Protein AF-0000000075277039 (afdb_homodimer)

Sequence (940 aa):
VPAEEEKPSFWNKQAAAAIEAAFKMQPRISQAKNLILFLGDGFGIPTITATRILKGQEQGKLGPETPLALDAFPYVALSKTYNVDRQVPDSAGTATAYLCGVKGNYQTVGLSAAARFSQCNTTAGNEVISVLERARKAGKAVGIVTTTRVQHASPSGTYAHVVNRNWYADASMPTEAELQGCKDIAWQLVHNVDINVILGGGRKYMTPVGTPDPEYPTYTTENGIRKDRKNLINLWLEARPGARYVWNRTEMLAAAADPSVNYLMGLFEPADMKYNLLRNTTTDPSLTEMTEAAITILSKNPNGFYLFVEDKIDHGHHDGAAHKALTEAVEFDQAIERAGVLTDEAQTLTVVTADHSHVFSFGGYTLRGSSIFGLAPSKAADGKTYTSILYGNGPGYPATSRPNVDNHTAEQYDYLQQAAVPLPSETHGGEDVAILAKGPMAHLFHGVQEQTYVAHAMAYAACLEPYTACVPAEEEKPSFWNKQAAAAIEAAFKMQPRISQAKNLILFLGDGFGIPTITATRILKGQEQGKLGPETPLALDAFPYVALSKTYNVDRQVPDSAGTATAYLCGVKGNYQTVGLSAAARFSQCNTTAGNEVISVLERARKAGKAVGIVTTTRVQHASPSGTYAHVVNRNWYADASMPTEAELQGCKDIAWQLVHNVDINVILGGGRKYMTPVGTPDPEYPTYTTENGIRKDRKNLINLWLEARPGARYVWNRTEMLAAAADPSVNYLMGLFEPADMKYNLLRNTTTDPSLTEMTEAAITILSKNPNGFYLFVEDKIDHGHHDGAAHKALTEAVEFDQAIERAGVLTDEAQTLTVVTADHSHVFSFGGYTLRGSSIFGLAPSKAADGKTYTSILYGNGPGYPATSRPNVDNHTAEQYDYLQQAAVPLPSETHGGEDVAILAKGPMAHLFHGVQEQTYVAHAMAYAACLEPYTAC

Secondary structure (DSSP, 8-state):
--GGGGSHHHHHHHHHHHHHHHHH-----S--SEEEEEEETT--HHHHHHHHHHHHHHTTS-STTPPPGGGG-SEEEEEE---SSBSS--HHHHHHHHHHSS---TT-BSB-TTS-TT-GGGTTT-B---HHHHHHHTT-EEEEEEEEETTSHHHHTTT--BS-TT--SGGGS-HHHHHTT---HHHHHHHTS--SEEEEE-GGGTSBTTPPPSS-TT-GGGS--BSS---HHHHHHHTSTTEEEESSHHHHHHHHH-TT--EEEEE-SSSSPPPTTTS-TTTSPPHHHHHHHHHHHHTT-TT-EEEEEEE-HHHHHHTT-HHHHHHHHHHHHHHHHHHHHHS-TTTEEEEEE-S-EESEEEBS-PBTTS-TTSB-SS--TTS---BSEEESSBTT--SSS-----HHHHTSTT----BSSB-SS--EE-S-EEEEEESTTGGG--SEEETTHHHHHHHHHTT-TT-TT-/--GGGGSHHHHHHHHHHHHHHHHH-----S--SEEEEEEETT--HHHHHHHHHHHHHHTTS-STTPPPGGGG-SEEEEEE---SSBSS--HHHHHHHHHHSS---TT-BSB-TTS-TT-GGGTTT-B---HHHHHHHTT-EEEEEEEEETTSHHHHTTT--BS-TT--SGGGS-HHHHHTT---HHHHHHHTS--SEEEEE-GGGTSBTTPPPSS-TT-GGGS--BTT---HHHHHHHTSTTEEEE-SHHHHHHHHH-TT--EEEEE-SSSSPPPTTTS-TTTSPPHHHHHHHHHHHHTT-TT-EEEEEEE-HHHHHHTT-HHHHHHHHHHHHHHHHHHHHHS-TTTEEEEEE-S-EESEEEBS-PBTTS-TTSB-SS--TTS---BSEEEEEETT--SSS-----HHHHTSTT----EEEE-SS--EE-S-EEEEEESTTGGG--SEEETTHHHHHHHHHTT-TT-TT-

Radius of gyration: 28.3 Å; Cα contacts (8 Å, |Δi|>4): 2636; chains: 2; bounding box: 63×88×65 Å

Nearest PDB structures (foldseek):
  4kjg-assembly1_B  TM=9.979E-01  e=1.763E-85  Rattus norvegicus
  3mk0-assembly1_A  TM=9.973E-01  e=9.769E-85  Homo sapiens
  4kjd-assembly1_B  TM=9.925E-01  e=1.837E-68  Rattus norvegicus
  1shq-assembly1_A  TM=9.600E-01  e=4.066E-57  Pandalus borealis
  1k7h-assembly1_B  TM=9.462E-01  e=8.701E-57  Pandalus borealis

Structure (mmCIF, N/CA/C/O backbone):
data_AF-0000000075277039-model_v1
#
loop_
_entity.id
_entity.type
_entity.pdbx_description
1 polymer 'Alkaline phosphatase'
#
loop_
_atom_site.group_PDB
_atom_site.id
_atom_site.type_symbol
_atom_site.label_atom_id
_atom_site.label_alt_id
_atom_site.label_comp_id
_atom_site.label_asym_id
_atom_site.label_entity_id
_atom_site.label_seq_id
_atom_site.pdbx_PDB_ins_code
_atom_site.Cartn_x
_atom_site.Cartn_y
_atom_site.Cartn_z
_atom_site.occupancy
_atom_site.B_iso_or_equiv
_atom_site.auth_seq_id
_atom_site.auth_comp_id
_atom_site.auth_asym_id
_atom_site.auth_atom_id
_atom_site.pdbx_PDB_model_num
ATOM 1 N N . VAL A 1 1 ? 12.32 -18.594 15.859 1 87.5 1 VAL A N 1
ATOM 2 C CA . VAL A 1 1 ? 10.906 -18.875 15.648 1 87.5 1 VAL A CA 1
ATOM 3 C C . VAL A 1 1 ? 10.25 -19.266 16.969 1 87.5 1 VAL A C 1
ATOM 5 O O . VAL A 1 1 ? 10.688 -20.203 17.625 1 87.5 1 VAL A O 1
ATOM 8 N N . PRO A 1 2 ? 9.219 -18.438 17.312 1 92.31 2 PRO A N 1
ATOM 9 C CA . PRO A 1 2 ? 8.492 -18.844 18.516 1 92.31 2 PRO A CA 1
ATOM 10 C C . PRO A 1 2 ? 7.895 -20.25 18.406 1 92.31 2 PRO A C 1
ATOM 12 O O . PRO A 1 2 ? 7.32 -20.594 17.359 1 92.31 2 PRO A O 1
ATOM 15 N N . ALA A 1 3 ? 7.93 -21.031 19.469 1 95.94 3 ALA A N 1
ATOM 16 C CA . ALA A 1 3 ? 7.543 -22.438 19.453 1 95.94 3 ALA A CA 1
ATOM 17 C C . ALA A 1 3 ? 6.074 -22.609 19.062 1 95.94 3 ALA A C 1
ATOM 19 O O . ALA A 1 3 ? 5.719 -23.547 18.344 1 95.94 3 ALA A O 1
ATOM 20 N N . GLU A 1 4 ? 5.242 -21.734 19.516 1 97.25 4 GLU A N 1
ATOM 21 C CA . GLU A 1 4 ? 3.812 -21.828 19.234 1 97.25 4 GLU A CA 1
ATOM 22 C C . GLU A 1 4 ? 3.527 -21.641 17.75 1 97.25 4 GLU A C 1
ATOM 24 O O . GLU A 1 4 ? 2.568 -22.203 17.219 1 97.25 4 GLU A O 1
ATOM 29 N N . GLU A 1 5 ? 4.367 -20.906 17.109 1 97.62 5 GLU A N 1
ATOM 30 C CA . GLU A 1 5 ? 4.141 -20.578 15.703 1 97.62 5 GLU A CA 1
ATOM 31 C C . GLU A 1 5 ? 4.609 -21.719 14.789 1 97.62 5 GLU A C 1
ATOM 33 O O . GLU A 1 5 ? 4.332 -21.703 13.586 1 97.62 5 GLU A O 1
ATOM 38 N N . GLU A 1 6 ? 5.297 -22.688 15.344 1 97.81 6 GLU A N 1
ATOM 39 C CA . GLU A 1 6 ? 5.66 -23.875 14.578 1 97.81 6 GLU A CA 1
ATOM 40 C C . GLU A 1 6 ? 4.457 -24.797 14.375 1 97.81 6 GLU A C 1
ATOM 42 O O . GLU A 1 6 ? 4.465 -25.656 13.492 1 97.81 6 GLU A O 1
ATOM 47 N N . LYS A 1 7 ? 3.467 -24.656 15.219 1 97.88 7 LYS A N 1
ATOM 48 C CA . LYS A 1 7 ? 2.277 -25.5 15.188 1 97.88 7 LYS A CA 1
ATOM 49 C C . LYS A 1 7 ? 1.202 -24.906 14.281 1 97.88 7 LYS A C 1
ATOM 51 O O . LYS A 1 7 ? 0.759 -23.781 14.5 1 97.88 7 LYS A O 1
ATOM 56 N N . PRO A 1 8 ? 0.725 -25.672 13.312 1 98.5 8 PRO A N 1
ATOM 57 C CA . PRO A 1 8 ? -0.354 -25.172 12.453 1 98.5 8 PRO A CA 1
ATOM 58 C C . PRO A 1 8 ? -1.57 -24.703 13.242 1 98.5 8 PRO A C 1
ATOM 60 O O . PRO A 1 8 ? -2.246 -23.75 12.836 1 98.5 8 PRO A O 1
ATOM 63 N N . SER A 1 9 ? -1.839 -25.312 14.406 1 98.38 9 SER A N 1
ATOM 64 C CA . SER A 1 9 ? -3.018 -24.984 15.203 1 98.38 9 SER A CA 1
ATOM 65 C C . SER A 1 9 ? -3 -23.531 15.664 1 98.38 9 SER A C 1
ATOM 67 O O . SER A 1 9 ? -4.055 -22.922 15.836 1 98.38 9 SER A O 1
ATOM 69 N N . PHE A 1 10 ? -1.851 -22.984 15.906 1 98.38 10 PHE A N 1
ATOM 70 C CA . PHE A 1 10 ? -1.722 -21.594 16.297 1 98.38 10 PHE A CA 1
ATOM 71 C C . PHE A 1 10 ? -2.34 -20.672 15.242 1 98.38 10 PHE A C 1
ATOM 73 O O . PHE A 1 10 ? -3.164 -19.812 15.57 1 98.38 10 PHE A O 1
ATOM 80 N N . TRP A 1 11 ? -1.967 -20.844 14.031 1 98.38 11 TRP A N 1
ATOM 81 C CA . TRP A 1 11 ? -2.441 -20.031 12.922 1 98.38 11 TRP A CA 1
ATOM 82 C C . TRP A 1 11 ? -3.91 -20.328 12.625 1 98.38 11 TRP A C 1
ATOM 84 O O . TRP A 1 11 ? -4.68 -19.406 12.32 1 98.38 11 TRP A O 1
ATOM 94 N N . ASN A 1 12 ? -4.301 -21.594 12.68 1 98.5 12 ASN A N 1
ATOM 95 C CA . ASN A 1 12 ? -5.688 -21.969 12.438 1 98.5 12 ASN A CA 1
ATOM 96 C C . ASN A 1 12 ? -6.629 -21.297 13.438 1 98.5 12 ASN A C 1
ATOM 98 O O . ASN A 1 12 ? -7.695 -20.812 13.062 1 98.5 12 ASN A O 1
ATOM 102 N N . LYS A 1 13 ? -6.234 -21.328 14.695 1 98.31 13 LYS A N 1
ATOM 103 C CA . LYS A 1 13 ? -7.051 -20.719 15.742 1 98.31 13 LYS A CA 1
ATOM 104 C C . LYS A 1 13 ? -7.16 -19.203 15.531 1 98.31 13 LYS A C 1
ATOM 106 O O . LYS A 1 13 ? -8.234 -18.625 15.727 1 98.31 13 LYS A O 1
ATOM 111 N N . GLN A 1 14 ? -6.062 -18.641 15.195 1 97.81 14 GLN A N 1
ATOM 112 C CA . GLN A 1 14 ? -6.035 -17.203 14.953 1 97.81 14 GLN A CA 1
ATOM 113 C C . GLN A 1 14 ? -6.961 -16.828 13.805 1 97.81 14 GLN A C 1
ATOM 115 O O . GLN A 1 14 ? -7.715 -15.852 13.906 1 97.81 14 GLN A O 1
ATOM 120 N N . ALA A 1 15 ? -6.902 -17.562 12.719 1 98 15 ALA A N 1
ATOM 121 C CA . ALA A 1 15 ? -7.734 -17.281 11.547 1 98 15 ALA A CA 1
ATOM 122 C C . ALA A 1 15 ? -9.211 -17.531 11.852 1 98 15 ALA A C 1
ATOM 124 O O . ALA A 1 15 ? -10.078 -16.781 11.406 1 98 15 ALA A O 1
ATOM 125 N N . ALA A 1 16 ? -9.492 -18.594 12.586 1 97.38 16 ALA A N 1
ATOM 126 C CA . ALA A 1 16 ? -10.867 -18.891 12.953 1 97.38 16 ALA A CA 1
ATOM 127 C C . ALA A 1 16 ? -11.477 -17.781 13.797 1 97.38 16 ALA A C 1
ATOM 129 O O . ALA A 1 16 ? -12.633 -17.406 13.602 1 97.38 16 ALA A O 1
ATOM 130 N N . ALA A 1 17 ? -10.688 -17.297 14.703 1 97.75 17 ALA A N 1
ATOM 131 C CA . ALA A 1 17 ? -11.148 -16.203 15.547 1 97.75 17 ALA A CA 1
ATOM 132 C C . ALA A 1 17 ? -11.43 -14.953 14.711 1 97.75 17 ALA A C 1
ATOM 134 O O . ALA A 1 17 ? -12.398 -14.227 14.969 1 97.75 17 ALA A O 1
ATOM 135 N N . ALA A 1 18 ? -10.578 -14.672 13.773 1 97.25 18 ALA A N 1
ATOM 136 C CA . ALA A 1 18 ? -10.75 -13.516 12.898 1 97.25 18 ALA A CA 1
ATOM 137 C C . ALA A 1 18 ? -12.016 -13.648 12.055 1 97.25 18 ALA A C 1
ATOM 139 O O . ALA A 1 18 ? -12.727 -12.664 11.828 1 97.25 18 ALA A O 1
ATOM 140 N N . ILE A 1 19 ? -12.297 -14.836 11.57 1 97.12 19 ILE A N 1
ATOM 141 C CA . ILE A 1 19 ? -13.5 -15.086 10.773 1 97.12 19 ILE A CA 1
ATOM 142 C C . ILE A 1 19 ? -14.742 -14.883 11.633 1 97.12 19 ILE A C 1
ATOM 144 O O . ILE A 1 19 ? -15.719 -14.273 11.195 1 97.12 19 ILE A O 1
ATOM 148 N N . GLU A 1 20 ? -14.688 -15.414 12.844 1 95.5 20 GLU A N 1
ATOM 149 C CA . GLU A 1 20 ? -15.812 -15.242 13.766 1 95.5 20 GLU A CA 1
ATOM 150 C C . GLU A 1 20 ? -16.078 -13.773 14.047 1 95.5 20 GLU A C 1
ATOM 152 O O . GLU A 1 20 ? -17.234 -13.336 14.102 1 95.5 20 GLU A O 1
ATOM 157 N N . ALA A 1 21 ? -15.023 -13.086 14.219 1 95.12 21 ALA A N 1
ATOM 158 C CA . ALA A 1 21 ? -15.156 -11.648 14.461 1 95.12 21 ALA A CA 1
ATOM 159 C C . ALA A 1 21 ? -15.766 -10.945 13.25 1 95.12 21 ALA A C 1
ATOM 161 O O . ALA A 1 21 ? -16.594 -10.047 13.398 1 95.12 21 ALA A O 1
ATOM 162 N N . ALA A 1 22 ? -15.32 -11.336 12.094 1 94 22 ALA A N 1
ATOM 163 C CA . ALA A 1 22 ? -15.82 -10.742 10.852 1 94 22 ALA A CA 1
ATOM 164 C C . ALA A 1 22 ? -17.312 -11.008 10.672 1 94 22 ALA A C 1
ATOM 166 O O . ALA A 1 22 ? -18.047 -10.133 10.219 1 94 22 ALA A O 1
ATOM 167 N N . PHE A 1 23 ? -17.734 -12.148 11.047 1 88.5 23 PHE A N 1
ATOM 168 C CA . PHE A 1 23 ? -19.125 -12.547 10.914 1 88.5 23 PHE A CA 1
ATOM 169 C C . PHE A 1 23 ? -20.031 -11.734 11.844 1 88.5 23 PHE A C 1
ATOM 171 O O . PHE A 1 23 ? -21.188 -11.461 11.516 1 88.5 23 PHE A O 1
ATOM 178 N N . LYS A 1 24 ? -19.469 -11.305 12.883 1 90 24 LYS A N 1
ATOM 179 C CA . LYS A 1 24 ? -20.25 -10.602 13.898 1 90 24 LYS A CA 1
ATOM 180 C C . LYS A 1 24 ? -20.266 -9.102 13.648 1 90 24 LYS A C 1
ATOM 182 O O . LYS A 1 24 ? -21.031 -8.367 14.273 1 90 24 LYS A O 1
ATOM 187 N N . MET A 1 25 ? -19.469 -8.727 12.75 1 91.12 25 MET A N 1
ATOM 188 C CA . MET A 1 25 ? -19.359 -7.297 12.492 1 91.12 25 MET A CA 1
ATOM 189 C C . MET A 1 25 ? -20.641 -6.746 11.891 1 91.12 25 MET A C 1
ATOM 191 O O . MET A 1 25 ? -21.188 -7.316 10.938 1 91.12 25 MET A O 1
ATOM 195 N N . GLN A 1 26 ? -21.172 -5.668 12.516 1 91.69 26 GLN A N 1
ATOM 196 C CA . GLN A 1 26 ? -22.344 -4.961 12.016 1 91.69 26 GLN A CA 1
ATOM 197 C C . GLN A 1 26 ? -22.047 -3.484 11.789 1 91.69 26 GLN A C 1
ATOM 199 O O . GLN A 1 26 ? -21.422 -2.834 12.641 1 91.69 26 GLN A O 1
ATOM 204 N N . PRO A 1 27 ? -22.453 -3.037 10.617 1 93.56 27 PRO A N 1
ATOM 205 C CA . PRO A 1 27 ? -22.281 -1.597 10.414 1 93.56 27 PRO A CA 1
ATOM 206 C C . PRO A 1 27 ? -23.062 -0.76 11.414 1 93.56 27 PRO A C 1
ATOM 208 O O . PRO A 1 27 ? -24.188 -1.126 11.789 1 93.56 27 PRO A O 1
ATOM 211 N N . ARG A 1 28 ? -22.5 0.33 11.875 1 95 28 ARG A N 1
ATOM 212 C CA . ARG A 1 28 ? -23.203 1.301 12.703 1 95 28 ARG A CA 1
ATOM 213 C C . ARG A 1 28 ? -23.875 2.367 11.836 1 95 28 ARG A C 1
ATOM 215 O O . ARG A 1 28 ? -23.219 3.312 11.391 1 95 28 ARG A O 1
ATOM 222 N N . ILE A 1 29 ? -25.219 2.166 11.766 1 95 29 ILE A N 1
ATOM 223 C CA . ILE A 1 29 ? -25.969 3.1 10.93 1 95 29 ILE A CA 1
ATOM 224 C C . ILE A 1 29 ? -26.594 4.188 11.805 1 95 29 ILE A C 1
ATOM 226 O O . ILE A 1 29 ? -27.734 4.066 12.219 1 95 29 ILE A O 1
ATOM 230 N N . SER A 1 30 ? -25.875 5.152 12.102 1 96.62 30 SER A N 1
ATOM 231 C CA . SER A 1 30 ? -26.297 6.309 12.883 1 96.62 30 SER A CA 1
ATOM 232 C C . SER A 1 30 ? -25.469 7.543 12.539 1 96.62 30 SER A C 1
ATOM 234 O O . SER A 1 30 ? -24.391 7.43 11.945 1 96.62 30 SER A O 1
ATOM 236 N N . GLN A 1 31 ? -26.031 8.688 12.836 1 97.5 31 GLN A N 1
ATOM 237 C CA . GLN A 1 31 ? -25.328 9.945 12.602 1 97.5 31 GLN A CA 1
ATOM 238 C C . GLN A 1 31 ? -24.109 10.078 13.523 1 97.5 31 GLN A C 1
ATOM 240 O O . GLN A 1 31 ? -24.203 9.812 14.719 1 97.5 31 GLN A O 1
ATOM 245 N N . ALA A 1 32 ? -23 10.438 12.977 1 98.62 32 ALA A N 1
ATOM 246 C CA . ALA A 1 32 ? -21.812 10.703 13.789 1 98.62 32 ALA A CA 1
ATOM 247 C C . ALA A 1 32 ? -21.922 12.047 14.5 1 98.62 32 ALA A C 1
ATOM 249 O O . ALA A 1 32 ? -22.031 13.094 13.852 1 98.62 32 ALA A O 1
ATOM 250 N N . LYS A 1 33 ? -21.844 11.992 15.781 1 98.69 33 LYS A N 1
ATOM 251 C CA . LYS A 1 33 ? -21.812 13.227 16.562 1 98.69 33 LYS A CA 1
ATOM 252 C C . LYS A 1 33 ? -20.469 13.922 16.422 1 98.69 33 LYS A C 1
ATOM 254 O O . LYS A 1 33 ? -20.406 15.148 16.281 1 98.69 33 LYS A O 1
ATOM 259 N N . ASN A 1 34 ? -19.422 13.133 16.5 1 98.88 34 ASN A N 1
ATOM 260 C CA . ASN A 1 34 ? -18.047 13.609 16.391 1 98.88 34 ASN A CA 1
ATOM 261 C C . ASN A 1 34 ? -17.344 13.031 15.172 1 98.88 34 ASN A C 1
ATOM 263 O O . ASN A 1 34 ? -17.609 11.891 14.781 1 98.88 34 ASN A O 1
ATOM 267 N N . LEU A 1 35 ? -16.516 13.82 14.586 1 98.94 35 LEU A N 1
ATOM 268 C CA . LEU A 1 35 ? -15.641 13.398 13.492 1 98.94 35 LEU A CA 1
ATOM 269 C C . LEU A 1 35 ? -14.172 13.648 13.836 1 98.94 35 LEU A C 1
ATOM 271 O O . LEU A 1 35 ? -13.812 14.75 14.266 1 98.94 35 LEU A O 1
ATOM 275 N N . ILE A 1 36 ? -13.344 12.633 13.688 1 99 36 ILE A N 1
ATOM 276 C CA . ILE A 1 36 ? -11.898 12.812 13.797 1 99 36 ILE A CA 1
ATOM 277 C C . ILE A 1 36 ? -11.211 12.281 12.547 1 99 36 ILE A C 1
ATOM 279 O O . ILE A 1 36 ? -11.422 11.133 12.156 1 99 36 ILE A O 1
ATOM 283 N N . LEU A 1 37 ? -10.453 13.078 11.883 1 98.94 37 LEU A N 1
ATOM 284 C CA . LEU A 1 37 ? -9.594 12.664 10.773 1 98.94 37 LEU A CA 1
ATOM 285 C C . LEU A 1 37 ? -8.125 12.711 11.18 1 98.94 37 LEU A C 1
ATOM 287 O O . LEU A 1 37 ? -7.578 13.789 11.43 1 98.94 37 LEU A O 1
ATOM 291 N N . PHE A 1 38 ? -7.527 11.539 11.297 1 98.94 38 PHE A N 1
ATOM 292 C CA . PHE A 1 38 ? -6.09 11.422 11.492 1 98.94 38 PHE A CA 1
ATOM 293 C C . PHE A 1 38 ? -5.363 11.336 10.148 1 98.94 38 PHE A C 1
ATOM 295 O O . PHE A 1 38 ? -5.605 10.422 9.367 1 98.94 38 PHE A O 1
ATOM 302 N N . LEU A 1 39 ? -4.48 12.242 9.914 1 98.88 39 LEU A N 1
ATOM 303 C CA . LEU A 1 39 ? -3.689 12.297 8.688 1 98.88 39 LEU A CA 1
ATOM 304 C C . LEU A 1 39 ? -2.213 12.055 8.984 1 98.88 39 LEU A C 1
ATOM 306 O O . LEU A 1 39 ? -1.512 12.953 9.453 1 98.88 39 LEU A O 1
ATOM 310 N N . GLY A 1 40 ? -1.766 10.773 8.711 1 98.81 40 GLY A N 1
ATOM 311 C CA . GLY A 1 40 ? -0.324 10.586 8.664 1 98.81 40 GLY A CA 1
ATOM 312 C C . GLY A 1 40 ? 0.297 11.094 7.375 1 98.81 40 GLY A C 1
ATOM 313 O O . GLY A 1 40 ? 0.289 10.398 6.355 1 98.81 40 GLY A O 1
ATOM 314 N N . ASP A 1 41 ? 0.812 12.305 7.418 1 98.62 41 ASP A N 1
ATOM 315 C CA . ASP A 1 41 ? 1.394 12.875 6.203 1 98.62 41 ASP A CA 1
ATOM 316 C C . ASP A 1 41 ? 2.547 12.016 5.695 1 98.62 41 ASP A C 1
ATOM 318 O O . ASP A 1 41 ? 3.541 11.82 6.398 1 98.62 41 ASP A O 1
ATOM 322 N N . GLY A 1 42 ? 2.412 11.5 4.457 1 98.56 42 GLY A N 1
ATOM 323 C CA . GLY A 1 42 ? 3.43 10.633 3.883 1 98.56 42 GLY A CA 1
ATOM 324 C C . GLY A 1 42 ? 3.396 9.219 4.441 1 98.56 42 GLY A C 1
ATOM 325 O O . GLY A 1 42 ? 4.398 8.5 4.391 1 98.56 42 GLY A O 1
ATOM 326 N N . PHE A 1 43 ? 2.307 8.781 4.992 1 98.75 43 PHE A N 1
ATOM 327 C CA . PHE A 1 43 ? 2.164 7.527 5.727 1 98.75 43 PHE A CA 1
ATOM 328 C C . PHE A 1 43 ? 1.693 6.41 4.805 1 98.75 43 PHE A C 1
ATOM 330 O O . PHE A 1 43 ? 0.693 5.746 5.086 1 98.75 43 PHE A O 1
ATOM 337 N N . GLY A 1 44 ? 2.467 6.156 3.686 1 98.5 44 GLY A N 1
ATOM 338 C CA . GLY A 1 44 ? 2.156 5.074 2.762 1 98.5 44 GLY A CA 1
ATOM 339 C C . GLY A 1 44 ? 2.252 3.701 3.398 1 98.5 44 GLY A C 1
ATOM 340 O O . GLY A 1 44 ? 2.768 3.561 4.508 1 98.5 44 GLY A O 1
ATOM 341 N N . ILE A 1 45 ? 1.871 2.662 2.744 1 98.75 45 ILE A N 1
ATOM 342 C CA . ILE A 1 45 ? 1.733 1.312 3.279 1 98.75 45 ILE A CA 1
ATOM 343 C C . ILE A 1 45 ? 3.105 0.772 3.678 1 98.75 45 ILE A C 1
ATOM 345 O O . ILE A 1 45 ? 3.25 0.139 4.727 1 98.75 45 ILE A O 1
ATOM 349 N N . PRO A 1 46 ? 4.215 1.013 2.879 1 98.69 46 PRO A N 1
ATOM 350 C CA . PRO A 1 46 ? 5.523 0.583 3.379 1 98.69 46 PRO A CA 1
ATOM 351 C C . PRO A 1 46 ? 5.879 1.223 4.719 1 98.69 46 PRO A C 1
ATOM 353 O O . PRO A 1 46 ? 6.438 0.557 5.598 1 98.69 46 PRO A O 1
ATOM 356 N N . THR A 1 47 ? 5.527 2.473 4.879 1 98.81 47 THR A N 1
ATOM 357 C CA . THR A 1 47 ? 5.809 3.168 6.129 1 98.81 47 THR A CA 1
ATOM 358 C C . THR A 1 47 ? 4.961 2.6 7.266 1 98.81 47 THR A C 1
ATOM 360 O O . THR A 1 47 ? 5.445 2.445 8.391 1 98.81 47 THR A O 1
ATOM 363 N N . ILE A 1 48 ? 3.689 2.295 6.98 1 98.88 48 ILE A N 1
ATOM 364 C CA . ILE A 1 48 ? 2.811 1.701 7.98 1 98.88 48 ILE A CA 1
ATOM 365 C C . ILE A 1 48 ? 3.426 0.405 8.508 1 98.88 48 ILE A C 1
ATOM 367 O O . ILE A 1 48 ? 3.539 0.21 9.719 1 98.88 48 ILE A O 1
ATOM 371 N N . THR A 1 49 ? 3.871 -0.433 7.625 1 98.75 49 THR A N 1
ATOM 372 C CA . THR A 1 49 ? 4.391 -1.738 8.016 1 98.75 49 THR A CA 1
ATOM 373 C C . THR A 1 49 ? 5.719 -1.593 8.75 1 98.75 49 THR A C 1
ATOM 375 O O . THR A 1 49 ? 5.957 -2.277 9.75 1 98.75 49 THR A O 1
ATOM 378 N N . ALA A 1 50 ? 6.582 -0.723 8.25 1 98.81 50 ALA A N 1
ATOM 379 C CA . ALA A 1 50 ? 7.848 -0.486 8.938 1 98.81 50 ALA A CA 1
ATOM 380 C C . ALA A 1 50 ? 7.617 0.059 10.344 1 98.81 50 ALA A C 1
ATOM 382 O O . ALA A 1 50 ? 8.359 -0.268 11.281 1 98.81 50 ALA A O 1
ATOM 383 N N . THR A 1 51 ? 6.609 0.906 10.492 1 98.81 51 THR A N 1
ATOM 384 C CA . THR A 1 51 ? 6.254 1.458 11.797 1 98.81 51 THR A CA 1
ATOM 385 C C . THR A 1 51 ? 5.781 0.355 12.742 1 98.81 51 THR A C 1
ATOM 387 O O . THR A 1 51 ? 6.141 0.347 13.922 1 98.81 51 THR A O 1
ATOM 390 N N . ARG A 1 52 ? 4.961 -0.56 12.242 1 98.62 52 ARG A N 1
ATOM 391 C CA . ARG A 1 52 ? 4.52 -1.719 13.008 1 98.62 52 ARG A CA 1
ATOM 392 C C . ARG A 1 52 ? 5.711 -2.494 13.562 1 98.62 52 ARG A C 1
ATOM 394 O O . ARG A 1 52 ? 5.727 -2.857 14.742 1 98.62 52 ARG A O 1
ATOM 401 N N . ILE A 1 53 ? 6.652 -2.748 12.695 1 98.69 53 ILE A N 1
ATOM 402 C CA . ILE A 1 53 ? 7.84 -3.508 13.07 1 98.69 53 ILE A CA 1
ATOM 403 C C . ILE A 1 53 ? 8.609 -2.758 14.156 1 98.69 53 ILE A C 1
ATOM 405 O O . ILE A 1 53 ? 8.984 -3.34 15.18 1 98.69 53 ILE A O 1
ATOM 409 N N . LEU A 1 54 ? 8.82 -1.456 13.938 1 98.69 54 LEU A N 1
ATOM 410 C CA . LEU A 1 54 ? 9.547 -0.659 14.922 1 98.69 54 LEU A CA 1
ATOM 411 C C . LEU A 1 54 ? 8.836 -0.679 16.266 1 98.69 54 LEU A C 1
ATOM 413 O O . LEU A 1 54 ? 9.469 -0.879 17.312 1 98.69 54 LEU A O 1
ATOM 417 N N . LYS A 1 55 ? 7.543 -0.415 16.281 1 98.62 55 LYS A N 1
ATOM 418 C CA . LYS A 1 55 ? 6.773 -0.397 17.516 1 98.62 55 LYS A CA 1
ATOM 419 C C . LYS A 1 55 ? 6.914 -1.715 18.281 1 98.62 55 LYS A C 1
ATOM 421 O O . LYS A 1 55 ? 7.098 -1.72 19.5 1 98.62 55 LYS A O 1
ATOM 426 N N . GLY A 1 56 ? 6.785 -2.85 17.531 1 98.31 56 GLY A N 1
ATOM 427 C CA . GLY A 1 56 ? 6.996 -4.152 18.141 1 98.31 56 GLY A CA 1
ATOM 428 C C . GLY A 1 56 ? 8.383 -4.309 18.75 1 98.31 56 GLY A C 1
ATOM 429 O O . GLY A 1 56 ? 8.516 -4.77 19.891 1 98.31 56 GLY A O 1
ATOM 430 N N . GLN A 1 57 ? 9.359 -3.896 18.031 1 97.81 57 GLN A N 1
ATOM 431 C CA . GLN A 1 57 ? 10.742 -4.023 18.469 1 97.81 57 GLN A CA 1
ATOM 432 C C . GLN A 1 57 ? 11 -3.162 19.703 1 97.81 57 GLN A C 1
ATOM 434 O O . GLN A 1 57 ? 11.727 -3.572 20.625 1 97.81 57 GLN A O 1
ATOM 439 N N . GLU A 1 58 ? 10.438 -1.962 19.719 1 97.56 58 GLU A N 1
ATOM 440 C CA . GLU A 1 58 ? 10.562 -1.081 20.875 1 97.56 58 GLU A CA 1
ATOM 441 C C . GLU A 1 58 ? 9.938 -1.712 22.125 1 97.56 58 GLU A C 1
ATOM 443 O O . GLU A 1 58 ? 10.281 -1.351 23.25 1 97.56 58 GLU A O 1
ATOM 448 N N . GLN A 1 59 ? 9.078 -2.633 21.969 1 97.31 59 GLN A N 1
ATOM 449 C CA . GLN A 1 59 ? 8.406 -3.305 23.078 1 97.31 59 GLN A CA 1
ATOM 450 C C . GLN A 1 59 ? 9.055 -4.656 23.375 1 97.31 59 GLN A C 1
ATOM 452 O O . GLN A 1 59 ? 8.516 -5.453 24.156 1 97.31 59 GLN A O 1
ATOM 457 N N . GLY A 1 60 ? 10.117 -4.973 22.719 1 96.81 60 GLY A N 1
ATOM 458 C CA . GLY A 1 60 ? 10.836 -6.215 22.953 1 96.81 60 GLY A CA 1
ATOM 459 C C . GLY A 1 60 ? 10.25 -7.395 22.188 1 96.81 60 GLY A C 1
ATOM 460 O O . GLY A 1 60 ? 10.578 -8.547 22.484 1 96.81 60 GLY A O 1
ATOM 461 N N . LYS A 1 61 ? 9.359 -7.082 21.25 1 96.88 61 LYS A N 1
ATOM 462 C CA . LYS A 1 61 ? 8.766 -8.125 20.422 1 96.88 61 LYS A CA 1
ATOM 463 C C . LYS A 1 61 ? 9.523 -8.297 19.109 1 96.88 61 LYS A C 1
ATOM 465 O O . LYS A 1 61 ? 10.5 -7.586 18.859 1 96.88 61 LYS A O 1
ATOM 470 N N . LEU A 1 62 ? 9.125 -9.25 18.219 1 97 62 LEU A N 1
ATOM 471 C CA . LEU A 1 62 ? 9.852 -9.594 17 1 97 62 LEU A CA 1
ATOM 472 C C . LEU A 1 62 ? 9.586 -8.57 15.906 1 97 62 LEU A C 1
ATOM 474 O O . LEU A 1 62 ? 10.414 -8.398 15 1 97 62 LEU A O 1
ATOM 478 N N . GLY A 1 63 ? 8.359 -7.977 15.898 1 96.69 63 GLY A N 1
ATOM 479 C CA . GLY A 1 63 ? 8.18 -6.867 14.977 1 96.69 63 GLY A CA 1
ATOM 480 C C . GLY A 1 63 ? 6.855 -6.914 14.242 1 96.69 63 GLY A C 1
ATOM 481 O O . GLY A 1 63 ? 5.855 -6.371 14.711 1 96.69 63 GLY A O 1
ATOM 482 N N . PRO A 1 64 ? 6.789 -7.668 13.117 1 96.25 64 PRO A N 1
ATOM 483 C CA . PRO A 1 64 ? 5.688 -7.531 12.164 1 96.25 64 PRO A CA 1
ATOM 484 C C . PRO A 1 64 ? 4.355 -8.023 12.727 1 96.25 64 PRO A C 1
ATOM 486 O O . PRO A 1 64 ? 3.293 -7.68 12.203 1 96.25 64 PRO A O 1
ATOM 489 N N . GLU A 1 65 ? 4.32 -8.805 13.805 1 95.31 65 GLU A N 1
ATOM 490 C CA . GLU A 1 65 ? 3.094 -9.352 14.383 1 95.31 65 GLU A CA 1
ATOM 491 C C . GLU A 1 65 ? 2.381 -8.305 15.234 1 95.31 65 GLU A C 1
ATOM 493 O O . GLU A 1 65 ? 1.208 -8.469 15.578 1 95.31 65 GLU A O 1
ATOM 498 N N . THR A 1 66 ? 3.08 -7.242 15.602 1 95.19 66 THR A N 1
ATOM 499 C CA . THR A 1 66 ? 2.553 -6.23 16.5 1 95.19 66 THR A CA 1
ATOM 500 C C . THR A 1 66 ? 1.532 -5.344 15.797 1 95.19 66 THR A C 1
ATOM 502 O O . THR A 1 66 ? 1.827 -4.762 14.75 1 95.19 66 THR A O 1
ATOM 505 N N . PRO A 1 67 ? 0.341 -5.207 16.328 1 96.94 67 PRO A N 1
ATOM 506 C CA . PRO A 1 67 ? -0.646 -4.332 15.695 1 96.94 67 PRO A CA 1
ATOM 507 C C . PRO A 1 67 ? -0.447 -2.859 16.047 1 96.94 67 PRO A C 1
ATOM 509 O O . PRO A 1 67 ? -0.091 -2.539 17.188 1 96.94 67 PRO A O 1
ATOM 512 N N . LEU A 1 68 ? -0.581 -2.014 15.141 1 98.62 68 LEU A N 1
ATOM 513 C CA . LEU A 1 68 ? -0.81 -0.598 15.406 1 98.62 68 LEU A CA 1
ATOM 514 C C . LEU A 1 68 ? -2.252 -0.352 15.844 1 98.62 68 LEU A C 1
ATOM 516 O O . LEU A 1 68 ? -3.117 -1.21 15.648 1 98.62 68 LEU A O 1
ATOM 520 N N . ALA A 1 69 ? -2.533 0.824 16.406 1 98.56 69 ALA A N 1
ATOM 521 C CA . ALA A 1 69 ? -3.9 1.201 16.75 1 98.56 69 ALA A CA 1
ATOM 522 C C . ALA A 1 69 ? -4.805 1.168 15.531 1 98.56 69 ALA A C 1
ATOM 524 O O . ALA A 1 69 ? -5.941 0.693 15.602 1 98.56 69 ALA A O 1
ATOM 525 N N . LEU A 1 70 ? -4.266 1.604 14.406 1 97.94 70 LEU A N 1
ATOM 526 C CA . LEU A 1 70 ? -5.078 1.686 13.195 1 97.94 70 LEU A CA 1
ATOM 527 C C . LEU A 1 70 ? -5.402 0.293 12.664 1 97.94 70 LEU A C 1
ATOM 529 O O . LEU A 1 70 ? -6.391 0.111 11.945 1 97.94 70 LEU A O 1
ATOM 533 N N . ASP A 1 71 ? -4.602 -0.711 13.039 1 97.75 71 ASP A N 1
ATOM 534 C CA . ASP A 1 71 ? -4.816 -2.072 12.555 1 97.75 71 ASP A CA 1
ATOM 535 C C . ASP A 1 71 ? -6.125 -2.646 13.102 1 97.75 71 ASP A C 1
ATOM 537 O O . ASP A 1 71 ? -6.656 -3.613 12.555 1 97.75 71 ASP A O 1
ATOM 541 N N . ALA A 1 72 ? -6.625 -2.062 14.148 1 97 72 ALA A N 1
ATOM 542 C CA . ALA A 1 72 ? -7.836 -2.568 14.789 1 97 72 ALA A CA 1
ATOM 543 C C . ALA A 1 72 ? -9.086 -2.029 14.102 1 97 72 ALA A C 1
ATOM 545 O O . ALA A 1 72 ? -10.203 -2.459 14.398 1 97 72 ALA A O 1
ATOM 546 N N . PHE A 1 73 ? -8.945 -1.081 13.211 1 98.31 73 PHE A N 1
ATOM 547 C CA . PHE A 1 73 ? -10.102 -0.509 12.523 1 98.31 73 PHE A CA 1
ATOM 548 C C . PHE A 1 73 ? -10.719 -1.521 11.57 1 98.31 73 PHE A C 1
ATOM 550 O O . PHE A 1 73 ? -10.016 -2.139 10.766 1 98.31 73 PHE A O 1
ATOM 557 N N . PRO A 1 74 ? -12.039 -1.669 11.57 1 97.75 74 PRO A N 1
ATOM 558 C CA . PRO A 1 74 ? -12.68 -2.773 10.852 1 97.75 74 PRO A CA 1
ATOM 559 C C . PRO A 1 74 ? -12.828 -2.494 9.359 1 97.75 74 PRO A C 1
ATOM 561 O O . PRO A 1 74 ? -12.93 -3.43 8.555 1 97.75 74 PRO A O 1
ATOM 564 N N . TYR A 1 75 ? -12.93 -1.243 8.961 1 98.19 75 TYR A N 1
ATOM 565 C CA . TYR A 1 75 ? -13.195 -0.924 7.562 1 98.19 75 TYR A CA 1
ATOM 566 C C . TYR A 1 75 ? -11.969 -0.308 6.902 1 98.19 75 TYR A C 1
ATOM 568 O O . TYR A 1 75 ? -11.312 0.556 7.484 1 98.19 75 TYR A O 1
ATOM 576 N N . VAL A 1 76 ? -11.68 -0.841 5.727 1 98.62 76 VAL A N 1
ATOM 577 C CA . VAL A 1 76 ? -10.492 -0.433 4.984 1 98.62 76 VAL A CA 1
ATOM 578 C C . VAL A 1 76 ? -10.875 -0.092 3.545 1 98.62 76 VAL A C 1
ATOM 580 O O . VAL A 1 76 ? -11.734 -0.746 2.953 1 98.62 76 VAL A O 1
ATOM 583 N N . ALA A 1 77 ? -10.289 0.938 2.975 1 98.75 77 ALA A N 1
ATOM 584 C CA . ALA A 1 77 ? -10.352 1.316 1.566 1 98.75 77 ALA A CA 1
ATOM 585 C C . ALA A 1 77 ? -8.992 1.791 1.062 1 98.75 77 ALA A C 1
ATOM 587 O O . ALA A 1 77 ? -8.039 1.903 1.839 1 98.75 77 ALA A O 1
ATOM 588 N N . LEU A 1 78 ? -8.844 1.902 -0.212 1 98.81 78 LEU A N 1
ATOM 589 C CA . LEU A 1 78 ? -7.68 2.51 -0.849 1 98.81 78 LEU A CA 1
ATOM 590 C C . LEU A 1 78 ? -8.055 3.822 -1.529 1 98.81 78 LEU A C 1
ATOM 592 O O . LEU A 1 78 ? -9.148 3.943 -2.096 1 98.81 78 LEU A O 1
ATOM 596 N N . SER A 1 79 ? -7.137 4.77 -1.427 1 98.69 79 SER A N 1
ATOM 597 C CA . SER A 1 79 ? -7.41 6.121 -1.905 1 98.69 79 SER A CA 1
ATOM 598 C C . SER A 1 79 ? -6.438 6.523 -3.01 1 98.69 79 SER A C 1
ATOM 600 O O . SER A 1 79 ? -5.219 6.445 -2.832 1 98.69 79 SER A O 1
ATOM 602 N N . LYS A 1 80 ? -7 6.984 -4.184 1 98.56 80 LYS A N 1
ATOM 603 C CA . LYS A 1 80 ? -6.188 7.527 -5.27 1 98.56 80 LYS A CA 1
ATOM 604 C C . LYS A 1 80 ? -5.766 8.961 -4.973 1 98.56 80 LYS A C 1
ATOM 606 O O . LYS A 1 80 ? -6.609 9.852 -4.852 1 98.56 80 LYS A O 1
ATOM 611 N N . THR A 1 81 ? -4.438 9.25 -5.027 1 98.56 81 THR A N 1
ATOM 612 C CA . THR A 1 81 ? -3.957 10.461 -4.383 1 98.56 81 THR A CA 1
ATOM 613 C C . THR A 1 81 ? -3.627 11.531 -5.422 1 98.56 81 THR A C 1
ATOM 615 O O . THR A 1 81 ? -3.352 12.68 -5.07 1 98.56 81 THR A O 1
ATOM 618 N N . TYR A 1 82 ? -3.648 11.305 -6.754 1 98.5 82 TYR A N 1
ATOM 619 C CA . TYR A 1 82 ? -3.146 12.203 -7.789 1 98.5 82 TYR A CA 1
ATOM 620 C C . TYR A 1 82 ? -3.891 13.531 -7.766 1 98.5 82 TYR A C 1
ATOM 622 O O . TYR A 1 82 ? -5.027 13.609 -7.289 1 98.5 82 TYR A O 1
ATOM 630 N N . ASN A 1 83 ? -3.215 14.633 -8.172 1 98.38 83 ASN A N 1
ATOM 631 C CA . ASN A 1 83 ? -3.834 15.93 -8.445 1 98.38 83 ASN A CA 1
ATOM 632 C C . ASN A 1 83 ? -4.395 15.992 -9.867 1 98.38 83 ASN A C 1
ATOM 634 O O . ASN A 1 83 ? -4.141 15.102 -10.68 1 98.38 83 ASN A O 1
ATOM 638 N N . VAL A 1 84 ? -5.137 17.062 -10.086 1 98.19 84 VAL A N 1
ATOM 639 C CA . VAL A 1 84 ? -5.6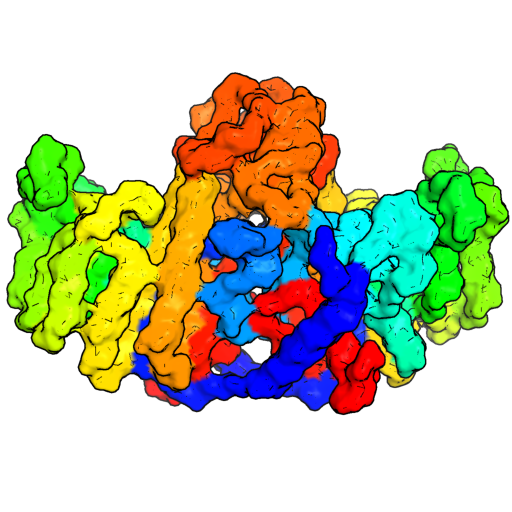91 17.203 -11.43 1 98.1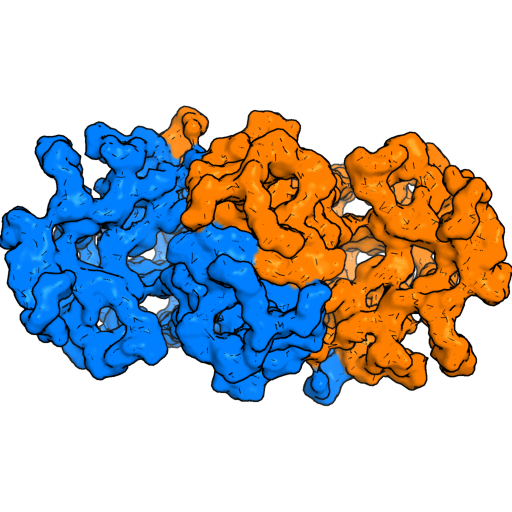9 84 VAL A CA 1
ATOM 640 C C . VAL A 1 84 ? -4.559 17.312 -12.453 1 98.19 84 VAL A C 1
ATOM 642 O O . VAL A 1 84 ? -4.68 16.828 -13.578 1 98.19 84 VAL A O 1
ATOM 645 N N . ASP A 1 85 ? -3.412 17.844 -12.039 1 98.12 85 ASP A N 1
ATOM 646 C CA . ASP A 1 85 ? -2.354 18.125 -13 1 98.12 85 ASP A CA 1
ATOM 647 C C . ASP A 1 85 ? -1.13 17.234 -12.742 1 98.12 85 ASP A C 1
ATOM 649 O O . ASP A 1 85 ? -0.127 17.344 -13.453 1 98.12 85 ASP A O 1
ATOM 653 N N . ARG A 1 86 ? -1.124 16.453 -11.703 1 98.06 86 ARG A N 1
ATOM 654 C CA . ARG A 1 86 ? 0.05 15.656 -11.375 1 98.06 86 ARG A CA 1
ATOM 655 C C . ARG A 1 86 ? -0.329 14.195 -11.156 1 98.06 86 ARG A C 1
ATOM 657 O O . ARG A 1 86 ? -1.359 13.906 -10.547 1 98.06 86 ARG A O 1
ATOM 664 N N . GLN A 1 87 ? 0.593 13.266 -11.594 1 96.75 87 GLN A N 1
ATOM 665 C CA . GLN A 1 87 ? 0.512 11.844 -11.273 1 96.75 87 GLN A CA 1
ATOM 666 C C . GLN A 1 87 ? 0.94 11.578 -9.836 1 96.75 87 GLN A C 1
ATOM 668 O O . GLN A 1 87 ? 0.391 10.695 -9.172 1 96.75 87 GLN A O 1
ATOM 673 N N . VAL A 1 88 ? 1.983 12.227 -9.508 1 98.25 88 VAL A N 1
ATOM 674 C CA . VAL A 1 88 ? 2.486 12.211 -8.133 1 98.25 88 VAL A CA 1
ATOM 675 C C . VAL A 1 88 ? 2.152 13.531 -7.445 1 98.25 88 VAL A C 1
ATOM 677 O O . VAL A 1 88 ? 2.699 14.578 -7.801 1 98.25 88 VAL A O 1
ATOM 680 N N . PRO A 1 89 ? 1.32 13.477 -6.453 1 98.38 89 PRO A N 1
ATOM 681 C CA . PRO A 1 89 ? 0.765 14.711 -5.887 1 98.38 89 PRO A CA 1
ATOM 682 C C . PRO A 1 89 ? 1.7 15.367 -4.879 1 98.38 89 PRO A C 1
ATOM 684 O O . PRO A 1 89 ? 2.693 14.766 -4.465 1 98.38 89 PRO A O 1
ATOM 687 N N . ASP A 1 90 ? 1.44 16.641 -4.566 1 98.06 90 ASP A N 1
ATOM 688 C CA . ASP A 1 90 ? 2.008 17.266 -3.379 1 98.06 90 ASP A CA 1
ATOM 689 C C . ASP A 1 90 ? 0.975 17.359 -2.258 1 98.06 90 ASP A C 1
ATOM 691 O O . ASP A 1 90 ? -0.178 16.969 -2.436 1 98.06 90 ASP A O 1
ATOM 695 N N . SER A 1 91 ? 1.337 17.828 -1.118 1 98.5 91 SER A N 1
ATOM 696 C CA . SER A 1 91 ? 0.47 17.844 0.055 1 98.5 91 SER A CA 1
ATOM 697 C C . SER A 1 91 ? -0.649 18.875 -0.106 1 98.5 91 SER A C 1
ATOM 699 O O . SER A 1 91 ? -1.751 18.672 0.413 1 98.5 91 SER A O 1
ATOM 701 N N . ALA A 1 92 ? -0.379 20 -0.817 1 98.69 92 ALA A N 1
ATOM 702 C CA . ALA A 1 92 ? -1.363 21.078 -0.938 1 98.69 92 ALA A CA 1
ATOM 703 C C . ALA A 1 92 ? -2.572 20.609 -1.75 1 98.69 92 ALA A C 1
ATOM 705 O O . ALA A 1 92 ? -3.713 20.734 -1.294 1 98.69 92 ALA A O 1
ATOM 706 N N . GLY A 1 93 ? -2.285 20.094 -2.936 1 98.56 93 GLY A N 1
ATOM 707 C CA . GLY A 1 93 ? -3.371 19.578 -3.756 1 98.56 93 GLY A CA 1
ATOM 708 C C . GLY A 1 93 ? -4.156 18.469 -3.084 1 98.56 93 GLY A C 1
ATOM 709 O O . GLY A 1 93 ? -5.383 18.438 -3.166 1 98.56 93 GLY A O 1
ATOM 710 N N . THR A 1 94 ? -3.49 17.547 -2.4 1 98.81 94 THR A N 1
ATOM 711 C CA . THR A 1 94 ? -4.176 16.453 -1.735 1 98.81 94 THR A CA 1
ATOM 712 C C . THR A 1 94 ? -5.02 16.953 -0.573 1 98.81 94 THR A C 1
ATOM 714 O O . THR A 1 94 ? -6.09 16.406 -0.287 1 98.81 94 THR A O 1
ATOM 717 N N . ALA A 1 95 ? -4.547 18 0.123 1 98.88 95 ALA A N 1
ATOM 718 C CA . ALA A 1 95 ? -5.32 18.578 1.224 1 98.88 95 ALA A CA 1
ATOM 719 C C . ALA A 1 95 ? -6.691 19.047 0.746 1 98.88 95 ALA A C 1
ATOM 721 O O . ALA A 1 95 ? -7.699 18.812 1.42 1 98.88 95 ALA A O 1
ATOM 722 N N . THR A 1 96 ? -6.703 19.672 -0.398 1 98.94 96 THR A N 1
ATOM 723 C CA . THR A 1 96 ? -7.969 20.109 -0.97 1 98.94 96 THR A CA 1
ATOM 724 C C . THR A 1 96 ? -8.883 18.922 -1.252 1 98.94 96 THR A C 1
ATOM 726 O O . THR A 1 96 ? -10.094 19 -1.028 1 98.94 96 THR A O 1
ATOM 729 N N . ALA A 1 97 ? -8.289 17.844 -1.689 1 98.88 97 ALA A N 1
ATOM 730 C CA . ALA A 1 97 ? -9.07 16.656 -2.072 1 98.88 97 ALA A CA 1
ATOM 731 C C . ALA A 1 97 ? -9.695 16 -0.85 1 98.88 97 ALA A C 1
ATOM 733 O O . ALA A 1 97 ? -10.914 15.836 -0.782 1 98.88 97 ALA A O 1
ATOM 734 N N . TYR A 1 98 ? -8.922 15.672 0.171 1 98.94 98 TYR A N 1
ATOM 735 C CA . TYR A 1 98 ? -9.453 14.852 1.254 1 98.94 98 TYR A CA 1
ATOM 736 C C . TYR A 1 98 ? -10.141 15.719 2.307 1 98.94 98 TYR A C 1
ATOM 738 O O . TYR A 1 98 ? -10.898 15.219 3.139 1 98.94 98 TYR A O 1
ATOM 746 N N . LEU A 1 99 ? -9.953 17.062 2.293 1 98.94 99 LEU A N 1
ATOM 747 C CA . LEU A 1 99 ? -10.57 17.922 3.305 1 98.94 99 LEU A CA 1
ATOM 748 C C . LEU A 1 99 ? -11.781 18.656 2.73 1 98.94 99 LEU A C 1
ATOM 750 O O . LEU A 1 99 ? -12.711 19 3.467 1 98.94 99 LEU A O 1
ATOM 754 N N . CYS A 1 100 ? -11.773 18.953 1.367 1 98.88 100 CYS A N 1
ATOM 755 C CA . CYS A 1 100 ? -12.82 19.781 0.777 1 98.88 100 CYS A CA 1
ATOM 756 C C . CYS A 1 100 ? -13.625 18.984 -0.245 1 98.88 100 CYS A C 1
ATOM 758 O O . CYS A 1 100 ? -14.68 19.438 -0.693 1 98.88 100 CYS A O 1
ATOM 760 N N . GLY A 1 101 ? -13.148 17.828 -0.698 1 98.81 101 GLY A N 1
ATOM 761 C CA . GLY A 1 101 ? -13.914 16.938 -1.556 1 98.81 101 GLY A CA 1
ATOM 762 C C . GLY A 1 101 ? -13.766 17.266 -3.031 1 98.81 101 GLY A C 1
ATOM 763 O O . GLY A 1 101 ? -14.555 16.797 -3.855 1 98.81 101 GLY A O 1
ATOM 764 N N . VAL A 1 102 ? -12.727 18.094 -3.303 1 98.56 102 VAL A N 1
ATOM 765 C CA . VAL A 1 102 ? -12.453 18.5 -4.676 1 98.56 102 VAL A CA 1
ATOM 766 C C . VAL A 1 102 ? -10.961 18.375 -4.969 1 98.56 102 VAL A C 1
ATOM 768 O O . VAL A 1 102 ? -10.125 18.734 -4.133 1 98.56 102 VAL A O 1
ATOM 771 N N . LYS A 1 103 ? -10.609 17.781 -6.184 1 98.5 103 LYS A N 1
ATOM 772 C CA . LYS A 1 103 ? -9.188 17.734 -6.52 1 98.5 103 LYS A CA 1
ATOM 773 C C . LYS A 1 103 ? -8.703 19.094 -7.027 1 98.5 103 LYS A C 1
ATOM 775 O O . LYS A 1 103 ? -9.383 19.75 -7.816 1 98.5 103 LYS A O 1
ATOM 780 N N . GLY A 1 104 ? -7.645 19.547 -6.551 1 98.19 104 GLY A N 1
ATOM 781 C CA . GLY A 1 104 ? -7.016 20.797 -6.965 1 98.19 104 GLY A CA 1
ATOM 782 C C . GLY A 1 104 ? -5.703 20.594 -7.699 1 98.19 104 GLY A C 1
ATOM 783 O O . GLY A 1 104 ? -5.398 19.469 -8.125 1 98.19 104 GLY A O 1
ATOM 784 N N . ASN A 1 105 ? -4.977 21.719 -7.898 1 98.5 105 ASN A N 1
ATOM 785 C CA . ASN A 1 105 ? -3.691 21.703 -8.586 1 98.5 105 ASN A CA 1
ATOM 786 C C . ASN A 1 105 ? -2.529 21.594 -7.609 1 98.5 105 ASN A C 1
ATOM 788 O O . ASN A 1 105 ? -2.658 21.969 -6.441 1 98.5 105 ASN A O 1
ATOM 792 N N . TYR A 1 106 ? -1.416 21.109 -8.188 1 98.06 106 TYR A N 1
ATOM 793 C CA . TYR A 1 106 ? -0.126 21.109 -7.504 1 98.06 106 TYR A CA 1
ATOM 794 C C . TYR A 1 106 ? 0.172 22.484 -6.898 1 98.06 106 TYR A C 1
ATOM 796 O O . TYR A 1 106 ? 0.091 23.5 -7.59 1 98.06 106 TYR A O 1
ATOM 804 N N . GLN A 1 107 ? 0.376 22.578 -5.52 1 98.62 107 GLN A N 1
ATOM 805 C CA . GLN A 1 107 ? 0.862 23.719 -4.758 1 98.62 107 GLN A CA 1
ATOM 806 C C . GLN A 1 107 ? -0.28 24.672 -4.398 1 98.62 107 GLN A C 1
ATOM 808 O O . GLN A 1 107 ? -0.06 25.703 -3.756 1 98.62 107 GLN A O 1
ATOM 813 N N . THR A 1 108 ? -1.544 24.391 -4.75 1 98.81 108 THR A N 1
ATOM 814 C CA . THR A 1 108 ? -2.686 25.219 -4.375 1 98.81 108 THR A CA 1
ATOM 815 C C . THR A 1 108 ? -3.475 24.562 -3.24 1 98.81 108 THR A C 1
ATOM 817 O O . THR A 1 108 ? -3.492 23.344 -3.111 1 98.81 108 THR A O 1
ATOM 820 N N . VAL A 1 109 ? -4.133 25.391 -2.379 1 98.81 109 VAL A N 1
ATOM 821 C CA . VAL A 1 109 ? -4.859 24.875 -1.225 1 98.81 109 VAL A CA 1
ATOM 822 C C . VAL A 1 109 ? -6.27 25.469 -1.2 1 98.81 109 VAL A C 1
ATOM 824 O O . VAL A 1 109 ? -6.441 26.688 -1.326 1 98.81 109 VAL A O 1
ATOM 827 N N . GLY A 1 110 ? -7.262 24.609 -1.025 1 98.81 110 GLY A N 1
ATOM 828 C CA . GLY A 1 110 ? -8.633 25.047 -0.83 1 98.81 110 GLY A CA 1
ATOM 829 C C . GLY A 1 110 ? -9.234 25.688 -2.07 1 98.81 110 GLY A C 1
ATOM 830 O O . GLY A 1 110 ? -10.102 26.547 -1.973 1 98.81 110 GLY A O 1
ATOM 831 N N . LEU A 1 111 ? -8.75 25.359 -3.188 1 98.88 111 LEU A N 1
ATOM 832 C CA . LEU A 1 111 ? -9.227 25.938 -4.445 1 98.88 111 LEU A CA 1
ATOM 833 C C . LEU A 1 111 ? -9.508 24.828 -5.465 1 98.88 111 LEU A C 1
ATOM 835 O O . LEU A 1 111 ? -8.836 23.797 -5.473 1 98.88 111 LEU A O 1
ATOM 839 N N . SER A 1 112 ? -10.508 25.094 -6.332 1 98.75 112 SER A N 1
ATOM 840 C CA . SER A 1 112 ? -10.742 24.203 -7.465 1 98.75 112 SER A CA 1
ATOM 841 C C . SER A 1 112 ? -9.586 24.25 -8.453 1 98.75 112 SER A C 1
ATOM 843 O O . SER A 1 112 ? -8.711 25.109 -8.352 1 98.75 112 SER A O 1
ATOM 845 N N . ALA A 1 113 ? -9.609 23.391 -9.406 1 98.44 113 ALA A N 1
ATOM 846 C CA . ALA A 1 113 ? -8.523 23.266 -10.375 1 98.44 113 ALA A CA 1
ATOM 847 C C . ALA A 1 113 ? -8.547 24.422 -11.367 1 98.44 113 ALA A C 1
ATOM 849 O O . ALA A 1 113 ? -7.609 24.594 -12.156 1 98.44 113 ALA A O 1
ATOM 850 N N . ALA A 1 114 ? -9.578 25.25 -11.328 1 98.5 114 ALA A N 1
ATOM 851 C CA . ALA A 1 114 ? -9.625 26.453 -12.172 1 98.5 114 ALA A CA 1
ATOM 852 C C . ALA A 1 114 ? -8.617 27.484 -11.703 1 98.5 114 ALA A C 1
ATOM 854 O O . ALA A 1 114 ? -8.203 28.359 -12.477 1 98.5 114 ALA A O 1
ATOM 855 N N . ALA A 1 115 ? -8.305 27.453 -10.383 1 98.31 115 ALA A N 1
ATOM 856 C CA . ALA A 1 115 ? -7.227 28.297 -9.883 1 98.31 115 ALA A CA 1
ATOM 857 C C . ALA A 1 115 ? -5.867 27.797 -10.375 1 98.31 115 ALA A C 1
ATOM 859 O O . ALA A 1 115 ? -5.691 26.609 -10.633 1 98.31 115 ALA A O 1
ATOM 860 N N . ARG A 1 116 ? -4.992 28.781 -10.539 1 96.56 116 ARG A N 1
ATOM 861 C CA . ARG A 1 116 ? -3.674 28.469 -11.07 1 96.56 116 ARG A CA 1
ATOM 862 C C . ARG A 1 116 ? -2.572 28.859 -10.102 1 96.56 116 ARG A C 1
ATOM 864 O O . ARG A 1 116 ? -2.641 29.922 -9.477 1 96.56 116 ARG A O 1
ATOM 871 N N . PHE A 1 117 ? -1.568 28.047 -10.07 1 97.69 117 PHE A N 1
ATOM 872 C CA . PHE A 1 117 ? -0.455 28.234 -9.141 1 97.69 117 PHE A CA 1
ATOM 873 C C . PHE A 1 117 ? 0.146 29.641 -9.297 1 97.69 117 PHE A C 1
ATOM 875 O O . PHE A 1 117 ? 0.511 30.047 -10.398 1 97.69 117 PHE A O 1
ATOM 882 N N . SER A 1 118 ? 0.189 30.359 -8.289 1 98.06 118 SER A N 1
ATOM 883 C CA . SER A 1 118 ? 0.867 31.641 -8.125 1 98.06 118 SER A CA 1
ATOM 884 C C . SER A 1 118 ? 0.201 32.719 -8.961 1 98.06 118 SER A C 1
ATOM 886 O O . SER A 1 118 ? 0.833 33.719 -9.297 1 98.06 118 SER A O 1
ATOM 888 N N . GLN A 1 119 ? -1.043 32.5 -9.367 1 98.06 119 GLN A N 1
ATOM 889 C CA . GLN A 1 119 ? -1.837 33.5 -10.047 1 98.06 119 GLN A CA 1
ATOM 890 C C . GLN A 1 119 ? -2.977 34 -9.164 1 98.06 119 GLN A C 1
ATOM 892 O O . GLN A 1 119 ? -4.113 33.531 -9.281 1 98.06 119 GLN A O 1
ATOM 897 N N . CYS A 1 120 ? -2.729 35.062 -8.461 1 98.06 120 CYS A N 1
ATOM 898 C CA . CYS A 1 120 ? -3.617 35.594 -7.43 1 98.06 120 CYS A CA 1
ATOM 899 C C . CYS A 1 120 ? -5.008 35.844 -7.992 1 98.06 120 CYS A C 1
ATOM 901 O O . CYS A 1 120 ? -6.012 35.594 -7.328 1 98.06 120 CYS A O 1
ATOM 903 N N . ASN A 1 121 ? -5.082 36.344 -9.195 1 97.12 121 ASN A N 1
ATOM 904 C CA . ASN A 1 121 ? -6.352 36.75 -9.781 1 97.12 121 ASN A CA 1
ATOM 905 C C . ASN A 1 121 ? -7.258 35.562 -10.062 1 97.12 121 ASN A C 1
ATOM 907 O O . ASN A 1 121 ? -8.43 35.75 -10.406 1 97.12 121 ASN A O 1
ATOM 911 N N . THR A 1 122 ? -6.77 34.344 -9.82 1 97.94 122 THR A N 1
ATOM 912 C CA . THR A 1 122 ? -7.578 33.156 -10.047 1 97.94 122 THR A CA 1
ATOM 913 C C . THR A 1 122 ? -8.078 32.562 -8.727 1 97.94 122 THR A C 1
ATOM 915 O O . THR A 1 122 ? -8.656 31.484 -8.695 1 97.94 122 THR A O 1
ATOM 918 N N . THR A 1 123 ? -7.875 33.219 -7.645 1 98.44 123 THR A N 1
ATOM 919 C CA . THR A 1 123 ? -8.312 32.75 -6.336 1 98.44 123 THR A CA 1
ATOM 920 C C . THR A 1 123 ? -9.812 32.969 -6.152 1 98.44 123 THR A C 1
ATOM 922 O O . THR A 1 123 ? -10.555 32.031 -5.859 1 98.44 123 THR A O 1
ATOM 925 N N . ALA A 1 124 ? -10.234 34.25 -6.348 1 97.25 124 ALA A N 1
ATOM 926 C CA . ALA A 1 124 ? -11.625 34.625 -6.102 1 97.25 124 ALA A CA 1
ATOM 927 C C . ALA A 1 124 ? -12.578 33.875 -7.023 1 97.25 124 ALA A C 1
ATOM 929 O O . ALA A 1 124 ? -12.359 33.812 -8.242 1 97.25 124 ALA A O 1
ATOM 930 N N . GLY A 1 125 ? -13.508 33.281 -6.449 1 97.62 125 GLY A N 1
ATOM 931 C CA . GLY A 1 125 ? -14.516 32.562 -7.215 1 97.62 125 GLY A CA 1
ATOM 932 C C . GLY A 1 125 ? -14.234 31.094 -7.324 1 97.62 125 GLY A C 1
ATOM 933 O O . GLY A 1 125 ? -15.102 30.312 -7.742 1 97.62 125 GLY A O 1
ATOM 934 N N . ASN A 1 126 ? -13.062 30.641 -6.895 1 98.69 126 ASN A N 1
ATOM 935 C CA . ASN A 1 126 ? -12.695 29.234 -7.031 1 98.69 126 ASN A CA 1
ATOM 936 C C . ASN A 1 126 ? -12.5 28.578 -5.668 1 98.69 126 ASN A C 1
ATOM 938 O O . ASN A 1 126 ? -11.938 27.484 -5.578 1 98.69 126 ASN A O 1
ATOM 942 N N . GLU A 1 127 ? -12.945 29.219 -4.645 1 98.75 127 GLU A N 1
ATOM 943 C CA . GLU A 1 127 ? -12.828 28.703 -3.287 1 98.75 127 GLU A CA 1
ATOM 944 C C . GLU A 1 127 ? -13.734 27.484 -3.086 1 98.75 127 GLU A C 1
ATOM 946 O O . GLU A 1 127 ? -14.859 27.453 -3.586 1 98.75 127 GLU A O 1
ATOM 951 N N . VAL A 1 128 ? -13.203 26.469 -2.434 1 98.75 128 VAL A N 1
ATOM 952 C CA . VAL A 1 128 ? -14 25.312 -2.059 1 98.75 128 VAL A CA 1
ATOM 953 C C . VAL A 1 128 ? -14.07 25.203 -0.537 1 98.75 128 VAL A C 1
ATOM 955 O O . VAL A 1 128 ? -13.211 25.734 0.168 1 98.75 128 VAL A O 1
ATOM 958 N N . ILE A 1 129 ? -15.086 24.562 0.009 1 98.38 129 ILE A N 1
ATOM 959 C CA . ILE A 1 129 ? -15.398 24.609 1.435 1 98.38 129 ILE A CA 1
ATOM 960 C C . ILE A 1 129 ? -14.969 23.297 2.098 1 98.38 129 ILE A C 1
ATOM 962 O O . ILE A 1 129 ? -15.289 22.219 1.609 1 98.38 129 ILE A O 1
ATOM 966 N N . SER A 1 130 ? -14.25 23.359 3.195 1 98.81 130 SER A N 1
ATOM 967 C CA . SER A 1 130 ? -13.773 22.172 3.908 1 98.81 130 SER A CA 1
ATOM 968 C C . SER A 1 130 ? -14.875 21.562 4.762 1 98.81 130 SER A C 1
ATOM 970 O O . SER A 1 130 ? -15.852 22.234 5.098 1 98.81 130 SER A O 1
ATOM 972 N N . VAL A 1 131 ? -14.695 20.297 5.094 1 98.88 131 VAL A N 1
ATOM 973 C CA . VAL A 1 131 ? -15.602 19.625 6.016 1 98.88 131 VAL A CA 1
ATOM 974 C C . VAL A 1 131 ? -15.555 20.312 7.383 1 98.88 131 VAL A C 1
ATOM 976 O O . VAL A 1 131 ? -16.578 20.391 8.078 1 98.88 131 VAL A O 1
ATOM 979 N N . LEU A 1 132 ? -14.375 20.812 7.77 1 98.94 132 LEU A N 1
ATOM 980 C CA . LEU A 1 132 ? -14.25 21.547 9.023 1 98.94 132 LEU A CA 1
ATOM 981 C C . LEU A 1 132 ? -15.164 22.766 9.039 1 98.94 132 LEU A C 1
ATOM 983 O O . LEU A 1 132 ? -15.898 22.984 10.008 1 98.94 132 LEU A O 1
ATOM 987 N N . GLU A 1 133 ? -15.164 23.516 7.969 1 98.81 133 GLU A N 1
ATOM 988 C CA . GLU A 1 133 ? -16.016 24.703 7.883 1 98.81 133 GLU A CA 1
ATOM 989 C C . GLU A 1 133 ? -17.5 24.312 7.883 1 98.81 133 GLU A C 1
ATOM 991 O O . GLU A 1 133 ? -18.312 24.969 8.516 1 98.81 133 GLU A O 1
ATOM 996 N N . ARG A 1 134 ? -17.844 23.266 7.191 1 98.75 134 ARG A N 1
ATOM 997 C CA . ARG A 1 134 ? -19.219 22.766 7.176 1 98.75 134 ARG A CA 1
ATOM 998 C C . ARG A 1 134 ? -19.656 22.328 8.57 1 98.75 134 ARG A C 1
ATOM 1000 O O . ARG A 1 134 ? -20.812 22.562 8.961 1 98.75 134 ARG A O 1
ATOM 1007 N N . ALA A 1 135 ? -18.766 21.672 9.273 1 98.88 135 ALA A N 1
ATOM 1008 C CA . ALA A 1 135 ? -19.062 21.266 10.641 1 98.88 135 ALA A CA 1
ATOM 1009 C C . ALA A 1 135 ? -19.297 22.469 11.547 1 98.88 135 ALA A C 1
ATOM 1011 O O . ALA A 1 135 ? -20.234 22.469 12.359 1 98.88 135 ALA A O 1
ATOM 1012 N N . ARG A 1 136 ? -18.484 23.469 11.367 1 98.75 136 ARG A N 1
ATOM 1013 C CA . ARG A 1 136 ? -18.641 24.688 12.164 1 98.75 136 ARG A CA 1
ATOM 1014 C C . ARG A 1 136 ? -19.984 25.344 11.883 1 98.75 136 ARG A C 1
ATOM 1016 O O . ARG A 1 136 ? -20.688 25.766 12.805 1 98.75 136 ARG A O 1
ATOM 1023 N N . LYS A 1 137 ? -20.359 25.406 10.672 1 98.25 137 LYS A N 1
ATOM 1024 C CA . LYS A 1 137 ? -21.641 25.984 10.258 1 98.25 137 LYS A CA 1
ATOM 1025 C C . LYS A 1 137 ? -22.812 25.203 10.836 1 98.25 137 LYS A C 1
ATOM 1027 O O . LYS A 1 137 ? -23.875 25.781 11.102 1 98.25 137 LYS A O 1
ATOM 1032 N N . ALA A 1 138 ? -22.547 23.953 11.078 1 98.12 138 ALA A N 1
ATOM 1033 C CA . ALA A 1 138 ? -23.594 23.078 11.609 1 98.12 138 ALA A CA 1
ATOM 1034 C C . ALA A 1 138 ? -23.625 23.141 13.133 1 98.12 138 ALA A C 1
ATOM 1036 O O . ALA A 1 138 ? -24.375 22.406 13.773 1 98.12 138 ALA A O 1
ATOM 1037 N N . GLY A 1 139 ? -22.781 23.953 13.734 1 98.31 139 GLY A N 1
ATOM 1038 C CA . GLY A 1 139 ? -22.844 24.172 15.172 1 98.31 139 GLY A CA 1
ATOM 1039 C C . GLY A 1 139 ? -21.875 23.312 15.961 1 98.31 139 GLY A C 1
ATOM 1040 O O . GLY A 1 139 ? -21.875 23.344 17.188 1 98.31 139 GLY A O 1
ATOM 1041 N N . LYS A 1 140 ? -21.047 22.609 15.281 1 98.75 140 LYS A N 1
ATOM 1042 C CA . LYS A 1 140 ? -20.062 21.781 15.961 1 98.75 140 LYS A CA 1
ATOM 1043 C C . LYS A 1 140 ? -18.828 22.609 16.344 1 98.75 140 LYS A C 1
ATOM 1045 O O . LYS A 1 140 ? -18.562 23.641 15.742 1 98.75 140 LYS A O 1
ATOM 1050 N N . ALA A 1 141 ? -18.156 22.156 17.391 1 98.81 141 ALA A N 1
ATOM 1051 C CA . ALA A 1 141 ? -16.812 22.688 17.625 1 98.81 141 ALA A CA 1
ATOM 1052 C C . ALA A 1 141 ? -15.812 22.094 16.641 1 98.81 141 ALA A C 1
ATOM 1054 O O . ALA A 1 141 ? -16 20.984 16.141 1 98.81 141 ALA A O 1
ATOM 1055 N N . VAL A 1 142 ? -14.812 22.828 16.312 1 98.94 142 VAL A N 1
ATOM 1056 C CA . VAL A 1 142 ? -13.867 22.328 15.32 1 98.94 142 VAL A CA 1
ATOM 1057 C C . VAL A 1 142 ? -12.438 22.609 15.781 1 98.94 142 VAL A C 1
ATOM 1059 O O . VAL A 1 142 ? -12.188 23.562 16.516 1 98.94 142 VAL A O 1
ATOM 1062 N N . GLY A 1 143 ? -11.492 21.719 15.391 1 98.94 143 GLY A N 1
ATOM 1063 C CA . GLY A 1 143 ? -10.109 21.875 15.836 1 98.94 143 GLY A CA 1
ATOM 1064 C C . GLY A 1 143 ? -9.102 21.359 14.82 1 98.94 143 GLY A C 1
ATOM 1065 O O . GLY A 1 143 ? -9.43 20.562 13.953 1 98.94 143 GLY A O 1
ATOM 1066 N N . ILE A 1 144 ? -7.898 21.891 14.922 1 98.94 144 ILE A N 1
ATOM 1067 C CA . ILE A 1 144 ? -6.723 21.516 14.141 1 98.94 144 ILE A CA 1
ATOM 1068 C C . ILE A 1 144 ? -5.559 21.203 15.078 1 98.94 144 ILE A C 1
ATOM 1070 O O . ILE A 1 144 ? -5.203 22.016 15.93 1 98.94 144 ILE A O 1
ATOM 1074 N N . VAL A 1 145 ? -5.016 20 14.914 1 98.94 145 VAL A N 1
ATOM 1075 C CA . VAL A 1 145 ? -3.801 19.594 15.625 1 98.94 145 VAL A CA 1
ATOM 1076 C C . VAL A 1 145 ? -2.75 19.125 14.617 1 98.94 145 VAL A C 1
ATOM 1078 O O . VAL A 1 145 ? -3.037 18.297 13.75 1 98.94 145 VAL A O 1
ATOM 1081 N N . THR A 1 146 ? -1.522 19.688 14.68 1 98.88 146 THR A N 1
ATOM 1082 C CA . THR A 1 146 ? -0.456 19.25 13.781 1 98.88 146 THR A CA 1
ATOM 1083 C C . THR A 1 146 ? 0.905 19.375 14.461 1 98.88 146 THR A C 1
ATOM 1085 O O . THR A 1 146 ? 1.07 20.156 15.398 1 98.88 146 THR A O 1
ATOM 1088 N N . THR A 1 147 ? 1.856 18.562 14.008 1 98.75 147 THR A N 1
ATOM 1089 C CA . THR A 1 147 ? 3.229 18.734 14.469 1 98.75 147 THR A CA 1
ATOM 1090 C C . THR A 1 147 ? 4.047 19.516 13.453 1 98.75 147 THR A C 1
ATOM 1092 O O . THR A 1 147 ? 5.277 19.562 13.539 1 98.75 147 THR A O 1
ATOM 1095 N N . THR A 1 148 ? 3.436 20.062 12.477 1 98.5 148 THR A N 1
ATOM 1096 C CA . THR A 1 148 ? 4.047 21.062 11.625 1 98.5 148 THR A CA 1
ATOM 1097 C C . THR A 1 148 ? 3.613 22.469 12.039 1 98.5 148 THR A C 1
ATOM 1099 O O . THR A 1 148 ? 3.193 22.688 13.18 1 98.5 148 THR A O 1
ATOM 1102 N N . ARG A 1 149 ? 3.848 23.5 11.258 1 98.75 149 ARG A N 1
ATOM 1103 C CA . ARG A 1 149 ? 3.219 24.797 11.43 1 98.75 149 ARG A CA 1
ATOM 1104 C C . ARG A 1 149 ? 1.763 24.766 10.984 1 98.75 149 ARG A C 1
ATOM 1106 O O . ARG A 1 149 ? 1.424 24.109 10 1 98.75 149 ARG A O 1
ATOM 1113 N N . VAL A 1 150 ? 0.878 25.453 11.672 1 98.88 150 VAL A N 1
ATOM 1114 C CA . VAL A 1 150 ? -0.556 25.406 11.406 1 98.88 150 VAL A CA 1
ATOM 1115 C C . VAL A 1 150 ? -0.852 26.047 10.055 1 98.88 150 VAL A C 1
ATOM 1117 O O . VAL A 1 150 ? -1.943 25.875 9.508 1 98.88 150 VAL A O 1
ATOM 1120 N N . GLN A 1 151 ? 0.169 26.719 9.422 1 98.81 151 GLN A N 1
ATOM 1121 C CA . GLN A 1 151 ? 0.019 27.375 8.125 1 98.81 151 GLN A CA 1
ATOM 1122 C C . GLN A 1 151 ? 0.457 26.453 6.992 1 98.81 151 GLN A C 1
ATOM 1124 O O . GLN A 1 151 ? 0.32 26.797 5.816 1 98.81 151 GLN A O 1
ATOM 1129 N N . HIS A 1 152 ? 0.941 25.219 7.312 1 98.69 152 HIS A N 1
ATOM 1130 C CA . HIS A 1 152 ? 1.452 24.281 6.305 1 98.69 152 HIS A CA 1
ATOM 1131 C C . HIS A 1 152 ? 0.329 23.766 5.418 1 98.69 152 HIS A C 1
ATOM 1133 O O . HIS A 1 152 ? -0.846 24.047 5.668 1 98.69 152 HIS A O 1
ATOM 1139 N N . ALA A 1 153 ? 0.686 23.016 4.426 1 98.19 153 ALA A N 1
ATOM 1140 C CA . ALA A 1 153 ? -0.215 22.609 3.35 1 98.19 153 ALA A CA 1
ATOM 1141 C C . ALA A 1 153 ? -1.412 21.828 3.898 1 98.19 153 ALA A C 1
ATOM 1143 O O . ALA A 1 153 ? -2.562 22.203 3.652 1 98.19 153 ALA A O 1
ATOM 1144 N N . SER A 1 154 ? -1.196 20.812 4.73 1 98.62 154 SER A N 1
ATOM 1145 C CA . SER A 1 154 ? -2.273 19.922 5.168 1 98.62 154 SER A CA 1
ATOM 1146 C C . SER A 1 154 ? -3.227 20.641 6.117 1 98.62 154 SER A C 1
ATOM 1148 O O . SER A 1 154 ? -4.434 20.703 5.867 1 98.62 154 SER A O 1
ATOM 1150 N N . PRO A 1 155 ? -2.734 21.281 7.184 1 98.75 155 PRO A N 1
ATOM 1151 C CA . PRO A 1 155 ? -3.699 21.938 8.07 1 98.75 155 PRO A CA 1
ATOM 1152 C C . PRO A 1 155 ? -4.387 23.141 7.414 1 98.75 155 PRO A C 1
ATOM 1154 O O . PRO A 1 155 ? -5.559 23.406 7.695 1 98.75 155 PRO A O 1
ATOM 1157 N N . SER A 1 156 ? -3.715 23.812 6.52 1 98.88 156 SER A N 1
ATOM 1158 C CA . SER A 1 156 ? -4.305 25 5.914 1 98.88 156 SER A CA 1
ATOM 1159 C C . SER A 1 156 ? -5.488 24.641 5.02 1 98.88 156 SER A C 1
ATOM 1161 O O . SER A 1 156 ? -6.379 25.453 4.793 1 98.88 156 SER A O 1
ATOM 1163 N N . GLY A 1 157 ? -5.52 23.375 4.543 1 98.81 157 GLY A N 1
ATOM 1164 C CA . GLY A 1 157 ? -6.629 22.922 3.711 1 98.81 157 GLY A CA 1
ATOM 1165 C C . GLY A 1 157 ? -7.965 22.969 4.426 1 98.81 157 GLY A C 1
ATOM 1166 O O . GLY A 1 157 ? -9.016 22.906 3.785 1 98.81 157 GLY A O 1
ATOM 1167 N N . THR A 1 158 ? -7.949 23.156 5.723 1 98.81 158 THR A N 1
ATOM 1168 C CA . THR A 1 158 ? -9.188 23.188 6.492 1 98.81 158 THR A CA 1
ATOM 1169 C C . THR A 1 158 ? -9.797 24.594 6.477 1 98.81 158 THR A C 1
ATOM 1171 O O . THR A 1 158 ? -10.984 24.75 6.766 1 98.81 158 THR A O 1
ATOM 1174 N N . TYR A 1 159 ? -8.992 25.672 6.117 1 98.81 159 TYR A N 1
ATOM 1175 C CA . TYR A 1 159 ? -9.555 27.016 6.316 1 98.81 159 TYR A CA 1
ATOM 1176 C C . TYR A 1 159 ? -9.094 27.969 5.219 1 98.81 159 TYR A C 1
ATOM 1178 O O . TYR A 1 159 ? -9.68 29.031 5.035 1 98.81 159 TYR A O 1
ATOM 1186 N N . ALA A 1 160 ? -8.055 27.609 4.477 1 98.88 160 ALA A N 1
ATOM 1187 C CA . ALA A 1 160 ? -7.406 28.609 3.631 1 98.88 160 ALA A CA 1
ATOM 1188 C C . ALA A 1 160 ? -7.738 28.391 2.16 1 98.88 160 ALA A C 1
ATOM 1190 O O . ALA A 1 160 ? -8.102 27.281 1.764 1 98.88 160 ALA A O 1
ATOM 1191 N N . HIS A 1 161 ? -7.688 29.406 1.379 1 98.88 161 HIS A N 1
ATOM 1192 C CA . HIS A 1 161 ? -7.801 29.453 -0.074 1 98.88 161 HIS A CA 1
ATOM 1193 C C . HIS A 1 161 ? -6.633 30.219 -0.693 1 98.88 161 HIS A C 1
ATOM 1195 O O . HIS A 1 161 ? -6.648 31.453 -0.745 1 98.88 161 HIS A O 1
ATOM 1201 N N . VAL A 1 162 ? -5.668 29.516 -1.167 1 98.81 162 VAL A N 1
ATOM 1202 C CA . VAL A 1 162 ? -4.461 30.188 -1.633 1 98.81 162 VAL A CA 1
ATOM 1203 C C . VAL A 1 162 ? -3.926 29.484 -2.877 1 98.81 162 VAL A C 1
ATOM 1205 O O . VAL A 1 162 ? -4.004 28.25 -2.986 1 98.81 162 VAL A O 1
ATOM 1208 N N . VAL A 1 163 ? -3.316 30.25 -3.828 1 98.75 163 VAL A N 1
ATOM 1209 C CA . VAL A 1 163 ? -2.789 29.719 -5.082 1 98.75 163 VAL A CA 1
ATOM 1210 C C . VAL A 1 163 ? -1.312 29.359 -4.914 1 98.75 163 VAL A C 1
ATOM 1212 O O . VAL A 1 163 ? -0.644 28.984 -5.879 1 98.75 163 VAL A O 1
ATOM 1215 N N . ASN A 1 164 ? -0.801 29.516 -3.709 1 98.81 164 ASN A N 1
ATOM 1216 C CA . ASN A 1 164 ? 0.576 29.156 -3.379 1 98.81 164 ASN A CA 1
ATOM 1217 C C . ASN A 1 164 ? 0.714 28.75 -1.916 1 98.81 164 ASN A C 1
ATOM 1219 O O . ASN A 1 164 ? 0.625 29.594 -1.021 1 98.81 164 ASN A O 1
ATOM 1223 N N . ARG A 1 165 ? 1.031 27.531 -1.696 1 98.62 165 ARG A N 1
ATOM 1224 C CA . ARG A 1 165 ? 1.038 26.938 -0.36 1 98.62 165 ARG A CA 1
ATOM 1225 C C . ARG A 1 165 ? 2.111 27.578 0.514 1 98.62 165 ARG A C 1
ATOM 1227 O O . ARG A 1 165 ? 2.104 27.422 1.736 1 98.62 165 ARG A O 1
ATOM 1234 N N . ASN A 1 166 ? 3.033 28.312 -0.05 1 98.56 166 ASN A N 1
ATOM 1235 C CA . ASN A 1 166 ? 4.148 28.875 0.708 1 98.56 166 ASN A CA 1
ATOM 1236 C C . ASN A 1 166 ? 3.842 30.281 1.203 1 98.56 166 ASN A C 1
ATOM 1238 O O . ASN A 1 166 ? 4.684 30.922 1.836 1 98.56 166 ASN A O 1
ATOM 1242 N N . TRP A 1 167 ? 2.648 30.75 0.896 1 98.81 167 TRP A N 1
ATOM 1243 C CA . TRP A 1 167 ? 2.268 32.094 1.348 1 98.81 167 TRP A CA 1
ATOM 1244 C C . TRP A 1 167 ? 1.801 32.062 2.799 1 98.81 167 TRP A C 1
ATOM 1246 O O . TRP A 1 167 ? 0.665 32.438 3.102 1 98.81 167 TRP A O 1
ATOM 1256 N N . TYR A 1 168 ? 2.711 31.812 3.748 1 98.75 168 TYR A N 1
ATOM 1257 C CA . TYR A 1 168 ? 2.428 31.609 5.164 1 98.75 168 TYR A CA 1
ATOM 1258 C C . TYR A 1 168 ? 2.031 32.938 5.832 1 98.75 168 TYR A C 1
ATOM 1260 O O . TYR A 1 168 ? 1.134 32.969 6.676 1 98.75 168 TYR A O 1
ATOM 1268 N N . ALA A 1 169 ? 2.721 33.969 5.484 1 98.56 169 ALA A N 1
ATOM 1269 C CA . ALA A 1 169 ? 2.506 35.344 5.969 1 98.56 169 ALA A CA 1
ATOM 1270 C C . ALA A 1 169 ? 2.584 36.344 4.824 1 98.56 169 ALA A C 1
ATOM 1272 O O . ALA A 1 169 ? 2.975 36 3.709 1 98.56 169 ALA A O 1
ATOM 1273 N N . ASP A 1 170 ? 2.195 37.594 5.117 1 98.19 170 ASP A N 1
ATOM 1274 C CA . ASP A 1 170 ? 2.305 38.625 4.082 1 98.19 170 ASP A CA 1
ATOM 1275 C C . ASP A 1 170 ? 3.744 38.75 3.592 1 98.19 170 ASP A C 1
ATOM 1277 O O . ASP A 1 170 ? 3.982 38.969 2.404 1 98.19 170 ASP A O 1
ATOM 1281 N N . ALA A 1 171 ? 4.688 38.5 4.504 1 97.69 171 ALA A N 1
ATOM 1282 C CA . ALA A 1 171 ? 6.109 38.594 4.172 1 97.69 171 ALA A CA 1
ATOM 1283 C C . ALA A 1 171 ? 6.496 37.5 3.172 1 97.69 171 ALA A C 1
ATOM 1285 O O . ALA A 1 171 ? 7.543 37.594 2.523 1 97.69 171 ALA A O 1
ATOM 1286 N N . SER A 1 172 ? 5.688 36.438 3.049 1 97.81 172 SER A N 1
ATOM 1287 C CA . SER A 1 172 ? 5.965 35.312 2.156 1 97.81 172 SER A CA 1
ATOM 1288 C C . SER A 1 172 ? 5.324 35.531 0.788 1 97.81 172 SER A C 1
ATOM 1290 O O . SER A 1 172 ? 5.469 34.688 -0.107 1 97.81 172 SER A O 1
ATOM 1292 N N . MET A 1 173 ? 4.625 36.594 0.589 1 98.25 173 MET A N 1
ATOM 1293 C CA . MET A 1 173 ? 3.863 36.812 -0.633 1 98.25 173 MET A CA 1
ATOM 1294 C C . MET A 1 173 ? 4.543 37.875 -1.504 1 98.25 173 MET A C 1
ATOM 1296 O O . MET A 1 173 ? 5.137 38.812 -0.988 1 98.25 173 MET A O 1
ATOM 1300 N N . PRO A 1 174 ? 4.414 37.719 -2.84 1 97.62 174 PRO A N 1
ATOM 1301 C CA . PRO A 1 174 ? 4.828 38.812 -3.689 1 97.62 174 PRO A CA 1
ATOM 1302 C C . PRO A 1 174 ? 3.936 40.062 -3.523 1 97.62 174 PRO A C 1
ATOM 1304 O O . PRO A 1 174 ? 2.725 39.906 -3.326 1 97.62 174 PRO A O 1
ATOM 1307 N N . THR A 1 175 ? 4.547 41.188 -3.672 1 96.5 175 THR A N 1
ATOM 1308 C CA . THR A 1 175 ? 3.836 42.438 -3.518 1 96.5 175 THR A CA 1
ATOM 1309 C C . THR A 1 175 ? 2.629 42.5 -4.449 1 96.5 175 THR A C 1
ATOM 1311 O O . THR A 1 175 ? 1.567 43 -4.07 1 96.5 175 THR A O 1
ATOM 1314 N N . GLU A 1 176 ? 2.799 42.031 -5.598 1 97.06 176 GLU A N 1
ATOM 1315 C CA . GLU A 1 176 ? 1.732 42.031 -6.594 1 97.06 176 GLU A CA 1
ATOM 1316 C C . GLU A 1 176 ? 0.508 41.281 -6.105 1 97.06 176 GLU A C 1
ATOM 1318 O O . GLU A 1 176 ? -0.628 41.688 -6.344 1 97.06 176 GLU A O 1
ATOM 1323 N N . ALA A 1 177 ? 0.675 40.094 -5.457 1 97.75 177 ALA A N 1
ATOM 1324 C CA . ALA A 1 177 ? -0.429 39.312 -4.941 1 97.75 177 ALA A CA 1
ATOM 1325 C C . ALA A 1 177 ? -1.177 40.031 -3.838 1 97.75 177 ALA A C 1
ATOM 1327 O O . ALA A 1 177 ? -2.406 39.969 -3.766 1 97.75 177 ALA A O 1
ATOM 1328 N N . GLU A 1 178 ? -0.45 40.75 -3.004 1 95.62 178 GLU A N 1
ATOM 1329 C CA . GLU A 1 178 ? -1.069 41.531 -1.954 1 95.62 178 GLU A CA 1
ATOM 1330 C C . GLU A 1 178 ? -1.945 42.656 -2.545 1 95.62 178 GLU A C 1
ATOM 1332 O O . GLU A 1 178 ? -3.064 42.875 -2.08 1 95.62 178 GLU A O 1
ATOM 1337 N N . LEU A 1 179 ? -1.366 43.281 -3.57 1 95.81 179 LEU A N 1
ATOM 1338 C CA . LEU A 1 179 ? -2.076 44.375 -4.211 1 95.81 179 LEU A CA 1
ATOM 1339 C C . LEU A 1 179 ? -3.334 43.875 -4.914 1 95.81 179 LEU A C 1
ATOM 1341 O O . LEU A 1 179 ? -4.328 44.594 -5.008 1 95.81 179 LEU A O 1
ATOM 1345 N N . GLN A 1 180 ? -3.291 42.625 -5.297 1 96.62 180 GLN A N 1
ATOM 1346 C CA . GLN A 1 180 ? -4.422 42.031 -6.004 1 96.62 180 GLN A CA 1
ATOM 1347 C C . GLN A 1 180 ? -5.48 41.531 -5.027 1 96.62 180 GLN A C 1
ATOM 1349 O O . GLN A 1 180 ? -6.562 41.094 -5.438 1 96.62 180 GLN A O 1
ATOM 1354 N N . GLY A 1 181 ? -5.18 41.594 -3.744 1 96.38 181 GLY A N 1
ATOM 1355 C CA . GLY A 1 181 ? -6.207 41.281 -2.756 1 96.38 181 GLY A CA 1
ATOM 1356 C C . GLY A 1 181 ? -6.086 39.906 -2.154 1 96.38 181 GLY A C 1
ATOM 1357 O O . GLY A 1 181 ? -6.875 39.531 -1.282 1 96.38 181 GLY A O 1
ATOM 1358 N N . CYS A 1 182 ? -5.113 39.125 -2.586 1 97.94 182 CYS A N 1
ATOM 1359 C CA . CYS A 1 182 ? -4.902 37.812 -1.986 1 97.94 182 CYS A CA 1
ATOM 1360 C C . CYS A 1 182 ? -4.414 37.938 -0.549 1 97.94 182 CYS A C 1
ATOM 1362 O O . CYS A 1 182 ? -3.719 38.906 -0.209 1 97.94 182 CYS A O 1
ATOM 1364 N N . LYS A 1 183 ? -4.805 37 0.264 1 98.31 183 LYS A N 1
ATOM 1365 C CA . LYS A 1 183 ? -4.43 37 1.676 1 98.31 183 LYS A CA 1
ATOM 1366 C C . LYS A 1 183 ? -3.535 35.812 2.01 1 98.31 183 LYS A C 1
ATOM 1368 O O . LYS A 1 183 ? -3.672 34.719 1.418 1 98.31 183 LYS A O 1
ATOM 1373 N N . ASP A 1 184 ? -2.605 36.031 2.912 1 98.62 184 ASP A N 1
ATOM 1374 C CA . ASP A 1 184 ? -1.731 34.969 3.363 1 98.62 184 ASP A CA 1
ATOM 1375 C C . ASP A 1 184 ? -2.488 33.969 4.25 1 98.62 184 ASP A C 1
ATOM 1377 O O . ASP A 1 184 ? -3.578 34.281 4.738 1 98.62 184 ASP A O 1
ATOM 1381 N N . ILE A 1 185 ? -1.877 32.812 4.484 1 98.94 185 ILE A N 1
ATOM 1382 C CA . ILE A 1 185 ? -2.508 31.703 5.168 1 98.94 185 ILE A CA 1
ATOM 1383 C C . ILE A 1 185 ? -2.727 32.062 6.641 1 98.94 185 ILE A C 1
ATOM 1385 O O . ILE A 1 185 ? -3.77 31.719 7.211 1 98.94 185 ILE A O 1
ATOM 1389 N N . ALA A 1 186 ? -1.771 32.719 7.309 1 98.94 186 ALA A N 1
ATOM 1390 C CA . ALA A 1 186 ? -1.911 33.062 8.719 1 98.94 186 ALA A CA 1
ATOM 1391 C C . ALA A 1 186 ? -3.09 34.031 8.93 1 98.94 186 ALA A C 1
ATOM 1393 O O . ALA A 1 186 ? -3.842 33.875 9.898 1 98.94 186 ALA A O 1
ATOM 1394 N N . TRP A 1 187 ? -3.207 35 8.055 1 98.75 187 TRP A N 1
ATOM 1395 C CA . TRP A 1 187 ? -4.344 35.906 8.125 1 98.75 187 TRP A CA 1
ATOM 1396 C C . TRP A 1 187 ? -5.66 35.125 8.016 1 98.75 187 TRP A C 1
ATOM 1398 O O . TRP A 1 187 ? -6.605 35.406 8.758 1 98.75 187 TRP A O 1
ATOM 1408 N N . GLN A 1 188 ? -5.703 34.219 7.121 1 98.75 188 GLN A N 1
ATOM 1409 C CA . GLN A 1 188 ? -6.926 33.469 6.887 1 98.75 188 GLN A CA 1
ATOM 1410 C C . GLN A 1 188 ? -7.25 32.562 8.07 1 98.75 188 GLN A C 1
ATOM 1412 O O . GLN A 1 188 ? -8.414 32.281 8.352 1 98.75 188 GLN A O 1
ATOM 1417 N N . LEU A 1 189 ? -6.227 32.062 8.789 1 98.81 189 LEU A N 1
ATOM 1418 C CA . LEU A 1 189 ? -6.391 31.234 9.977 1 98.81 189 LEU A CA 1
ATOM 1419 C C . LEU A 1 189 ? -7.285 31.906 11.008 1 98.81 189 LEU A C 1
ATOM 1421 O O . LEU A 1 189 ? -8.078 31.25 11.68 1 98.81 189 LEU A O 1
ATOM 1425 N N . VAL A 1 190 ? -7.207 33.219 11.109 1 97.94 190 VAL A N 1
ATOM 1426 C CA . VAL A 1 190 ? -7.895 33.938 12.188 1 97.94 190 VAL A CA 1
ATOM 1427 C C . VAL A 1 190 ? -9.164 34.594 11.648 1 97.94 190 VAL A C 1
ATOM 1429 O O . VAL A 1 190 ? -10.016 35.031 12.422 1 97.94 190 VAL A O 1
ATOM 1432 N N . HIS A 1 191 ? -9.398 34.531 10.297 1 97.81 191 HIS A N 1
ATOM 1433 C CA . HIS A 1 191 ? -10.5 35.312 9.766 1 97.81 191 HIS A CA 1
ATOM 1434 C C . HIS A 1 191 ? -11.523 34.438 9.062 1 97.81 191 HIS A C 1
ATOM 1436 O O . HIS A 1 191 ? -12.711 34.75 9.023 1 97.81 191 HIS A O 1
ATOM 1442 N N . ASN A 1 192 ? -11.062 33.312 8.484 1 98.31 192 ASN A N 1
ATOM 1443 C CA . ASN A 1 192 ? -11.93 32.594 7.547 1 98.31 192 ASN A CA 1
ATOM 1444 C C . ASN A 1 192 ? -12.953 31.734 8.281 1 98.31 192 ASN A C 1
ATOM 1446 O O . ASN A 1 192 ? -14.125 31.688 7.887 1 98.31 192 ASN A O 1
ATOM 1450 N N . VAL A 1 193 ? -12.477 30.953 9.234 1 98.06 193 VAL A N 1
ATOM 1451 C CA . VAL A 1 193 ? -13.328 30.016 9.969 1 98.06 193 VAL A CA 1
ATOM 1452 C C . VAL A 1 193 ? -13.133 30.203 11.469 1 98.06 193 VAL A C 1
ATOM 1454 O O . VAL A 1 193 ? -12.008 30.422 11.93 1 98.06 193 VAL A O 1
ATOM 1457 N N . ASP A 1 194 ? -14.227 30.219 12.234 1 97.94 194 ASP A N 1
ATOM 1458 C CA . ASP A 1 194 ? -14.164 30.297 13.688 1 97.94 194 ASP A CA 1
ATOM 1459 C C . ASP A 1 194 ? -13.734 28.969 14.297 1 97.94 194 ASP A C 1
ATOM 1461 O O . ASP A 1 194 ? -14.57 28.172 14.719 1 97.94 194 ASP A O 1
ATOM 1465 N N . ILE A 1 195 ? -12.438 28.766 14.422 1 98.62 195 ILE A N 1
ATOM 1466 C CA . ILE A 1 195 ? -11.875 27.5 14.883 1 98.62 195 ILE A CA 1
ATOM 1467 C C . ILE A 1 195 ? -11.68 27.531 16.391 1 98.62 195 ILE A C 1
ATOM 1469 O O . ILE A 1 195 ? -11.047 28.453 16.922 1 98.62 195 ILE A O 1
ATOM 1473 N N . ASN A 1 196 ? -12.148 26.516 17.094 1 98.62 196 ASN A N 1
ATOM 1474 C CA . ASN A 1 196 ? -12.117 26.484 18.547 1 98.62 196 ASN A CA 1
ATOM 1475 C C . ASN A 1 196 ? -10.719 26.141 19.078 1 98.62 196 ASN A C 1
ATOM 1477 O O . ASN A 1 196 ? -10.234 26.781 20.016 1 98.62 196 ASN A O 1
ATOM 1481 N N . VAL A 1 197 ? -10.125 25.125 18.469 1 98.88 197 VAL A N 1
ATOM 1482 C CA . VAL A 1 197 ? -8.82 24.688 18.953 1 98.88 197 VAL A CA 1
ATOM 1483 C C . VAL A 1 197 ? -7.816 24.688 17.797 1 98.88 197 VAL A C 1
ATOM 1485 O O . VAL A 1 197 ? -8.078 24.094 16.75 1 98.88 197 VAL A O 1
ATOM 1488 N N . ILE A 1 198 ? -6.691 25.375 17.922 1 98.94 198 ILE A N 1
ATOM 1489 C CA . ILE A 1 198 ? -5.586 25.422 16.969 1 98.94 198 ILE A CA 1
ATOM 1490 C C . ILE A 1 198 ? -4.277 25.094 17.688 1 98.94 198 ILE A C 1
ATOM 1492 O O . ILE A 1 198 ? -3.783 25.891 18.484 1 98.94 198 ILE A O 1
ATOM 1496 N N . LEU A 1 199 ? -3.73 23.922 17.438 1 98.94 199 LEU A N 1
ATOM 1497 C CA . LEU A 1 199 ? -2.502 23.516 18.109 1 98.94 199 LEU A CA 1
ATOM 1498 C C . LEU A 1 199 ? -1.44 23.109 17.094 1 98.94 199 LEU A C 1
ATOM 1500 O O . LEU A 1 199 ? -1.718 22.328 16.188 1 98.94 199 LEU A O 1
ATOM 1504 N N . GLY A 1 200 ? -0.223 23.578 17.141 1 98.81 200 GLY A N 1
ATOM 1505 C CA . GLY A 1 200 ? 0.9 23.25 16.266 1 98.81 200 GLY A CA 1
ATOM 1506 C C . GLY A 1 200 ? 2.041 24.25 16.375 1 98.81 200 GLY A C 1
ATOM 1507 O O . GLY A 1 200 ? 2.301 24.781 17.453 1 98.81 200 GLY A O 1
ATOM 1508 N N . GLY A 1 201 ? 2.857 24.359 15.359 1 98.75 201 GLY A N 1
ATOM 1509 C CA . GLY A 1 201 ? 3.871 25.391 15.258 1 98.75 201 GLY A CA 1
ATOM 1510 C C . GLY A 1 201 ? 3.41 26.594 14.453 1 98.75 201 GLY A C 1
ATOM 1511 O O . GLY A 1 201 ? 2.211 26.781 14.234 1 98.75 201 GLY A O 1
ATOM 1512 N N . GLY A 1 202 ? 4.398 27.516 14.148 1 98.69 202 GLY A N 1
ATOM 1513 C CA . GLY A 1 202 ? 4.137 28.578 13.18 1 98.69 202 GLY A CA 1
ATOM 1514 C C . GLY A 1 202 ? 3.979 29.938 13.82 1 98.69 202 GLY A C 1
ATOM 1515 O O . GLY A 1 202 ? 3.346 30.828 13.25 1 98.69 202 GLY A O 1
ATOM 1516 N N . ARG A 1 203 ? 4.609 30.219 14.992 1 97.81 203 ARG A N 1
ATOM 1517 C CA . ARG A 1 203 ? 4.473 31.484 15.719 1 97.81 203 ARG A CA 1
ATOM 1518 C C . ARG A 1 203 ? 5.004 32.656 14.891 1 97.81 203 ARG A C 1
ATOM 1520 O O . ARG A 1 203 ? 4.441 33.75 14.922 1 97.81 203 ARG A O 1
ATOM 1527 N N . LYS A 1 204 ? 6.035 32.375 14.156 1 98.25 204 LYS A N 1
ATOM 1528 C CA . LYS A 1 204 ? 6.746 33.469 13.523 1 98.25 204 LYS A CA 1
ATOM 1529 C C . LYS A 1 204 ? 5.902 34.125 12.422 1 98.25 204 LYS A C 1
ATOM 1531 O O . LYS A 1 204 ? 6.129 35.281 12.047 1 98.25 204 LYS A O 1
ATOM 1536 N N . TYR A 1 205 ? 4.887 33.375 11.914 1 98.81 205 TYR A N 1
ATOM 1537 C CA . TYR A 1 205 ? 4.047 33.875 10.836 1 98.81 205 TYR A CA 1
ATOM 1538 C C . TYR A 1 205 ? 2.887 34.719 11.391 1 98.81 205 TYR A C 1
ATOM 1540 O O . TYR A 1 205 ? 2.152 35.344 10.625 1 98.81 205 TYR A O 1
ATOM 1548 N N . MET A 1 206 ? 2.701 34.781 12.711 1 98.81 206 MET A N 1
ATOM 1549 C CA . MET A 1 206 ? 1.51 35.344 13.344 1 98.81 206 MET A CA 1
ATOM 1550 C C . MET A 1 206 ? 1.791 36.719 13.891 1 98.81 206 MET A C 1
ATOM 1552 O O . MET A 1 206 ? 0.863 37.469 14.219 1 98.81 206 MET A O 1
ATOM 1556 N N . THR A 1 207 ? 3.082 37.156 13.984 1 98.69 207 THR A N 1
ATOM 1557 C CA . THR A 1 207 ? 3.414 38.406 14.703 1 98.69 207 THR A CA 1
ATOM 1558 C C . THR A 1 207 ? 4.254 39.312 13.828 1 98.69 207 THR A C 1
ATOM 1560 O O . THR A 1 207 ? 4.867 38.875 12.852 1 98.69 207 THR A O 1
ATOM 1563 N N . PRO A 1 208 ? 4.344 40.594 14.227 1 98.44 208 PRO A N 1
ATOM 1564 C CA . PRO A 1 208 ? 5.059 41.594 13.43 1 98.44 208 PRO A CA 1
ATOM 1565 C C . PRO A 1 208 ? 6.559 41.312 13.336 1 98.44 208 PRO A C 1
ATOM 1567 O O . PRO A 1 208 ? 7.137 40.719 14.25 1 98.44 208 PRO A O 1
ATOM 1570 N N . VAL A 1 209 ? 7.113 41.781 12.227 1 97.88 209 VAL A N 1
ATOM 1571 C CA . VAL A 1 209 ? 8.555 41.688 12 1 97.88 209 VAL A CA 1
ATOM 1572 C C . VAL A 1 209 ? 9.312 42.188 13.219 1 97.88 209 VAL A C 1
ATOM 1574 O O . VAL A 1 209 ? 8.969 43.25 13.773 1 97.88 209 VAL A O 1
ATOM 1577 N N . GLY A 1 210 ? 10.195 41.375 13.711 1 96.81 210 GLY A N 1
ATOM 1578 C CA . GLY A 1 210 ? 11.062 41.812 14.805 1 96.81 210 GLY A CA 1
ATOM 1579 C C . GLY A 1 210 ? 10.547 41.375 16.172 1 96.81 210 GLY A C 1
ATOM 1580 O O . GLY A 1 210 ? 11.281 41.438 17.156 1 96.81 210 GLY A O 1
ATOM 1581 N N . THR A 1 211 ? 9.273 40.969 16.297 1 98.12 211 THR A N 1
ATOM 1582 C CA . THR A 1 211 ? 8.758 40.469 17.578 1 98.12 211 THR A CA 1
ATOM 1583 C C . THR A 1 211 ? 9.594 39.281 18.062 1 98.12 211 THR A C 1
ATOM 1585 O O . THR A 1 211 ? 9.664 38.25 17.406 1 98.12 211 THR A O 1
ATOM 1588 N N . PRO A 1 212 ? 10.258 39.375 19.203 1 98 212 PRO A N 1
ATOM 1589 C CA . PRO A 1 212 ? 11.062 38.25 19.703 1 98 212 PRO A CA 1
ATOM 1590 C C . PRO A 1 212 ? 10.227 37.031 20 1 98 212 PRO A C 1
ATOM 1592 O O . PRO A 1 212 ? 9.102 37.125 20.5 1 98 212 PRO A O 1
ATOM 1595 N N . ASP A 1 213 ? 10.812 35.906 19.656 1 98.12 213 ASP A N 1
ATOM 1596 C CA . ASP A 1 213 ? 10.164 34.656 20.016 1 98.12 213 ASP A CA 1
ATOM 1597 C C . ASP A 1 213 ? 10.219 34.406 21.516 1 98.12 213 ASP A C 1
ATOM 1599 O O . ASP A 1 213 ? 11.25 34.625 22.156 1 98.12 213 ASP A O 1
ATOM 1603 N N . PRO A 1 214 ? 9.172 34 22.094 1 97.12 214 PRO A N 1
ATOM 1604 C CA . PRO A 1 214 ? 9.172 33.812 23.547 1 97.12 214 PRO A CA 1
ATOM 1605 C C . PRO A 1 214 ? 10.094 32.688 24 1 97.12 214 PRO A C 1
ATOM 1607 O O . PRO A 1 214 ? 10.617 32.719 25.125 1 97.12 214 PRO A O 1
ATOM 1610 N N . GLU A 1 215 ? 10.266 31.625 23.203 1 96.88 215 GLU A N 1
ATOM 1611 C CA . GLU A 1 215 ? 11.117 30.5 23.547 1 96.88 215 GLU A CA 1
ATOM 1612 C C . GLU A 1 215 ? 12.578 30.781 23.188 1 96.88 215 GLU A C 1
ATOM 1614 O O . GLU A 1 215 ? 13.492 30.328 23.875 1 96.88 215 GLU A O 1
ATOM 1619 N N . TYR A 1 216 ? 12.734 31.5 22.078 1 97.19 216 TYR A N 1
ATOM 1620 C CA . TYR A 1 216 ? 14.062 31.812 21.562 1 97.19 216 TYR A CA 1
ATOM 1621 C C . TYR A 1 216 ? 14.234 33.312 21.406 1 97.19 216 TYR A C 1
ATOM 1623 O O . TYR A 1 216 ? 14.492 33.812 20.297 1 97.19 216 TYR A O 1
ATOM 1631 N N . PRO A 1 217 ? 14.281 34.094 22.453 1 96.5 217 PRO A N 1
ATOM 1632 C CA . PRO A 1 217 ? 14.242 35.531 22.344 1 96.5 217 PRO A CA 1
ATOM 1633 C C . PRO A 1 217 ? 15.531 36.125 21.766 1 96.5 217 PRO A C 1
ATOM 1635 O O . PRO A 1 217 ? 15.539 37.25 21.266 1 96.5 217 PRO A O 1
ATOM 1638 N N . THR A 1 218 ? 16.656 35.375 21.812 1 97.25 218 THR A N 1
ATOM 1639 C CA . THR A 1 218 ? 17.938 35.906 21.375 1 97.25 218 THR A CA 1
ATOM 1640 C C . THR A 1 218 ? 18.234 35.5 19.938 1 97.25 218 THR A C 1
ATOM 1642 O O . THR A 1 218 ? 19.234 35.938 19.359 1 97.25 218 THR A O 1
ATOM 1645 N N . TYR A 1 219 ? 17.391 34.688 19.328 1 97.31 219 TYR A N 1
ATOM 1646 C CA . TYR A 1 219 ? 17.594 34.25 17.938 1 97.31 219 TYR A CA 1
ATOM 1647 C C . TYR A 1 219 ? 16.734 35.062 16.984 1 97.31 219 TYR A C 1
ATOM 1649 O O . TYR A 1 219 ? 15.555 34.75 16.781 1 97.31 219 TYR A O 1
ATOM 1657 N N . THR A 1 220 ? 17.359 35.938 16.266 1 96.88 220 THR A N 1
ATOM 1658 C CA . THR A 1 220 ? 16.625 36.844 15.398 1 96.88 220 THR A CA 1
ATOM 1659 C C . THR A 1 220 ? 15.93 36.094 14.273 1 96.88 220 THR A C 1
ATOM 1661 O O . THR A 1 220 ? 14.906 36.562 13.758 1 96.88 220 THR A O 1
ATOM 1664 N N . THR A 1 221 ? 16.453 34.906 13.914 1 96.75 221 THR A N 1
ATOM 1665 C CA . THR A 1 221 ? 15.875 34.094 12.844 1 96.75 221 THR A CA 1
ATOM 1666 C C . THR A 1 221 ? 14.5 33.594 13.25 1 96.75 221 THR A C 1
ATOM 1668 O O . THR A 1 221 ? 13.727 33.156 12.398 1 96.75 221 THR A O 1
ATOM 1671 N N . GLU A 1 222 ? 14.188 33.625 14.531 1 97.88 222 GLU A N 1
ATOM 1672 C CA . GLU A 1 222 ? 12.93 33.062 15.031 1 97.88 222 GLU A CA 1
ATOM 1673 C C . GLU A 1 222 ? 11.906 34.156 15.297 1 97.88 222 GLU A C 1
ATOM 1675 O O . GLU A 1 222 ? 10.781 33.875 15.711 1 97.88 222 GLU A O 1
ATOM 1680 N N . ASN A 1 223 ? 12.234 35.406 15.016 1 98.19 223 ASN A N 1
ATOM 1681 C CA . ASN A 1 223 ? 11.344 36.531 15.234 1 98.19 223 ASN A CA 1
ATOM 1682 C C . ASN A 1 223 ? 10.125 36.469 14.32 1 98.19 223 ASN A C 1
ATOM 1684 O O . ASN A 1 223 ? 10.141 35.812 13.297 1 98.19 223 ASN A O 1
ATOM 1688 N N . GLY A 1 224 ? 9.07 37.25 14.773 1 98.38 224 GLY A N 1
ATOM 1689 C CA . GLY A 1 224 ? 7.945 37.438 13.875 1 98.38 224 GLY A CA 1
ATOM 1690 C C . GLY A 1 224 ? 8.352 38.031 12.539 1 98.38 224 GLY A C 1
ATOM 1691 O O . GLY A 1 224 ? 9.375 38.719 12.453 1 98.38 224 GLY A O 1
ATOM 1692 N N . ILE A 1 225 ? 7.465 37.812 11.5 1 98.44 225 ILE A N 1
ATOM 1693 C CA . ILE A 1 225 ? 7.945 38.188 10.18 1 98.44 225 ILE A CA 1
ATOM 1694 C C . ILE A 1 225 ? 6.879 39.031 9.477 1 98.44 225 ILE A C 1
ATOM 1696 O O . ILE A 1 225 ? 7.078 39.469 8.336 1 98.44 225 ILE A O 1
ATOM 1700 N N . ARG A 1 226 ? 5.762 39.25 10.086 1 98.5 226 ARG A N 1
ATOM 1701 C CA . ARG A 1 226 ? 4.691 39.938 9.398 1 98.5 226 ARG A CA 1
ATOM 1702 C C . ARG A 1 226 ? 5.078 41.406 9.125 1 98.5 226 ARG A C 1
ATOM 1704 O O . ARG A 1 226 ? 5.43 42.125 10.047 1 98.5 226 ARG A O 1
ATOM 1711 N N . LYS A 1 227 ? 4.859 41.844 7.91 1 97.88 227 LYS A N 1
ATOM 1712 C CA . LYS A 1 227 ? 5.223 43.188 7.492 1 97.88 227 LYS A CA 1
ATOM 1713 C C . LYS A 1 227 ? 4.082 44.188 7.75 1 97.88 227 LYS A C 1
ATOM 1715 O O . LYS A 1 227 ? 4.309 45.375 7.875 1 97.88 227 LYS A O 1
ATOM 1720 N N . ASP A 1 228 ? 2.863 43.719 7.836 1 97.06 228 ASP A N 1
ATOM 1721 C CA . ASP A 1 228 ? 1.711 44.594 8.008 1 97.06 228 ASP A CA 1
ATOM 1722 C C . ASP A 1 228 ? 1.565 45.031 9.469 1 97.06 228 ASP A C 1
ATOM 1724 O O . ASP A 1 228 ? 0.621 45.75 9.82 1 97.06 228 ASP A O 1
ATOM 1728 N N . ARG A 1 229 ? 2.363 44.531 10.406 1 96.44 229 ARG A N 1
ATOM 1729 C CA . ARG A 1 229 ? 2.52 44.906 11.812 1 96.44 229 ARG A CA 1
ATOM 1730 C C . ARG A 1 229 ? 1.309 44.469 12.625 1 96.44 229 ARG A C 1
ATOM 1732 O O . ARG A 1 229 ? 1.087 44.969 13.734 1 96.44 229 ARG A O 1
ATOM 1739 N N . LYS A 1 230 ? 0.536 43.562 12.062 1 97.44 230 LYS A N 1
ATOM 1740 C CA . LYS A 1 230 ? -0.589 43 12.812 1 97.44 230 LYS A CA 1
ATOM 1741 C C . LYS A 1 230 ? -0.157 41.812 13.656 1 97.44 230 LYS A C 1
ATOM 1743 O O . LYS A 1 230 ? 0.621 40.969 13.195 1 97.44 230 LYS A O 1
ATOM 1748 N N . ASN A 1 231 ? -0.57 41.844 14.867 1 98.56 231 ASN A N 1
ATOM 1749 C CA . ASN A 1 231 ? -0.458 40.656 15.719 1 98.56 231 ASN A CA 1
ATOM 1750 C C . ASN A 1 231 ? -1.715 39.812 15.648 1 98.56 231 ASN A C 1
ATOM 1752 O O . ASN A 1 231 ? -2.693 40.062 16.344 1 98.56 231 ASN A O 1
ATOM 1756 N N . LEU A 1 232 ? -1.644 38.719 14.859 1 98.81 232 LEU A N 1
ATOM 1757 C CA . LEU A 1 232 ? -2.816 37.906 14.562 1 98.81 232 LEU A CA 1
ATOM 1758 C C . LEU A 1 232 ? -3.254 37.125 15.797 1 98.81 232 LEU A C 1
ATOM 1760 O O . LEU A 1 232 ? -4.426 36.75 15.922 1 98.81 232 LEU A O 1
ATOM 1764 N N . ILE A 1 233 ? -2.342 36.812 16.734 1 98.62 233 ILE A N 1
ATOM 1765 C CA . ILE A 1 233 ? -2.693 36.156 18 1 98.62 233 ILE A CA 1
ATOM 1766 C C . ILE A 1 233 ? -3.613 37.062 18.812 1 98.62 233 ILE A C 1
ATOM 1768 O O . ILE A 1 233 ? -4.648 36.625 19.312 1 98.62 233 ILE A O 1
ATOM 1772 N N . ASN A 1 234 ? -3.221 38.312 18.906 1 98 234 ASN A N 1
ATOM 1773 C CA . ASN A 1 234 ? -4.043 39.281 19.641 1 98 234 ASN A CA 1
ATOM 1774 C C . ASN A 1 234 ? -5.41 39.469 18.984 1 98 234 ASN A C 1
ATOM 1776 O O . ASN A 1 234 ? -6.43 39.531 19.672 1 98 234 ASN A O 1
ATOM 1780 N N . LEU A 1 235 ? -5.398 39.562 17.672 1 97.94 235 LEU A N 1
ATOM 1781 C CA . LEU A 1 235 ? -6.66 39.688 16.953 1 97.94 235 LEU A CA 1
ATOM 1782 C C . LEU A 1 235 ? -7.574 38.5 17.219 1 97.94 235 LEU A C 1
ATOM 1784 O O . LEU A 1 235 ? -8.781 38.656 17.406 1 97.94 235 LEU A O 1
ATOM 1788 N N . TRP A 1 236 ? -7.012 37.312 17.203 1 98.19 236 TRP A N 1
ATOM 1789 C CA . TRP A 1 236 ? -7.766 36.094 17.469 1 98.19 236 TRP A CA 1
ATOM 1790 C C . TRP A 1 236 ? -8.328 36.094 18.875 1 98.19 236 TRP A C 1
ATOM 1792 O O . TRP A 1 236 ? -9.492 35.75 19.094 1 98.19 236 TRP A O 1
ATOM 1802 N N . LEU A 1 237 ? -7.543 36.531 19.875 1 97.75 237 LEU A N 1
ATOM 1803 C CA . LEU A 1 237 ? -7.945 36.562 21.281 1 97.75 237 LEU A CA 1
ATOM 1804 C C . LEU A 1 237 ? -9.07 37.562 21.484 1 97.75 237 LEU A C 1
ATOM 1806 O O . LEU A 1 237 ? -10.047 37.281 22.188 1 97.75 237 LEU A O 1
ATOM 1810 N N . GLU A 1 238 ? -8.992 38.688 20.891 1 96.56 238 GLU A N 1
ATOM 1811 C CA . GLU A 1 238 ? -9.945 39.781 21.078 1 96.56 238 GLU A CA 1
ATOM 1812 C C . GLU A 1 238 ? -11.312 39.406 20.484 1 96.56 238 GLU A C 1
ATOM 1814 O O . GLU A 1 238 ? -12.344 39.844 21.016 1 96.56 238 GLU A O 1
ATOM 1819 N N . ALA A 1 239 ? -11.242 38.625 19.547 1 95.88 239 ALA A N 1
ATOM 1820 C CA . ALA A 1 239 ? -12.461 38.281 18.828 1 95.88 239 ALA A CA 1
ATOM 1821 C C . ALA A 1 239 ? -13.211 37.156 19.5 1 95.88 239 ALA A C 1
ATOM 1823 O O . ALA A 1 239 ? -14.359 36.875 19.156 1 95.88 239 ALA A O 1
ATOM 1824 N N . ARG A 1 240 ? -12.68 36.531 20.578 1 94.62 240 ARG A N 1
ATOM 1825 C CA . ARG A 1 240 ? -13.234 35.281 21.109 1 94.62 240 ARG A CA 1
ATOM 1826 C C . ARG A 1 240 ? -13.211 35.281 22.625 1 94.62 240 ARG A C 1
ATOM 1828 O O . ARG A 1 240 ? -12.242 34.812 23.234 1 94.62 240 ARG A O 1
ATOM 1835 N N . PRO A 1 241 ? -14.383 35.656 23.203 1 87.31 241 PRO A N 1
ATOM 1836 C CA . PRO A 1 241 ? -14.438 35.562 24.656 1 87.31 241 PRO A CA 1
ATOM 1837 C C . PRO A 1 241 ? -14.125 34.188 25.188 1 87.31 241 PRO A C 1
ATOM 1839 O O . PRO A 1 241 ? -14.609 33.188 24.641 1 87.31 241 PRO A O 1
ATOM 1842 N N . GLY A 1 242 ? -13.305 34.062 26.156 1 87.81 242 GLY A N 1
ATOM 1843 C CA . GLY A 1 242 ? -12.945 32.781 26.734 1 87.81 242 GLY A CA 1
ATOM 1844 C C . GLY A 1 242 ? -11.773 32.094 26.047 1 87.81 242 GLY A C 1
ATOM 1845 O O . GLY A 1 242 ? -11.414 30.984 26.375 1 87.81 242 GLY A O 1
ATOM 1846 N N . ALA A 1 243 ? -11.195 32.844 25.125 1 97 243 ALA A N 1
ATOM 1847 C CA . ALA A 1 243 ? -10.062 32.312 24.375 1 97 243 ALA A CA 1
ATOM 1848 C C . ALA A 1 243 ? -8.773 32.406 25.172 1 97 243 ALA A C 1
ATOM 1850 O O . ALA A 1 243 ? -8.617 33.312 26 1 97 243 ALA A O 1
ATOM 1851 N N . ARG A 1 244 ? -7.891 31.438 25 1 98.38 244 ARG A N 1
ATOM 1852 C CA . ARG A 1 244 ? -6.566 31.406 25.609 1 98.38 244 ARG A CA 1
ATOM 1853 C C . ARG A 1 244 ? -5.488 31.141 24.562 1 98.38 244 ARG A C 1
ATOM 1855 O O . ARG A 1 244 ? -5.691 30.328 23.656 1 98.38 244 ARG A O 1
ATOM 1862 N N . TYR A 1 245 ? -4.441 31.859 24.688 1 98.62 245 TYR A N 1
ATOM 1863 C CA . TYR A 1 245 ? -3.254 31.562 23.891 1 98.62 245 TYR A CA 1
ATOM 1864 C C . TYR A 1 245 ? -2.143 31 24.766 1 98.62 245 TYR A C 1
ATOM 1866 O O . TYR A 1 245 ? -1.936 31.453 25.891 1 98.62 245 TYR A O 1
ATOM 1874 N N . VAL A 1 246 ? -1.489 29.969 24.312 1 98.69 246 VAL A N 1
ATOM 1875 C CA . VAL A 1 246 ? -0.365 29.375 25.016 1 98.69 246 VAL A CA 1
ATOM 1876 C C . VAL A 1 246 ? 0.783 29.109 24.047 1 98.69 246 VAL A C 1
ATOM 1878 O O . VAL A 1 246 ? 0.555 28.844 22.859 1 98.69 246 VAL A O 1
ATOM 1881 N N . TRP A 1 247 ? 2.07 29.109 24.547 1 98 247 TRP A N 1
ATOM 1882 C CA . TRP A 1 247 ? 3.191 28.828 23.656 1 98 247 TRP A CA 1
ATOM 1883 C C . TRP A 1 247 ? 4.016 27.656 24.172 1 98 247 TRP A C 1
ATOM 1885 O O . TRP A 1 247 ? 5.016 27.281 23.562 1 98 247 TRP A O 1
ATOM 1895 N N . ASN A 1 248 ? 3.592 27.016 25.312 1 98.31 248 ASN A N 1
ATOM 1896 C CA . ASN A 1 248 ? 4.332 25.859 25.844 1 98.31 248 ASN A CA 1
ATOM 1897 C C . ASN A 1 248 ? 3.395 24.812 26.406 1 98.31 248 ASN A C 1
ATOM 1899 O O . ASN A 1 248 ? 2.199 25.047 26.594 1 98.31 248 ASN A O 1
ATOM 1903 N N . ARG A 1 249 ? 4.031 23.672 26.703 1 98.38 249 ARG A N 1
ATOM 1904 C CA . ARG A 1 249 ? 3.309 22.469 27.109 1 98.38 249 ARG A CA 1
ATOM 1905 C C . ARG A 1 249 ? 2.562 22.703 28.422 1 98.38 249 ARG A C 1
ATOM 1907 O O . ARG A 1 249 ? 1.396 22.328 28.547 1 98.38 249 ARG A O 1
ATOM 1914 N N . THR A 1 250 ? 3.191 23.297 29.391 1 97.94 250 THR A N 1
ATOM 1915 C CA . THR A 1 250 ? 2.611 23.5 30.719 1 97.94 250 THR A CA 1
ATOM 1916 C C . THR A 1 250 ? 1.353 24.359 30.625 1 97.94 250 THR A C 1
ATOM 1918 O O . THR A 1 250 ? 0.324 24.016 31.219 1 97.94 250 THR A O 1
ATOM 1921 N N . GLU A 1 251 ? 1.454 25.406 29.922 1 98.12 251 GLU A N 1
ATOM 1922 C CA . GLU A 1 251 ? 0.31 26.297 29.766 1 98.12 251 GLU A CA 1
ATOM 1923 C C . GLU A 1 251 ? -0.821 25.609 29 1 98.12 251 GLU A C 1
ATOM 1925 O O . GLU A 1 251 ? -1.998 25.859 29.281 1 98.12 251 GLU A O 1
ATOM 1930 N N . MET A 1 252 ? -0.484 24.797 28.016 1 98.75 252 MET A N 1
ATOM 1931 C CA . MET A 1 252 ? -1.511 24.078 27.266 1 98.75 252 MET A CA 1
ATOM 1932 C C . MET A 1 252 ? -2.309 23.156 28.172 1 98.75 252 MET A C 1
ATOM 1934 O O . MET A 1 252 ? -3.539 23.125 28.109 1 98.75 252 MET A O 1
ATOM 1938 N N . LEU A 1 253 ? -1.557 22.406 28.984 1 98.38 253 LEU A N 1
ATOM 1939 C CA . LEU A 1 253 ? -2.209 21.469 29.891 1 98.38 253 LEU A CA 1
ATOM 1940 C C . LEU A 1 253 ? -3.107 22.188 30.891 1 98.38 253 LEU A C 1
ATOM 1942 O O . LEU A 1 253 ? -4.215 21.734 31.188 1 98.38 253 LEU A O 1
ATOM 1946 N N . ALA A 1 254 ? -2.668 23.359 31.359 1 98.12 254 ALA A N 1
ATOM 1947 C CA . ALA A 1 254 ? -3.467 24.156 32.281 1 98.12 254 ALA A CA 1
ATOM 1948 C C . ALA A 1 254 ? -4.73 24.688 31.609 1 98.12 254 ALA A C 1
ATOM 1950 O O . ALA A 1 254 ? -5.809 24.688 32.188 1 98.12 254 ALA A O 1
ATOM 1951 N N . ALA A 1 255 ? -4.555 25.156 30.406 1 98.38 255 ALA A N 1
ATOM 1952 C CA . ALA A 1 255 ? -5.695 25.672 29.656 1 98.38 255 ALA A CA 1
ATOM 1953 C C . ALA A 1 255 ? -6.719 24.578 29.391 1 98.38 255 ALA A C 1
ATOM 1955 O O . ALA A 1 255 ? -7.926 24.797 29.484 1 98.38 255 ALA A O 1
ATOM 1956 N N . ALA A 1 256 ? -6.258 23.391 29.016 1 97.69 256 ALA A N 1
ATOM 1957 C CA . ALA A 1 256 ? -7.137 22.266 28.703 1 97.69 256 ALA A CA 1
ATOM 1958 C C . ALA A 1 256 ? -7.93 21.844 29.938 1 97.69 256 ALA A C 1
ATOM 1960 O O . ALA A 1 256 ? -9.078 21.391 29.828 1 97.69 256 ALA A O 1
ATOM 1961 N N . ALA A 1 257 ? -7.355 22.031 31.094 1 97.06 257 ALA A N 1
ATOM 1962 C CA . ALA A 1 257 ? -7.984 21.609 32.344 1 97.06 257 ALA A CA 1
ATOM 1963 C C . ALA A 1 257 ? -8.984 22.656 32.844 1 97.06 257 ALA A C 1
ATOM 1965 O O . ALA A 1 257 ? -9.812 22.375 33.719 1 97.06 257 ALA A O 1
ATOM 1966 N N . ASP A 1 258 ? -8.961 23.844 32.312 1 97.44 258 ASP A N 1
ATOM 1967 C CA . ASP A 1 258 ? -9.836 24.938 32.719 1 97.44 258 ASP A CA 1
ATOM 1968 C C . ASP A 1 258 ? -11.188 24.844 32.031 1 97.44 258 ASP A C 1
ATOM 1970 O O . ASP A 1 258 ? -11.266 25.047 30.797 1 97.44 258 ASP A O 1
ATOM 1974 N N . PRO A 1 259 ? -12.234 24.609 32.719 1 95.62 259 PRO A N 1
ATOM 1975 C CA . PRO A 1 259 ? -13.547 24.438 32.094 1 95.62 259 PRO A CA 1
ATOM 1976 C C . PRO A 1 259 ? -14.055 25.719 31.422 1 95.62 259 PRO A C 1
ATOM 1978 O O . PRO A 1 259 ? -14.984 25.656 30.625 1 95.62 259 PRO A O 1
ATOM 1981 N N . SER A 1 260 ? -13.422 26.812 31.734 1 95.88 260 SER A N 1
ATOM 1982 C CA . SER A 1 260 ? -13.883 28.062 31.156 1 95.88 260 SER A CA 1
ATOM 1983 C C . SER A 1 260 ? -13.273 28.297 29.781 1 95.88 260 SER A C 1
ATOM 1985 O O . SER A 1 260 ? -13.727 29.172 29.047 1 95.88 260 SER A O 1
ATOM 1987 N N . VAL A 1 261 ? -12.328 27.5 29.406 1 97.25 261 VAL A N 1
ATOM 1988 C CA . VAL A 1 261 ? -11.664 27.672 28.125 1 97.25 261 VAL A CA 1
ATOM 1989 C C . VAL A 1 261 ? -12.414 26.891 27.047 1 97.25 261 VAL A C 1
ATOM 1991 O O . VAL A 1 261 ? -12.508 25.672 27.094 1 97.25 261 VAL A O 1
ATOM 1994 N N . ASN A 1 262 ? -12.961 27.625 26.109 1 95.62 262 ASN A N 1
ATOM 1995 C CA . ASN A 1 262 ? -13.656 26.984 25 1 95.62 262 ASN A CA 1
ATOM 1996 C C . ASN A 1 262 ? -12.945 27.25 23.672 1 95.62 262 ASN A C 1
ATOM 1998 O O . ASN A 1 262 ? -13.289 26.656 22.641 1 95.62 262 ASN A O 1
ATOM 2002 N N . TYR A 1 263 ? -12.023 28.219 23.656 1 98.19 263 TYR A N 1
ATOM 2003 C CA . TYR A 1 263 ? -11.125 28.5 22.547 1 98.19 263 TYR A CA 1
ATOM 2004 C C . TYR A 1 263 ? -9.664 28.406 22.984 1 98.19 263 TYR A C 1
ATOM 2006 O O . TYR A 1 263 ? -9.273 29.016 23.984 1 98.19 263 TYR A O 1
ATOM 2014 N N . LEU A 1 264 ? -8.859 27.625 22.234 1 98.88 264 LEU A N 1
ATOM 2015 C CA . LEU A 1 264 ? -7.445 27.484 22.578 1 98.88 264 LEU A CA 1
ATOM 2016 C C . LEU A 1 264 ? -6.578 27.562 21.328 1 98.88 264 LEU A C 1
ATOM 2018 O O . LEU A 1 264 ? -6.797 26.812 20.375 1 98.88 264 LEU A O 1
ATOM 2022 N N . MET A 1 265 ? -5.68 28.5 21.266 1 98.88 265 MET A N 1
ATOM 2023 C CA . MET A 1 265 ? -4.609 28.516 20.281 1 98.88 265 MET A CA 1
ATOM 2024 C C . MET A 1 265 ? -3.26 28.234 20.938 1 98.88 265 MET A C 1
ATOM 2026 O O . MET A 1 265 ? -2.842 28.969 21.828 1 98.88 265 MET A O 1
ATOM 2030 N N . GLY A 1 266 ? -2.691 27.141 20.625 1 98.88 266 GLY A N 1
ATOM 2031 C CA . GLY A 1 266 ? -1.354 26.797 21.078 1 98.88 266 GLY A CA 1
ATOM 2032 C C . GLY A 1 266 ? -0.344 26.719 19.938 1 98.88 266 GLY A C 1
ATOM 2033 O O . GLY A 1 266 ? -0.442 25.828 19.094 1 98.88 266 GLY A O 1
ATOM 2034 N N . LEU A 1 267 ? 0.689 27.594 19.875 1 98.88 267 LEU A N 1
ATOM 2035 C CA . LEU A 1 267 ? 1.78 27.578 18.906 1 98.88 267 LEU A CA 1
ATOM 2036 C C . LEU A 1 267 ? 3.123 27.391 19.594 1 98.88 267 LEU A C 1
ATOM 2038 O O . LEU A 1 267 ? 3.646 28.328 20.203 1 98.88 267 LEU A O 1
ATOM 2042 N N . PHE A 1 268 ? 3.785 26.266 19.375 1 98.81 268 PHE A N 1
ATOM 2043 C CA . PHE A 1 268 ? 4.793 25.797 20.312 1 98.81 268 PHE A CA 1
ATOM 2044 C C . PHE A 1 268 ? 6.191 25.938 19.734 1 98.81 268 PHE A C 1
ATOM 2046 O O . PHE A 1 268 ? 7.188 25.766 20.438 1 98.81 268 PHE A O 1
ATOM 2053 N N . GLU A 1 269 ? 6.359 26.188 18.438 1 98.56 269 GLU A N 1
ATOM 2054 C CA . GLU A 1 269 ? 7.605 26.484 17.734 1 98.56 269 GLU A CA 1
ATOM 2055 C C . GLU A 1 269 ? 7.422 27.609 16.719 1 98.56 269 GLU A C 1
ATOM 2057 O O . GLU A 1 269 ? 6.316 27.828 16.219 1 98.56 269 GLU A O 1
ATOM 2062 N N . PRO A 1 270 ? 8.523 28.344 16.391 1 98.44 270 PRO A N 1
ATOM 2063 C CA . PRO A 1 270 ? 8.398 29.453 15.43 1 98.44 270 PRO A CA 1
ATOM 2064 C C . PRO A 1 270 ? 7.961 28.969 14.047 1 98.44 270 PRO A C 1
ATOM 2066 O O . PRO A 1 270 ? 7.238 29.672 13.344 1 98.44 270 PRO A O 1
ATOM 2069 N N . ALA A 1 271 ? 8.438 27.766 13.68 1 98.19 271 ALA A N 1
ATOM 2070 C CA . ALA A 1 271 ? 8.023 27.109 12.445 1 98.19 271 ALA A CA 1
ATOM 2071 C C . ALA A 1 271 ? 7.391 25.75 12.734 1 98.19 271 ALA A C 1
ATOM 2073 O O . ALA A 1 271 ? 6.445 25.656 13.516 1 98.19 271 ALA A O 1
ATOM 2074 N N . ASP A 1 272 ? 7.969 24.75 12.188 1 98.44 272 ASP A N 1
ATOM 2075 C CA . ASP A 1 272 ? 7.477 23.406 12.477 1 98.44 272 ASP A CA 1
ATOM 2076 C C . ASP A 1 272 ? 7.891 22.953 13.875 1 98.44 272 ASP A C 1
ATOM 2078 O O . ASP A 1 272 ? 8.938 23.375 14.383 1 98.44 272 ASP A O 1
ATOM 2082 N N . MET A 1 273 ? 7.062 22.125 14.492 1 98.56 273 MET A N 1
ATOM 2083 C CA . MET A 1 273 ? 7.48 21.5 15.75 1 98.56 273 MET A CA 1
ATOM 2084 C C . MET A 1 273 ? 8.711 20.625 15.539 1 98.56 273 MET A C 1
ATOM 2086 O O . MET A 1 273 ? 8.977 20.188 14.414 1 98.56 273 MET A O 1
ATOM 2090 N N . LYS A 1 274 ? 9.469 20.422 16.656 1 98.12 274 LYS A N 1
ATOM 2091 C CA . LYS A 1 274 ? 10.602 19.5 16.594 1 98.12 274 LYS A CA 1
ATOM 2092 C C . LYS A 1 274 ? 10.133 18.062 16.469 1 98.12 274 LYS A C 1
ATOM 2094 O O . LYS A 1 274 ? 8.992 17.734 16.812 1 98.12 274 LYS A O 1
ATOM 2099 N N . TYR A 1 275 ? 11 17.219 15.875 1 98.31 275 TYR A N 1
ATOM 2100 C CA . TYR A 1 275 ? 10.711 15.781 15.914 1 98.31 275 TYR A CA 1
ATOM 2101 C C . TYR A 1 275 ? 10.492 15.312 17.344 1 98.31 275 TYR A C 1
ATOM 2103 O O . TYR A 1 275 ? 11.125 15.812 18.281 1 98.31 275 TYR A O 1
ATOM 2111 N N . ASN A 1 276 ? 9.672 14.344 17.469 1 97.75 276 ASN A N 1
ATOM 2112 C CA . ASN A 1 276 ? 9.234 13.891 18.797 1 97.75 276 ASN A CA 1
ATOM 2113 C C . ASN A 1 276 ? 10.422 13.539 19.688 1 97.75 276 ASN A C 1
ATOM 2115 O O . ASN A 1 276 ? 10.438 13.898 20.859 1 97.75 276 ASN A O 1
ATOM 2119 N N . LEU A 1 277 ? 11.422 12.891 19.141 1 96.88 277 LEU A N 1
ATOM 2120 C CA . LEU A 1 277 ? 12.539 12.43 19.969 1 96.88 277 LEU A CA 1
ATOM 2121 C C . LEU A 1 277 ? 13.531 13.562 20.203 1 96.88 277 LEU A C 1
ATOM 2123 O O . LEU A 1 277 ? 14.406 13.453 21.062 1 96.88 277 LEU A O 1
ATOM 2127 N N . LEU A 1 278 ? 13.359 14.664 19.531 1 97.31 278 LEU A N 1
ATOM 2128 C CA . LEU A 1 278 ? 14.281 15.789 19.672 1 97.31 278 LEU A CA 1
ATOM 2129 C C . LEU A 1 278 ? 13.617 16.953 20.391 1 97.31 278 LEU A C 1
ATOM 2131 O O . LEU A 1 278 ? 14.266 17.953 20.688 1 97.31 278 LEU A O 1
ATOM 2135 N N . ARG A 1 279 ? 12.344 16.828 20.641 1 96.88 279 ARG A N 1
ATOM 2136 C CA . ARG A 1 279 ? 11.617 17.969 21.203 1 96.88 279 ARG A CA 1
ATOM 2137 C C . ARG A 1 279 ? 11.977 18.172 22.672 1 96.88 279 ARG A C 1
ATOM 2139 O O . ARG A 1 279 ? 12.32 17.203 23.375 1 96.88 279 ARG A O 1
ATOM 2146 N N . ASN A 1 280 ? 11.977 19.391 23.156 1 97 280 ASN A N 1
ATOM 2147 C CA . ASN A 1 280 ? 12.016 19.688 24.578 1 97 280 ASN A CA 1
ATOM 2148 C C . ASN A 1 280 ? 10.695 19.328 25.266 1 97 280 ASN A C 1
ATOM 2150 O O . ASN A 1 280 ? 9.727 20.078 25.172 1 97 280 ASN A O 1
ATOM 2154 N N . THR A 1 281 ? 10.711 18.281 26.016 1 94.88 281 THR A N 1
ATOM 2155 C CA . THR A 1 281 ? 9.469 17.719 26.531 1 94.88 281 THR A CA 1
ATOM 2156 C C . THR A 1 281 ? 8.891 18.609 27.625 1 94.88 281 THR A C 1
ATOM 2158 O O . THR A 1 281 ? 7.754 18.422 28.062 1 94.88 281 THR A O 1
ATOM 2161 N N . THR A 1 282 ? 9.609 19.594 28.031 1 94.56 282 THR A N 1
ATOM 2162 C CA . THR A 1 282 ? 9.109 20.547 29.016 1 94.56 282 THR A CA 1
ATOM 2163 C C . THR A 1 282 ? 8.297 21.656 28.344 1 94.56 282 THR A C 1
ATOM 2165 O O . THR A 1 282 ? 7.262 22.078 28.859 1 94.56 282 THR A O 1
ATOM 2168 N N . THR A 1 283 ? 8.688 22 27.172 1 96.94 283 THR A N 1
ATOM 2169 C CA . THR A 1 283 ? 8.047 23.141 26.531 1 96.94 283 THR A CA 1
ATOM 2170 C C . THR A 1 283 ? 7.148 22.688 25.391 1 96.94 283 THR A C 1
ATOM 2172 O O . THR A 1 283 ? 6.152 23.344 25.062 1 96.94 283 THR A O 1
ATOM 2175 N N . ASP A 1 284 ? 7.555 21.609 24.719 1 98.25 284 ASP A N 1
ATOM 2176 C CA . ASP A 1 284 ? 6.824 21.172 23.547 1 98.25 284 ASP A CA 1
ATOM 2177 C C . ASP A 1 284 ? 5.953 19.953 23.844 1 98.25 284 ASP A C 1
ATOM 2179 O O . ASP A 1 284 ? 6.457 18.922 24.266 1 98.25 284 ASP A O 1
ATOM 2183 N N . PRO A 1 285 ? 4.664 20.062 23.672 1 98.81 285 PRO A N 1
ATOM 2184 C CA . PRO A 1 285 ? 3.805 18.875 23.828 1 98.81 285 PRO A CA 1
ATOM 2185 C C . PRO A 1 285 ? 3.977 17.875 22.688 1 98.81 285 PRO A C 1
ATOM 2187 O O . PRO A 1 285 ? 4.43 18.234 21.594 1 98.81 285 PRO A O 1
ATOM 2190 N N . SER A 1 286 ? 3.709 16.594 22.953 1 98.69 286 SER A N 1
ATOM 2191 C CA . SER A 1 286 ? 3.654 15.555 21.922 1 98.69 286 SER A CA 1
ATOM 2192 C C . SER A 1 286 ? 2.354 15.633 21.125 1 98.69 286 SER A C 1
ATOM 2194 O O . SER A 1 286 ? 1.413 16.328 21.531 1 98.69 286 SER A O 1
ATOM 2196 N N . LEU A 1 287 ? 2.33 15.016 20.016 1 98.94 287 LEU A N 1
ATOM 2197 C CA . LEU A 1 287 ? 1.089 14.922 19.25 1 98.94 287 LEU A CA 1
ATOM 2198 C C . LEU A 1 287 ? -0.034 14.352 20.109 1 98.94 287 LEU A C 1
ATOM 2200 O O . LEU A 1 287 ? -1.172 14.82 20.047 1 98.94 287 LEU A O 1
ATOM 2204 N N . THR A 1 288 ? 0.274 13.305 20.891 1 98.88 288 THR A N 1
ATOM 2205 C CA . THR A 1 288 ? -0.702 12.641 21.75 1 98.88 288 THR A CA 1
ATOM 2206 C C . THR A 1 288 ? -1.285 13.617 22.766 1 98.88 288 THR A C 1
ATOM 2208 O O . THR A 1 288 ? -2.502 13.672 22.953 1 98.88 288 THR A O 1
ATOM 2211 N N . GLU A 1 289 ? -0.449 14.406 23.375 1 98.88 289 GLU A N 1
ATOM 2212 C CA . GLU A 1 289 ? -0.897 15.383 24.359 1 98.88 289 GLU A CA 1
ATOM 2213 C C . GLU A 1 289 ? -1.756 16.469 23.719 1 98.88 289 GLU A C 1
ATOM 2215 O O . GLU A 1 289 ? -2.764 16.891 24.281 1 98.88 289 GLU A O 1
ATOM 2220 N N . MET A 1 290 ? -1.343 16.938 22.562 1 98.94 290 MET A N 1
ATOM 2221 C CA . MET A 1 290 ? -2.133 17.938 21.859 1 98.94 290 MET A CA 1
ATOM 2222 C C . MET A 1 290 ? -3.5 17.391 21.469 1 98.94 290 MET A C 1
ATOM 2224 O O . MET A 1 290 ? -4.508 18.094 21.578 1 98.94 290 MET A O 1
ATOM 2228 N N . THR A 1 291 ? -3.51 16.141 21 1 98.94 291 THR A N 1
ATOM 2229 C CA . THR A 1 291 ? -4.762 15.492 20.625 1 98.94 291 THR A CA 1
ATOM 2230 C C . THR A 1 291 ? -5.695 15.391 21.828 1 98.94 291 THR A C 1
ATOM 2232 O O . THR A 1 291 ? -6.887 15.695 21.734 1 98.94 291 THR A O 1
ATOM 2235 N N . GLU A 1 292 ? -5.148 15.023 22.938 1 98.88 292 GLU A N 1
ATOM 2236 C CA . GLU A 1 292 ? -5.938 14.906 24.172 1 98.88 292 GLU A CA 1
ATOM 2237 C C . GLU A 1 292 ? -6.496 16.266 24.594 1 98.88 292 GLU A C 1
ATOM 2239 O O . GLU A 1 292 ? -7.668 16.375 24.953 1 98.88 292 GLU A O 1
ATOM 2244 N N . ALA A 1 293 ? -5.656 17.297 24.578 1 98.88 293 ALA A N 1
ATOM 2245 C CA . ALA A 1 293 ? -6.098 18.641 24.938 1 98.88 293 ALA A CA 1
ATOM 2246 C C . ALA A 1 293 ? -7.23 19.109 24.016 1 98.88 293 ALA A C 1
ATOM 2248 O O . ALA A 1 293 ? -8.219 19.688 24.484 1 98.88 293 ALA A O 1
ATOM 2249 N N . ALA A 1 294 ? -7.062 18.859 22.719 1 98.94 294 ALA A N 1
ATOM 2250 C CA . ALA A 1 294 ? -8.07 19.266 21.734 1 98.94 294 ALA A CA 1
ATOM 2251 C C . ALA A 1 294 ? -9.406 18.578 22 1 98.94 294 ALA A C 1
ATOM 2253 O O . ALA A 1 294 ? -10.453 19.219 22.047 1 98.94 294 ALA A O 1
ATOM 2254 N N . ILE A 1 295 ? -9.352 17.25 22.172 1 98.94 295 ILE A N 1
ATOM 2255 C CA . ILE A 1 295 ? -10.578 16.484 22.391 1 98.94 295 ILE A CA 1
ATOM 2256 C C . ILE A 1 295 ? -11.258 16.938 23.672 1 98.94 295 ILE A C 1
ATOM 2258 O O . ILE A 1 295 ? -12.477 17.062 23.719 1 98.94 295 ILE A O 1
ATOM 2262 N N . THR A 1 296 ? -10.484 17.25 24.734 1 98.69 296 THR A N 1
ATOM 2263 C CA . THR A 1 296 ? -11.016 17.688 26.016 1 98.69 296 THR A CA 1
ATOM 2264 C C . THR A 1 296 ? -11.812 18.984 25.859 1 98.69 296 THR A C 1
ATOM 2266 O O . THR A 1 296 ? -12.914 19.109 26.406 1 98.69 296 THR A O 1
ATOM 2269 N N . ILE A 1 297 ? -11.328 19.875 25.141 1 98.56 297 ILE A N 1
ATOM 2270 C CA . ILE A 1 297 ? -11.984 21.172 24.969 1 98.56 297 ILE A CA 1
ATOM 2271 C C . ILE A 1 297 ? -13.172 21.031 24.016 1 98.56 297 ILE A C 1
ATOM 2273 O O . ILE A 1 297 ? -14.266 21.516 24.297 1 98.56 297 ILE A O 1
ATOM 2277 N N . LEU A 1 298 ? -13.008 20.328 22.891 1 98.75 298 LEU A N 1
ATOM 2278 C CA . LEU A 1 298 ? -14.023 20.219 21.859 1 98.75 298 LEU A CA 1
ATOM 2279 C C . LEU A 1 298 ? -15.227 19.422 22.344 1 98.75 298 LEU A C 1
ATOM 2281 O O . LEU A 1 298 ? -16.359 19.688 21.922 1 98.75 298 LEU A O 1
ATOM 2285 N N . SER A 1 299 ? -14.992 18.516 23.219 1 98.31 299 SER A N 1
ATOM 2286 C CA . SER A 1 299 ? -16.047 17.625 23.703 1 98.31 299 SER A CA 1
ATOM 2287 C C . SER A 1 299 ? -17.062 18.391 24.547 1 98.31 299 SER A C 1
ATOM 2289 O O . SER A 1 299 ? -18.141 17.875 24.844 1 98.31 299 SER A O 1
ATOM 2291 N N . LYS A 1 300 ? -16.797 19.641 24.922 1 97.12 300 LYS A N 1
ATOM 2292 C CA . LYS A 1 300 ? -17.719 20.453 25.719 1 97.12 300 LYS A CA 1
ATOM 2293 C C . LYS A 1 300 ? -18.922 20.906 24.875 1 97.12 300 LYS A C 1
ATOM 2295 O O . LYS A 1 300 ? -19.953 21.297 25.422 1 97.12 300 LYS A O 1
ATOM 2300 N N . ASN A 1 301 ? -18.781 20.891 23.578 1 97.94 301 ASN A N 1
ATOM 2301 C CA . ASN A 1 301 ? -19.875 21.297 22.703 1 97.94 301 ASN A CA 1
ATOM 2302 C C . ASN A 1 301 ? -20.938 20.203 22.578 1 97.94 301 ASN A C 1
ATOM 2304 O O . ASN A 1 301 ? -20.641 19.094 22.125 1 97.94 301 ASN A O 1
ATOM 2308 N N . PRO A 1 302 ? -22.125 20.5 22.953 1 97.88 302 PRO A N 1
ATOM 2309 C CA . PRO A 1 302 ? -23.156 19.469 22.953 1 97.88 302 PRO A CA 1
ATOM 2310 C C . PRO A 1 302 ? -23.5 18.984 21.547 1 97.88 302 PRO A C 1
ATOM 2312 O O . PRO A 1 302 ? -24.031 17.875 21.375 1 97.88 302 PRO A O 1
ATOM 2315 N N . ASN A 1 303 ? -23.172 19.719 20.516 1 98.25 303 ASN A N 1
ATOM 2316 C CA . ASN A 1 303 ? -23.453 19.344 19.141 1 98.25 303 ASN A CA 1
ATOM 2317 C C . ASN A 1 303 ? -22.359 18.453 18.562 1 98.25 303 ASN A C 1
ATOM 2319 O O . ASN A 1 303 ? -22.438 18 17.422 1 98.25 303 ASN A O 1
ATOM 2323 N N . GLY A 1 304 ? -21.281 18.234 19.328 1 98.69 304 GLY A N 1
ATOM 2324 C CA . GLY A 1 304 ? -20.156 17.438 18.875 1 98.69 304 GLY A CA 1
ATOM 2325 C C . GLY A 1 304 ? -19.031 18.266 18.25 1 98.69 304 GLY A C 1
ATOM 2326 O O . GLY A 1 304 ? -18.969 19.469 18.453 1 98.69 304 GLY A O 1
ATOM 2327 N N . PHE A 1 305 ? -18.109 17.516 17.562 1 98.94 305 PHE A N 1
ATOM 2328 C CA . PHE A 1 305 ? -16.969 18.266 17.047 1 98.94 305 PHE A CA 1
ATOM 2329 C C . PHE A 1 305 ? -16.391 17.594 15.805 1 98.94 305 PHE A C 1
ATOM 2331 O O . PHE A 1 305 ? -16.75 16.453 15.492 1 98.94 305 PHE A O 1
ATOM 2338 N N . TYR A 1 306 ? -15.68 18.328 15.047 1 98.94 306 TYR A N 1
ATOM 2339 C CA . TYR A 1 306 ? -14.773 17.875 13.992 1 98.94 306 TYR A CA 1
ATOM 2340 C C . TYR A 1 306 ? -13.328 18.203 14.344 1 98.94 306 TYR A C 1
ATOM 2342 O O . TYR A 1 306 ? -13 19.359 14.641 1 98.94 306 TYR A O 1
ATOM 2350 N N . LEU A 1 307 ? -12.453 17.188 14.328 1 99 307 LEU A N 1
ATOM 2351 C CA . LEU A 1 307 ? -11.047 17.375 14.68 1 99 307 LEU A CA 1
ATOM 2352 C C . LEU A 1 307 ? -10.133 16.812 13.594 1 99 307 LEU A C 1
ATOM 2354 O O . LEU A 1 307 ? -10.25 15.633 13.227 1 99 307 LEU A O 1
ATOM 2358 N N . PHE A 1 308 ? -9.289 17.672 13.008 1 98.94 308 PHE A N 1
ATOM 2359 C CA . PHE A 1 308 ? -8.219 17.266 12.109 1 98.94 308 PHE A CA 1
ATOM 2360 C C . PHE A 1 308 ? -6.902 17.125 12.867 1 98.94 308 PHE A C 1
ATOM 2362 O O . PHE A 1 308 ? -6.445 18.062 13.523 1 98.94 308 PHE A O 1
ATOM 2369 N N . VAL A 1 309 ? -6.246 15.93 12.836 1 99 309 VAL A N 1
ATOM 2370 C CA . VAL A 1 309 ? -4.98 15.664 13.516 1 99 309 VAL A CA 1
ATOM 2371 C C . VAL A 1 309 ? -3.938 15.195 12.508 1 99 309 VAL A C 1
ATOM 2373 O O . VAL A 1 309 ? -4.141 14.195 11.812 1 99 309 VAL A O 1
ATOM 2376 N N . GLU A 1 310 ? -2.781 15.938 12.461 1 98.81 310 GLU A N 1
ATOM 2377 C CA . GLU A 1 310 ? -1.73 15.594 11.508 1 98.81 310 GLU A CA 1
ATOM 2378 C C . GLU A 1 310 ? -0.398 15.359 12.211 1 98.81 310 GLU A C 1
ATOM 2380 O O . GLU A 1 310 ? -0.033 16.109 13.125 1 98.81 310 GLU A O 1
ATOM 2385 N N . ASP A 1 311 ? 0.275 14.352 11.789 1 98 311 ASP A N 1
ATOM 2386 C CA . ASP A 1 311 ? 1.685 14.156 12.109 1 98 311 ASP A CA 1
ATOM 2387 C C . ASP A 1 311 ? 2.568 14.375 10.883 1 98 311 ASP A C 1
ATOM 2389 O O . ASP A 1 311 ? 2.123 14.188 9.75 1 98 311 ASP A O 1
ATOM 2393 N N . LYS A 1 312 ? 3.902 14.688 11.078 1 96.38 312 LYS A N 1
ATOM 2394 C CA . LYS A 1 312 ? 4.781 15.047 9.969 1 96.38 312 LYS A CA 1
ATOM 2395 C C . LYS A 1 312 ? 5.773 13.922 9.68 1 96.38 312 LYS A C 1
ATOM 2397 O O . LYS A 1 312 ? 6.98 14.164 9.594 1 96.38 312 LYS A O 1
ATOM 2402 N N . ILE A 1 313 ? 5.301 12.711 9.531 1 98.75 313 ILE A N 1
ATOM 2403 C CA . ILE A 1 313 ? 6.098 11.586 9.055 1 98.75 313 ILE A CA 1
ATOM 2404 C C . ILE A 1 313 ? 6.82 11.977 7.766 1 98.75 313 ILE A C 1
ATOM 2406 O O . ILE A 1 313 ? 7.98 11.602 7.562 1 98.75 313 ILE A O 1
ATOM 2410 N N . ASP A 1 314 ? 6.176 12.727 7 1 98.19 314 ASP A N 1
ATOM 2411 C CA . ASP A 1 314 ? 6.613 13.156 5.676 1 98.19 314 ASP A CA 1
ATOM 2412 C C . ASP A 1 314 ? 7.945 13.898 5.754 1 98.19 314 ASP A C 1
ATOM 2414 O O . ASP A 1 314 ? 8.797 13.75 4.871 1 98.19 314 ASP A O 1
ATOM 2418 N N . HIS A 1 315 ? 8.164 14.742 6.812 1 98.5 315 HIS A N 1
ATOM 2419 C CA . HIS A 1 315 ? 9.406 15.492 6.941 1 98.5 315 HIS A CA 1
ATOM 2420 C C . HIS A 1 315 ? 10.602 14.562 7.133 1 98.5 315 HIS A C 1
ATOM 2422 O O . HIS A 1 315 ? 11.68 14.812 6.586 1 98.5 315 HIS A O 1
ATOM 2428 N N . GLY A 1 316 ? 10.406 13.531 7.953 1 98.69 316 GLY A N 1
ATOM 2429 C CA . GLY A 1 316 ? 11.469 12.539 8.094 1 98.69 316 GLY A CA 1
ATOM 2430 C C . GLY A 1 316 ? 11.836 11.875 6.781 1 98.69 316 GLY A C 1
ATOM 2431 O O . GLY A 1 316 ? 13.016 11.664 6.5 1 98.69 316 GLY A O 1
ATOM 2432 N N . HIS A 1 317 ? 10.828 11.539 5.965 1 98.88 317 HIS A N 1
ATOM 2433 C CA . HIS A 1 317 ? 11.086 10.922 4.672 1 98.88 317 HIS A CA 1
ATOM 2434 C C . HIS A 1 317 ? 11.766 11.891 3.719 1 98.88 317 HIS A C 1
ATOM 2436 O O . HIS A 1 317 ? 12.711 11.516 3.014 1 98.88 317 HIS A O 1
ATOM 2442 N N . HIS A 1 318 ? 11.328 13.133 3.645 1 98.69 318 HIS A N 1
ATOM 2443 C CA . HIS A 1 318 ? 11.992 14.141 2.82 1 98.69 318 HIS A CA 1
ATOM 2444 C C . HIS A 1 318 ? 13.469 14.258 3.18 1 98.69 318 HIS A C 1
ATOM 2446 O O . HIS A 1 318 ? 14.312 14.453 2.303 1 98.69 318 HIS A O 1
ATOM 2452 N N . ASP A 1 319 ? 13.797 14.117 4.426 1 98.44 319 ASP A N 1
ATOM 2453 C CA . ASP A 1 319 ? 15.164 14.227 4.922 1 98.44 319 ASP A CA 1
ATOM 2454 C C . ASP A 1 319 ? 15.969 12.969 4.59 1 98.44 319 ASP A C 1
ATOM 2456 O O . ASP A 1 319 ? 17.188 12.93 4.801 1 98.44 319 ASP A O 1
ATOM 2460 N N . GLY A 1 320 ? 15.328 11.945 4.086 1 98.25 320 GLY A N 1
ATOM 2461 C CA . GLY A 1 320 ? 16.016 10.68 3.873 1 98.25 320 GLY A CA 1
ATOM 2462 C C . GLY A 1 320 ? 16.406 9.984 5.164 1 98.25 320 GLY A C 1
ATOM 2463 O O . GLY A 1 320 ? 17.312 9.156 5.18 1 98.25 320 GLY A O 1
ATOM 2464 N N . ALA A 1 321 ? 15.75 10.406 6.262 1 98.44 321 ALA A N 1
ATOM 2465 C CA . ALA A 1 321 ? 16.062 9.867 7.586 1 98.44 321 ALA A CA 1
ATOM 2466 C C . ALA A 1 321 ? 14.922 8.984 8.094 1 98.44 321 ALA A C 1
ATOM 2468 O O . ALA A 1 321 ? 14.008 9.461 8.766 1 98.44 321 ALA A O 1
ATOM 2469 N N . ALA A 1 322 ? 15.109 7.727 7.887 1 98.56 322 ALA A N 1
ATOM 2470 C CA . ALA A 1 322 ? 14.047 6.773 8.188 1 98.56 322 ALA A CA 1
ATOM 2471 C C . ALA A 1 322 ? 13.75 6.727 9.68 1 98.56 322 ALA A C 1
ATOM 2473 O O . ALA A 1 322 ? 12.602 6.543 10.086 1 98.56 322 ALA A O 1
ATOM 2474 N N . HIS A 1 323 ? 14.789 6.844 10.523 1 98.5 323 HIS A N 1
ATOM 2475 C CA . HIS A 1 323 ? 14.586 6.809 11.969 1 98.5 323 HIS A CA 1
ATOM 2476 C C . HIS A 1 323 ? 13.656 7.93 12.422 1 98.5 323 HIS A C 1
ATOM 2478 O O . HIS A 1 323 ? 12.75 7.707 13.234 1 98.5 323 HIS A O 1
ATOM 2484 N N . LYS A 1 324 ? 13.844 9.109 11.898 1 98.62 324 LYS A N 1
ATOM 2485 C CA . LYS A 1 324 ? 12.977 10.242 12.219 1 98.62 324 LYS A CA 1
ATOM 2486 C C . LYS A 1 324 ? 11.539 9.984 11.758 1 98.62 324 LYS A C 1
ATOM 2488 O O . LYS A 1 324 ? 10.594 10.195 12.516 1 98.62 324 LYS A O 1
ATOM 2493 N N . ALA A 1 325 ? 11.398 9.508 10.547 1 98.81 325 ALA A N 1
ATOM 2494 C CA . ALA A 1 325 ? 10.07 9.266 9.992 1 98.81 325 ALA A CA 1
ATOM 2495 C C . ALA A 1 325 ? 9.312 8.219 10.805 1 98.81 325 ALA A C 1
ATOM 2497 O O . ALA A 1 325 ? 8.156 8.438 11.188 1 98.81 325 ALA A O 1
ATOM 2498 N N . LEU A 1 326 ? 9.969 7.105 11.125 1 98.88 326 LEU A N 1
ATOM 2499 C CA . LEU A 1 326 ? 9.258 5.984 11.734 1 98.88 326 LEU A CA 1
ATOM 2500 C C . LEU A 1 326 ? 8.977 6.254 13.211 1 98.88 326 LEU A C 1
ATOM 2502 O O . LEU A 1 326 ? 7.953 5.812 13.742 1 98.88 326 LEU A O 1
ATOM 2506 N N . THR A 1 327 ? 9.805 7.004 13.891 1 98.62 327 THR A N 1
ATOM 2507 C CA . THR A 1 327 ? 9.508 7.348 15.273 1 98.62 327 THR A CA 1
ATOM 2508 C C . THR A 1 327 ? 8.367 8.352 15.352 1 98.62 327 THR A C 1
ATOM 2510 O O . THR A 1 327 ? 7.57 8.32 16.297 1 98.62 327 THR A O 1
ATOM 2513 N N . GLU A 1 328 ? 8.281 9.305 14.398 1 98.81 328 GLU A N 1
ATOM 2514 C CA . GLU A 1 328 ? 7.098 10.141 14.297 1 98.81 328 GLU A CA 1
ATOM 2515 C C . GLU A 1 328 ? 5.84 9.297 14.109 1 98.81 328 GLU A C 1
ATOM 2517 O O . GLU A 1 3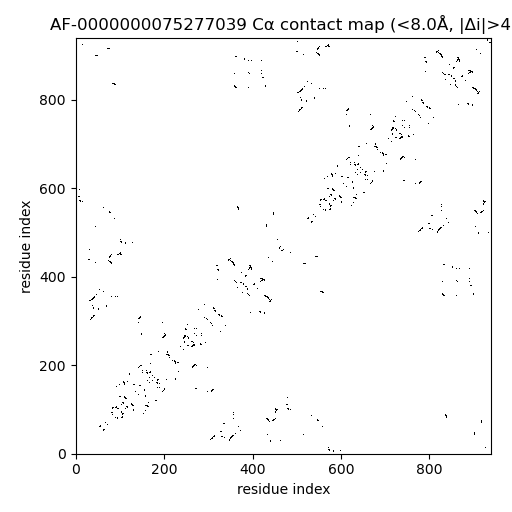28 ? 4.793 9.602 14.688 1 98.81 328 GLU A O 1
ATOM 2522 N N . ALA A 1 329 ? 5.965 8.258 13.312 1 98.88 329 ALA A N 1
ATOM 2523 C CA . ALA A 1 329 ? 4.824 7.395 13.016 1 98.88 329 ALA A CA 1
ATOM 2524 C C . ALA A 1 329 ? 4.375 6.625 14.25 1 98.88 329 ALA A C 1
ATOM 2526 O O . ALA A 1 329 ? 3.184 6.375 14.438 1 98.88 329 ALA A O 1
ATOM 2527 N N . VAL A 1 330 ? 5.297 6.18 15.062 1 98.81 330 VAL A N 1
ATOM 2528 C CA . VAL A 1 330 ? 4.941 5.516 16.312 1 98.81 330 VAL A CA 1
ATOM 2529 C C . VAL A 1 330 ? 4.152 6.477 17.203 1 98.81 330 VAL A C 1
ATOM 2531 O O . VAL A 1 330 ? 3.154 6.086 17.812 1 98.81 330 VAL A O 1
ATOM 2534 N N . GLU A 1 331 ? 4.57 7.727 17.297 1 98.81 331 GLU A N 1
ATOM 2535 C CA . GLU A 1 331 ? 3.828 8.734 18.047 1 98.81 331 GLU A CA 1
ATOM 2536 C C . GLU A 1 331 ? 2.439 8.953 17.453 1 98.81 331 GLU A C 1
ATOM 2538 O O . GLU A 1 331 ? 1.464 9.117 18.188 1 98.81 331 GLU A O 1
ATOM 2543 N N . PHE A 1 332 ? 2.389 9.016 16.141 1 98.88 332 PHE A N 1
ATOM 2544 C CA . PHE A 1 332 ? 1.115 9.133 15.445 1 98.88 332 PHE A CA 1
ATOM 2545 C C . PHE A 1 332 ? 0.162 8.023 15.867 1 98.88 332 PHE A C 1
ATOM 2547 O O . PHE A 1 332 ? -1.012 8.281 16.141 1 98.88 332 PHE A O 1
ATOM 2554 N N . ASP A 1 333 ? 0.663 6.812 15.891 1 98.81 333 ASP A N 1
ATOM 2555 C CA . ASP A 1 333 ? -0.117 5.652 16.328 1 98.81 333 ASP A CA 1
ATOM 2556 C C . ASP A 1 333 ? -0.583 5.812 17.766 1 98.81 333 ASP A C 1
ATOM 2558 O O . ASP A 1 333 ? -1.7 5.422 18.109 1 98.81 333 ASP A O 1
ATOM 2562 N N . GLN A 1 334 ? 0.208 6.316 18.625 1 98.69 334 GLN A N 1
ATOM 2563 C CA . GLN A 1 334 ? -0.148 6.555 20.016 1 98.69 334 GLN A CA 1
ATOM 2564 C C . GLN A 1 334 ? -1.288 7.562 20.125 1 98.69 334 GLN A C 1
ATOM 2566 O O . GLN A 1 334 ? -2.178 7.41 20.969 1 98.69 334 GLN A O 1
ATOM 2571 N N . ALA A 1 335 ? -1.239 8.586 19.312 1 98.94 335 ALA A N 1
ATOM 2572 C CA . ALA A 1 335 ? -2.299 9.586 19.328 1 98.94 335 ALA A CA 1
ATOM 2573 C C . ALA A 1 335 ? -3.635 8.977 18.906 1 98.94 335 ALA A C 1
ATOM 2575 O O . ALA A 1 335 ? -4.676 9.305 19.484 1 98.94 335 ALA A O 1
ATOM 2576 N N . ILE A 1 336 ? -3.615 8.117 17.906 1 98.94 336 ILE A N 1
ATOM 2577 C CA . ILE A 1 336 ? -4.82 7.43 17.453 1 98.94 336 ILE A CA 1
ATOM 2578 C C . ILE A 1 336 ? -5.398 6.59 18.594 1 98.94 336 ILE A C 1
ATOM 2580 O O . ILE A 1 336 ? -6.605 6.625 18.844 1 98.94 336 ILE A O 1
ATOM 2584 N N . GLU A 1 337 ? -4.512 5.883 19.25 1 98.75 337 GLU A N 1
ATOM 2585 C CA . GLU A 1 337 ? -4.941 5.051 20.375 1 98.75 337 GLU A CA 1
ATOM 2586 C C . GLU A 1 337 ? -5.562 5.902 21.469 1 98.75 337 GLU A C 1
ATOM 2588 O O . GLU A 1 337 ? -6.617 5.555 22.016 1 98.75 337 GLU A O 1
ATOM 2593 N N . ARG A 1 338 ? -4.926 6.988 21.812 1 98.81 338 ARG A N 1
ATOM 2594 C CA . ARG A 1 338 ? -5.391 7.863 22.891 1 98.81 338 ARG A CA 1
ATOM 2595 C C . ARG A 1 338 ? -6.754 8.453 22.562 1 98.81 338 ARG A C 1
ATOM 2597 O O . ARG A 1 338 ? -7.625 8.547 23.422 1 98.81 338 ARG A O 1
ATOM 2604 N N . ALA A 1 339 ? -6.949 8.852 21.344 1 98.88 339 ALA A N 1
ATOM 2605 C CA . ALA A 1 339 ? -8.242 9.391 20.922 1 98.88 339 ALA A CA 1
ATOM 2606 C C . ALA A 1 339 ? -9.344 8.344 21.078 1 98.88 339 ALA A C 1
ATOM 2608 O O . ALA A 1 339 ? -10.469 8.672 21.453 1 98.88 339 ALA A O 1
ATOM 2609 N N . GLY A 1 340 ? -9 7.094 20.75 1 98.62 340 GLY A N 1
ATOM 2610 C CA . GLY A 1 340 ? -9.953 6.012 20.922 1 98.62 340 GLY A CA 1
ATOM 2611 C C . GLY A 1 340 ? -10.414 5.84 22.359 1 98.62 340 GLY A C 1
ATOM 2612 O O . GLY A 1 340 ? -11.578 5.527 22.609 1 98.62 340 GLY A O 1
ATOM 2613 N N . VAL A 1 341 ? -9.523 6.082 23.281 1 98.38 341 VAL A N 1
ATOM 2614 C CA . VAL A 1 341 ? -9.82 5.941 24.703 1 98.38 341 VAL A CA 1
ATOM 2615 C C . VAL A 1 341 ? -10.68 7.117 25.172 1 98.38 341 VAL A C 1
ATOM 2617 O O . VAL A 1 341 ? -11.562 6.949 26.016 1 98.38 341 VAL A O 1
ATOM 2620 N N . LEU A 1 342 ? -10.5 8.281 24.594 1 98.69 342 LEU A N 1
ATOM 2621 C CA . LEU A 1 342 ? -11.094 9.523 25.078 1 98.69 342 LEU A CA 1
ATOM 2622 C C . LEU A 1 342 ? -12.492 9.711 24.5 1 98.69 342 LEU A C 1
ATOM 2624 O O . LEU A 1 342 ? -13.258 10.547 24.984 1 98.69 342 LEU A O 1
ATOM 2628 N N . THR A 1 343 ? -12.852 8.938 23.469 1 98.75 343 THR A N 1
ATOM 2629 C CA . THR A 1 343 ? -14.125 9.18 22.797 1 98.75 343 THR A CA 1
ATOM 2630 C C . THR A 1 343 ? -14.984 7.922 22.781 1 98.75 343 THR A C 1
ATOM 2632 O O . THR A 1 343 ? -14.469 6.809 22.906 1 98.75 343 THR A O 1
ATOM 2635 N N . ASP A 1 344 ? -16.281 8.117 22.625 1 98.44 344 ASP A N 1
ATOM 2636 C CA . ASP A 1 344 ? -17.25 7.027 22.453 1 98.44 344 ASP A CA 1
ATOM 2637 C C . ASP A 1 344 ? -17.328 6.594 20.984 1 98.44 344 ASP A C 1
ATOM 2639 O O . ASP A 1 344 ? -17.766 7.359 20.125 1 98.44 344 ASP A O 1
ATOM 2643 N N . GLU A 1 345 ? -16.953 5.379 20.719 1 97.69 345 GLU A N 1
ATOM 2644 C CA . GLU A 1 345 ? -16.922 4.875 19.344 1 97.69 345 GLU A CA 1
ATOM 2645 C C . GLU A 1 345 ? -18.312 4.863 18.719 1 97.69 345 GLU A C 1
ATOM 2647 O O . GLU A 1 345 ? -18.453 4.957 17.5 1 97.69 345 GLU A O 1
ATOM 2652 N N . ALA A 1 346 ? -19.328 4.762 19.5 1 98 346 ALA A N 1
ATOM 2653 C CA . ALA A 1 346 ? -20.703 4.723 19 1 98 346 ALA A CA 1
ATOM 2654 C C . ALA A 1 346 ? -21.125 6.086 18.469 1 98 346 ALA A C 1
ATOM 2656 O O . ALA A 1 346 ? -22.062 6.184 17.656 1 98 346 ALA A O 1
ATOM 2657 N N . GLN A 1 347 ? -20.375 7.133 18.875 1 98.44 347 GLN A N 1
ATOM 2658 C CA . GLN A 1 347 ? -20.781 8.484 18.5 1 98.44 347 GLN A CA 1
ATOM 2659 C C . GLN A 1 347 ? -19.719 9.164 17.656 1 98.44 347 GLN A C 1
ATOM 2661 O O . GLN A 1 347 ? -19.922 10.273 17.156 1 98.44 347 GLN A O 1
ATOM 2666 N N . THR A 1 348 ? -18.547 8.492 17.547 1 98.94 348 THR A N 1
ATOM 2667 C CA . THR A 1 348 ? -17.406 9.156 16.906 1 98.94 348 THR A CA 1
ATOM 2668 C C . THR A 1 348 ? -16.953 8.375 15.68 1 98.94 348 THR A C 1
ATOM 2670 O O . THR A 1 348 ? -16.547 7.215 15.797 1 98.94 348 THR A O 1
ATOM 2673 N N . LEU A 1 349 ? -17.047 8.969 14.5 1 98.94 349 LEU A N 1
ATOM 2674 C CA . LEU A 1 349 ? -16.359 8.422 13.336 1 98.94 349 LEU A CA 1
ATOM 2675 C C . LEU A 1 349 ? -14.898 8.828 13.32 1 98.94 349 LEU A C 1
ATOM 2677 O O . LEU A 1 349 ? -14.57 10.016 13.305 1 98.94 349 LEU A O 1
ATOM 2681 N N . THR A 1 350 ? -14.016 7.855 13.414 1 98.94 350 THR A N 1
ATOM 2682 C CA . THR A 1 350 ? -12.578 8.086 13.297 1 98.94 350 THR A CA 1
ATOM 2683 C C . THR A 1 350 ? -12.047 7.508 11.984 1 98.94 350 THR A C 1
ATOM 2685 O O . THR A 1 350 ? -12.242 6.328 11.695 1 98.94 350 THR A O 1
ATOM 2688 N N . VAL A 1 351 ? -11.461 8.359 11.188 1 98.94 351 VAL A N 1
ATOM 2689 C CA . VAL A 1 351 ? -10.844 7.98 9.922 1 98.94 351 VAL A CA 1
ATOM 2690 C C . VAL A 1 351 ? -9.336 8.242 9.977 1 98.94 351 VAL A C 1
ATOM 2692 O O . VAL A 1 351 ? -8.906 9.305 10.43 1 98.94 351 VAL A O 1
ATOM 2695 N N . VAL A 1 352 ? -8.531 7.238 9.656 1 98.94 352 VAL A N 1
ATOM 2696 C CA . VAL A 1 352 ? -7.086 7.352 9.539 1 98.94 352 VAL A CA 1
ATOM 2697 C C . VAL A 1 352 ? -6.672 7.191 8.078 1 98.94 352 VAL A C 1
ATOM 2699 O O . VAL A 1 352 ? -7.078 6.234 7.41 1 98.94 352 VAL A O 1
ATOM 2702 N N . THR A 1 353 ? -5.902 8.125 7.531 1 98.88 353 THR A N 1
ATOM 2703 C CA . THR A 1 353 ? -5.414 7.992 6.164 1 98.88 353 THR A CA 1
ATOM 2704 C C . THR A 1 353 ? -4.109 8.758 5.98 1 98.88 353 THR A C 1
ATOM 2706 O O . THR A 1 353 ? -3.533 9.258 6.949 1 98.88 353 THR A O 1
ATOM 2709 N N . ALA A 1 354 ? -3.512 8.664 4.82 1 98.88 354 ALA A N 1
ATOM 2710 C CA . ALA A 1 354 ? -2.387 9.477 4.363 1 98.88 354 ALA A CA 1
ATOM 2711 C C . ALA A 1 354 ? -2.785 10.344 3.174 1 98.88 354 ALA A C 1
ATOM 2713 O O . ALA A 1 354 ? -3.812 10.102 2.535 1 98.88 354 ALA A O 1
ATOM 2714 N N . ASP A 1 355 ? -2.037 11.336 2.938 1 98.69 355 ASP A N 1
ATOM 2715 C CA . ASP A 1 355 ? -2.316 12.188 1.787 1 98.69 355 ASP A CA 1
ATOM 2716 C C . ASP A 1 355 ? -1.601 11.68 0.539 1 98.69 355 ASP A C 1
ATOM 2718 O O . ASP A 1 355 ? -2.074 11.875 -0.581 1 98.69 355 ASP A O 1
ATOM 2722 N N . HIS A 1 356 ? -0.468 11.18 0.661 1 98.56 356 HIS A N 1
ATOM 2723 C CA . HIS A 1 356 ? 0.385 10.516 -0.322 1 98.56 356 HIS A CA 1
ATOM 2724 C C . HIS A 1 356 ? 1.375 9.57 0.353 1 98.56 356 HIS A C 1
ATOM 2726 O O . HIS A 1 356 ? 1.337 9.398 1.572 1 98.56 356 HIS A O 1
ATOM 2732 N N . SER A 1 357 ? 2.158 8.914 -0.521 1 98.31 357 SER A N 1
ATOM 2733 C CA . SER A 1 357 ? 3.252 8.078 -0.038 1 98.31 357 SER A CA 1
ATOM 2734 C C . SER A 1 357 ? 4.605 8.719 -0.316 1 98.31 357 SER A C 1
ATOM 2736 O O . SER A 1 357 ? 4.695 9.945 -0.471 1 98.31 357 SER A O 1
ATOM 2738 N N . HIS A 1 358 ? 5.711 7.953 -0.185 1 98.69 358 HIS A N 1
ATOM 2739 C CA . HIS A 1 358 ? 7.09 8.336 -0.473 1 98.69 358 HIS A CA 1
ATOM 2740 C C . HIS A 1 358 ? 7.816 7.242 -1.245 1 98.69 358 HIS A C 1
ATOM 2742 O O . HIS A 1 358 ? 7.352 6.102 -1.3 1 98.69 358 HIS A O 1
ATOM 2748 N N . VAL A 1 359 ? 8.945 7.621 -1.881 1 98.69 359 VAL A N 1
ATOM 2749 C CA . VAL A 1 359 ? 9.758 6.617 -2.559 1 98.69 359 VAL A CA 1
ATOM 2750 C C . VAL A 1 359 ? 10.617 5.875 -1.54 1 98.69 359 VAL A C 1
ATOM 2752 O O . VAL A 1 359 ? 11.836 5.762 -1.711 1 98.69 359 VAL A O 1
ATOM 2755 N N . PHE A 1 360 ? 9.961 5.465 -0.451 1 98.75 360 PHE A N 1
ATOM 2756 C CA . PHE A 1 360 ? 10.461 4.703 0.688 1 98.75 360 PHE A CA 1
ATOM 2757 C C . PHE A 1 360 ? 10.133 3.221 0.532 1 98.75 360 PHE A C 1
ATOM 2759 O O . PHE A 1 360 ? 8.992 2.861 0.232 1 98.75 360 PHE A O 1
ATOM 2766 N N . SER A 1 361 ? 11.117 2.355 0.727 1 98.44 361 SER A N 1
ATOM 2767 C CA . SER A 1 361 ? 10.891 0.914 0.703 1 98.44 361 SER A CA 1
ATOM 2768 C C . SER A 1 361 ? 11.805 0.192 1.685 1 98.44 361 SER A C 1
ATOM 2770 O O . SER A 1 361 ? 12.797 0.761 2.152 1 98.44 361 SER A O 1
ATOM 2772 N N . PHE A 1 362 ? 11.453 -0.984 2.15 1 98.25 362 PHE A N 1
ATOM 2773 C CA . PHE A 1 362 ? 12.352 -1.854 2.9 1 98.25 362 PHE A CA 1
ATOM 2774 C C . PHE A 1 362 ? 12.297 -3.279 2.367 1 98.25 362 PHE A C 1
ATOM 2776 O O . PHE A 1 362 ? 11.227 -3.762 1.983 1 98.25 362 PHE A O 1
ATOM 2783 N N . GLY A 1 363 ? 13.43 -3.844 2.16 1 97.81 363 GLY A N 1
ATOM 2784 C CA . GLY A 1 363 ? 13.609 -5.168 1.587 1 97.81 363 GLY A CA 1
ATOM 2785 C C . GLY A 1 363 ? 14.875 -5.852 2.066 1 97.81 363 GLY A C 1
ATOM 2786 O O . GLY A 1 363 ? 15.281 -5.684 3.217 1 97.81 363 GLY A O 1
ATOM 2787 N N . GLY A 1 364 ? 15.406 -6.789 1.288 1 96.69 364 GLY A N 1
ATOM 2788 C CA . GLY A 1 364 ? 16.656 -7.465 1.576 1 96.69 364 GLY A CA 1
ATOM 2789 C C . GLY A 1 364 ? 16.484 -8.742 2.377 1 96.69 364 GLY A C 1
ATOM 2790 O O . GLY A 1 364 ? 17.438 -9.258 2.957 1 96.69 364 GLY A O 1
ATOM 2791 N N . TYR A 1 365 ? 15.242 -9.242 2.582 1 98 365 TYR A N 1
ATOM 2792 C CA . TYR A 1 365 ? 14.922 -10.508 3.225 1 98 365 TYR A CA 1
ATOM 2793 C C . TYR A 1 365 ? 15.461 -10.555 4.648 1 98 365 TYR A C 1
ATOM 2795 O O . TYR A 1 365 ? 16.094 -11.531 5.055 1 98 365 TYR A O 1
ATOM 2803 N N . THR A 1 366 ? 15.258 -9.492 5.324 1 97.75 366 THR A N 1
ATOM 2804 C CA . THR A 1 366 ? 15.766 -9.367 6.688 1 97.75 366 THR A CA 1
ATOM 2805 C C . THR A 1 366 ? 15.109 -10.398 7.602 1 97.75 366 THR A C 1
ATOM 2807 O O . THR A 1 366 ? 13.953 -10.773 7.391 1 97.75 366 THR A O 1
ATOM 2810 N N . LEU A 1 367 ? 15.812 -10.844 8.641 1 97.81 367 LEU A N 1
ATOM 2811 C CA . LEU A 1 367 ? 15.328 -11.805 9.625 1 97.81 367 LEU A CA 1
ATOM 2812 C C . LEU A 1 367 ? 14.305 -11.156 10.547 1 97.81 367 LEU A C 1
ATOM 2814 O O . LEU A 1 367 ? 14.453 -10 10.945 1 97.81 367 LEU A O 1
ATOM 2818 N N . ARG A 1 368 ? 13.258 -11.945 10.844 1 97.75 368 ARG A N 1
ATOM 2819 C CA . ARG A 1 368 ? 12.305 -11.445 11.836 1 97.75 368 ARG A CA 1
ATOM 2820 C C . ARG A 1 368 ? 12.984 -11.234 13.188 1 97.75 368 ARG A C 1
ATOM 2822 O O . ARG A 1 368 ? 13.75 -12.086 13.641 1 97.75 368 ARG A O 1
ATOM 2829 N N . GLY A 1 369 ? 12.727 -10.086 13.766 1 97.12 369 GLY A N 1
ATOM 2830 C CA . GLY A 1 369 ? 13.367 -9.75 15.023 1 97.12 369 GLY A CA 1
ATOM 2831 C C . GLY A 1 369 ? 14.562 -8.828 14.859 1 97.12 369 GLY A C 1
ATOM 2832 O O . GLY A 1 369 ? 14.992 -8.188 15.82 1 97.12 369 GLY A O 1
ATOM 2833 N N . SER A 1 370 ? 15.188 -8.867 13.664 1 96.94 370 SER A N 1
ATOM 2834 C CA . SER A 1 370 ? 16.266 -7.918 13.43 1 96.94 370 SER A CA 1
ATOM 2835 C C . SER A 1 370 ? 15.742 -6.492 13.305 1 96.94 370 SER A C 1
ATOM 2837 O O . SER A 1 370 ? 14.578 -6.285 12.961 1 96.94 370 SER A O 1
ATOM 2839 N N . SER A 1 371 ? 16.625 -5.562 13.609 1 97.94 371 SER A N 1
ATOM 2840 C CA . SER A 1 371 ? 16.25 -4.156 13.602 1 97.94 371 SER A CA 1
ATOM 2841 C C . SER A 1 371 ? 15.727 -3.734 12.227 1 97.94 371 SER A C 1
ATOM 2843 O O . SER A 1 371 ? 16.344 -4.043 11.203 1 97.94 371 SER A O 1
ATOM 2845 N N . ILE A 1 372 ? 14.609 -2.996 12.219 1 98.44 372 ILE A N 1
ATOM 2846 C CA . ILE A 1 372 ? 14.055 -2.477 10.977 1 98.44 372 ILE A CA 1
ATOM 2847 C C . ILE A 1 372 ? 15.047 -1.519 10.32 1 98.44 372 ILE A C 1
ATOM 2849 O O . ILE A 1 372 ? 15.031 -1.335 9.102 1 98.44 372 ILE A O 1
ATOM 2853 N N . PHE A 1 373 ? 15.961 -0.919 11.125 1 98.25 373 PHE A N 1
ATOM 2854 C CA . PHE A 1 373 ? 16.953 0.015 10.625 1 98.25 373 PHE A CA 1
ATOM 2855 C C . PHE A 1 373 ? 18.25 -0.717 10.242 1 98.25 373 PHE A C 1
ATOM 2857 O O . PHE A 1 373 ? 19.188 -0.109 9.719 1 98.25 373 PHE A O 1
ATOM 2864 N N . GLY A 1 374 ? 18.297 -1.967 10.5 1 97.19 374 GLY A N 1
ATOM 2865 C CA . GLY A 1 374 ? 19.531 -2.723 10.422 1 97.19 374 GLY A CA 1
ATOM 2866 C C . GLY A 1 374 ? 19.906 -3.133 9.008 1 97.19 374 GLY A C 1
ATOM 2867 O O . GLY A 1 374 ? 19.406 -2.555 8.039 1 97.19 374 GLY A O 1
ATOM 2868 N N . LEU A 1 375 ? 20.828 -4.066 8.922 1 97.62 375 LEU A N 1
ATOM 2869 C CA . LEU A 1 375 ? 21.438 -4.48 7.656 1 97.62 375 LEU A CA 1
ATOM 2870 C C . LEU A 1 375 ? 20.719 -5.691 7.078 1 97.62 375 LEU A C 1
ATOM 2872 O O . LEU A 1 375 ? 20.172 -6.516 7.824 1 97.62 375 LEU A O 1
ATOM 2876 N N . ALA A 1 376 ? 20.641 -5.754 5.703 1 97.25 376 ALA A N 1
ATOM 2877 C CA . ALA A 1 376 ? 20.25 -7 5.039 1 97.25 376 ALA A CA 1
ATOM 2878 C C . ALA A 1 376 ? 21.234 -8.117 5.367 1 97.25 376 ALA A C 1
ATOM 2880 O O . ALA A 1 376 ? 22.422 -7.863 5.625 1 97.25 376 ALA A O 1
ATOM 2881 N N . PRO A 1 377 ? 20.75 -9.328 5.344 1 96.56 377 PRO A N 1
ATOM 2882 C CA . PRO A 1 377 ? 21.625 -10.438 5.715 1 96.56 377 PRO A CA 1
ATOM 2883 C C . PRO A 1 377 ? 22.734 -10.688 4.691 1 96.56 377 PRO A C 1
ATOM 2885 O O . PRO A 1 377 ? 23.812 -11.164 5.051 1 96.56 377 PRO A O 1
ATOM 2888 N N . SER A 1 378 ? 22.5 -10.43 3.424 1 96.19 378 SER A N 1
ATOM 2889 C CA . SER A 1 378 ? 23.5 -10.648 2.383 1 96.19 378 SER A CA 1
ATOM 2890 C C . SER A 1 378 ? 24.172 -9.344 1.961 1 96.19 378 SER A C 1
ATOM 2892 O O . SER A 1 378 ? 23.547 -8.281 2.027 1 96.19 378 SER A O 1
ATOM 2894 N N . LYS A 1 379 ? 25.469 -9.422 1.493 1 97.44 379 LYS A N 1
ATOM 2895 C CA . LYS A 1 379 ? 26.172 -8.266 0.949 1 97.44 379 LYS A CA 1
ATOM 2896 C C . LYS A 1 379 ? 25.688 -7.941 -0.462 1 97.44 379 LYS A C 1
ATOM 2898 O O . LYS A 1 379 ? 25.125 -8.805 -1.142 1 97.44 379 LYS A O 1
ATOM 2903 N N . ALA A 1 380 ? 25.859 -6.785 -0.869 1 97.69 380 ALA A N 1
ATOM 2904 C CA . ALA A 1 380 ? 25.562 -6.367 -2.234 1 97.69 380 ALA A CA 1
ATOM 2905 C C . ALA A 1 380 ? 26.609 -6.887 -3.213 1 97.69 380 ALA A C 1
ATOM 2907 O O . ALA A 1 380 ? 27.578 -7.52 -2.807 1 97.69 380 ALA A O 1
ATOM 2908 N N . ALA A 1 381 ? 26.375 -6.641 -4.504 1 96.88 381 ALA A N 1
ATOM 2909 C CA . ALA A 1 381 ? 27.234 -7.156 -5.559 1 96.88 381 ALA A CA 1
ATOM 2910 C C . ALA A 1 381 ? 28.625 -6.543 -5.473 1 96.88 381 ALA A C 1
ATOM 2912 O O . ALA A 1 381 ? 29.594 -7.117 -5.965 1 96.88 381 ALA A O 1
ATOM 2913 N N . ASP A 1 382 ? 28.828 -5.379 -4.867 1 95.25 382 ASP A N 1
ATOM 2914 C CA . ASP A 1 382 ? 30.109 -4.715 -4.719 1 95.25 382 ASP A CA 1
ATOM 2915 C C . ASP A 1 382 ? 30.812 -5.156 -3.436 1 95.25 382 ASP A C 1
ATOM 2917 O O . ASP A 1 382 ? 31.828 -4.578 -3.049 1 95.25 382 ASP A O 1
ATOM 2921 N N . GLY A 1 383 ? 30.203 -6.098 -2.674 1 96.88 383 GLY A N 1
ATOM 2922 C CA . GLY A 1 383 ? 30.812 -6.66 -1.475 1 96.88 383 GLY A CA 1
ATOM 2923 C C . GLY A 1 383 ? 30.516 -5.852 -0.225 1 96.88 383 GLY A C 1
ATOM 2924 O O . GLY A 1 383 ? 30.969 -6.207 0.868 1 96.88 383 GLY A O 1
ATOM 2925 N N . LYS A 1 384 ? 29.797 -4.797 -0.35 1 97 384 LYS A N 1
ATOM 2926 C CA . LYS A 1 384 ? 29.5 -3.916 0.777 1 97 384 LYS A CA 1
ATOM 2927 C C . LYS A 1 384 ? 28.125 -4.219 1.373 1 97 384 LYS A C 1
ATOM 2929 O O . LYS A 1 384 ? 27.25 -4.742 0.686 1 97 384 LYS A O 1
ATOM 2934 N N . THR A 1 385 ? 27.969 -3.908 2.648 1 97.88 385 THR A N 1
ATOM 2935 C CA . THR A 1 385 ? 26.688 -4.055 3.33 1 97.88 385 THR A CA 1
ATOM 2936 C C . THR A 1 385 ? 25.734 -2.938 2.926 1 97.88 385 THR A C 1
ATOM 2938 O O . THR A 1 385 ? 26.156 -1.917 2.377 1 97.88 385 THR A O 1
ATOM 2941 N N . TYR A 1 386 ? 24.5 -3.205 3.119 1 97.5 386 TYR A N 1
ATOM 2942 C CA . TYR A 1 386 ? 23.469 -2.195 2.924 1 97.5 386 TYR A CA 1
ATOM 2943 C C . TYR A 1 386 ? 22.312 -2.404 3.893 1 97.5 386 TYR A C 1
ATOM 2945 O O . TYR A 1 386 ? 22.141 -3.496 4.441 1 97.5 386 TYR A O 1
ATOM 2953 N N . THR A 1 387 ? 21.547 -1.386 4.125 1 98.12 387 THR A N 1
ATOM 2954 C CA . THR A 1 387 ? 20.438 -1.455 5.074 1 98.12 387 THR A CA 1
ATOM 2955 C C . THR A 1 387 ? 19.188 -2.023 4.414 1 98.12 387 THR A C 1
ATOM 2957 O O . THR A 1 387 ? 19.078 -2.033 3.186 1 98.12 387 THR A O 1
ATOM 2960 N N . SER A 1 388 ? 18.234 -2.484 5.262 1 97.25 388 SER A N 1
ATOM 2961 C CA . SER A 1 388 ? 16.906 -2.916 4.812 1 97.25 388 SER A CA 1
ATOM 2962 C C . SER A 1 388 ? 16.156 -1.776 4.137 1 97.25 388 SER A C 1
ATOM 2964 O O . SER A 1 388 ? 15.531 -1.972 3.096 1 97.25 388 SER A O 1
ATOM 2966 N N . ILE A 1 389 ? 16.234 -0.656 4.707 1 98.62 389 ILE A N 1
ATOM 2967 C CA . ILE A 1 389 ? 15.508 0.511 4.219 1 98.62 389 ILE A CA 1
ATOM 2968 C C . ILE A 1 389 ? 16.359 1.246 3.18 1 98.62 389 ILE A C 1
ATOM 2970 O O . ILE A 1 389 ? 17.547 1.499 3.398 1 98.62 389 ILE A O 1
ATOM 2974 N N . LEU A 1 390 ? 15.766 1.553 2.061 1 98.44 390 LEU A N 1
ATOM 2975 C CA . LEU A 1 390 ? 16.359 2.354 0.993 1 98.44 390 LEU A CA 1
ATOM 2976 C C . LEU A 1 390 ? 15.336 3.326 0.414 1 98.44 390 LEU A C 1
ATOM 2978 O O . LEU A 1 390 ? 14.125 3.143 0.588 1 98.44 390 LEU A O 1
ATOM 2982 N N . TYR A 1 391 ? 15.82 4.422 -0.216 1 98.75 391 TYR A N 1
ATOM 2983 C CA . TYR A 1 391 ? 14.953 5.406 -0.86 1 98.75 391 TYR A CA 1
ATOM 2984 C C . TYR A 1 391 ? 15.203 5.449 -2.363 1 98.75 391 TYR A C 1
ATOM 2986 O O . TYR A 1 391 ? 16.344 5.27 -2.816 1 98.75 391 TYR A O 1
ATOM 2994 N N . GLY A 1 392 ? 14.148 5.719 -3.135 1 98.5 392 GLY A N 1
ATOM 2995 C CA . GLY A 1 392 ? 14.297 5.91 -4.566 1 98.5 392 GLY A CA 1
ATOM 2996 C C . GLY A 1 392 ? 15.125 7.133 -4.926 1 98.5 392 GLY A C 1
ATOM 2997 O O . GLY A 1 392 ? 15.82 7.145 -5.938 1 98.5 392 GLY A O 1
ATOM 2998 N N . ASN A 1 393 ? 14.992 8.195 -4.199 1 98.56 393 ASN A N 1
ATOM 2999 C CA . ASN A 1 393 ? 15.781 9.422 -4.352 1 98.56 393 ASN A CA 1
ATOM 3000 C C . ASN A 1 393 ? 15.914 10.172 -3.029 1 98.56 393 ASN A C 1
ATOM 3002 O O . ASN A 1 393 ? 15.312 9.773 -2.025 1 98.56 393 ASN A O 1
ATOM 3006 N N . GLY A 1 394 ? 16.828 11.148 -2.984 1 98.38 394 GLY A N 1
ATOM 3007 C CA . GLY A 1 394 ? 16.906 11.938 -1.763 1 98.38 394 GLY A CA 1
ATOM 3008 C C . GLY A 1 394 ? 18.344 12.195 -1.314 1 98.38 394 GLY A C 1
ATOM 3009 O O . GLY A 1 394 ? 19.281 11.922 -2.055 1 98.38 394 GLY A O 1
ATOM 3010 N N . PRO A 1 395 ? 18.453 12.711 -0.11 1 98.06 395 PRO A N 1
ATOM 3011 C CA . PRO A 1 395 ? 19.75 13.195 0.39 1 98.06 395 PRO A CA 1
ATOM 3012 C C . PRO A 1 395 ? 20.703 12.062 0.733 1 98.06 395 PRO A C 1
ATOM 3014 O O . PRO A 1 395 ? 21.906 12.297 0.925 1 98.06 395 PRO A O 1
ATOM 3017 N N . GLY A 1 396 ? 20.219 10.836 0.798 1 97.44 396 GLY A N 1
ATOM 3018 C CA . GLY A 1 396 ? 21.062 9.727 1.214 1 97.44 396 GLY A CA 1
ATOM 3019 C C . GLY A 1 396 ? 21.922 9.18 0.093 1 97.44 396 GLY A C 1
ATOM 3020 O O . GLY A 1 396 ? 22.609 8.172 0.265 1 97.44 396 GLY A O 1
ATOM 3021 N N . TYR A 1 397 ? 21.906 9.82 -1.08 1 96.06 397 TYR A N 1
ATOM 3022 C CA . TYR A 1 397 ? 22.781 9.398 -2.178 1 96.06 397 TYR A CA 1
ATOM 3023 C C . TYR A 1 397 ? 24.25 9.562 -1.813 1 96.06 397 TYR A C 1
ATOM 3025 O O . TYR A 1 397 ? 24.656 10.641 -1.367 1 96.06 397 TYR A O 1
ATOM 3033 N N . PRO A 1 398 ? 24.953 8.477 -2.066 1 88.81 398 PRO A N 1
ATOM 3034 C CA . PRO A 1 398 ? 26.375 8.609 -1.724 1 88.81 398 PRO A CA 1
ATOM 3035 C C . PRO A 1 398 ? 27.125 9.562 -2.658 1 88.81 398 PRO A C 1
ATOM 3037 O O . PRO A 1 398 ? 26.922 9.508 -3.877 1 88.81 398 PRO A O 1
ATOM 3040 N N . ALA A 1 399 ? 27.969 10.414 -2.203 1 77 399 ALA A N 1
ATOM 3041 C CA . ALA A 1 399 ? 28.719 11.43 -2.951 1 77 399 ALA A CA 1
ATOM 3042 C C . ALA A 1 399 ? 29.781 10.789 -3.83 1 77 399 ALA A C 1
ATOM 3044 O O . ALA A 1 399 ? 29.938 11.156 -4.996 1 77 399 ALA A O 1
ATOM 3045 N N . THR A 1 400 ? 30.562 9.977 -3.33 1 79.5 400 THR A N 1
ATOM 3046 C CA . THR A 1 400 ? 31.672 9.391 -4.094 1 79.5 400 THR A CA 1
ATOM 3047 C C . THR A 1 400 ? 31.438 7.902 -4.328 1 79.5 400 THR A C 1
ATOM 3049 O O . THR A 1 400 ? 31.141 7.488 -5.453 1 79.5 400 THR A O 1
ATOM 3052 N N . SER A 1 401 ? 31.547 7.074 -3.236 1 84 401 SER A N 1
ATOM 3053 C CA . SER A 1 401 ? 31.312 5.633 -3.307 1 84 401 SER A CA 1
ATOM 3054 C C . SER A 1 401 ? 30.375 5.172 -2.205 1 84 401 SER A C 1
ATOM 3056 O O . SER A 1 401 ? 30.297 5.793 -1.143 1 84 401 SER A O 1
ATOM 3058 N N . ARG A 1 402 ? 29.656 4.145 -2.564 1 90.44 402 ARG A N 1
ATOM 3059 C CA . ARG A 1 402 ? 28.766 3.572 -1.558 1 90.44 402 ARG A CA 1
ATOM 3060 C C . ARG A 1 402 ? 29.547 3.143 -0.32 1 90.44 402 ARG A C 1
ATOM 3062 O O . ARG A 1 402 ? 30.578 2.475 -0.43 1 90.44 402 ARG A O 1
ATOM 3069 N N . PRO A 1 403 ? 29.094 3.514 0.798 1 91.75 403 PRO A N 1
ATOM 3070 C CA . PRO A 1 403 ? 29.797 3.098 2.018 1 91.75 403 PRO A CA 1
ATOM 3071 C C . PRO A 1 403 ? 29.5 1.649 2.4 1 91.75 403 PRO A C 1
ATOM 3073 O O . PRO A 1 403 ? 28.453 1.113 2.039 1 91.75 403 PRO A O 1
ATOM 3076 N N . ASN A 1 404 ? 30.469 0.982 3.094 1 95 404 ASN A N 1
ATOM 3077 C CA . ASN A 1 404 ? 30.234 -0.266 3.809 1 95 404 ASN A CA 1
ATOM 3078 C C . ASN A 1 404 ? 29.688 -0.01 5.211 1 95 404 ASN A C 1
ATOM 3080 O O . ASN A 1 404 ? 30.422 -0.064 6.191 1 95 404 ASN A O 1
ATOM 3084 N N . VAL A 1 405 ? 28.438 0.106 5.344 1 95.25 405 VAL A N 1
ATOM 3085 C CA . VAL A 1 405 ? 27.797 0.616 6.551 1 95.25 405 VAL A CA 1
ATOM 3086 C C . VAL A 1 405 ? 27.75 -0.477 7.617 1 95.25 405 VAL A C 1
ATOM 3088 O O . VAL A 1 405 ? 27.438 -1.63 7.32 1 95.25 405 VAL A O 1
ATOM 3091 N N . ASP A 1 406 ? 28.078 -0.184 8.859 1 95.88 406 ASP A N 1
ATOM 3092 C CA . ASP A 1 406 ? 27.938 -1.145 9.953 1 95.88 406 ASP A CA 1
ATOM 3093 C C . ASP A 1 406 ? 26.641 -0.903 10.727 1 95.88 406 ASP A C 1
ATOM 3095 O O . ASP A 1 406 ? 25.969 0.114 10.531 1 95.88 406 ASP A O 1
ATOM 3099 N N . ASN A 1 407 ? 26.328 -1.823 11.562 1 94.38 407 ASN A N 1
ATOM 3100 C CA . ASN A 1 407 ? 25.062 -1.796 12.289 1 94.38 407 ASN A CA 1
ATOM 3101 C C . ASN A 1 407 ? 24.953 -0.559 13.18 1 94.38 407 ASN A C 1
ATOM 3103 O O . ASN A 1 407 ? 23.875 0.013 13.32 1 94.38 407 ASN A O 1
ATOM 3107 N N . HIS A 1 408 ? 25.984 -0.238 13.844 1 96.19 408 HIS A N 1
ATOM 3108 C CA . HIS A 1 408 ? 25.969 0.916 14.734 1 96.19 408 HIS A CA 1
ATOM 3109 C C . HIS A 1 408 ? 25.625 2.193 13.977 1 96.19 408 HIS A C 1
ATOM 3111 O O . HIS A 1 408 ? 24.797 2.98 14.43 1 96.19 408 HIS A O 1
ATOM 3117 N N . THR A 1 409 ? 26.266 2.408 12.836 1 96.62 409 THR A N 1
ATOM 3118 C CA . THR A 1 409 ? 26 3.578 12 1 96.62 409 THR A CA 1
ATOM 3119 C C . THR A 1 409 ? 24.562 3.574 11.492 1 96.62 409 THR A C 1
ATOM 3121 O O . THR A 1 409 ? 23.875 4.594 11.555 1 96.62 409 THR A O 1
ATOM 3124 N N . ALA A 1 410 ? 24.141 2.457 11 1 96.81 410 ALA A N 1
ATOM 3125 C CA . ALA A 1 410 ? 22.797 2.316 10.414 1 96.81 410 ALA A CA 1
ATOM 3126 C C . ALA A 1 410 ? 21.719 2.641 11.438 1 96.81 410 ALA A C 1
ATOM 3128 O O . ALA A 1 410 ? 20.641 3.113 11.07 1 96.81 410 ALA A O 1
ATOM 3129 N N . GLU A 1 411 ? 22.016 2.484 12.68 1 96.5 411 GLU A N 1
ATOM 3130 C CA . GLU A 1 411 ? 21.016 2.621 13.734 1 96.5 411 GLU A CA 1
ATOM 3131 C C . GLU A 1 411 ? 20.953 4.055 14.25 1 96.5 411 GLU A C 1
ATOM 3133 O O . GLU A 1 411 ? 20.062 4.402 15.023 1 96.5 411 GLU A O 1
ATOM 3138 N N . GLN A 1 412 ? 21.828 4.859 13.836 1 96.88 412 GLN A N 1
ATOM 3139 C CA . GLN A 1 412 ? 21.859 6.238 14.328 1 96.88 412 GLN A CA 1
ATOM 3140 C C . GLN A 1 412 ? 20.609 7 13.891 1 96.88 412 GLN A C 1
ATOM 3142 O O . GLN A 1 412 ? 20.109 6.805 12.781 1 96.88 412 GLN A O 1
ATOM 3147 N N . TYR A 1 413 ? 20.188 7.887 14.742 1 97.12 413 TYR A N 1
ATOM 3148 C CA . TYR A 1 413 ? 18.969 8.656 14.539 1 97.12 413 TYR A CA 1
ATOM 3149 C C . TYR A 1 413 ? 19.094 9.547 13.305 1 97.12 413 TYR A C 1
ATOM 3151 O O . TYR A 1 413 ? 18.094 9.773 12.609 1 97.12 413 TYR A O 1
ATOM 3159 N N . ASP A 1 414 ? 20.328 9.992 12.969 1 96.19 414 ASP A N 1
ATOM 3160 C CA . ASP A 1 414 ? 20.531 10.945 11.883 1 96.19 414 ASP A CA 1
ATOM 3161 C C . ASP A 1 414 ? 21.047 10.242 10.625 1 96.19 414 ASP A C 1
ATOM 3163 O O . ASP A 1 414 ? 21.453 10.898 9.664 1 96.19 414 ASP A O 1
ATOM 3167 N N . TYR A 1 415 ? 21.094 8.914 10.68 1 97.44 415 TYR A N 1
ATOM 3168 C CA . TYR A 1 415 ? 21.562 8.188 9.508 1 97.44 415 TYR A CA 1
ATOM 3169 C C . TYR A 1 415 ? 20.656 8.445 8.305 1 97.44 415 TYR A C 1
ATOM 3171 O O . TYR A 1 415 ? 19.438 8.391 8.43 1 97.44 415 TYR A O 1
ATOM 3179 N N . LEU A 1 416 ? 21.266 8.797 7.188 1 97.81 416 LEU A N 1
ATOM 3180 C CA . LEU A 1 416 ? 20.531 8.953 5.938 1 97.81 416 LEU A CA 1
ATOM 3181 C C . LEU A 1 416 ? 20.609 7.68 5.098 1 97.81 416 LEU A C 1
ATOM 3183 O O . LEU A 1 416 ? 21.672 7.316 4.613 1 97.81 416 LEU A O 1
ATOM 3187 N N . GLN A 1 417 ? 19.531 7.008 4.926 1 98.12 417 GLN A N 1
ATOM 3188 C CA . GLN A 1 417 ? 19.5 5.789 4.125 1 98.12 417 GLN A CA 1
ATOM 3189 C C . GLN A 1 417 ? 19.891 6.066 2.678 1 98.12 417 GLN A C 1
ATOM 3191 O O . GLN A 1 417 ? 19.562 7.121 2.129 1 98.12 417 GLN A O 1
ATOM 3196 N N . GLN A 1 418 ? 20.516 5.086 2.078 1 97.44 418 GLN A N 1
ATOM 3197 C CA . GLN A 1 418 ? 21.016 5.258 0.718 1 97.44 418 GLN A CA 1
ATOM 3198 C C . GLN A 1 418 ? 19.875 5.441 -0.272 1 97.44 418 GLN A C 1
ATOM 3200 O O . GLN A 1 418 ? 18.797 4.844 -0.113 1 97.44 418 GLN A O 1
ATOM 3205 N N . ALA A 1 419 ? 20.141 6.316 -1.284 1 97.94 419 ALA A N 1
ATOM 3206 C CA . ALA A 1 419 ? 19.156 6.645 -2.312 1 97.94 419 ALA A CA 1
ATOM 3207 C C . ALA A 1 419 ? 19.719 6.414 -3.709 1 97.94 419 ALA A C 1
ATOM 3209 O O . ALA A 1 419 ? 20.938 6.461 -3.906 1 97.94 419 ALA A O 1
ATOM 3210 N N . ALA A 1 420 ? 18.828 6.184 -4.672 1 97.38 420 ALA A N 1
ATOM 3211 C CA . ALA A 1 420 ? 19.25 5.891 -6.039 1 97.38 420 ALA A CA 1
ATOM 3212 C C . ALA A 1 420 ? 19.641 7.164 -6.777 1 97.38 420 ALA A C 1
ATOM 3214 O O . ALA A 1 420 ? 20.516 7.145 -7.652 1 97.38 420 ALA A O 1
ATOM 3215 N N . VAL A 1 421 ? 18.984 8.273 -6.492 1 97.75 421 VAL A N 1
ATOM 3216 C CA . VAL A 1 421 ? 19.172 9.547 -7.184 1 97.75 421 VAL A CA 1
ATOM 3217 C C . VAL A 1 421 ? 19.375 10.664 -6.164 1 97.75 421 VAL A C 1
ATOM 3219 O O . VAL A 1 421 ? 18.641 10.766 -5.188 1 97.75 421 VAL A O 1
ATOM 3222 N N . PRO A 1 422 ? 20.422 11.523 -6.402 1 97.31 422 PRO A N 1
ATOM 3223 C CA . PRO A 1 422 ? 20.688 12.594 -5.441 1 97.31 422 PRO A CA 1
ATOM 3224 C C . PRO A 1 422 ? 19.703 13.742 -5.547 1 97.31 422 PRO A C 1
ATOM 3226 O O . PRO A 1 422 ? 19.609 14.383 -6.598 1 97.31 422 PRO A O 1
ATOM 3229 N N . LEU A 1 423 ? 18.969 13.992 -4.566 1 98.19 423 LEU A N 1
ATOM 3230 C CA . LEU A 1 423 ? 18.109 15.172 -4.398 1 98.19 423 LEU A CA 1
ATOM 3231 C C . LEU A 1 423 ? 18.312 15.789 -3.02 1 98.19 423 LEU A C 1
ATOM 3233 O O . LEU A 1 423 ? 18.578 15.086 -2.047 1 98.19 423 LEU A O 1
ATOM 3237 N N . PRO A 1 424 ? 18.203 17.109 -2.953 1 97.88 424 PRO A N 1
ATOM 3238 C CA . PRO A 1 424 ? 18.312 17.734 -1.628 1 97.88 424 PRO A CA 1
ATOM 3239 C C . PRO A 1 424 ? 17.156 17.344 -0.706 1 97.88 424 PRO A C 1
ATOM 3241 O O . PRO A 1 424 ? 17.297 17.391 0.519 1 97.88 424 PRO A O 1
ATOM 3244 N N . SER A 1 425 ? 16 16.969 -1.282 1 98.44 425 SER A N 1
ATOM 3245 C CA . SER A 1 425 ? 14.805 16.531 -0.591 1 98.44 425 SER A CA 1
ATOM 3246 C C . SER A 1 425 ? 14.148 15.352 -1.313 1 98.44 425 SER A C 1
ATOM 3248 O O . SER A 1 425 ? 13.875 15.43 -2.514 1 98.44 425 SER A O 1
ATOM 3250 N N . GLU A 1 426 ? 13.961 14.25 -0.584 1 98.5 426 GLU A N 1
ATOM 3251 C CA . GLU A 1 426 ? 13.281 13.094 -1.153 1 98.5 426 GLU A CA 1
ATOM 3252 C C . GLU A 1 426 ? 11.883 13.461 -1.636 1 98.5 426 GLU A C 1
ATOM 3254 O O . GLU A 1 426 ? 11.281 14.422 -1.147 1 98.5 426 GLU A O 1
ATOM 3259 N N . THR A 1 427 ? 11.289 12.727 -2.568 1 98.75 427 THR A N 1
ATOM 3260 C CA . THR A 1 427 ? 10.023 13.117 -3.184 1 98.75 427 THR A CA 1
ATOM 3261 C C . THR A 1 427 ? 8.891 12.219 -2.713 1 98.75 427 THR A C 1
ATOM 3263 O O . THR A 1 427 ? 9.133 11.117 -2.205 1 98.75 427 THR A O 1
ATOM 3266 N N . HIS A 1 428 ? 7.652 12.688 -2.953 1 98.75 428 HIS A N 1
ATOM 3267 C CA . HIS A 1 428 ? 6.453 11.906 -2.691 1 98.75 428 HIS A CA 1
ATOM 3268 C C . HIS A 1 428 ? 6.371 10.695 -3.617 1 98.75 428 HIS A C 1
ATOM 3270 O O . HIS A 1 428 ? 6.988 10.68 -4.684 1 98.75 428 HIS A O 1
ATOM 3276 N N . GLY A 1 429 ? 5.723 9.68 -3.117 1 98.44 429 GLY A N 1
ATOM 3277 C CA . GLY A 1 429 ? 5.238 8.602 -3.969 1 98.44 429 GLY A CA 1
ATOM 3278 C C . GLY A 1 429 ? 3.834 8.844 -4.488 1 98.44 429 GLY A C 1
ATOM 3279 O O . GLY A 1 429 ? 3.084 9.641 -3.924 1 98.44 429 GLY A O 1
ATOM 3280 N N . GLY A 1 430 ? 3.488 8.141 -5.574 1 97.94 430 GLY A N 1
ATOM 3281 C CA . GLY A 1 430 ? 2.219 8.414 -6.23 1 97.94 430 GLY A CA 1
ATOM 3282 C C . GLY A 1 430 ? 1.194 7.312 -6.023 1 97.94 430 GLY A C 1
ATOM 3283 O O . GLY A 1 430 ? 0.066 7.41 -6.512 1 97.94 430 GLY A O 1
ATOM 3284 N N . GLU A 1 431 ? 1.515 6.277 -5.25 1 98.5 431 GLU A N 1
ATOM 3285 C CA . GLU A 1 431 ? 0.638 5.117 -5.133 1 98.5 431 GLU A CA 1
ATOM 3286 C C . GLU A 1 431 ? -0.534 5.398 -4.195 1 98.5 431 GLU A C 1
ATOM 3288 O O . GLU A 1 431 ? -0.495 6.355 -3.418 1 98.5 431 GLU A O 1
ATOM 3293 N N . ASP A 1 432 ? -1.575 4.559 -4.312 1 98.75 432 ASP A N 1
ATOM 3294 C CA . ASP A 1 432 ? -2.723 4.625 -3.412 1 98.75 432 ASP A CA 1
ATOM 3295 C C . ASP A 1 432 ? -2.283 4.504 -1.954 1 98.75 432 ASP A C 1
ATOM 3297 O O . ASP A 1 432 ? -1.274 3.861 -1.655 1 98.75 432 ASP A O 1
ATOM 3301 N N . VAL A 1 433 ? -3.039 5.152 -1.102 1 98.88 433 VAL A N 1
ATOM 3302 C CA . VAL A 1 433 ? -2.816 5.035 0.336 1 98.88 433 VAL A CA 1
ATOM 3303 C C . VAL A 1 433 ? -4.043 4.418 1.001 1 98.88 433 VAL A C 1
ATOM 3305 O O . VAL A 1 433 ? -5.109 4.32 0.387 1 98.88 433 VAL A O 1
ATOM 3308 N N . ALA A 1 434 ? -3.891 3.982 2.223 1 98.88 434 ALA A N 1
ATOM 3309 C CA . ALA A 1 434 ? -4.973 3.309 2.934 1 98.88 434 ALA A CA 1
ATOM 3310 C C . ALA A 1 434 ? -5.898 4.32 3.607 1 98.88 434 ALA A C 1
ATOM 3312 O O . ALA A 1 434 ? -5.457 5.391 4.027 1 98.88 434 ALA A O 1
ATOM 3313 N N . ILE A 1 435 ? -7.176 4.027 3.65 1 98.94 435 ILE A N 1
ATOM 3314 C CA . ILE A 1 435 ? -8.156 4.637 4.543 1 98.94 435 ILE A CA 1
ATOM 3315 C C . ILE A 1 435 ? -8.664 3.596 5.535 1 98.94 435 ILE A C 1
ATOM 3317 O O . ILE A 1 435 ? -9.156 2.535 5.141 1 98.94 435 ILE A O 1
ATOM 3321 N N . LEU A 1 436 ? -8.516 3.855 6.793 1 98.88 436 LEU A N 1
ATOM 3322 C CA . LEU A 1 436 ? -9.078 3.006 7.836 1 98.88 436 LEU A CA 1
ATOM 3323 C C . LEU A 1 436 ? -10.117 3.766 8.656 1 98.88 436 LEU A C 1
ATOM 3325 O O . LEU A 1 436 ? -9.93 4.945 8.969 1 98.88 436 LEU A O 1
ATOM 3329 N N . ALA A 1 437 ? -11.195 3.088 8.953 1 98.88 437 ALA A N 1
ATOM 3330 C CA . ALA A 1 437 ? -12.281 3.812 9.617 1 98.88 437 ALA A CA 1
ATOM 3331 C C . ALA A 1 437 ? -12.977 2.93 10.648 1 98.88 437 ALA A C 1
ATOM 3333 O O . ALA A 1 437 ? -13.055 1.711 10.477 1 98.88 437 ALA A O 1
ATOM 3334 N N . LYS A 1 438 ? -13.453 3.529 11.711 1 98.62 438 LYS A N 1
ATOM 3335 C CA . LYS A 1 438 ? -14.32 2.912 12.711 1 98.62 438 LYS A CA 1
ATOM 3336 C C . LYS A 1 438 ? -15.359 3.904 13.227 1 98.62 438 LYS A C 1
ATOM 3338 O O . LYS A 1 438 ? -15.172 5.117 13.125 1 98.62 438 LYS A O 1
ATOM 3343 N N . GLY A 1 439 ? -16.469 3.408 13.773 1 98.62 439 GLY A N 1
ATOM 3344 C CA . GLY A 1 439 ? -17.531 4.254 14.289 1 98.62 439 GLY A CA 1
ATOM 3345 C C . GLY A 1 439 ? -18.719 4.355 13.359 1 98.62 439 GLY A C 1
ATOM 3346 O O . GLY A 1 439 ? -18.906 3.508 12.484 1 98.62 439 GLY A O 1
ATOM 3347 N N . PRO A 1 440 ? -19.594 5.348 13.578 1 98.38 440 PRO A N 1
ATOM 3348 C CA . PRO A 1 440 ? -20.797 5.5 12.758 1 98.38 440 PRO A CA 1
ATOM 3349 C C . PRO A 1 440 ? -20.484 5.688 11.273 1 98.38 440 PRO A C 1
ATOM 3351 O O . PRO A 1 440 ? -19.641 6.508 10.922 1 98.38 440 PRO A O 1
ATOM 3354 N N . MET A 1 441 ? -21.156 4.883 10.477 1 97.69 441 MET A N 1
ATOM 3355 C CA . MET A 1 441 ? -21.125 4.996 9.023 1 97.69 441 MET A CA 1
ATOM 3356 C C . MET A 1 441 ? -19.766 4.598 8.477 1 97.69 441 MET A C 1
ATOM 3358 O O . MET A 1 441 ? -19.484 4.809 7.293 1 97.69 441 MET A O 1
ATOM 3362 N N . ALA A 1 442 ? -18.922 4.02 9.32 1 98.38 442 ALA A N 1
ATOM 3363 C CA . ALA A 1 442 ? -17.578 3.668 8.898 1 98.38 442 ALA A CA 1
ATOM 3364 C C . ALA A 1 442 ? -17.594 2.664 7.746 1 98.38 442 ALA A C 1
ATOM 3366 O O . ALA A 1 442 ? -16.656 2.584 6.961 1 98.38 442 ALA A O 1
ATOM 3367 N N . HIS A 1 443 ? -18.703 1.92 7.551 1 97 443 HIS A N 1
ATOM 3368 C CA . HIS A 1 443 ? -18.828 0.907 6.508 1 97 443 HIS A CA 1
ATOM 3369 C C . HIS A 1 443 ? -18.859 1.541 5.121 1 97 443 HIS A C 1
ATOM 3371 O O . HIS A 1 443 ? -18.688 0.849 4.113 1 97 443 HIS A O 1
ATOM 3377 N N . LEU A 1 444 ? -19.047 2.869 5.051 1 97.62 444 LEU A N 1
ATOM 3378 C CA . LEU A 1 444 ? -19 3.559 3.768 1 97.62 444 LEU A CA 1
ATOM 3379 C C . LEU A 1 444 ? -17.594 3.506 3.17 1 97.62 444 LEU A C 1
ATOM 3381 O O . LEU A 1 444 ? -17.438 3.66 1.957 1 97.62 444 LEU A O 1
ATOM 3385 N N . PHE A 1 445 ? -16.594 3.354 4.035 1 98.44 445 PHE A N 1
ATOM 3386 C CA . PHE A 1 445 ? -15.219 3.297 3.564 1 98.44 445 PHE A CA 1
ATOM 3387 C C . PHE A 1 445 ? -14.859 1.885 3.123 1 98.44 445 PHE A C 1
ATOM 3389 O O . PHE A 1 445 ? -14.562 1.024 3.955 1 98.44 445 PHE A O 1
ATOM 3396 N N . HIS A 1 446 ? -14.82 1.647 1.846 1 97.75 446 HIS A N 1
ATOM 3397 C CA . HIS A 1 446 ? -14.523 0.367 1.214 1 97.75 446 HIS A CA 1
ATOM 3398 C C . HIS A 1 446 ? -14 0.561 -0.204 1 97.75 446 HIS A C 1
ATOM 3400 O O . HIS A 1 446 ? -14.039 1.673 -0.737 1 97.75 446 HIS A O 1
ATOM 3406 N N . GLY A 1 447 ? -13.445 -0.537 -0.774 1 98.06 447 GLY A N 1
ATOM 3407 C CA . GLY A 1 447 ? -13.031 -0.524 -2.168 1 98.06 447 GLY A CA 1
ATOM 3408 C C . GLY A 1 447 ? -11.938 0.49 -2.455 1 98.06 447 GLY A C 1
ATOM 3409 O O . GLY A 1 447 ? -11.164 0.847 -1.564 1 98.06 447 GLY A O 1
ATOM 3410 N N . VAL A 1 448 ? -11.789 0.805 -3.686 1 98.44 448 VAL A N 1
ATOM 3411 C CA . VAL A 1 448 ? -10.852 1.815 -4.172 1 98.44 448 VAL A CA 1
ATOM 3412 C C . VAL A 1 448 ? -11.609 3.104 -4.496 1 98.44 448 VAL A C 1
ATOM 3414 O O . VAL A 1 448 ? -12.555 3.092 -5.281 1 98.44 448 VAL A O 1
ATOM 3417 N N . GLN A 1 449 ? -11.172 4.227 -3.865 1 98.5 449 GLN A N 1
ATOM 3418 C CA . GLN A 1 449 ? -11.906 5.484 -3.965 1 98.5 449 GLN A CA 1
ATOM 3419 C C . GLN A 1 449 ? -10.992 6.613 -4.441 1 98.5 449 GLN A C 1
ATOM 3421 O O . GLN A 1 449 ? -9.773 6.559 -4.254 1 98.5 449 GLN A O 1
ATOM 3426 N N . GLU A 1 450 ? -11.648 7.598 -5.086 1 98.5 450 GLU A N 1
ATOM 3427 C CA . GLU A 1 450 ? -10.945 8.867 -5.246 1 98.5 450 GLU A CA 1
ATOM 3428 C C . GLU A 1 450 ? -10.703 9.531 -3.895 1 98.5 450 GLU A C 1
ATOM 3430 O O . GLU A 1 450 ? -11.508 9.391 -2.971 1 98.5 450 GLU A O 1
ATOM 3435 N N . GLN A 1 451 ? -9.641 10.242 -3.797 1 98.75 451 GLN A N 1
ATOM 3436 C CA . GLN A 1 451 ? -9.25 10.844 -2.525 1 98.75 451 GLN A CA 1
ATOM 3437 C C . GLN A 1 451 ? -10.32 11.805 -2.02 1 98.75 451 GLN A C 1
ATOM 3439 O O . GLN A 1 451 ? -10.484 11.984 -0.811 1 98.75 451 GLN A O 1
ATOM 3444 N N . THR A 1 452 ? -11.125 12.398 -2.963 1 98.88 452 THR A N 1
ATOM 3445 C CA . THR A 1 452 ? -12.195 13.328 -2.609 1 98.88 452 THR A CA 1
ATOM 3446 C C . THR A 1 452 ? -13.258 12.641 -1.759 1 98.88 452 THR A C 1
ATOM 3448 O O . THR A 1 452 ? -13.961 13.289 -0.986 1 98.88 452 THR A O 1
ATOM 3451 N N . TYR A 1 453 ? -13.312 11.367 -1.884 1 98.81 453 TYR A N 1
ATOM 3452 C CA . TYR A 1 453 ? -14.328 10.562 -1.216 1 98.81 453 TYR A CA 1
ATOM 3453 C C . TYR A 1 453 ? -14.234 10.711 0.298 1 98.81 453 TYR A C 1
ATOM 3455 O O . TYR A 1 453 ? -15.25 10.703 0.992 1 98.81 453 TYR A O 1
ATOM 3463 N N . VAL A 1 454 ? -13.062 10.914 0.853 1 98.94 454 VAL A N 1
ATOM 3464 C CA . VAL A 1 454 ? -12.844 11.016 2.293 1 98.94 454 VAL A CA 1
ATOM 3465 C C . VAL A 1 454 ? -13.695 12.148 2.865 1 98.94 454 VAL A C 1
ATOM 3467 O O . VAL A 1 454 ? -14.438 11.945 3.828 1 98.94 454 VAL A O 1
ATOM 3470 N N . ALA A 1 455 ? -13.617 13.289 2.209 1 98.94 455 ALA A N 1
ATOM 3471 C CA . ALA A 1 455 ? -14.367 14.453 2.662 1 98.94 455 ALA A CA 1
ATOM 3472 C C . ALA A 1 455 ? -15.867 14.203 2.594 1 98.94 455 ALA A C 1
ATOM 3474 O O . ALA A 1 455 ? -16.609 14.539 3.527 1 98.94 455 ALA A O 1
ATOM 3475 N N . HIS A 1 456 ? -16.328 13.617 1.529 1 98.81 456 HIS A N 1
ATOM 3476 C CA . HIS A 1 456 ? -17.75 13.43 1.286 1 98.81 456 HIS A CA 1
ATOM 3477 C C . HIS A 1 456 ? -18.328 12.398 2.242 1 98.81 456 HIS A C 1
ATOM 3479 O O . HIS A 1 456 ? -19.438 12.594 2.773 1 98.81 456 HIS A O 1
ATOM 3485 N N . ALA A 1 457 ? -17.641 11.312 2.426 1 98.62 457 ALA A N 1
ATOM 3486 C CA . ALA A 1 457 ? -18.125 10.273 3.328 1 98.62 457 ALA A CA 1
ATOM 3487 C C . ALA A 1 457 ? -18.203 10.789 4.762 1 98.62 457 ALA A C 1
ATOM 3489 O O . ALA A 1 457 ? -19.125 10.445 5.5 1 98.62 457 ALA A O 1
ATOM 3490 N N . MET A 1 458 ? -17.234 11.609 5.188 1 98.81 458 MET A N 1
ATOM 3491 C CA . MET A 1 458 ? -17.281 12.188 6.527 1 98.81 458 MET A CA 1
ATOM 3492 C C . MET A 1 458 ? -18.438 13.164 6.672 1 98.81 458 MET A C 1
ATOM 3494 O O . MET A 1 458 ? -19.141 13.148 7.68 1 98.81 458 MET A O 1
ATOM 3498 N N . ALA A 1 459 ? -18.594 14.008 5.645 1 98.75 459 ALA A N 1
ATOM 3499 C CA . ALA A 1 459 ? -19.734 14.922 5.676 1 98.75 459 ALA A CA 1
ATOM 3500 C C . ALA A 1 459 ? -21.047 14.164 5.742 1 98.75 459 ALA A C 1
ATOM 3502 O O . ALA A 1 459 ? -21.953 14.531 6.504 1 98.75 459 ALA A O 1
ATOM 3503 N N . TYR A 1 460 ? -21.172 13.125 4.965 1 98.19 460 TYR A N 1
ATOM 3504 C CA . TYR A 1 460 ? -22.375 12.305 4.941 1 98.19 460 TYR A CA 1
ATOM 3505 C C . TYR A 1 460 ? -22.641 11.688 6.309 1 98.19 460 TYR A C 1
ATOM 3507 O O . TYR A 1 460 ? -23.781 11.703 6.793 1 98.19 460 TYR A O 1
ATOM 3515 N N . ALA A 1 461 ? -21.625 11.211 6.93 1 98.19 461 ALA A N 1
ATOM 3516 C CA . ALA A 1 461 ? -21.734 10.5 8.203 1 98.19 461 ALA A CA 1
ATOM 3517 C C . ALA A 1 461 ? -22.281 11.422 9.297 1 98.19 461 ALA A C 1
ATOM 3519 O O . ALA A 1 461 ? -22.953 10.969 10.227 1 98.19 461 ALA A O 1
ATOM 3520 N N . ALA A 1 462 ? -22.078 12.727 9.211 1 98.38 462 ALA A N 1
ATOM 3521 C CA . ALA A 1 462 ? -22.453 13.672 10.258 1 98.38 462 ALA A CA 1
ATOM 3522 C C . ALA A 1 462 ? -23.609 14.555 9.805 1 98.38 462 ALA A C 1
ATOM 3524 O O . ALA A 1 462 ? -23.938 15.531 10.484 1 98.38 462 ALA A O 1
ATOM 3525 N N . CYS A 1 463 ? -24.188 14.289 8.609 1 97.62 463 CYS A N 1
ATOM 3526 C CA . CYS A 1 463 ? -25.312 15.047 8.062 1 97.62 463 CYS A CA 1
ATOM 3527 C C . CYS A 1 463 ? -24.938 16.5 7.859 1 97.62 463 CYS A C 1
ATOM 3529 O O . CYS A 1 463 ? -25.688 17.406 8.266 1 97.62 463 CYS A O 1
ATOM 3531 N N . LEU A 1 464 ? -23.766 16.656 7.348 1 98.44 464 LEU A N 1
ATOM 3532 C CA . LEU A 1 464 ? -23.297 17.984 7 1 98.44 464 LEU A CA 1
ATOM 3533 C C . LEU A 1 464 ? -23.594 18.297 5.539 1 98.44 464 LEU A C 1
ATOM 3535 O O . LEU A 1 464 ? -23.781 17.391 4.73 1 98.44 464 LEU A O 1
ATOM 3539 N N . GLU A 1 465 ? -23.594 19.562 5.223 1 96.5 465 GLU A N 1
ATOM 3540 C CA . GLU A 1 465 ? -23.75 19.938 3.82 1 96.5 465 GLU A CA 1
ATOM 3541 C C . GLU A 1 465 ? -22.688 19.266 2.947 1 96.5 465 GLU A C 1
ATOM 3543 O O . GLU A 1 465 ? -21.531 19.172 3.332 1 96.5 465 GLU A O 1
ATOM 3548 N N . PRO A 1 466 ? -23.094 18.734 1.748 1 95.75 466 PRO A N 1
ATOM 3549 C CA . PRO A 1 466 ? -24.406 18.828 1.112 1 95.75 466 PRO A CA 1
ATOM 3550 C C . PRO A 1 466 ? -25.328 17.672 1.465 1 95.75 466 PRO A C 1
ATOM 3552 O O . PRO A 1 466 ? -26.391 17.5 0.848 1 95.75 466 PRO A O 1
ATOM 3555 N N . TYR A 1 467 ? -24.938 16.938 2.48 1 96.25 467 TYR A N 1
ATOM 3556 C CA . TYR A 1 467 ? -25.688 15.742 2.828 1 96.25 467 TYR A CA 1
ATOM 3557 C C . TYR A 1 467 ? -26.547 15.977 4.074 1 96.25 467 TYR A C 1
ATOM 3559 O O . TYR A 1 467 ? -26.438 15.219 5.047 1 96.25 467 TYR A O 1
ATOM 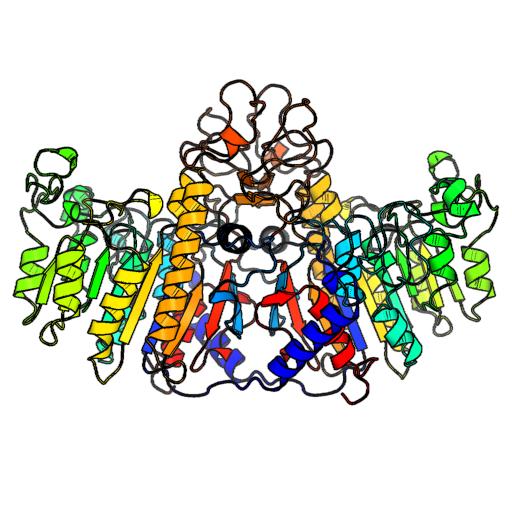3567 N N . THR A 1 468 ? -27.469 16.844 4.055 1 90.81 468 THR A N 1
ATOM 3568 C CA . THR A 1 468 ? -28.203 17.203 5.258 1 90.81 468 THR A CA 1
ATOM 3569 C C . THR A 1 468 ? -29.375 16.25 5.48 1 90.81 468 THR A C 1
ATOM 3571 O O . THR A 1 468 ? -29.922 16.172 6.582 1 90.81 468 THR A O 1
ATOM 3574 N N . ALA A 1 469 ? -29.891 15.453 4.488 1 77.81 469 ALA A N 1
ATOM 3575 C CA . ALA A 1 469 ? -30.922 14.438 4.625 1 77.81 469 ALA A CA 1
ATOM 3576 C C . ALA A 1 469 ? -30.328 13.094 5.023 1 77.81 469 ALA A C 1
ATOM 3578 O O . ALA A 1 469 ? -31.031 12.078 5.074 1 77.81 469 ALA A O 1
ATOM 3579 N N . CYS A 1 470 ? -29.25 13.078 5.633 1 75.56 470 CYS A N 1
ATOM 3580 C CA . CYS A 1 470 ? -28.469 11.875 5.891 1 75.56 470 CYS A CA 1
ATOM 3581 C C . CYS A 1 470 ? -29.344 10.75 6.418 1 75.56 470 CYS A C 1
ATOM 3583 O O . CYS A 1 470 ? -30.391 11.008 7.016 1 75.56 470 CYS A O 1
ATOM 3585 N N . VAL B 1 1 ? -5.23 19.922 -17.938 1 87.38 1 VAL B N 1
ATOM 3586 C CA . VAL B 1 1 ? -6.352 19.641 -17.047 1 87.38 1 VAL B CA 1
ATOM 3587 C C . VAL B 1 1 ? -7.652 19.609 -17.844 1 87.38 1 VAL B C 1
ATOM 3589 O O . VAL B 1 1 ? -7.996 20.562 -18.516 1 87.38 1 VAL B O 1
ATOM 3592 N N . PRO B 1 2 ? -8.305 18.406 -17.734 1 92.19 2 PRO B N 1
ATOM 3593 C CA . PRO B 1 2 ? -9.609 18.375 -18.406 1 92.19 2 PRO B CA 1
ATOM 3594 C C . PRO B 1 2 ? -10.578 19.422 -17.875 1 92.19 2 PRO B C 1
ATOM 3596 O O . PRO B 1 2 ? -10.672 19.625 -16.656 1 92.19 2 PRO B O 1
ATOM 3599 N N . ALA B 1 3 ? -11.414 20.016 -18.719 1 95.94 3 ALA B N 1
ATOM 3600 C CA . ALA B 1 3 ? -12.266 21.156 -18.375 1 95.94 3 ALA B CA 1
ATOM 3601 C C . ALA B 1 3 ? -13.297 20.766 -17.312 1 95.94 3 ALA B C 1
ATOM 3603 O O . ALA B 1 3 ? -13.609 21.547 -16.422 1 95.94 3 ALA B O 1
ATOM 3604 N N . GLU B 1 4 ? -13.805 19.609 -17.375 1 97.31 4 GLU B N 1
ATOM 3605 C CA . GLU B 1 4 ? -14.836 19.156 -16.438 1 97.31 4 GLU B CA 1
ATOM 3606 C C . GLU B 1 4 ? -14.273 19.031 -15.031 1 97.31 4 GLU B C 1
ATOM 3608 O O . GLU B 1 4 ? -14.992 19.219 -14.047 1 97.31 4 GLU B O 1
ATOM 3613 N N . GLU B 1 5 ? -13.008 18.766 -14.953 1 97.69 5 GLU B N 1
ATOM 3614 C CA . GLU B 1 5 ? -12.383 18.531 -13.656 1 97.69 5 GLU B CA 1
ATOM 3615 C C . GLU B 1 5 ? -12.023 19.844 -12.961 1 97.69 5 GLU B C 1
ATOM 3617 O O . GLU B 1 5 ? -11.664 19.844 -11.781 1 97.69 5 GLU B O 1
ATOM 3622 N N . GLU B 1 6 ? -12.125 20.938 -13.672 1 97.81 6 GLU B N 1
ATOM 3623 C CA . GLU B 1 6 ? -11.938 22.25 -13.055 1 97.81 6 GLU B CA 1
ATOM 3624 C C . GLU B 1 6 ? -13.148 22.641 -12.203 1 97.81 6 GLU B C 1
ATOM 3626 O O . GLU B 1 6 ? -13.047 23.516 -11.344 1 97.81 6 GLU B O 1
ATOM 3631 N N . LYS B 1 7 ? -14.281 22.047 -12.461 1 97.94 7 LYS B N 1
ATOM 3632 C CA . LYS B 1 7 ? -15.531 22.344 -11.766 1 97.94 7 LYS B CA 1
ATOM 3633 C C . LYS B 1 7 ? -15.703 21.469 -10.531 1 97.94 7 LYS B C 1
ATOM 3635 O O . LYS B 1 7 ? -15.719 20.25 -10.633 1 97.94 7 LYS B O 1
ATOM 3640 N N . PRO B 1 8 ? -15.906 22.078 -9.383 1 98.5 8 PRO B N 1
ATOM 3641 C CA . PRO B 1 8 ? -16.141 21.297 -8.172 1 98.5 8 PRO B CA 1
ATOM 3642 C C . PRO B 1 8 ? -17.297 20.297 -8.328 1 98.5 8 PRO B C 1
ATOM 3644 O O . PRO B 1 8 ? -17.266 19.219 -7.75 1 98.5 8 PRO B O 1
ATOM 3647 N N . SER B 1 9 ? -18.312 20.625 -9.141 1 98.38 9 SER B N 1
ATOM 3648 C CA . SER B 1 9 ? -19.5 19.781 -9.312 1 98.38 9 SER B CA 1
ATOM 3649 C C . SER B 1 9 ? -19.141 18.422 -9.875 1 98.38 9 SER B C 1
ATOM 3651 O O . SER B 1 9 ? -19.797 17.422 -9.578 1 98.38 9 SER B O 1
ATOM 3653 N N . PHE B 1 10 ? -18.141 18.344 -10.688 1 98.38 10 PHE B N 1
ATOM 3654 C CA . PHE B 1 10 ? -17.672 17.078 -11.242 1 98.38 10 PHE B CA 1
ATOM 3655 C C . PHE B 1 10 ? -17.297 16.109 -10.125 1 98.38 10 PHE B C 1
ATOM 3657 O O . PHE B 1 10 ? -17.766 14.969 -10.102 1 98.38 10 PHE B O 1
ATOM 3664 N N . TRP B 1 11 ? -16.484 16.531 -9.234 1 98.38 11 TRP B N 1
ATOM 3665 C CA . TRP B 1 11 ? -16 15.719 -8.125 1 98.38 11 TRP B CA 1
ATOM 3666 C C . TRP B 1 11 ? -17.125 15.438 -7.129 1 98.38 11 TRP B C 1
ATOM 3668 O O . TRP B 1 11 ? -17.219 14.328 -6.59 1 98.38 11 TRP B O 1
ATOM 3678 N N . ASN B 1 12 ? -17.953 16.438 -6.852 1 98.5 12 ASN B N 1
ATOM 3679 C CA . ASN B 1 12 ? -19.078 16.266 -5.941 1 98.5 12 ASN B CA 1
ATOM 3680 C C . ASN B 1 12 ? -20.031 15.18 -6.43 1 98.5 12 ASN B C 1
ATOM 3682 O O . ASN B 1 12 ? -20.484 14.352 -5.641 1 98.5 12 ASN B O 1
ATOM 3686 N N . LYS B 1 13 ? -20.328 15.227 -7.715 1 98.31 13 LYS B N 1
ATOM 3687 C CA . LYS B 1 13 ? -21.219 14.234 -8.297 1 98.31 13 LYS B CA 1
ATOM 3688 C C . LYS B 1 13 ? -20.625 12.836 -8.227 1 98.31 13 LYS B C 1
ATOM 3690 O O . LYS B 1 13 ? -21.328 11.859 -7.941 1 98.31 13 LYS B O 1
ATOM 3695 N N . GLN B 1 14 ? -19.375 12.789 -8.516 1 97.88 14 GLN B N 1
ATOM 3696 C CA . GLN B 1 14 ? -18.672 11.508 -8.469 1 97.88 14 GLN B CA 1
ATOM 3697 C C . GLN B 1 14 ? -18.703 10.914 -7.066 1 97.88 14 GLN B C 1
ATOM 3699 O O . GLN B 1 14 ? -18.953 9.727 -6.895 1 97.88 14 GLN B O 1
ATOM 3704 N N . ALA B 1 15 ? -18.406 11.719 -6.066 1 98.06 15 ALA B N 1
ATOM 3705 C CA . ALA B 1 15 ? -18.391 11.258 -4.68 1 98.06 15 ALA B CA 1
ATOM 3706 C C . ALA B 1 15 ? -19.781 10.883 -4.207 1 98.06 15 ALA B C 1
ATOM 3708 O O . ALA B 1 15 ? -19.969 9.898 -3.482 1 98.06 15 ALA B O 1
ATOM 3709 N N . ALA B 1 16 ? -20.781 11.664 -4.602 1 97.44 16 ALA B N 1
ATOM 3710 C CA . ALA B 1 16 ? -22.156 11.367 -4.23 1 97.44 16 ALA B CA 1
ATOM 3711 C C . ALA B 1 16 ? -22.609 10.016 -4.793 1 97.44 16 ALA B C 1
ATOM 3713 O O . ALA B 1 16 ? -23.266 9.242 -4.109 1 97.44 16 ALA B O 1
ATOM 3714 N N . ALA B 1 17 ? -22.234 9.797 -6.016 1 97.75 17 ALA B N 1
ATOM 3715 C CA . ALA B 1 17 ? -22.578 8.523 -6.645 1 97.75 17 ALA B CA 1
ATOM 3716 C C . ALA B 1 17 ? -21.891 7.359 -5.918 1 97.75 17 ALA B C 1
ATOM 3718 O O . ALA B 1 17 ? -22.5 6.289 -5.754 1 97.75 17 ALA B O 1
ATOM 3719 N N . ALA B 1 18 ? -20.672 7.535 -5.535 1 97.25 18 ALA B N 1
ATOM 3720 C CA . ALA B 1 18 ? -19.938 6.496 -4.816 1 97.25 18 ALA B CA 1
ATOM 3721 C C . ALA B 1 18 ? -20.578 6.207 -3.461 1 97.25 18 ALA B C 1
ATOM 3723 O O . ALA B 1 18 ? -20.641 5.055 -3.031 1 97.25 18 ALA B O 1
ATOM 3724 N N . ILE B 1 19 ? -21.016 7.242 -2.77 1 97.19 19 ILE B N 1
ATOM 3725 C CA . ILE B 1 19 ? -21.672 7.078 -1.477 1 97.19 19 ILE B CA 1
ATOM 3726 C C . ILE B 1 19 ? -22.984 6.316 -1.653 1 97.19 19 ILE B C 1
ATOM 3728 O O . ILE B 1 19 ? -23.297 5.422 -0.868 1 97.19 19 ILE B O 1
ATOM 3732 N N . GLU B 1 20 ? -23.734 6.695 -2.68 1 95.5 20 GLU B N 1
ATOM 3733 C CA . GLU B 1 20 ? -25 6.004 -2.961 1 95.5 20 GLU B CA 1
ATOM 3734 C C . GLU B 1 20 ? -24.766 4.52 -3.236 1 95.5 20 GLU B C 1
ATOM 3736 O O . GLU B 1 20 ? -25.516 3.67 -2.768 1 95.5 20 GLU B O 1
ATOM 3741 N N . ALA B 1 21 ? -23.75 4.289 -3.963 1 95.12 21 ALA B N 1
ATOM 3742 C CA . ALA B 1 21 ? -23.406 2.898 -4.258 1 95.12 21 ALA B CA 1
ATOM 3743 C C . ALA B 1 21 ? -23.016 2.146 -2.984 1 95.12 21 ALA B C 1
ATOM 3745 O O . ALA B 1 21 ? -23.391 0.985 -2.807 1 95.12 21 ALA B O 1
ATOM 3746 N N . ALA B 1 22 ? -22.266 2.795 -2.145 1 93.94 22 ALA B N 1
ATOM 3747 C CA . ALA B 1 22 ? -21.828 2.186 -0.892 1 93.94 22 ALA B CA 1
ATOM 3748 C C . ALA B 1 22 ? -23.016 1.866 0.011 1 93.94 22 ALA B C 1
ATOM 3750 O O . ALA B 1 22 ? -23.031 0.825 0.672 1 93.94 22 ALA B O 1
ATOM 3751 N N . PHE B 1 23 ? -23.984 2.715 0.004 1 88.5 23 PHE B N 1
ATOM 3752 C CA . PHE B 1 23 ? -25.172 2.553 0.836 1 88.5 23 PHE B CA 1
ATOM 3753 C C . PHE B 1 23 ? -25.984 1.357 0.376 1 88.5 23 PHE B C 1
ATOM 3755 O O . PHE B 1 23 ? -26.641 0.694 1.188 1 88.5 23 PHE B O 1
ATOM 3762 N N . LYS B 1 24 ? -25.891 1.068 -0.84 1 90 24 LYS B N 1
ATOM 3763 C CA . LYS B 1 24 ? -26.719 0.016 -1.422 1 90 24 LYS B CA 1
ATOM 3764 C C . LYS B 1 24 ? -26.016 -1.336 -1.361 1 90 24 LYS B C 1
ATOM 3766 O O . LYS B 1 24 ? -26.625 -2.375 -1.606 1 90 24 LYS B O 1
ATOM 3771 N N . MET B 1 25 ? -24.812 -1.274 -0.999 1 91.06 25 MET B N 1
ATOM 3772 C CA . MET B 1 25 ? -24.031 -2.514 -0.987 1 91.06 25 MET B CA 1
ATOM 3773 C C . MET B 1 25 ? -24.531 -3.459 0.1 1 91.06 25 MET B C 1
ATOM 3775 O O . MET B 1 25 ? -24.719 -3.047 1.246 1 91.06 25 MET B O 1
ATOM 3779 N N . GLN B 1 26 ? -24.828 -4.719 -0.311 1 91.69 26 GLN B N 1
ATOM 3780 C CA . GLN B 1 26 ? -25.234 -5.773 0.611 1 91.69 26 GLN B CA 1
ATOM 3781 C C . GLN B 1 26 ? -24.297 -6.98 0.507 1 91.69 26 GLN B C 1
ATOM 3783 O O . GLN B 1 26 ? -23.969 -7.422 -0.595 1 91.69 26 GLN B O 1
ATOM 3788 N N . PRO B 1 27 ? -23.875 -7.426 1.688 1 93.5 27 PRO B N 1
ATOM 3789 C CA . PRO B 1 27 ? -23.062 -8.656 1.629 1 93.5 27 PRO B CA 1
ATOM 3790 C C . PRO B 1 27 ? -23.844 -9.836 1.043 1 93.5 27 PRO B C 1
ATOM 3792 O O . PRO B 1 27 ? -25.047 -9.977 1.294 1 93.5 27 PRO B O 1
ATOM 3795 N N . ARG B 1 28 ? -23.188 -10.641 0.242 1 95 28 ARG B N 1
ATOM 3796 C CA . ARG B 1 28 ? -23.766 -11.898 -0.236 1 95 28 ARG B CA 1
ATOM 3797 C C . ARG B 1 28 ? -23.453 -13.039 0.722 1 95 28 ARG B C 1
ATOM 3799 O O . ARG B 1 28 ? -22.359 -13.609 0.685 1 95 28 ARG B O 1
ATOM 3806 N N . ILE B 1 29 ? -24.547 -13.383 1.462 1 94.94 29 ILE B N 1
ATOM 3807 C CA . ILE B 1 29 ? -24.359 -14.438 2.451 1 94.94 29 ILE B CA 1
ATOM 3808 C C . ILE B 1 29 ? -24.844 -15.766 1.876 1 94.94 29 ILE B C 1
ATOM 3810 O O . ILE B 1 29 ? -26 -16.156 2.078 1 94.94 29 ILE B O 1
ATOM 3814 N N . SER B 1 30 ? -24.062 -16.391 1.167 1 96.56 30 SER B N 1
ATOM 3815 C CA . SER B 1 30 ? -24.312 -17.703 0.569 1 96.56 30 SER B CA 1
ATOM 3816 C C . SER B 1 30 ? -23.016 -18.469 0.339 1 96.56 30 SER B C 1
ATOM 3818 O O . SER B 1 30 ? -21.922 -17.875 0.351 1 96.56 30 SER B O 1
ATOM 3820 N N . GLN B 1 31 ? -23.141 -19.766 0.234 1 97.44 31 GLN B N 1
ATOM 3821 C CA . GLN B 1 31 ? -21.984 -20.609 -0.029 1 97.44 31 GLN B CA 1
ATOM 3822 C C . GLN B 1 31 ? -21.406 -20.359 -1.424 1 97.44 31 GLN B C 1
ATOM 3824 O O . GLN B 1 31 ? -22.172 -20.281 -2.398 1 97.44 31 GLN B O 1
ATOM 3829 N N . ALA B 1 32 ? -20.141 -20.188 -1.528 1 98.62 32 ALA B N 1
ATOM 3830 C CA . ALA B 1 32 ? -19.484 -20.047 -2.828 1 98.62 32 ALA B CA 1
ATOM 3831 C C . ALA B 1 32 ? -19.375 -21.406 -3.535 1 98.62 32 ALA B C 1
ATOM 3833 O O . ALA B 1 32 ? -18.766 -22.328 -3.018 1 98.62 32 ALA B O 1
ATOM 3834 N N . LYS B 1 33 ? -19.969 -21.453 -4.688 1 98.69 33 LYS B N 1
ATOM 3835 C CA . LYS B 1 33 ? -19.828 -22.656 -5.508 1 98.69 33 LYS B CA 1
ATOM 3836 C C . LYS B 1 33 ? -18.422 -22.75 -6.113 1 98.69 33 LYS B C 1
ATOM 3838 O O . LYS B 1 33 ? -17.828 -23.828 -6.148 1 98.69 33 LYS B O 1
ATOM 3843 N N . ASN B 1 34 ? -17.953 -21.625 -6.605 1 98.88 34 ASN B N 1
ATOM 3844 C CA . ASN B 1 34 ? -16.641 -21.5 -7.223 1 98.88 34 ASN B CA 1
ATOM 3845 C C . ASN B 1 34 ? -15.734 -20.562 -6.43 1 98.88 34 ASN B C 1
ATOM 3847 O O . ASN B 1 34 ? -16.203 -19.594 -5.84 1 98.88 34 ASN B O 1
ATOM 3851 N N . LEU B 1 35 ? -14.484 -20.906 -6.402 1 98.94 35 LEU B N 1
ATOM 3852 C CA . LEU B 1 35 ? -13.438 -20.062 -5.828 1 98.94 35 LEU B CA 1
ATOM 3853 C C . LEU B 1 35 ? -12.359 -19.766 -6.855 1 98.94 35 LEU B C 1
ATOM 3855 O O . LEU B 1 35 ? -11.844 -20.672 -7.512 1 98.94 35 LEU B O 1
ATOM 3859 N N . ILE B 1 36 ? -12.039 -18.484 -7.02 1 99 36 ILE B N 1
ATOM 3860 C CA . ILE B 1 36 ? -10.891 -18.094 -7.832 1 99 36 ILE B CA 1
ATOM 3861 C C . ILE B 1 36 ? -9.961 -17.203 -7.016 1 99 36 ILE B C 1
ATOM 3863 O O . ILE B 1 36 ? -10.391 -16.203 -6.453 1 99 36 ILE B O 1
ATOM 3867 N N . LEU B 1 37 ? -8.734 -17.578 -6.883 1 98.94 37 LEU B N 1
ATOM 3868 C CA . LEU B 1 37 ? -7.695 -16.75 -6.289 1 98.94 37 LEU B CA 1
ATOM 3869 C C . LEU B 1 37 ? -6.719 -16.25 -7.355 1 98.94 37 LEU B C 1
ATOM 3871 O O . LEU B 1 37 ? -5.984 -17.047 -7.941 1 98.94 37 LEU B O 1
ATOM 3875 N N . PHE B 1 38 ? -6.766 -14.961 -7.621 1 98.94 38 PHE B N 1
ATOM 3876 C CA . PHE B 1 38 ? -5.777 -14.305 -8.469 1 98.94 38 PHE B CA 1
ATOM 3877 C C . PHE B 1 38 ? -4.602 -13.805 -7.641 1 98.94 38 PHE B C 1
ATOM 3879 O O . PHE B 1 38 ? -4.777 -12.977 -6.742 1 98.94 38 PHE B O 1
ATOM 3886 N N . LEU B 1 39 ? -3.434 -14.266 -7.961 1 98.94 39 LEU B N 1
ATOM 3887 C CA . LEU B 1 39 ? -2.207 -13.875 -7.277 1 98.94 39 LEU B CA 1
ATOM 3888 C C . LEU B 1 39 ? -1.282 -13.109 -8.219 1 98.94 39 LEU B C 1
ATOM 3890 O O . LEU B 1 39 ? -0.607 -13.703 -9.055 1 98.94 39 LEU B O 1
ATOM 3894 N N . GLY B 1 40 ? -1.308 -11.727 -8.07 1 98.81 40 GLY B N 1
ATOM 3895 C CA . GLY B 1 40 ? -0.223 -10.992 -8.695 1 98.81 40 GLY B CA 1
ATOM 3896 C C . GLY B 1 40 ? 1.081 -11.078 -7.93 1 98.81 40 GLY B C 1
ATOM 3897 O O . GLY B 1 40 ? 1.287 -10.336 -6.961 1 98.81 40 GLY B O 1
ATOM 3898 N N . ASP B 1 41 ? 1.941 -11.992 -8.344 1 98.62 41 ASP B N 1
ATOM 3899 C CA . ASP B 1 41 ? 3.199 -12.148 -7.617 1 98.62 41 ASP B CA 1
ATOM 3900 C C . ASP B 1 41 ? 4.012 -10.859 -7.633 1 98.62 41 ASP B C 1
ATOM 3902 O O . ASP B 1 41 ? 4.371 -10.359 -8.703 1 98.62 41 ASP B O 1
ATOM 3906 N N . GLY B 1 42 ? 4.293 -10.305 -6.434 1 98.56 42 GLY B N 1
ATOM 3907 C CA . GLY B 1 42 ? 5.027 -9.055 -6.324 1 98.56 42 GLY B CA 1
ATOM 3908 C C . GLY B 1 42 ? 4.18 -7.84 -6.648 1 98.56 42 GLY B C 1
ATOM 3909 O O . GLY B 1 42 ? 4.711 -6.785 -7.008 1 98.56 42 GLY B O 1
ATOM 3910 N N . PHE B 1 43 ? 2.889 -7.926 -6.559 1 98.75 43 PHE B N 1
ATOM 3911 C CA . PHE B 1 43 ? 1.936 -6.914 -7 1 98.75 43 PHE B CA 1
ATOM 3912 C C . PHE B 1 43 ? 1.568 -5.977 -5.852 1 98.75 43 PHE B C 1
ATOM 3914 O O . PHE B 1 43 ? 0.388 -5.793 -5.547 1 98.75 43 PHE B O 1
ATOM 3921 N N . GLY B 1 44 ? 2.611 -5.312 -5.223 1 98.5 44 GLY B N 1
ATOM 3922 C CA . GLY B 1 44 ? 2.385 -4.352 -4.156 1 98.5 44 GLY B CA 1
ATOM 3923 C C . GLY B 1 44 ? 1.615 -3.127 -4.609 1 98.5 44 GLY B C 1
ATOM 3924 O O . GLY B 1 44 ? 1.436 -2.91 -5.809 1 98.5 44 GLY B O 1
ATOM 3925 N N . ILE B 1 45 ? 1.213 -2.264 -3.744 1 98.75 45 ILE B N 1
ATOM 3926 C CA . ILE B 1 45 ? 0.316 -1.142 -4.004 1 98.75 45 ILE B CA 1
ATOM 3927 C C . ILE B 1 45 ? 0.989 -0.151 -4.949 1 98.75 45 ILE B C 1
ATOM 3929 O O . ILE B 1 45 ? 0.35 0.372 -5.867 1 98.75 45 ILE B O 1
ATOM 3933 N N . PRO B 1 46 ? 2.336 0.152 -4.812 1 98.69 46 PRO B N 1
ATOM 3934 C CA . PRO B 1 46 ? 2.953 1.006 -5.828 1 98.69 46 PRO B CA 1
ATOM 3935 C C . PRO B 1 46 ? 2.846 0.42 -7.234 1 98.69 46 PRO B C 1
ATOM 3937 O O . PRO B 1 46 ? 2.6 1.153 -8.195 1 98.69 46 PRO B O 1
ATOM 3940 N N . THR B 1 47 ? 2.986 -0.879 -7.34 1 98.81 47 THR B N 1
ATOM 3941 C CA . THR B 1 47 ? 2.879 -1.536 -8.641 1 98.81 47 THR B CA 1
ATOM 3942 C C . THR B 1 47 ? 1.447 -1.471 -9.156 1 98.81 47 THR B C 1
ATOM 3944 O O . THR B 1 47 ? 1.225 -1.259 -10.352 1 98.81 47 THR B O 1
ATOM 3947 N N . ILE B 1 48 ? 0.468 -1.657 -8.266 1 98.88 48 ILE B N 1
ATOM 3948 C CA . ILE B 1 48 ? -0.935 -1.565 -8.656 1 98.88 48 ILE B CA 1
ATOM 3949 C C . ILE B 1 48 ? -1.213 -0.196 -9.273 1 98.88 48 ILE B C 1
ATOM 3951 O O . ILE B 1 48 ? -1.78 -0.101 -10.359 1 98.88 48 ILE B O 1
ATOM 3955 N N . THR B 1 49 ? -0.775 0.842 -8.625 1 98.75 49 THR B N 1
ATOM 3956 C CA . THR B 1 49 ? -1.065 2.197 -9.078 1 98.75 49 THR B CA 1
ATOM 3957 C C . THR B 1 49 ? -0.321 2.506 -10.375 1 98.75 49 THR B C 1
ATOM 3959 O O . THR B 1 49 ? -0.878 3.121 -11.289 1 98.75 49 THR B O 1
ATOM 3962 N N . ALA B 1 50 ? 0.938 2.102 -10.445 1 98.81 50 ALA B N 1
ATOM 3963 C CA . ALA B 1 50 ? 1.695 2.309 -11.672 1 98.81 50 ALA B CA 1
ATOM 3964 C C . ALA B 1 50 ? 1.052 1.571 -12.844 1 98.81 50 ALA B C 1
ATOM 3966 O O . ALA B 1 50 ? 1.057 2.062 -13.977 1 98.81 50 ALA B O 1
ATOM 3967 N N . THR B 1 51 ? 0.528 0.385 -12.578 1 98.88 51 THR B N 1
ATOM 3968 C CA . THR B 1 51 ? -0.159 -0.397 -13.602 1 98.88 51 THR B CA 1
ATOM 3969 C C . THR B 1 51 ? -1.415 0.325 -14.078 1 98.88 51 THR B C 1
ATOM 3971 O O . THR B 1 51 ? -1.704 0.348 -15.281 1 98.88 51 THR B O 1
ATOM 3974 N N . ARG B 1 52 ? -2.174 0.89 -13.148 1 98.62 52 ARG B N 1
ATOM 3975 C CA . ARG B 1 52 ? -3.344 1.694 -13.484 1 98.62 52 ARG B CA 1
ATOM 3976 C C . ARG B 1 52 ? -2.982 2.812 -14.453 1 98.62 52 ARG B C 1
ATOM 3978 O O . ARG B 1 52 ? -3.678 3.027 -15.453 1 98.62 52 ARG B O 1
ATOM 3985 N N . ILE B 1 53 ? -1.935 3.506 -14.133 1 98.75 53 ILE B N 1
ATOM 3986 C CA . ILE B 1 53 ? -1.483 4.629 -14.945 1 98.75 53 ILE B CA 1
ATOM 3987 C C . ILE B 1 53 ? -1.103 4.133 -16.344 1 98.75 53 ILE B C 1
ATOM 3989 O O . ILE B 1 53 ? -1.529 4.703 -17.344 1 98.75 53 ILE B O 1
ATOM 3993 N N . LEU B 1 54 ? -0.323 3.051 -16.391 1 98.75 54 LEU B N 1
ATOM 3994 C CA . LEU B 1 54 ? 0.087 2.504 -17.672 1 98.75 54 LEU B CA 1
ATOM 3995 C C . LEU B 1 54 ? -1.127 2.096 -18.5 1 98.75 54 LEU B C 1
ATOM 3997 O O . LEU B 1 54 ? -1.208 2.416 -19.688 1 98.75 54 LEU B O 1
ATOM 4001 N N . LYS B 1 55 ? -2.031 1.341 -17.922 1 98.62 55 LYS B N 1
ATOM 4002 C CA . LYS B 1 55 ? -3.225 0.889 -18.625 1 98.62 55 LYS B CA 1
ATOM 4003 C C . LYS B 1 55 ? -3.992 2.068 -19.219 1 98.62 55 LYS B C 1
ATOM 4005 O O . LYS B 1 55 ? -4.438 2.014 -20.375 1 98.62 55 LYS B O 1
ATOM 4010 N N . GLY B 1 56 ? -4.184 3.135 -18.391 1 98.31 56 GLY B N 1
ATOM 4011 C CA . GLY B 1 56 ? -4.824 4.344 -18.891 1 98.31 56 GLY B CA 1
ATOM 4012 C C . GLY B 1 56 ? -4.09 4.965 -20.062 1 98.31 56 GLY B C 1
ATOM 4013 O O . GLY B 1 56 ? -4.707 5.316 -21.078 1 98.31 56 GLY B O 1
ATOM 4014 N N . GLN B 1 57 ? -2.816 5.047 -19.953 1 97.88 57 GLN B N 1
ATOM 4015 C CA . GLN B 1 57 ? -1.998 5.66 -20.984 1 97.88 57 GLN B CA 1
ATOM 4016 C C . GLN B 1 57 ? -2.045 4.844 -22.281 1 97.88 57 GLN B C 1
ATOM 4018 O O . GLN B 1 57 ? -2.078 5.406 -23.375 1 97.88 57 GLN B O 1
ATOM 4023 N N . GLU B 1 58 ? -2.021 3.527 -22.156 1 97.62 58 GLU B N 1
ATOM 4024 C CA . GLU B 1 58 ? -2.135 2.648 -23.312 1 97.62 58 GLU B CA 1
ATOM 4025 C C . GLU B 1 58 ? -3.469 2.846 -24.031 1 97.62 58 GLU B C 1
ATOM 4027 O O . GLU B 1 58 ? -3.596 2.529 -25.219 1 97.62 58 GLU B O 1
ATOM 4032 N N . GLN B 1 59 ? -4.434 3.361 -23.391 1 97.31 59 GLN B N 1
ATOM 4033 C CA . GLN B 1 59 ? -5.758 3.596 -23.969 1 97.31 59 GLN B CA 1
ATOM 4034 C C . GLN B 1 59 ? -5.926 5.055 -24.375 1 97.31 59 GLN B C 1
ATOM 4036 O O . GLN B 1 59 ? -7.031 5.488 -24.703 1 97.31 59 GLN B O 1
ATOM 4041 N N . GLY B 1 60 ? -4.898 5.836 -24.281 1 96.88 60 GLY B N 1
ATOM 4042 C CA . GLY B 1 60 ? -4.934 7.23 -24.688 1 96.88 60 GLY B CA 1
ATOM 4043 C C . GLY B 1 60 ? -5.496 8.148 -23.625 1 96.88 60 GLY B C 1
ATOM 4044 O O . GLY B 1 60 ? -5.824 9.305 -23.906 1 96.88 60 GLY B O 1
ATOM 4045 N N . LYS B 1 61 ? -5.621 7.621 -22.422 1 96.94 61 LYS B N 1
ATOM 4046 C CA . LYS B 1 61 ? -6.109 8.43 -21.297 1 96.94 61 LYS B CA 1
ATOM 4047 C C . LYS B 1 61 ? -4.949 9.023 -20.5 1 96.94 61 LYS B C 1
ATOM 4049 O O . LYS B 1 61 ? -3.783 8.789 -20.828 1 96.94 61 LYS B O 1
ATOM 4054 N N . LEU B 1 62 ? -5.211 9.836 -19.438 1 97.06 62 LEU B N 1
ATOM 4055 C CA . LEU B 1 62 ? -4.199 10.578 -18.688 1 97.06 62 LEU B CA 1
ATOM 4056 C C . LEU B 1 62 ? -3.469 9.656 -17.703 1 97.06 62 LEU B C 1
ATOM 4058 O O . LEU B 1 62 ? -2.324 9.922 -17.328 1 97.06 62 LEU B O 1
ATOM 4062 N N . GLY B 1 63 ? -4.195 8.633 -17.188 1 96.75 63 GLY B N 1
ATOM 4063 C CA . GLY B 1 63 ? -3.451 7.648 -16.406 1 96.75 63 GLY B CA 1
ATOM 4064 C C . GLY B 1 63 ? -4.148 7.242 -15.125 1 96.75 63 GLY B C 1
ATOM 4065 O O . GLY B 1 63 ? -4.941 6.297 -15.117 1 96.75 63 GLY B O 1
ATOM 4066 N N . PRO B 1 64 ? -3.955 8.023 -14.031 1 96.38 64 PRO B N 1
ATOM 4067 C CA . PRO B 1 64 ? -4.305 7.555 -12.688 1 96.38 64 PRO B CA 1
ATOM 4068 C C . PRO B 1 64 ? -5.812 7.422 -12.484 1 96.38 64 PRO B C 1
ATOM 4070 O O . PRO B 1 64 ? -6.258 6.742 -11.555 1 96.38 64 PRO B O 1
ATOM 4073 N N . GLU B 1 65 ? -6.668 8.016 -13.312 1 95.5 65 GLU B N 1
ATOM 4074 C CA . GLU B 1 65 ? -8.117 7.965 -13.172 1 95.5 65 GLU B CA 1
ATOM 4075 C C . GLU B 1 65 ? -8.672 6.641 -13.688 1 95.5 65 GLU B C 1
ATOM 4077 O O . GLU B 1 65 ? -9.82 6.293 -13.406 1 95.5 65 GLU B O 1
ATOM 4082 N N . THR B 1 66 ? -7.883 5.91 -14.445 1 95.31 66 THR B N 1
ATOM 4083 C CA . THR B 1 66 ? -8.328 4.684 -15.094 1 95.31 66 THR B CA 1
ATOM 4084 C C . THR B 1 66 ? -8.453 3.549 -14.086 1 95.31 66 THR B C 1
ATOM 4086 O O . THR B 1 66 ? -7.488 3.244 -13.367 1 95.31 66 THR B O 1
ATOM 4089 N N . PRO B 1 67 ? -9.594 2.896 -14 1 97 67 PRO B N 1
ATOM 4090 C CA . PRO B 1 67 ? -9.719 1.774 -13.07 1 97 67 PRO B CA 1
ATOM 4091 C C . PRO B 1 67 ? -9.148 0.473 -13.633 1 97 67 PRO B C 1
ATOM 4093 O O . PRO B 1 67 ? -9.289 0.202 -14.828 1 97 67 PRO B O 1
ATOM 4096 N N . LEU B 1 68 ? -8.484 -0.252 -12.867 1 98.62 68 LEU B N 1
ATOM 4097 C CA . LEU B 1 68 ? -8.234 -1.663 -13.141 1 98.62 68 LEU B CA 1
ATOM 4098 C C . LEU B 1 68 ? -9.477 -2.5 -12.844 1 98.62 68 LEU B C 1
ATOM 4100 O O . LEU B 1 68 ? -10.398 -2.035 -12.172 1 98.62 68 LEU B O 1
ATOM 4104 N N . ALA B 1 69 ? -9.508 -3.752 -13.344 1 98.56 69 ALA B N 1
ATOM 4105 C CA . ALA B 1 69 ? -10.594 -4.672 -13.023 1 98.56 69 ALA B CA 1
ATOM 4106 C C . ALA B 1 69 ? -10.727 -4.867 -11.516 1 98.56 69 ALA B C 1
ATOM 4108 O O . ALA B 1 69 ? -11.836 -4.887 -10.984 1 98.56 69 ALA B O 1
ATOM 4109 N N . LEU B 1 70 ? -9.602 -4.938 -10.844 1 97.94 70 LEU B N 1
ATOM 4110 C CA . LEU B 1 70 ? -9.625 -5.203 -9.406 1 97.94 70 LEU B CA 1
ATOM 4111 C C . LEU B 1 70 ? -10.164 -4.004 -8.641 1 97.94 70 LEU B C 1
ATOM 4113 O O . LEU B 1 70 ? -10.672 -4.152 -7.523 1 97.94 70 LEU B O 1
ATOM 4117 N N . ASP B 1 71 ? -10.109 -2.809 -9.242 1 97.75 71 ASP B N 1
ATOM 4118 C CA . ASP B 1 71 ? -10.586 -1.602 -8.57 1 97.75 71 ASP B CA 1
ATOM 4119 C C . ASP B 1 71 ? -12.094 -1.648 -8.359 1 97.75 71 ASP B C 1
ATOM 4121 O O . ASP B 1 71 ? -12.633 -0.917 -7.52 1 97.75 71 ASP B O 1
ATOM 4125 N N . ALA B 1 72 ? -12.766 -2.49 -9.102 1 97 72 ALA B N 1
ATOM 4126 C CA . ALA B 1 72 ? -14.227 -2.57 -9.023 1 97 72 ALA B CA 1
ATOM 4127 C C . ALA B 1 72 ? -14.664 -3.48 -7.879 1 97 72 ALA B C 1
ATOM 4129 O O . ALA B 1 72 ? -15.852 -3.553 -7.559 1 97 72 ALA B O 1
ATOM 4130 N N . PHE B 1 73 ? -13.75 -4.195 -7.27 1 98.25 73 PHE B N 1
ATOM 4131 C CA . PHE B 1 73 ? -14.102 -5.102 -6.184 1 98.25 73 PHE B CA 1
ATOM 4132 C C . PHE B 1 73 ? -14.531 -4.32 -4.945 1 98.25 73 PHE B C 1
ATOM 4134 O O . PHE B 1 73 ? -13.836 -3.396 -4.52 1 98.25 73 PHE B O 1
ATOM 4141 N N . PRO B 1 74 ? -15.625 -4.711 -4.297 1 97.69 74 PRO B N 1
ATOM 4142 C CA . PRO B 1 74 ? -16.219 -3.875 -3.248 1 97.69 74 PRO B CA 1
ATOM 4143 C C . PRO B 1 74 ? -15.516 -4.031 -1.902 1 97.69 74 PRO B C 1
ATOM 4145 O O . PRO B 1 74 ? -15.578 -3.135 -1.06 1 97.69 74 PRO B O 1
ATOM 4148 N N . TYR B 1 75 ? -14.914 -5.18 -1.638 1 98.19 75 TYR B N 1
ATOM 4149 C CA . TYR B 1 75 ? -14.328 -5.43 -0.325 1 98.19 75 TYR B CA 1
ATOM 4150 C C . TYR B 1 75 ? -12.805 -5.438 -0.401 1 98.19 75 TYR B C 1
ATOM 4152 O O . TYR B 1 75 ? -12.227 -6.035 -1.312 1 98.19 75 TYR B O 1
ATOM 4160 N N . VAL B 1 76 ? -12.227 -4.715 0.541 1 98.62 76 VAL B N 1
ATOM 4161 C CA . VAL B 1 76 ? -10.773 -4.539 0.573 1 98.62 76 VAL B CA 1
ATOM 4162 C C . VAL B 1 76 ? -10.25 -4.848 1.972 1 98.62 76 VAL B C 1
ATOM 4164 O O . VAL B 1 76 ? -10.898 -4.531 2.971 1 98.62 76 VAL B O 1
ATOM 4167 N N . ALA B 1 77 ? -9.109 -5.492 2.08 1 98.81 77 ALA B N 1
ATOM 4168 C CA . ALA B 1 77 ? -8.336 -5.715 3.299 1 98.81 77 ALA B CA 1
ATOM 4169 C C . ALA B 1 77 ? -6.844 -5.562 3.033 1 98.81 77 ALA B C 1
ATOM 4171 O O . ALA B 1 77 ? -6.426 -5.367 1.889 1 98.81 77 ALA B O 1
ATOM 4172 N N . LEU B 1 78 ? -6.074 -5.469 4.055 1 98.81 78 LEU B N 1
ATOM 4173 C CA . LEU B 1 78 ? -4.617 -5.5 3.986 1 98.81 78 LEU B CA 1
ATOM 4174 C C . LEU B 1 78 ? -4.07 -6.777 4.621 1 98.81 78 LEU B C 1
ATOM 4176 O O . LEU B 1 78 ? -4.605 -7.254 5.625 1 98.81 78 LEU B O 1
ATOM 4180 N N . SER B 1 79 ? -3.025 -7.285 3.994 1 98.69 79 SER B N 1
ATOM 4181 C CA . SER B 1 79 ? -2.477 -8.578 4.395 1 98.69 79 SER B CA 1
ATOM 4182 C C . SER B 1 79 ? -1.027 -8.445 4.855 1 98.69 79 SER B C 1
ATOM 4184 O O . SER B 1 79 ? -0.186 -7.914 4.125 1 98.69 79 SER B O 1
ATOM 4186 N N . LYS B 1 80 ? -0.726 -8.961 6.105 1 98.56 80 LYS B N 1
ATOM 4187 C CA . LYS B 1 80 ? 0.643 -9.023 6.609 1 98.56 80 LYS B CA 1
ATOM 4188 C C . LYS B 1 80 ? 1.403 -10.195 6.004 1 98.56 80 LYS B C 1
ATOM 4190 O O . LYS B 1 80 ? 1.041 -11.352 6.219 1 98.56 80 LYS B O 1
ATOM 4195 N N . THR B 1 81 ? 2.572 -9.93 5.367 1 98.56 81 THR B N 1
ATOM 4196 C CA . THR B 1 81 ? 3.121 -10.922 4.449 1 98.56 81 THR B CA 1
ATOM 4197 C C . THR B 1 81 ? 4.301 -11.656 5.086 1 98.56 81 THR B C 1
ATOM 4199 O O . THR B 1 81 ? 4.805 -12.633 4.527 1 98.56 81 THR B O 1
ATOM 4202 N N . TYR B 1 82 ? 4.84 -11.305 6.277 1 98.56 82 TYR B N 1
ATOM 4203 C CA . TYR B 1 82 ? 6.082 -11.812 6.844 1 98.56 82 TYR B CA 1
ATOM 4204 C C . TYR B 1 82 ? 6.012 -13.328 7.039 1 98.56 82 TYR B C 1
ATOM 4206 O O . TYR B 1 82 ? 4.922 -13.891 7.156 1 98.56 82 TYR B O 1
ATOM 4214 N N . ASN B 1 83 ? 7.18 -14.023 6.949 1 98.38 83 ASN B N 1
ATOM 4215 C CA . ASN B 1 83 ? 7.332 -15.414 7.348 1 98.38 83 ASN B CA 1
ATOM 4216 C C . ASN B 1 83 ? 7.594 -15.547 8.844 1 98.38 83 ASN B C 1
ATOM 4218 O O . ASN B 1 83 ? 7.828 -14.547 9.523 1 98.38 83 ASN B O 1
ATOM 4222 N N . VAL B 1 84 ? 7.531 -16.781 9.281 1 98.19 84 VAL B N 1
ATOM 4223 C CA . VAL B 1 84 ? 7.793 -16.984 10.703 1 98.19 84 VAL B CA 1
ATOM 4224 C C . VAL B 1 84 ? 9.211 -16.547 11.039 1 98.19 84 VAL B C 1
ATOM 4226 O O . VAL B 1 84 ? 9.469 -16.031 12.133 1 98.19 84 VAL B O 1
ATOM 4229 N N . ASP B 1 85 ? 10.125 -16.625 10.07 1 98.06 85 ASP B N 1
ATOM 4230 C CA . ASP B 1 85 ? 11.531 -16.359 10.375 1 98.06 85 ASP B CA 1
ATOM 4231 C C . ASP B 1 85 ? 12.016 -15.102 9.656 1 98.06 85 ASP B C 1
ATOM 4233 O O . ASP B 1 85 ? 13.18 -14.719 9.789 1 98.06 85 ASP B O 1
ATOM 4237 N N . ARG B 1 86 ? 11.227 -14.508 8.82 1 98.06 86 ARG B N 1
ATOM 4238 C CA . ARG B 1 86 ? 11.672 -13.352 8.047 1 98.06 86 ARG B CA 1
ATOM 4239 C C . ARG B 1 86 ? 10.695 -12.195 8.188 1 98.06 86 ARG B C 1
ATOM 4241 O O . ARG B 1 86 ? 9.477 -12.391 8.18 1 98.06 86 ARG B O 1
ATOM 4248 N N . GLN B 1 87 ? 11.266 -10.945 8.234 1 96.69 87 GLN B N 1
ATOM 4249 C CA . GLN B 1 87 ? 10.492 -9.703 8.156 1 96.69 87 GLN B CA 1
ATOM 4250 C C . GLN B 1 87 ? 10.039 -9.43 6.723 1 96.69 87 GLN B C 1
ATOM 4252 O O . GLN B 1 87 ? 8.953 -8.898 6.504 1 96.69 87 GLN B O 1
ATOM 4257 N N . VAL B 1 88 ? 10.938 -9.664 5.871 1 98.19 88 VAL B N 1
ATOM 4258 C CA . VAL B 1 88 ? 10.672 -9.594 4.438 1 98.19 88 VAL B CA 1
ATOM 4259 C C . VAL B 1 88 ? 10.602 -11.008 3.857 1 98.19 88 VAL B C 1
ATOM 4261 O O . VAL B 1 88 ? 11.617 -11.703 3.789 1 98.19 88 VAL B O 1
ATOM 4264 N N . PRO B 1 89 ? 9.445 -11.375 3.398 1 98.38 89 PRO B N 1
ATOM 4265 C CA . PRO B 1 89 ? 9.227 -12.781 3.041 1 98.38 89 PRO B CA 1
ATOM 4266 C C . PRO B 1 89 ? 9.734 -13.117 1.644 1 98.38 89 PRO B C 1
ATOM 4268 O O . PRO B 1 89 ? 10.078 -12.219 0.87 1 98.38 89 PRO B O 1
ATOM 4271 N N . ASP B 1 90 ? 9.883 -14.414 1.36 1 98.06 90 ASP B N 1
ATOM 4272 C CA . ASP B 1 90 ? 10.008 -14.891 -0.013 1 98.06 90 ASP B CA 1
ATOM 4273 C C . ASP B 1 90 ? 8.703 -15.508 -0.504 1 98.06 90 ASP B C 1
ATOM 4275 O O . ASP B 1 90 ? 7.727 -15.586 0.245 1 98.06 90 ASP B O 1
ATOM 4279 N N . SER B 1 91 ? 8.625 -15.906 -1.717 1 98.56 91 SER B N 1
ATOM 4280 C CA . SER B 1 91 ? 7.391 -16.391 -2.326 1 98.56 91 SER B CA 1
ATOM 4281 C C . SER B 1 91 ? 6.992 -17.75 -1.754 1 98.56 91 SER B C 1
ATOM 4283 O O . SER B 1 91 ? 5.805 -18.062 -1.656 1 98.56 91 SER B O 1
ATOM 4285 N N . ALA B 1 92 ? 7.996 -18.594 -1.389 1 98.69 92 ALA B N 1
ATOM 4286 C CA . ALA B 1 92 ? 7.707 -19.953 -0.922 1 98.69 92 ALA B CA 1
ATOM 4287 C C . ALA B 1 92 ? 6.965 -19.922 0.412 1 98.69 92 ALA B C 1
ATOM 4289 O O . ALA B 1 92 ? 5.895 -20.516 0.548 1 98.69 92 ALA B O 1
ATOM 4290 N N . GLY B 1 93 ? 7.543 -19.203 1.363 1 98.56 93 GLY B N 1
ATOM 4291 C CA . GLY B 1 93 ? 6.883 -19.078 2.652 1 98.56 93 GLY B CA 1
ATOM 4292 C C . GLY B 1 93 ? 5.508 -18.438 2.559 1 98.56 93 GLY B C 1
ATOM 4293 O O . GLY B 1 93 ? 4.57 -18.875 3.227 1 98.56 93 GLY B O 1
ATOM 4294 N N . THR B 1 94 ? 5.344 -17.422 1.74 1 98.81 94 THR B N 1
ATOM 4295 C CA . THR B 1 94 ? 4.055 -16.75 1.605 1 98.81 94 THR B CA 1
ATOM 4296 C C . THR B 1 94 ? 3.031 -17.672 0.944 1 98.81 94 THR B C 1
ATOM 4298 O O . THR B 1 94 ? 1.843 -17.625 1.265 1 98.81 94 THR B O 1
ATOM 4301 N N . ALA B 1 95 ? 3.48 -18.516 0.007 1 98.88 95 ALA B N 1
ATOM 4302 C CA . ALA B 1 95 ? 2.568 -19.453 -0.64 1 98.88 95 ALA B CA 1
ATOM 4303 C C . ALA B 1 95 ? 1.906 -20.359 0.387 1 98.88 95 ALA B C 1
ATOM 4305 O O . ALA B 1 95 ? 0.704 -20.625 0.309 1 98.88 95 ALA B O 1
ATOM 4306 N N . THR B 1 96 ? 2.693 -20.828 1.321 1 98.94 96 THR B N 1
ATOM 4307 C CA . THR B 1 96 ? 2.148 -21.656 2.383 1 98.94 96 THR B CA 1
ATOM 4308 C C . THR B 1 96 ? 1.101 -20.906 3.189 1 98.94 96 THR B C 1
ATOM 4310 O O . THR B 1 96 ? 0.073 -21.469 3.57 1 98.94 96 THR B O 1
ATOM 4313 N N . ALA B 1 97 ? 1.343 -19.641 3.4 1 98.88 97 ALA B N 1
ATOM 4314 C CA . ALA B 1 97 ? 0.455 -18.828 4.23 1 98.88 97 ALA B CA 1
ATOM 4315 C C . ALA B 1 97 ? -0.884 -18.594 3.535 1 98.88 97 ALA B C 1
ATOM 4317 O O . ALA B 1 97 ? -1.938 -18.922 4.078 1 98.88 97 ALA B O 1
ATOM 4318 N N . TYR B 1 98 ? -0.893 -18.094 2.311 1 98.94 98 TYR B N 1
ATOM 4319 C CA . TYR B 1 98 ? -2.152 -17.672 1.708 1 98.94 98 TYR B CA 1
ATOM 4320 C C . TYR B 1 98 ? -2.852 -18.844 1.025 1 98.94 98 TYR B C 1
ATOM 4322 O O . TYR B 1 98 ? -4.043 -18.766 0.716 1 98.94 98 TYR B O 1
ATOM 4330 N N . LEU B 1 99 ? -2.166 -20 0.813 1 98.94 99 LEU B N 1
ATOM 4331 C CA . LEU B 1 99 ? -2.803 -21.125 0.14 1 98.94 99 LEU B CA 1
ATOM 4332 C C . LEU B 1 99 ? -3.188 -22.203 1.14 1 98.94 99 LEU B C 1
ATOM 4334 O O . LEU B 1 99 ? -4.137 -22.953 0.911 1 98.94 99 LEU B O 1
ATOM 4338 N N . CYS B 1 100 ? -2.4 -22.344 2.285 1 98.88 100 CYS B N 1
ATOM 4339 C CA . CYS B 1 100 ? -2.613 -23.438 3.213 1 98.88 100 CYS B CA 1
ATOM 4340 C C . CYS B 1 100 ? -3.066 -22.938 4.574 1 98.88 100 CYS B C 1
ATOM 4342 O O . CYS B 1 100 ? -3.496 -23.719 5.426 1 98.88 100 CYS B O 1
ATOM 4344 N N . GLY B 1 101 ? -2.939 -21.641 4.855 1 98.81 101 GLY B N 1
ATOM 4345 C CA . GLY B 1 101 ? -3.484 -21.047 6.066 1 98.81 101 GLY B CA 1
ATOM 4346 C C . GLY B 1 101 ? -2.537 -21.109 7.246 1 98.81 101 GLY B C 1
ATOM 4347 O O . GLY B 1 101 ? -2.945 -20.906 8.391 1 98.81 101 GLY B O 1
ATOM 4348 N N . VAL B 1 102 ? -1.265 -21.438 6.906 1 98.56 102 VAL B N 1
ATOM 4349 C CA . VAL B 1 102 ? -0.233 -21.547 7.93 1 98.56 102 VAL B CA 1
ATOM 4350 C C . VAL B 1 102 ? 1.029 -20.828 7.48 1 98.56 102 VAL B C 1
ATOM 4352 O O . VAL B 1 102 ? 1.422 -20.906 6.312 1 98.56 102 VAL B O 1
ATOM 4355 N N . LYS B 1 103 ? 1.657 -20.016 8.43 1 98.5 103 LYS B N 1
ATOM 4356 C CA . LYS B 1 103 ? 2.914 -19.375 8.047 1 98.5 103 LYS B CA 1
ATOM 4357 C C . LYS B 1 103 ? 4.074 -20.375 8.117 1 98.5 103 LYS B C 1
ATOM 4359 O O . LYS B 1 103 ? 4.168 -21.156 9.062 1 98.5 103 LYS B O 1
ATOM 4364 N N . GLY B 1 104 ? 4.859 -20.422 7.152 1 98.19 104 GLY B N 1
ATOM 4365 C CA . GLY B 1 104 ? 6.039 -21.266 7.078 1 98.19 104 GLY B CA 1
ATOM 4366 C C . GLY B 1 104 ? 7.336 -20.469 7.109 1 98.19 104 GLY B C 1
ATOM 4367 O O . GLY B 1 104 ? 7.344 -19.297 7.457 1 98.19 104 GLY B O 1
ATOM 4368 N N . ASN B 1 105 ? 8.453 -21.219 6.816 1 98.5 105 ASN B N 1
ATOM 4369 C CA . ASN B 1 105 ? 9.781 -20.625 6.801 1 98.5 105 ASN B CA 1
ATOM 4370 C C . ASN B 1 105 ? 10.18 -20.172 5.395 1 98.5 105 ASN B C 1
ATOM 4372 O O . ASN B 1 105 ? 9.664 -20.688 4.402 1 98.5 105 ASN B O 1
ATOM 4376 N N . TYR B 1 106 ? 11.141 -19.234 5.418 1 98.06 106 TYR B N 1
ATOM 4377 C CA . TYR B 1 106 ? 11.82 -18.797 4.203 1 98.06 106 TYR B CA 1
ATOM 4378 C C . TYR B 1 106 ? 12.305 -20 3.391 1 98.06 106 TYR B C 1
ATOM 4380 O O . TYR B 1 106 ? 12.969 -20.891 3.922 1 98.06 106 TYR B O 1
ATOM 4388 N N . GLN B 1 107 ? 11.844 -20.156 2.082 1 98.62 107 GLN B N 1
ATOM 4389 C CA . GLN B 1 107 ? 12.312 -21.078 1.066 1 98.62 107 GLN B CA 1
ATOM 4390 C C . GLN B 1 107 ? 11.617 -22.438 1.195 1 98.62 107 GLN B C 1
ATOM 4392 O O . GLN B 1 107 ? 11.875 -23.359 0.417 1 98.62 107 GLN B O 1
ATOM 4397 N N . THR B 1 108 ? 10.68 -22.625 2.143 1 98.81 108 THR B N 1
ATOM 4398 C CA . THR B 1 108 ? 9.93 -23.875 2.273 1 98.81 108 THR B CA 1
ATOM 4399 C C . THR B 1 108 ? 8.516 -23.719 1.732 1 98.81 108 THR B C 1
ATOM 4401 O O . THR B 1 108 ? 7.957 -22.609 1.762 1 98.81 108 THR B O 1
ATOM 4404 N N . VAL B 1 109 ? 7.906 -24.812 1.215 1 98.81 109 VAL B N 1
ATOM 4405 C CA . VAL B 1 109 ? 6.578 -24.75 0.614 1 98.81 109 VAL B CA 1
ATOM 4406 C C . VAL B 1 109 ? 5.695 -25.844 1.206 1 98.81 109 VAL B C 1
ATOM 4408 O O . VAL B 1 109 ? 6.094 -27 1.272 1 98.81 109 VAL B O 1
ATOM 4411 N N . GLY B 1 110 ? 4.5 -25.453 1.62 1 98.88 110 GLY B N 1
ATOM 4412 C CA . GLY B 1 110 ? 3.508 -26.422 2.061 1 98.88 110 GLY B CA 1
ATOM 4413 C C . GLY B 1 110 ? 3.879 -27.109 3.365 1 98.88 110 GLY B C 1
ATOM 4414 O O . GLY B 1 110 ? 3.496 -28.25 3.602 1 98.88 110 GLY B O 1
ATOM 4415 N N . LEU B 1 111 ? 4.664 -26.516 4.129 1 98.88 111 LEU B N 1
ATOM 4416 C CA . LEU B 1 111 ? 5.121 -27.078 5.391 1 98.88 111 LEU B CA 1
ATOM 4417 C C . LEU B 1 111 ? 4.957 -26.078 6.535 1 98.88 111 LEU B C 1
ATOM 4419 O O . LEU B 1 111 ? 5.07 -24.875 6.328 1 98.88 111 LEU B O 1
ATOM 4423 N N . SER B 1 112 ? 4.684 -26.625 7.742 1 98.75 112 SER B N 1
ATOM 4424 C CA . SER B 1 112 ? 4.691 -25.781 8.938 1 98.75 112 SER B CA 1
ATOM 4425 C C . SER B 1 112 ? 6.094 -25.266 9.242 1 98.75 112 SER B C 1
ATOM 4427 O O . SER B 1 112 ? 7.07 -25.719 8.641 1 98.75 112 SER B O 1
ATOM 4429 N N . ALA B 1 113 ? 6.188 -24.391 10.172 1 98.44 113 ALA B N 1
ATOM 4430 C CA . ALA B 1 113 ? 7.457 -23.75 10.508 1 98.44 113 ALA B CA 1
ATOM 4431 C C . ALA B 1 113 ? 8.375 -24.703 11.266 1 98.44 113 ALA B C 1
ATOM 4433 O O . ALA B 1 113 ? 9.547 -24.406 11.484 1 98.44 113 ALA B O 1
ATOM 4434 N N . ALA B 1 114 ? 7.867 -25.875 11.633 1 98.5 114 ALA B N 1
ATOM 4435 C CA . ALA B 1 114 ? 8.703 -26.891 12.266 1 98.5 114 ALA B CA 1
ATOM 4436 C C . ALA B 1 114 ? 9.68 -27.5 11.258 1 98.5 114 ALA B C 1
ATOM 4438 O O . ALA B 1 114 ? 10.727 -28.031 11.648 1 98.5 114 ALA B O 1
ATOM 4439 N N . ALA B 1 115 ? 9.273 -27.484 9.969 1 98.31 115 ALA B N 1
ATOM 4440 C CA . ALA B 1 115 ? 10.219 -27.891 8.93 1 98.31 115 ALA B CA 1
ATOM 4441 C C . ALA B 1 115 ? 11.32 -26.844 8.758 1 98.31 115 ALA B C 1
ATOM 4443 O O . ALA B 1 115 ? 11.117 -25.656 9.023 1 98.31 115 ALA B O 1
ATOM 4444 N N . ARG B 1 116 ? 12.469 -27.375 8.375 1 96.56 116 ARG B N 1
ATOM 4445 C CA . ARG B 1 116 ? 13.633 -26.5 8.25 1 96.56 116 ARG B CA 1
ATOM 4446 C C . ARG B 1 116 ? 14.195 -26.547 6.828 1 96.56 116 ARG B C 1
ATOM 4448 O O . ARG B 1 116 ? 14.258 -27.609 6.211 1 96.56 116 ARG B O 1
ATOM 4455 N N . PHE B 1 117 ? 14.648 -25.422 6.418 1 97.69 117 PHE B N 1
ATOM 4456 C CA . PHE B 1 117 ? 15.156 -25.25 5.059 1 97.69 117 PHE B CA 1
ATOM 4457 C C . PHE B 1 117 ? 16.25 -26.281 4.758 1 97.69 117 PHE B C 1
ATOM 4459 O O . PHE B 1 117 ? 17.219 -26.375 5.5 1 97.69 117 PHE B O 1
ATOM 4466 N N . SER B 1 118 ? 16.078 -27.016 3.781 1 98.06 118 SER B N 1
ATOM 4467 C CA . SER B 1 118 ? 17.047 -27.938 3.178 1 98.06 118 SER B CA 1
ATOM 4468 C C . SER B 1 118 ? 17.344 -29.109 4.109 1 98.06 118 SER B C 1
ATOM 4470 O O . SER B 1 118 ? 18.406 -29.734 3.998 1 98.06 118 SER B O 1
ATOM 4472 N N . GLN B 1 119 ? 16.469 -29.328 5.086 1 98.06 119 GLN B N 1
ATOM 4473 C CA . GLN B 1 119 ? 16.578 -30.5 5.953 1 98.06 119 GLN B CA 1
ATOM 4474 C C . GLN B 1 119 ? 15.453 -31.5 5.676 1 98.06 119 GLN B C 1
ATOM 4476 O O . GLN B 1 119 ? 14.438 -31.5 6.371 1 98.06 119 GLN B O 1
ATOM 4481 N N . CYS B 1 120 ? 15.727 -32.438 4.84 1 98.12 120 CYS B N 1
ATOM 4482 C CA . CYS B 1 120 ? 14.742 -33.375 4.312 1 98.12 120 CYS B CA 1
ATOM 4483 C C . CYS B 1 120 ? 14.031 -34.094 5.441 1 98.12 120 CYS B C 1
ATOM 4485 O O . CYS B 1 120 ? 12.82 -34.312 5.375 1 98.12 120 CYS B O 1
ATOM 4487 N N . ASN B 1 121 ? 14.734 -34.438 6.469 1 97.12 121 ASN B N 1
ATOM 4488 C CA . ASN B 1 121 ? 14.188 -35.25 7.547 1 97.12 121 ASN B CA 1
ATOM 4489 C C . ASN B 1 121 ? 13.141 -34.5 8.352 1 97.12 121 ASN B C 1
ATOM 4491 O O . ASN B 1 121 ? 12.461 -35.094 9.203 1 97.12 121 ASN B O 1
ATOM 4495 N N . THR B 1 122 ? 12.922 -33.219 8.023 1 98 122 THR B N 1
ATOM 4496 C CA . THR B 1 122 ? 11.922 -32.406 8.734 1 98 122 THR B CA 1
ATOM 4497 C C . THR B 1 122 ? 10.672 -32.219 7.879 1 98 122 THR B C 1
ATOM 4499 O O . THR B 1 122 ? 9.781 -31.469 8.242 1 98 122 THR B O 1
ATOM 4502 N N . THR B 1 123 ? 10.57 -32.844 6.777 1 98.44 123 THR B N 1
ATOM 4503 C CA . THR B 1 123 ? 9.414 -32.719 5.895 1 98.44 123 THR B CA 1
ATOM 4504 C C . THR B 1 123 ? 8.234 -33.531 6.43 1 98.44 123 THR B C 1
ATOM 4506 O O . THR B 1 123 ? 7.148 -33 6.621 1 98.44 123 THR B O 1
ATOM 4509 N N . ALA B 1 124 ? 8.5 -34.844 6.668 1 97.19 124 ALA B N 1
ATOM 4510 C CA . ALA B 1 124 ? 7.445 -35.781 7.078 1 97.19 124 ALA B CA 1
ATOM 4511 C C . ALA B 1 124 ? 6.84 -35.344 8.414 1 97.19 124 ALA B C 1
ATOM 4513 O O . ALA B 1 124 ? 7.566 -35.094 9.375 1 97.19 124 ALA B O 1
ATOM 4514 N N . GLY B 1 125 ? 5.605 -35.25 8.422 1 97.69 125 GLY B N 1
ATOM 4515 C CA . GLY B 1 125 ? 4.898 -34.906 9.641 1 97.69 125 GLY B CA 1
ATOM 4516 C C . GLY B 1 125 ? 4.59 -33.438 9.758 1 97.69 125 GLY B C 1
ATOM 4517 O O . GLY B 1 125 ? 3.809 -33.031 10.617 1 97.69 125 GLY B O 1
ATOM 4518 N N . ASN B 1 126 ? 5.133 -32.625 8.875 1 98.69 126 ASN B N 1
ATOM 4519 C CA . ASN B 1 126 ? 4.938 -31.172 8.961 1 98.69 126 ASN B CA 1
ATOM 4520 C C . ASN B 1 126 ? 4.176 -30.641 7.754 1 98.69 126 ASN B C 1
ATOM 4522 O O . ASN B 1 126 ? 4.145 -29.422 7.52 1 98.69 126 ASN B O 1
ATOM 4526 N N . GLU B 1 127 ? 3.592 -31.531 7.004 1 98.75 127 GLU B N 1
ATOM 4527 C CA . GLU B 1 127 ? 2.824 -31.141 5.824 1 98.75 127 GLU B CA 1
ATOM 4528 C C . GLU B 1 127 ? 1.54 -30.422 6.211 1 98.75 127 GLU B C 1
ATOM 4530 O O . GLU B 1 127 ? 0.883 -30.781 7.188 1 98.75 127 GLU B O 1
ATOM 4535 N N . VAL B 1 128 ? 1.243 -29.359 5.496 1 98.75 128 VAL B N 1
ATOM 4536 C CA . VAL B 1 128 ? -0.019 -28.641 5.676 1 98.75 128 VAL B CA 1
ATOM 4537 C C . VAL B 1 128 ? -0.844 -28.719 4.395 1 98.75 128 VAL B C 1
ATOM 4539 O O . VAL B 1 128 ? -0.3 -28.953 3.312 1 98.75 128 VAL B O 1
ATOM 4542 N N . ILE B 1 129 ? -2.156 -28.609 4.477 1 98.44 129 ILE B N 1
ATOM 4543 C CA . ILE B 1 129 ? -3.064 -28.922 3.379 1 98.44 129 ILE B CA 1
ATOM 4544 C C . ILE B 1 129 ? -3.561 -27.625 2.734 1 98.44 129 ILE B C 1
ATOM 4546 O O . ILE B 1 129 ? -4.008 -26.719 3.428 1 98.44 129 ILE B O 1
ATOM 4550 N N . SER B 1 130 ? -3.496 -27.516 1.432 1 98.81 130 SER B N 1
ATOM 4551 C CA . SER B 1 130 ? -3.928 -26.328 0.706 1 98.81 130 SER B CA 1
ATOM 4552 C C . SER B 1 130 ? -5.445 -26.297 0.554 1 98.81 130 SER B C 1
ATOM 4554 O O . SER B 1 130 ? -6.109 -27.328 0.666 1 98.81 130 SER B O 1
ATOM 4556 N N . VAL B 1 131 ? -5.965 -25.109 0.314 1 98.88 131 VAL B N 1
ATOM 4557 C CA . VAL B 1 131 ? -7.383 -24.953 0.021 1 98.88 131 VAL B CA 1
ATOM 4558 C C . VAL B 1 131 ? -7.734 -25.703 -1.262 1 98.88 131 VAL B C 1
ATOM 4560 O O . VAL B 1 131 ? -8.828 -26.25 -1.387 1 98.88 131 VAL B O 1
ATOM 4563 N N . LEU B 1 132 ? -6.797 -25.719 -2.227 1 98.94 132 LEU B N 1
ATOM 4564 C CA . LEU B 1 132 ? -7.012 -26.484 -3.459 1 98.94 132 LEU B CA 1
ATOM 4565 C C . LEU B 1 132 ? -7.258 -27.953 -3.158 1 98.94 132 LEU B C 1
ATOM 4567 O O . LEU B 1 132 ? -8.211 -28.547 -3.676 1 98.94 132 LEU B O 1
ATOM 4571 N N . GLU B 1 133 ? -6.434 -28.531 -2.316 1 98.81 133 GLU B N 1
ATOM 4572 C CA . GLU B 1 133 ? -6.605 -29.938 -1.949 1 98.81 133 GLU B CA 1
ATOM 4573 C C . GLU B 1 133 ? -7.918 -30.156 -1.203 1 98.81 133 GLU B C 1
ATOM 4575 O O . GLU B 1 133 ? -8.602 -31.156 -1.428 1 98.81 133 GLU B O 1
ATOM 4580 N N . ARG B 1 134 ? -8.273 -29.266 -0.323 1 98.75 134 ARG B N 1
ATOM 4581 C CA . ARG B 1 134 ? -9.539 -29.344 0.404 1 98.75 134 ARG B CA 1
ATOM 4582 C C . ARG B 1 134 ? -10.727 -29.266 -0.549 1 98.75 134 ARG B C 1
ATOM 4584 O O . ARG B 1 134 ? -11.727 -29.969 -0.365 1 98.75 134 ARG B O 1
ATOM 4591 N N . ALA B 1 135 ? -10.617 -28.391 -1.523 1 98.88 135 ALA B N 1
ATOM 4592 C CA . ALA B 1 135 ? -11.672 -28.281 -2.525 1 98.88 135 ALA B CA 1
ATOM 4593 C C . ALA B 1 135 ? -11.82 -29.562 -3.324 1 98.88 135 ALA B C 1
ATOM 4595 O O . ALA B 1 135 ? -12.938 -30.016 -3.586 1 98.88 135 ALA B O 1
ATOM 4596 N N . ARG B 1 136 ? -10.695 -30.141 -3.678 1 98.75 136 ARG B N 1
ATOM 4597 C CA . ARG B 1 136 ? -10.734 -31.391 -4.418 1 98.75 136 ARG B CA 1
ATOM 4598 C C . ARG B 1 136 ? -11.391 -32.5 -3.596 1 98.75 136 ARG B C 1
ATOM 4600 O O . ARG B 1 136 ? -12.211 -33.25 -4.113 1 98.75 136 ARG B O 1
ATOM 4607 N N . LYS B 1 137 ? -11.078 -32.562 -2.367 1 98.25 137 LYS B N 1
ATOM 4608 C CA . LYS B 1 137 ? -11.656 -33.562 -1.463 1 98.25 137 LYS B CA 1
ATOM 4609 C C . LYS B 1 137 ? -13.164 -33.375 -1.322 1 98.25 137 LYS B C 1
ATOM 4611 O O . LYS B 1 137 ? -13.898 -34.344 -1.108 1 98.25 137 LYS B O 1
ATOM 4616 N N . ALA B 1 138 ? -13.555 -32.125 -1.517 1 98.06 138 ALA B N 1
ATOM 4617 C CA . ALA B 1 138 ? -14.969 -31.812 -1.387 1 98.06 138 ALA B CA 1
ATOM 4618 C C . ALA B 1 138 ? -15.711 -32.031 -2.703 1 98.06 138 ALA B C 1
ATOM 4620 O O . ALA B 1 138 ? -16.891 -31.734 -2.816 1 98.06 138 ALA B O 1
ATOM 4621 N N . GLY B 1 139 ? -15.023 -32.531 -3.717 1 98.31 139 GLY B N 1
ATOM 4622 C CA . GLY B 1 139 ? -15.68 -32.906 -4.961 1 98.31 139 GLY B CA 1
ATOM 4623 C C . GLY B 1 139 ? -15.625 -31.812 -6.02 1 98.31 139 GLY B C 1
ATOM 4624 O O . GLY B 1 139 ? -16.203 -31.969 -7.098 1 98.31 139 GLY B O 1
ATOM 4625 N N . LYS B 1 140 ? -14.93 -30.781 -5.754 1 98.75 140 LYS B N 1
ATOM 4626 C CA . LYS 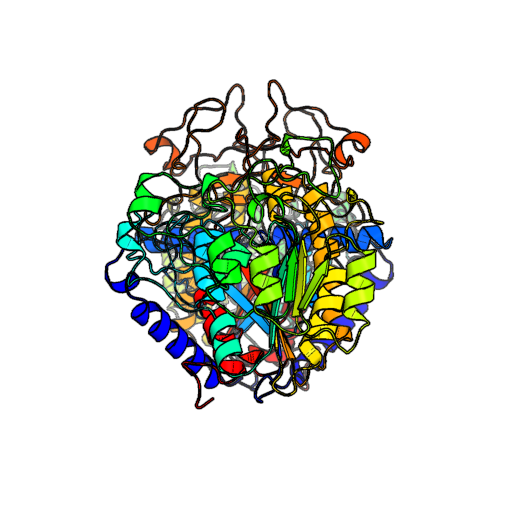B 1 140 ? -14.797 -29.703 -6.734 1 98.75 140 LYS B CA 1
ATOM 4627 C C . LYS B 1 140 ? -13.695 -30.016 -7.746 1 98.75 140 LYS B C 1
ATOM 4629 O O . LYS B 1 140 ? -12.789 -30.797 -7.457 1 98.75 140 LYS B O 1
ATOM 4634 N N . ALA B 1 141 ? -13.836 -29.453 -8.938 1 98.81 141 ALA B N 1
ATOM 4635 C CA . ALA B 1 141 ? -12.695 -29.422 -9.844 1 98.81 141 ALA B CA 1
ATOM 4636 C C . ALA B 1 141 ? -11.664 -28.391 -9.406 1 98.81 141 ALA B C 1
ATOM 4638 O O . ALA B 1 141 ? -12.008 -27.406 -8.758 1 98.81 141 ALA B O 1
ATOM 4639 N N . VAL B 1 142 ? -10.43 -28.656 -9.68 1 98.94 142 VAL B N 1
ATOM 4640 C CA . VAL B 1 142 ? -9.414 -27.719 -9.211 1 98.94 142 VAL B CA 1
ATOM 4641 C C . VAL B 1 142 ? -8.398 -27.453 -10.328 1 98.94 142 VAL B C 1
ATOM 4643 O O . VAL B 1 142 ? -8.188 -28.297 -11.188 1 98.94 142 VAL B O 1
ATOM 4646 N N . GLY B 1 143 ? -7.824 -26.234 -10.359 1 98.94 143 GLY B N 1
ATOM 4647 C CA . GLY B 1 143 ? -6.906 -25.875 -11.422 1 98.94 143 GLY B CA 1
ATOM 4648 C C . GLY B 1 143 ? -5.82 -24.906 -10.969 1 98.94 143 GLY B C 1
ATOM 4649 O O . GLY B 1 143 ? -5.984 -24.203 -9.969 1 98.94 143 GLY B O 1
ATOM 4650 N N . ILE B 1 144 ? -4.715 -24.938 -11.688 1 98.94 144 ILE B N 1
ATOM 4651 C CA . ILE B 1 144 ? -3.564 -24.047 -11.531 1 98.94 144 ILE B CA 1
ATOM 4652 C C . ILE B 1 144 ? -3.223 -23.406 -12.875 1 98.94 144 ILE B C 1
ATOM 4654 O O . ILE B 1 144 ? -3.029 -24.109 -13.875 1 98.94 144 ILE B O 1
ATOM 4658 N N . VAL B 1 145 ? -3.197 -22.078 -12.875 1 98.94 145 VAL B N 1
ATOM 4659 C CA . VAL B 1 145 ? -2.742 -21.312 -14.023 1 98.94 145 VAL B CA 1
ATOM 4660 C C . VAL B 1 145 ? -1.621 -20.359 -13.609 1 98.94 145 VAL B C 1
ATOM 4662 O O . VAL B 1 145 ? -1.756 -19.625 -12.625 1 98.94 145 VAL B O 1
ATOM 4665 N N . THR B 1 146 ? -0.463 -20.406 -14.297 1 98.88 146 THR B N 1
ATOM 4666 C CA . THR B 1 146 ? 0.635 -19.5 -13.984 1 98.88 146 THR B CA 1
ATOM 4667 C C . THR B 1 146 ? 1.424 -19.141 -15.242 1 98.88 146 THR B C 1
ATOM 4669 O O . THR B 1 146 ? 1.408 -19.891 -16.219 1 98.88 146 THR B O 1
ATOM 4672 N N . THR B 1 147 ? 2.062 -17.969 -15.234 1 98.75 147 THR B N 1
ATOM 4673 C CA . THR B 1 147 ? 2.988 -17.641 -16.312 1 98.75 147 THR B CA 1
ATOM 4674 C C . THR B 1 147 ? 4.426 -17.922 -15.898 1 98.75 147 THR B C 1
ATOM 4676 O O . THR B 1 147 ? 5.371 -17.5 -16.562 1 98.75 147 THR B O 1
ATOM 4679 N N . THR B 1 148 ? 4.629 -18.562 -14.812 1 98.5 148 THR B N 1
ATOM 4680 C CA . THR B 1 148 ? 5.914 -19.141 -14.453 1 98.5 148 THR B CA 1
ATOM 4681 C C . THR B 1 148 ? 5.93 -20.641 -14.758 1 98.5 148 THR B C 1
ATOM 4683 O O . THR B 1 148 ? 5.121 -21.125 -15.555 1 98.5 148 THR B O 1
ATOM 4686 N N . ARG B 1 149 ? 6.906 -21.391 -14.305 1 98.75 149 ARG B N 1
ATOM 4687 C CA . ARG B 1 149 ? 6.84 -22.844 -14.289 1 98.75 149 ARG B CA 1
ATOM 4688 C C . ARG B 1 149 ? 5.898 -23.344 -13.195 1 98.75 149 ARG B C 1
ATOM 4690 O O . ARG B 1 149 ? 5.84 -22.766 -12.109 1 98.75 149 ARG B O 1
ATOM 4697 N N . VAL B 1 150 ? 5.141 -24.391 -13.445 1 98.88 150 VAL B N 1
ATOM 4698 C CA . VAL B 1 150 ? 4.121 -24.891 -12.523 1 98.88 150 VAL B CA 1
ATOM 4699 C C . VAL B 1 150 ? 4.793 -25.453 -11.266 1 98.88 150 VAL B C 1
ATOM 4701 O O . VAL B 1 150 ? 4.133 -25.656 -10.25 1 98.88 150 VAL B O 1
ATOM 4704 N N . GLN B 1 151 ? 6.152 -25.594 -11.281 1 98.81 151 GLN B N 1
ATOM 4705 C CA . GLN B 1 151 ? 6.91 -26.109 -10.148 1 98.81 151 GLN B CA 1
ATOM 4706 C C . GLN B 1 151 ? 7.434 -24.969 -9.273 1 98.81 151 GLN B C 1
ATOM 4708 O O . GLN B 1 151 ? 8.031 -25.219 -8.219 1 98.81 151 GLN B O 1
ATOM 4713 N N . HIS B 1 152 ? 7.172 -23.688 -9.656 1 98.69 152 HIS B N 1
ATOM 4714 C CA . HIS B 1 152 ? 7.691 -22.531 -8.922 1 98.69 152 HIS B CA 1
ATOM 4715 C C . HIS B 1 152 ? 7.027 -22.406 -7.559 1 98.69 152 HIS B C 1
ATOM 4717 O O . HIS B 1 152 ? 6.102 -23.156 -7.238 1 98.69 152 HIS B O 1
ATOM 4723 N N . ALA B 1 153 ? 7.492 -21.469 -6.781 1 98.19 153 ALA B N 1
ATOM 4724 C CA . ALA B 1 153 ? 7.141 -21.328 -5.367 1 98.19 153 ALA B CA 1
ATOM 4725 C C . ALA B 1 153 ? 5.637 -21.156 -5.191 1 98.19 153 ALA B C 1
ATOM 4727 O O . ALA B 1 153 ? 4.996 -21.922 -4.469 1 98.19 153 ALA B O 1
ATOM 4728 N N . SER B 1 154 ? 5.004 -20.234 -5.914 1 98.62 154 SER B N 1
ATOM 4729 C CA . SER B 1 154 ? 3.604 -19.906 -5.684 1 98.62 154 SER B CA 1
ATOM 4730 C C . SER B 1 154 ? 2.682 -21.031 -6.133 1 98.62 154 SER B C 1
ATOM 4732 O O . SER B 1 154 ? 1.876 -21.531 -5.344 1 98.62 154 SER B O 1
ATOM 4734 N N . PRO B 1 155 ? 2.809 -21.531 -7.355 1 98.81 155 PRO B N 1
ATOM 4735 C CA . PRO B 1 155 ? 1.885 -22.594 -7.734 1 98.81 155 PRO B CA 1
ATOM 4736 C C . PRO B 1 155 ? 2.127 -23.891 -6.957 1 98.81 155 PRO B C 1
ATOM 4738 O O . PRO B 1 155 ? 1.182 -24.625 -6.668 1 98.81 155 PRO B O 1
ATOM 4741 N N . SER B 1 156 ? 3.352 -24.141 -6.574 1 98.88 156 SER B N 1
ATOM 4742 C CA . SER B 1 156 ? 3.646 -25.391 -5.887 1 98.88 156 SER B CA 1
ATOM 4743 C C . SER B 1 156 ? 3.006 -25.438 -4.504 1 98.88 156 SER B C 1
ATOM 4745 O O . SER B 1 156 ? 2.742 -26.516 -3.963 1 98.88 156 SER B O 1
ATOM 4747 N N . GLY B 1 157 ? 2.709 -24.234 -3.941 1 98.81 157 GLY B N 1
ATOM 4748 C CA . GLY B 1 157 ? 2.062 -24.172 -2.639 1 98.81 157 GLY B CA 1
ATOM 4749 C C . GLY B 1 157 ? 0.69 -24.828 -2.623 1 98.81 157 GLY B C 1
ATOM 4750 O O . GLY B 1 157 ? 0.146 -25.109 -1.554 1 98.81 157 GLY B O 1
ATOM 4751 N N . THR B 1 158 ? 0.158 -25.141 -3.779 1 98.81 158 THR B N 1
ATOM 4752 C CA . THR B 1 158 ? -1.171 -25.734 -3.861 1 98.81 158 THR B CA 1
ATOM 4753 C C . THR B 1 158 ? -1.093 -27.25 -3.703 1 98.81 158 THR B C 1
ATOM 4755 O O . THR B 1 158 ? -2.096 -27.891 -3.4 1 98.81 158 THR B O 1
ATOM 4758 N N . TYR B 1 159 ? 0.14 -27.891 -3.889 1 98.81 159 TYR B N 1
ATOM 4759 C CA . TYR B 1 159 ? 0.131 -29.344 -3.934 1 98.81 159 TYR B CA 1
ATOM 4760 C C . TYR B 1 159 ? 1.394 -29.922 -3.301 1 98.81 159 TYR B C 1
ATOM 4762 O O . TYR B 1 159 ? 1.447 -31.109 -2.973 1 98.81 159 TYR B O 1
ATOM 4770 N N . ALA B 1 160 ? 2.418 -29.109 -3.113 1 98.88 160 ALA B N 1
ATOM 4771 C CA . ALA B 1 160 ? 3.727 -29.672 -2.795 1 98.88 160 ALA B CA 1
ATOM 4772 C C . ALA B 1 160 ? 4.086 -29.438 -1.331 1 98.88 160 ALA B C 1
ATOM 4774 O O . ALA B 1 160 ? 3.555 -28.531 -0.695 1 98.88 160 ALA B O 1
ATOM 4775 N N . HIS B 1 161 ? 4.906 -30.281 -0.788 1 98.88 161 HIS B N 1
ATOM 4776 C CA . HIS B 1 161 ? 5.531 -30.203 0.527 1 98.88 161 HIS B CA 1
ATOM 4777 C C . HIS B 1 161 ? 7.043 -30.391 0.427 1 98.88 161 HIS B C 1
ATOM 4779 O O . HIS B 1 161 ? 7.539 -31.516 0.35 1 98.88 161 HIS B O 1
ATOM 4785 N N . VAL B 1 162 ? 7.742 -29.297 0.452 1 98.88 162 VAL B N 1
ATOM 4786 C CA . VAL B 1 162 ? 9.18 -29.391 0.213 1 98.88 162 VAL B CA 1
ATOM 4787 C C . VAL B 1 162 ? 9.922 -28.406 1.115 1 98.88 162 VAL B C 1
ATOM 4789 O O . VAL B 1 162 ? 9.422 -27.312 1.384 1 98.88 162 VAL B O 1
ATOM 4792 N N . VAL B 1 163 ? 11.156 -28.766 1.576 1 98.75 163 VAL B N 1
ATOM 4793 C CA . VAL B 1 163 ? 11.961 -27.938 2.471 1 98.75 163 VAL B CA 1
ATOM 4794 C C . VAL B 1 163 ? 12.906 -27.062 1.653 1 98.75 163 VAL B C 1
ATOM 4796 O O . VAL B 1 163 ? 13.75 -26.359 2.213 1 98.75 163 VAL B O 1
ATOM 4799 N N . ASN B 1 164 ? 12.789 -27.125 0.349 1 98.81 164 ASN B N 1
ATOM 4800 C CA . ASN B 1 164 ? 13.57 -26.297 -0.563 1 98.81 164 ASN B CA 1
ATOM 4801 C C . ASN B 1 164 ? 12.82 -26.016 -1.861 1 98.81 164 ASN B C 1
ATOM 4803 O O . ASN B 1 164 ? 12.656 -26.922 -2.689 1 98.81 164 ASN B O 1
ATOM 4807 N N . ARG B 1 165 ? 12.477 -24.812 -2.082 1 98.62 165 ARG B N 1
ATOM 4808 C CA . ARG B 1 165 ? 11.609 -24.406 -3.189 1 98.62 165 ARG B CA 1
ATOM 4809 C C . ARG B 1 165 ? 12.281 -24.672 -4.531 1 98.62 165 ARG B C 1
ATOM 4811 O O . ARG B 1 165 ? 11.625 -24.656 -5.574 1 98.62 165 ARG B O 1
ATOM 4818 N N . ASN B 1 166 ? 13.57 -24.906 -4.559 1 98.56 166 ASN B N 1
ATOM 4819 C CA . ASN B 1 166 ? 14.305 -25.062 -5.812 1 98.56 166 ASN B CA 1
ATOM 4820 C C . ASN B 1 166 ? 14.383 -26.531 -6.246 1 98.56 166 ASN B C 1
ATOM 4822 O O . ASN B 1 166 ? 14.992 -26.844 -7.27 1 98.56 166 ASN B O 1
ATOM 4826 N N . TRP B 1 167 ? 13.781 -27.391 -5.453 1 98.81 167 TRP B N 1
ATOM 4827 C CA . TRP B 1 167 ? 13.789 -28.797 -5.805 1 98.81 167 TRP B CA 1
ATOM 4828 C C . TRP B 1 167 ? 12.719 -29.109 -6.848 1 98.81 167 TRP B C 1
ATOM 4830 O O . TRP B 1 167 ? 11.828 -29.922 -6.609 1 98.81 167 TRP B O 1
ATOM 4840 N N . TYR B 1 168 ? 12.875 -28.625 -8.078 1 98.75 168 TYR B N 1
ATOM 4841 C CA . TYR B 1 168 ? 11.898 -28.703 -9.164 1 98.75 168 TYR B CA 1
ATOM 4842 C C . TYR B 1 168 ? 11.789 -30.141 -9.688 1 98.75 168 TYR B C 1
ATOM 4844 O O . TYR B 1 168 ? 10.688 -30.609 -9.992 1 98.75 168 TYR B O 1
ATOM 4852 N N . ALA B 1 169 ? 12.898 -30.781 -9.828 1 98.56 169 ALA B N 1
ATOM 4853 C CA . ALA B 1 169 ? 13.039 -32.156 -10.289 1 98.56 169 ALA B CA 1
ATOM 4854 C C . ALA B 1 169 ? 14.039 -32.938 -9.438 1 98.56 169 ALA B C 1
ATOM 4856 O O . ALA B 1 169 ? 14.742 -32.344 -8.609 1 98.56 169 ALA B O 1
ATOM 4857 N N . ASP B 1 170 ? 14.086 -34.25 -9.641 1 98.19 170 ASP B N 1
ATOM 4858 C CA . ASP B 1 170 ? 15.07 -35.031 -8.898 1 98.19 170 ASP B CA 1
ATOM 4859 C C . ASP B 1 170 ? 16.484 -34.531 -9.172 1 98.19 170 ASP B C 1
ATOM 4861 O O . ASP B 1 170 ? 17.344 -34.531 -8.273 1 98.19 170 ASP B O 1
ATOM 4865 N N . ALA B 1 171 ? 16.703 -34.031 -10.398 1 97.75 171 ALA B N 1
ATOM 4866 C CA . ALA B 1 171 ? 18 -33.5 -10.797 1 97.75 171 ALA B CA 1
ATOM 4867 C C . ALA B 1 171 ? 18.359 -32.25 -9.992 1 97.75 171 ALA B C 1
ATOM 4869 O O . ALA B 1 171 ? 19.531 -31.859 -9.938 1 97.75 171 ALA B O 1
ATOM 4870 N N . SER B 1 172 ? 17.359 -31.594 -9.383 1 97.81 172 SER B N 1
ATOM 4871 C CA . SER B 1 172 ? 17.562 -30.359 -8.617 1 97.81 172 SER B CA 1
ATOM 4872 C C . SER B 1 172 ? 17.797 -30.672 -7.141 1 97.81 172 SER B C 1
ATOM 4874 O O . SER B 1 172 ? 18.016 -29.75 -6.344 1 97.81 172 SER B O 1
ATOM 4876 N N . MET B 1 173 ? 17.75 -31.891 -6.738 1 98.25 173 MET B N 1
ATOM 4877 C CA . MET B 1 173 ? 17.844 -32.281 -5.332 1 98.25 173 MET B CA 1
ATOM 4878 C C . MET B 1 173 ? 19.203 -32.875 -5.012 1 98.25 173 MET B C 1
ATOM 4880 O O . MET B 1 173 ? 19.797 -33.562 -5.848 1 98.25 173 MET B O 1
ATOM 4884 N N . PRO B 1 174 ? 19.672 -32.625 -3.764 1 97.62 174 PRO B N 1
ATOM 4885 C CA . PRO B 1 174 ? 20.844 -33.406 -3.342 1 97.62 174 PRO B CA 1
ATOM 4886 C C . PRO B 1 174 ? 20.547 -34.875 -3.191 1 97.62 174 PRO B C 1
ATOM 4888 O O . PRO B 1 174 ? 19.453 -35.25 -2.768 1 97.62 174 PRO B O 1
ATOM 4891 N N . THR B 1 175 ? 21.531 -35.656 -3.479 1 96.5 175 THR B N 1
ATOM 4892 C CA . THR B 1 175 ? 21.391 -37.094 -3.408 1 96.5 175 THR B CA 1
ATOM 4893 C C . THR B 1 175 ? 20.922 -37.531 -2.023 1 96.5 175 THR B C 1
ATOM 4895 O O . THR B 1 175 ? 20.109 -38.438 -1.899 1 96.5 175 THR B O 1
ATOM 4898 N N . GLU B 1 176 ? 21.422 -36.906 -1.043 1 97.06 176 GLU B N 1
ATOM 4899 C CA . GLU B 1 176 ? 21.062 -37.25 0.333 1 97.06 176 GLU B CA 1
ATOM 4900 C C . GLU B 1 176 ? 19.562 -37.094 0.577 1 97.06 176 GLU B C 1
ATOM 4902 O O . GLU B 1 176 ? 18.953 -37.875 1.291 1 97.06 176 GLU B O 1
ATOM 4907 N N . ALA B 1 177 ? 18.938 -36.031 0.059 1 97.75 177 ALA B N 1
ATOM 4908 C CA . ALA B 1 177 ? 17.5 -35.781 0.221 1 97.75 177 ALA B CA 1
ATOM 4909 C C . ALA B 1 177 ? 16.688 -36.875 -0.463 1 97.75 177 ALA B C 1
ATOM 4911 O O . ALA B 1 177 ? 15.664 -37.312 0.068 1 97.75 177 ALA B O 1
ATOM 4912 N N . GLU B 1 178 ? 17.125 -37.312 -1.622 1 95.69 178 GLU B N 1
ATOM 4913 C CA . GLU B 1 178 ? 16.453 -38.375 -2.326 1 95.69 178 GLU B CA 1
ATOM 4914 C C . GLU B 1 178 ? 16.484 -39.688 -1.51 1 95.69 178 GLU B C 1
ATOM 4916 O O . GLU B 1 178 ? 15.469 -40.375 -1.404 1 95.69 178 GLU B O 1
ATOM 4921 N N . LEU B 1 179 ? 17.672 -39.906 -0.954 1 95.81 179 LEU B N 1
ATOM 4922 C CA . LEU B 1 179 ? 17.859 -41.125 -0.174 1 95.81 179 LEU B CA 1
ATOM 4923 C C . LEU B 1 179 ? 17.016 -41.094 1.095 1 95.81 179 LEU B C 1
ATOM 4925 O O . LEU B 1 179 ? 16.562 -42.156 1.574 1 95.81 179 LEU B O 1
ATOM 4929 N N . GLN B 1 180 ? 16.75 -39.906 1.556 1 96.69 180 GLN B N 1
ATOM 4930 C CA . GLN B 1 180 ? 15.969 -39.719 2.777 1 96.69 180 GLN B CA 1
ATOM 4931 C C . GLN B 1 180 ? 14.469 -39.781 2.488 1 96.69 180 GLN B C 1
ATOM 4933 O O . GLN B 1 180 ? 13.656 -39.781 3.412 1 96.69 180 GLN B O 1
ATOM 4938 N N . GLY B 1 181 ? 14.109 -39.844 1.223 1 96.44 181 GLY B N 1
ATOM 4939 C CA . GLY B 1 181 ? 12.719 -40.094 0.887 1 96.44 181 GLY B CA 1
ATOM 4940 C C . GLY B 1 181 ? 11.977 -38.844 0.451 1 96.44 181 GLY B C 1
ATOM 4941 O O . GLY B 1 181 ? 10.797 -38.906 0.108 1 96.44 181 GLY B O 1
ATOM 4942 N N . CYS B 1 182 ? 12.641 -37.688 0.438 1 97.94 182 CYS B N 1
ATOM 4943 C CA . CYS B 1 182 ? 12 -36.469 -0.048 1 97.94 182 CYS B CA 1
ATOM 4944 C C . CYS B 1 182 ? 11.75 -36.562 -1.55 1 97.94 182 CYS B C 1
ATOM 4946 O O . CYS B 1 182 ? 12.508 -37.188 -2.277 1 97.94 182 CYS B O 1
ATOM 4948 N N . LYS B 1 183 ? 10.688 -35.938 -1.988 1 98.31 183 LYS B N 1
ATOM 4949 C CA . LYS B 1 183 ? 10.305 -35.938 -3.396 1 98.31 183 LYS B CA 1
ATOM 4950 C C . LYS B 1 183 ? 10.375 -34.531 -3.994 1 98.31 183 LYS B C 1
ATOM 4952 O O . LYS B 1 183 ? 10.125 -33.562 -3.303 1 98.31 183 LYS B O 1
ATOM 4957 N N . ASP B 1 184 ? 10.758 -34.469 -5.238 1 98.62 184 ASP B N 1
ATOM 4958 C CA . ASP B 1 184 ? 10.805 -33.188 -5.941 1 98.62 184 ASP B CA 1
ATOM 4959 C C . ASP B 1 184 ? 9.398 -32.688 -6.246 1 98.62 184 ASP B C 1
ATOM 4961 O O . ASP B 1 184 ? 8.43 -33.438 -6.18 1 98.62 184 ASP B O 1
ATOM 4965 N N . ILE B 1 185 ? 9.32 -31.438 -6.629 1 98.94 185 ILE B N 1
ATOM 4966 C CA . ILE B 1 185 ? 8.055 -30.734 -6.809 1 98.94 185 ILE B CA 1
ATOM 4967 C C . ILE B 1 185 ? 7.316 -31.297 -8.023 1 98.94 185 ILE B C 1
ATOM 4969 O O . ILE B 1 185 ? 6.098 -31.469 -7.988 1 98.94 185 ILE B O 1
ATOM 4973 N N . ALA B 1 186 ? 8.016 -31.594 -9.133 1 98.94 186 ALA B N 1
ATOM 4974 C CA . ALA B 1 186 ? 7.371 -32.125 -10.336 1 98.94 186 ALA B CA 1
ATOM 4975 C C . ALA B 1 186 ? 6.719 -33.469 -10.055 1 98.94 186 ALA B C 1
ATOM 4977 O O . ALA B 1 186 ? 5.609 -33.75 -10.516 1 98.94 186 ALA B O 1
ATOM 4978 N N . TRP B 1 187 ? 7.426 -34.312 -9.328 1 98.75 187 TRP B N 1
ATOM 4979 C CA . TRP B 1 187 ? 6.855 -35.594 -8.945 1 98.75 187 TRP B CA 1
ATOM 4980 C C . TRP B 1 187 ? 5.578 -35.406 -8.133 1 98.75 187 TRP B C 1
ATOM 4982 O O . TRP B 1 187 ? 4.582 -36.094 -8.359 1 98.75 187 TRP B O 1
ATOM 4992 N N . GLN B 1 188 ? 5.609 -34.5 -7.242 1 98.75 188 GLN B N 1
ATOM 4993 C CA . GLN B 1 188 ? 4.461 -34.25 -6.371 1 98.75 188 GLN B CA 1
ATOM 4994 C C . GLN B 1 188 ? 3.285 -33.688 -7.156 1 98.75 188 GLN B C 1
ATOM 4996 O O . GLN B 1 188 ? 2.125 -33.906 -6.812 1 98.75 188 GLN B O 1
ATOM 5001 N N . LEU B 1 189 ? 3.557 -32.906 -8.219 1 98.81 189 LEU B N 1
ATOM 5002 C CA . LEU B 1 189 ? 2.531 -32.344 -9.086 1 98.81 189 LEU B CA 1
ATOM 5003 C C . LEU B 1 189 ? 1.61 -33.406 -9.633 1 98.81 189 LEU B C 1
ATOM 5005 O O . LEU B 1 189 ? 0.405 -33.219 -9.773 1 98.81 189 LEU B O 1
ATOM 5009 N N . VAL B 1 190 ? 2.131 -34.594 -9.891 1 97.94 190 VAL B N 1
ATOM 5010 C CA . VAL B 1 190 ? 1.363 -35.625 -10.57 1 97.94 190 VAL B CA 1
ATOM 5011 C C . VAL B 1 190 ? 0.877 -36.656 -9.562 1 97.94 190 VAL B C 1
ATOM 5013 O O . VAL B 1 190 ? 0.012 -37.5 -9.867 1 97.94 190 VAL B O 1
ATOM 5016 N N . HIS B 1 191 ? 1.312 -36.562 -8.273 1 97.75 191 HIS B N 1
ATOM 5017 C CA . HIS B 1 191 ? 1.008 -37.656 -7.359 1 97.75 191 HIS B CA 1
ATOM 5018 C C . HIS B 1 191 ? 0.193 -37.156 -6.164 1 97.75 191 HIS B C 1
ATOM 5020 O O . HIS B 1 191 ? -0.596 -37.938 -5.594 1 97.75 191 HIS B O 1
ATOM 5026 N N . ASN B 1 192 ? 0.386 -35.906 -5.762 1 98.31 192 ASN B N 1
ATOM 5027 C CA . ASN B 1 192 ? -0.122 -35.5 -4.457 1 98.31 192 ASN B CA 1
ATOM 5028 C C . ASN B 1 192 ? -1.614 -35.188 -4.508 1 98.31 192 ASN B C 1
ATOM 5030 O O . ASN B 1 192 ? -2.363 -35.562 -3.604 1 98.31 192 ASN B O 1
ATOM 5034 N N . VAL B 1 193 ? -2.018 -34.375 -5.488 1 98.06 193 VAL B N 1
ATOM 5035 C CA . VAL B 1 193 ? -3.402 -33.938 -5.621 1 98.06 193 VAL B CA 1
ATOM 5036 C C . VAL B 1 193 ? -3.893 -34.188 -7.043 1 98.06 193 VAL B C 1
ATOM 5038 O O . VAL B 1 193 ? -3.148 -34 -8.008 1 98.06 193 VAL B O 1
ATOM 5041 N N . ASP B 1 194 ? -5.105 -34.719 -7.184 1 97.94 194 ASP B N 1
ATOM 5042 C CA . ASP B 1 194 ? -5.719 -34.938 -8.492 1 97.94 194 ASP B CA 1
ATOM 5043 C C . ASP B 1 194 ? -6.199 -33.594 -9.086 1 97.94 194 ASP B C 1
ATOM 5045 O O . ASP B 1 194 ? -7.371 -33.25 -8.953 1 97.94 194 ASP B O 1
ATOM 5049 N N . ILE B 1 195 ? -5.324 -32.906 -9.797 1 98.62 195 ILE B N 1
ATOM 5050 C CA . ILE B 1 195 ? -5.605 -31.594 -10.336 1 98.62 195 ILE B CA 1
ATOM 5051 C C . ILE B 1 195 ? -6.156 -31.719 -11.75 1 98.62 195 ILE B C 1
ATOM 5053 O O . ILE B 1 195 ? -5.551 -32.375 -12.609 1 98.62 195 ILE B O 1
ATOM 5057 N N . ASN B 1 196 ? -7.27 -31.047 -12.031 1 98.62 196 ASN B N 1
ATOM 5058 C CA . ASN B 1 196 ? -7.957 -31.156 -13.312 1 98.62 196 ASN B CA 1
ATOM 5059 C C . ASN B 1 196 ? -7.242 -30.359 -14.398 1 98.62 196 ASN B C 1
ATOM 5061 O O . ASN B 1 196 ? -7.059 -30.844 -15.516 1 98.62 196 ASN B O 1
ATOM 5065 N N . VAL B 1 197 ? -6.891 -29.125 -14.055 1 98.94 197 VAL B N 1
ATOM 5066 C CA . VAL B 1 197 ? -6.27 -28.266 -15.055 1 98.94 197 VAL B CA 1
ATOM 5067 C C . VAL B 1 197 ? -4.934 -27.734 -14.523 1 98.94 197 VAL B C 1
ATOM 5069 O O . VAL B 1 197 ? -4.867 -27.188 -13.43 1 98.94 197 VAL B O 1
ATOM 5072 N N . ILE B 1 198 ? -3.832 -27.953 -15.234 1 98.94 198 ILE B N 1
ATOM 5073 C CA . ILE B 1 198 ? -2.486 -27.469 -14.945 1 98.94 198 ILE B CA 1
ATOM 5074 C C . ILE B 1 198 ? -1.933 -26.719 -16.156 1 98.94 198 ILE B C 1
ATOM 5076 O O . ILE B 1 198 ? -1.624 -27.328 -17.188 1 98.94 198 ILE B O 1
ATOM 5080 N N . LEU B 1 199 ? -1.842 -25.422 -16.094 1 98.94 199 LEU B N 1
ATOM 5081 C CA . LEU B 1 199 ? -1.358 -24.625 -17.219 1 98.94 199 LEU B CA 1
ATOM 5082 C C . LEU B 1 199 ? -0.202 -23.734 -16.797 1 98.94 199 LEU B C 1
ATOM 5084 O O . LEU B 1 199 ? -0.292 -23.031 -15.797 1 98.94 199 LEU B O 1
ATOM 5088 N N . GLY B 1 200 ? 0.924 -23.688 -17.484 1 98.81 200 GLY B N 1
ATOM 5089 C CA . GLY B 1 200 ? 2.094 -22.859 -17.234 1 98.81 200 GLY B CA 1
ATOM 5090 C C . GLY B 1 200 ? 3.326 -23.328 -17.984 1 98.81 200 GLY B C 1
ATOM 5091 O O . GLY B 1 200 ? 3.225 -23.828 -19.094 1 98.81 200 GLY B O 1
ATOM 5092 N N . GLY B 1 201 ? 4.492 -23 -17.484 1 98.75 201 GLY B N 1
ATOM 5093 C CA . GLY B 1 201 ? 5.746 -23.531 -18 1 98.75 201 GLY B CA 1
ATOM 5094 C C . GLY B 1 201 ? 6.246 -24.734 -17.203 1 98.75 201 GLY B C 1
ATOM 5095 O O . GLY B 1 201 ? 5.484 -25.344 -16.453 1 98.75 201 GLY B O 1
ATOM 5096 N N . GLY B 1 202 ? 7.527 -25.141 -17.516 1 98.69 202 GLY B N 1
ATOM 5097 C CA . GLY B 1 202 ? 8.203 -26.109 -16.656 1 98.69 202 GLY B CA 1
ATOM 5098 C C . GLY B 1 202 ? 8.312 -27.484 -17.281 1 98.69 202 GLY B C 1
ATOM 5099 O O . GLY B 1 202 ? 8.438 -28.484 -16.578 1 98.69 202 GLY B O 1
ATOM 5100 N N . ARG B 1 203 ? 8.367 -27.641 -18.625 1 97.88 203 ARG B N 1
ATOM 5101 C CA . ARG B 1 203 ? 8.422 -28.922 -19.328 1 97.88 203 ARG B CA 1
ATOM 5102 C C . ARG B 1 203 ? 9.688 -29.688 -18.969 1 97.88 203 ARG B C 1
ATOM 5104 O O . ARG B 1 203 ? 9.664 -30.906 -18.844 1 97.88 203 ARG B O 1
ATOM 5111 N N . LYS B 1 204 ? 10.727 -28.938 -18.797 1 98.25 204 LYS B N 1
ATOM 5112 C CA . LYS B 1 204 ? 12.031 -29.594 -18.703 1 98.25 204 LYS B CA 1
ATOM 5113 C C . LYS B 1 204 ? 12.141 -30.391 -17.406 1 98.25 204 LYS B C 1
ATOM 5115 O O . LYS B 1 204 ? 12.961 -31.312 -17.312 1 98.25 204 LYS B O 1
ATOM 5120 N N . TYR B 1 205 ? 11.297 -30.062 -16.406 1 98.81 205 TYR B N 1
ATOM 5121 C CA . TYR B 1 205 ? 11.352 -30.75 -15.117 1 98.81 205 TYR B CA 1
ATOM 5122 C C . TYR B 1 205 ? 10.5 -32 -15.125 1 98.81 205 TYR B C 1
ATOM 5124 O O . TYR B 1 205 ? 10.547 -32.812 -14.18 1 98.81 205 TYR B O 1
ATOM 5132 N N . MET B 1 206 ? 9.75 -32.281 -16.188 1 98.81 206 MET B N 1
ATOM 5133 C CA . MET B 1 206 ? 8.742 -33.344 -16.234 1 98.81 206 MET B CA 1
ATOM 5134 C C . MET B 1 206 ? 9.25 -34.562 -16.984 1 98.81 206 MET B C 1
ATOM 5136 O O . MET B 1 206 ? 8.656 -35.625 -16.906 1 98.81 206 MET B O 1
ATOM 5140 N N . THR B 1 207 ? 10.391 -34.438 -17.734 1 98.69 207 THR B N 1
ATOM 5141 C CA . THR B 1 207 ? 10.797 -35.5 -18.656 1 98.69 207 THR B CA 1
ATOM 5142 C C . THR B 1 207 ? 12.234 -35.938 -18.391 1 98.69 207 THR B C 1
ATOM 5144 O O . THR B 1 207 ? 13.008 -35.188 -17.797 1 98.69 207 THR B O 1
ATOM 5147 N N . PRO B 1 208 ? 12.609 -37.094 -18.922 1 98.44 208 PRO B N 1
ATOM 5148 C CA . PRO B 1 208 ? 13.945 -37.625 -18.672 1 98.44 208 PRO B CA 1
ATOM 5149 C C . PRO B 1 208 ? 15.047 -36.781 -19.281 1 98.44 208 PRO B C 1
ATOM 5151 O O . PRO B 1 208 ? 14.836 -36.094 -20.297 1 98.44 208 PRO B O 1
ATOM 5154 N N . VAL B 1 209 ? 16.203 -36.875 -18.641 1 97.88 209 VAL B N 1
ATOM 5155 C CA . VAL B 1 209 ? 17.406 -36.188 -19.109 1 97.88 209 VAL B CA 1
ATOM 5156 C C . VAL B 1 209 ? 17.609 -36.5 -20.594 1 97.88 209 VAL B C 1
ATOM 5158 O O . VAL B 1 209 ? 17.484 -37.625 -21.031 1 97.88 209 VAL B O 1
ATOM 5161 N N . GLY B 1 210 ? 17.75 -35.438 -21.359 1 96.81 210 GLY B N 1
ATOM 5162 C CA . GLY B 1 210 ? 18.078 -35.625 -22.766 1 96.81 210 GLY B CA 1
ATOM 5163 C C . GLY B 1 210 ? 16.859 -35.562 -23.672 1 96.81 210 GLY B C 1
ATOM 5164 O O . GLY B 1 210 ? 16.969 -35.438 -24.891 1 96.81 210 GLY B O 1
ATOM 5165 N N . THR B 1 211 ? 15.633 -35.719 -23.125 1 98.12 211 THR B N 1
ATOM 5166 C CA . THR B 1 211 ? 14.422 -35.594 -23.938 1 98.12 211 THR B CA 1
ATOM 5167 C C . THR B 1 211 ? 14.375 -34.25 -24.641 1 98.12 211 THR B C 1
ATOM 5169 O O . THR B 1 211 ? 14.336 -33.219 -23.984 1 98.12 211 THR B O 1
ATOM 5172 N N . PRO B 1 212 ? 14.375 -34.188 -25.969 1 98 212 PRO B N 1
ATOM 5173 C CA . PRO B 1 212 ? 14.32 -32.906 -26.672 1 98 212 PRO B CA 1
ATOM 5174 C C . PRO B 1 212 ? 13.031 -32.125 -26.391 1 98 212 PRO B C 1
ATOM 5176 O O . PRO B 1 212 ? 11.961 -32.719 -26.312 1 98 212 PRO B O 1
ATOM 5179 N N . ASP B 1 213 ? 13.234 -30.844 -26.25 1 98.12 213 ASP B N 1
ATOM 5180 C CA . ASP B 1 213 ? 12.062 -30 -26.109 1 98.12 213 ASP B CA 1
ATOM 5181 C C . ASP B 1 213 ? 11.289 -29.906 -27.422 1 98.12 213 ASP B C 1
ATOM 5183 O O . ASP B 1 213 ? 11.883 -29.766 -28.5 1 98.12 213 ASP B O 1
ATOM 5187 N N . PRO B 1 214 ? 10.023 -30 -27.391 1 97.06 214 PRO B N 1
ATOM 5188 C CA . PRO B 1 214 ? 9.258 -29.984 -28.641 1 97.06 214 PRO B CA 1
ATOM 5189 C C . PRO B 1 214 ? 9.32 -28.641 -29.359 1 97.06 214 PRO B C 1
ATOM 5191 O O . PRO B 1 214 ? 9.211 -28.578 -30.594 1 97.06 214 PRO B O 1
ATOM 5194 N N . GLU B 1 215 ? 9.406 -27.516 -28.641 1 96.81 215 GLU B N 1
ATOM 5195 C CA . GLU B 1 215 ? 9.469 -26.188 -29.219 1 96.81 215 GLU B CA 1
ATOM 5196 C C . GLU B 1 215 ? 10.891 -25.828 -29.625 1 96.81 215 GLU B C 1
ATOM 5198 O O . GLU B 1 215 ? 11.102 -25.125 -30.625 1 96.81 215 GLU B O 1
ATOM 5203 N N . TYR B 1 216 ? 11.828 -26.297 -28.812 1 97.19 216 TYR B N 1
ATOM 5204 C CA . TYR B 1 216 ? 13.242 -26.016 -29.047 1 97.19 216 TYR B CA 1
ATOM 5205 C C . TYR B 1 216 ? 14.047 -27.312 -29.141 1 97.19 216 TYR B C 1
ATOM 5207 O O . TYR B 1 216 ? 14.969 -27.531 -28.344 1 97.19 216 TYR B O 1
ATOM 5215 N N . PRO B 1 217 ? 13.891 -28.094 -30.156 1 96.5 217 PRO B N 1
ATOM 5216 C CA . PRO B 1 217 ? 14.484 -29.438 -30.203 1 96.5 217 PRO B CA 1
ATOM 5217 C C . PRO B 1 217 ? 16 -29.391 -30.375 1 96.5 217 PRO B C 1
ATOM 5219 O O . PRO B 1 217 ? 16.688 -30.375 -30.062 1 96.5 217 PRO B O 1
ATOM 5222 N N . THR B 1 218 ? 16.562 -28.281 -30.875 1 97.31 218 THR B N 1
ATOM 5223 C CA . THR B 1 218 ? 18 -28.219 -31.172 1 97.31 218 THR B CA 1
ATOM 5224 C C . THR B 1 218 ? 18.75 -27.578 -30 1 97.31 218 THR B C 1
ATOM 5226 O O . THR B 1 218 ? 19.984 -27.516 -30.016 1 97.31 218 THR B O 1
ATOM 5229 N N . TYR B 1 219 ? 18.078 -27.094 -28.984 1 97.25 219 TYR B N 1
ATOM 5230 C CA . TYR B 1 219 ? 18.719 -26.484 -27.844 1 97.25 219 TYR B CA 1
ATOM 5231 C C . TYR B 1 219 ? 18.828 -27.469 -26.672 1 97.25 219 TYR B C 1
ATOM 5233 O O . TYR B 1 219 ? 17.875 -27.625 -25.906 1 97.25 219 TYR B O 1
ATOM 5241 N N . THR B 1 220 ? 20 -27.922 -26.438 1 96.88 220 THR B N 1
ATOM 5242 C CA . THR B 1 220 ? 20.203 -28.953 -25.422 1 96.88 220 THR B CA 1
ATOM 5243 C C . THR B 1 220 ? 19.891 -28.422 -24.031 1 96.88 220 THR B C 1
ATOM 5245 O O . THR B 1 220 ? 19.516 -29.188 -23.141 1 96.88 220 THR B O 1
ATOM 5248 N N . THR B 1 221 ? 20.016 -27.109 -23.828 1 96.75 221 THR B N 1
ATOM 5249 C CA . THR B 1 221 ? 19.766 -26.484 -22.531 1 96.75 221 THR B CA 1
ATOM 5250 C C . THR B 1 221 ? 18.281 -26.594 -22.172 1 96.75 221 THR B C 1
ATOM 5252 O O . THR B 1 221 ? 17.906 -26.422 -21.016 1 96.75 221 THR B O 1
ATOM 5255 N N . GLU B 1 222 ? 17.438 -26.859 -23.141 1 97.94 222 GLU B N 1
ATOM 5256 C CA . GLU B 1 222 ? 15.984 -26.906 -22.922 1 97.94 222 GLU B CA 1
ATOM 5257 C C . GLU B 1 222 ? 15.492 -28.344 -22.781 1 97.94 222 GLU B C 1
ATOM 5259 O O . GLU B 1 222 ? 14.297 -28.578 -22.578 1 97.94 222 GLU B O 1
ATOM 5264 N N . ASN B 1 223 ? 16.375 -29.312 -22.828 1 98.19 223 ASN B N 1
ATOM 5265 C CA . ASN B 1 223 ? 16.016 -30.734 -22.719 1 98.19 223 ASN B CA 1
ATOM 5266 C C . ASN B 1 223 ? 15.469 -31.062 -21.344 1 98.19 223 ASN B C 1
ATOM 5268 O O . ASN B 1 223 ? 15.703 -30.328 -20.375 1 98.19 223 ASN B O 1
ATOM 5272 N N . GLY B 1 224 ? 14.719 -32.219 -21.297 1 98.38 224 GLY B N 1
ATOM 5273 C CA . GLY B 1 224 ? 14.359 -32.781 -20 1 98.38 224 GLY B CA 1
ATOM 5274 C C . GLY B 1 224 ? 15.555 -33 -19.109 1 98.38 224 GLY B C 1
ATOM 5275 O O . GLY B 1 224 ? 16.672 -33.219 -19.594 1 98.38 224 GLY B O 1
ATOM 5276 N N . ILE B 1 225 ? 15.25 -33.031 -17.75 1 98.44 225 ILE B N 1
ATOM 5277 C CA . ILE B 1 225 ? 16.422 -33.062 -16.875 1 98.44 225 ILE B CA 1
ATOM 5278 C C . ILE B 1 225 ? 16.25 -34.156 -15.828 1 98.44 225 ILE B C 1
ATOM 5280 O O . ILE B 1 225 ? 17.125 -34.375 -14.977 1 98.44 225 ILE B O 1
ATOM 5284 N N . ARG B 1 226 ? 15.164 -34.875 -15.852 1 98.5 226 ARG B N 1
ATOM 5285 C CA . ARG B 1 226 ? 14.93 -35.844 -14.805 1 98.5 226 ARG B CA 1
ATOM 5286 C C . ARG B 1 226 ? 15.938 -37 -14.906 1 98.5 226 ARG B C 1
ATOM 5288 O O . ARG B 1 226 ? 16.062 -37.625 -15.961 1 98.5 226 ARG B O 1
ATOM 5295 N N . LYS B 1 227 ? 16.516 -37.375 -13.789 1 97.88 227 LYS B N 1
ATOM 5296 C CA . LYS B 1 227 ? 17.547 -38.406 -13.75 1 97.88 227 LYS B CA 1
ATOM 5297 C C . LYS B 1 227 ? 16.906 -39.781 -13.523 1 97.88 227 LYS B C 1
ATOM 5299 O O . LYS B 1 227 ? 17.5 -40.812 -13.867 1 97.88 227 LYS B O 1
ATOM 5304 N N . ASP B 1 228 ? 15.75 -39.844 -12.961 1 97.06 228 ASP B N 1
ATOM 5305 C CA . ASP B 1 228 ? 15.109 -41.125 -12.656 1 97.06 228 ASP B CA 1
ATOM 5306 C C . ASP B 1 228 ? 14.461 -41.75 -13.906 1 97.06 228 ASP B C 1
ATOM 5308 O O . ASP B 1 228 ? 13.828 -42.781 -13.828 1 97.06 228 ASP B O 1
ATOM 5312 N N . ARG B 1 229 ? 14.438 -41.094 -15.055 1 96.38 229 ARG B N 1
ATOM 5313 C CA . ARG B 1 229 ? 14.023 -41.5 -16.391 1 96.38 229 ARG B CA 1
ATOM 5314 C C . ARG B 1 229 ? 12.516 -41.688 -16.484 1 96.38 229 ARG B C 1
ATOM 5316 O O . ARG B 1 229 ? 12.008 -42.344 -17.391 1 96.38 229 ARG B O 1
ATOM 5323 N N . LYS B 1 230 ? 11.82 -41.094 -15.508 1 97.44 230 LYS B N 1
ATOM 5324 C CA . LYS B 1 230 ? 10.359 -41.125 -15.562 1 97.44 230 LYS B CA 1
ATOM 5325 C C . LYS B 1 230 ? 9.828 -39.938 -16.391 1 97.44 230 LYS B C 1
ATOM 5327 O O . LYS B 1 230 ? 10.32 -38.812 -16.266 1 97.44 230 LYS B O 1
ATOM 5332 N N . ASN B 1 231 ? 8.93 -40.25 -17.25 1 98.56 231 ASN B N 1
ATOM 5333 C CA . ASN B 1 231 ? 8.148 -39.219 -17.922 1 98.56 231 ASN B CA 1
ATOM 5334 C C . ASN B 1 231 ? 6.852 -38.938 -17.172 1 98.56 231 ASN B C 1
ATOM 5336 O O . ASN B 1 231 ? 5.852 -39.625 -17.344 1 98.56 231 ASN B O 1
ATOM 5340 N N . LEU B 1 232 ? 6.867 -37.844 -16.406 1 98.81 232 LEU B N 1
ATOM 5341 C CA . LEU B 1 232 ? 5.766 -37.5 -15.508 1 98.81 232 LEU B CA 1
ATOM 5342 C C . LEU B 1 232 ? 4.523 -37.094 -16.281 1 98.81 232 LEU B C 1
ATOM 5344 O O . LEU B 1 232 ? 3.4 -37.25 -15.797 1 98.81 232 LEU B O 1
ATOM 5348 N N . ILE B 1 233 ? 4.676 -36.562 -17.516 1 98.69 233 ILE B N 1
ATOM 5349 C CA . ILE B 1 233 ? 3.539 -36.219 -18.375 1 98.69 233 ILE B CA 1
ATOM 5350 C C . ILE B 1 233 ? 2.779 -37.5 -18.75 1 98.69 233 ILE B C 1
ATOM 5352 O O . ILE B 1 233 ? 1.552 -37.562 -18.641 1 98.69 233 ILE B O 1
ATOM 5356 N N . ASN B 1 234 ? 3.541 -38.5 -19.141 1 98.06 234 ASN B N 1
ATOM 5357 C CA . ASN B 1 234 ? 2.924 -39.781 -19.484 1 98.06 234 ASN B CA 1
ATOM 5358 C C . ASN B 1 234 ? 2.232 -40.406 -18.281 1 98.06 234 ASN B C 1
ATOM 5360 O O . ASN B 1 234 ? 1.128 -40.938 -18.406 1 98.06 234 ASN B O 1
ATOM 5364 N N . LEU B 1 235 ? 2.898 -40.344 -17.156 1 97.94 235 LEU B N 1
ATOM 5365 C CA . LEU B 1 235 ? 2.305 -40.906 -15.945 1 97.94 235 LEU B CA 1
ATOM 5366 C C . LEU B 1 235 ? 0.992 -40.219 -15.617 1 97.94 235 LEU B C 1
ATOM 5368 O O . LEU B 1 235 ? 0.02 -40.875 -15.219 1 97.94 235 LEU B O 1
ATOM 5372 N N . TRP B 1 236 ? 0.98 -38.906 -15.734 1 98.19 236 TRP B N 1
ATOM 5373 C CA . TRP B 1 236 ? -0.216 -38.094 -15.469 1 98.19 236 TRP B CA 1
ATOM 5374 C C . TRP B 1 236 ? -1.338 -38.469 -16.438 1 98.19 236 TRP B C 1
ATOM 5376 O O . TRP B 1 236 ? -2.488 -38.656 -16.016 1 98.19 236 TRP B O 1
ATOM 5386 N N . LEU B 1 237 ? -1.031 -38.656 -17.734 1 97.75 237 LEU B N 1
ATOM 5387 C CA . LEU B 1 237 ? -2.004 -39 -18.766 1 97.75 237 LEU B CA 1
ATOM 5388 C C . LEU B 1 237 ? -2.59 -40.406 -18.516 1 97.75 237 LEU B C 1
ATOM 5390 O O . LEU B 1 237 ? -3.805 -40.594 -18.625 1 97.75 237 LEU B O 1
ATOM 5394 N N . GLU B 1 238 ? -1.812 -41.312 -18.156 1 96.62 238 GLU B N 1
ATOM 5395 C CA . GLU B 1 238 ? -2.221 -42.719 -17.969 1 96.62 238 GLU B CA 1
ATOM 5396 C C . GLU B 1 238 ? -3.15 -42.875 -16.766 1 96.62 238 GLU B C 1
ATOM 5398 O O . GLU B 1 238 ? -4.047 -43.719 -16.781 1 96.62 238 GLU B O 1
ATOM 5403 N N . ALA B 1 239 ? -2.963 -42 -15.891 1 95.94 239 ALA B N 1
ATOM 5404 C CA . ALA B 1 239 ? -3.709 -42.125 -14.641 1 95.94 239 ALA B CA 1
ATOM 5405 C C . ALA B 1 239 ? -5.07 -41.438 -14.75 1 95.94 239 ALA B C 1
ATOM 5407 O O . ALA B 1 239 ? -5.926 -41.594 -13.875 1 95.94 239 ALA B O 1
ATOM 5408 N N . ARG B 1 240 ? -5.422 -40.781 -15.875 1 94.69 240 ARG B N 1
ATOM 5409 C CA . ARG B 1 240 ? -6.594 -39.906 -15.93 1 94.69 240 ARG B CA 1
ATOM 5410 C C . ARG B 1 240 ? -7.312 -40.031 -17.266 1 94.69 240 ARG B C 1
ATOM 5412 O O . ARG B 1 240 ? -7.027 -39.312 -18.219 1 94.69 240 ARG B O 1
ATOM 5419 N N . PRO B 1 241 ? -8.352 -40.906 -17.25 1 87.38 241 PRO B N 1
ATOM 5420 C CA . PRO B 1 241 ? -9.133 -41 -18.484 1 87.38 241 PRO B CA 1
ATOM 5421 C C . PRO B 1 241 ? -9.688 -39.656 -18.953 1 87.38 241 PRO B C 1
ATOM 5423 O O . PRO B 1 241 ? -10.203 -38.875 -18.125 1 87.38 241 PRO B O 1
ATOM 5426 N N . GLY B 1 242 ? -9.562 -39.344 -20.172 1 88.06 242 GLY B N 1
ATOM 5427 C CA . GLY B 1 242 ? -10.062 -38.094 -20.719 1 88.06 242 GLY B CA 1
ATOM 5428 C C . GLY B 1 242 ? -9.07 -36.938 -20.594 1 88.06 242 GLY B C 1
ATOM 5429 O O . GLY B 1 242 ? -9.398 -35.781 -20.938 1 88.06 242 GLY B O 1
ATOM 5430 N N . ALA B 1 243 ? -7.875 -37.281 -20.156 1 97.06 243 ALA B N 1
ATOM 5431 C CA . ALA B 1 243 ? -6.832 -36.281 -19.984 1 97.06 243 ALA B CA 1
ATOM 5432 C C . ALA B 1 243 ? -6.176 -35.938 -21.312 1 97.06 243 ALA B C 1
ATOM 5434 O O . ALA B 1 243 ? -6.094 -36.781 -22.203 1 97.06 243 ALA B O 1
ATOM 5435 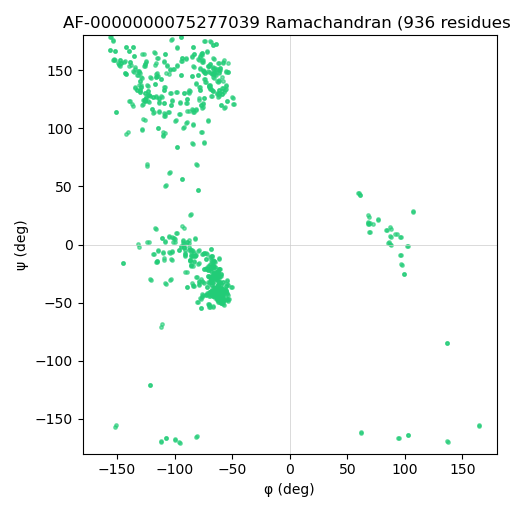N N . ARG B 1 244 ? -5.777 -34.688 -21.484 1 98.38 244 ARG B N 1
ATOM 5436 C CA . ARG B 1 244 ? -5.039 -34.219 -22.641 1 98.38 244 ARG B CA 1
ATOM 5437 C C . ARG B 1 244 ? -3.803 -33.406 -22.219 1 98.38 244 ARG B C 1
ATOM 5439 O O . ARG B 1 244 ? -3.846 -32.656 -21.25 1 98.38 244 ARG B O 1
ATOM 5446 N N . TYR B 1 245 ? -2.75 -33.688 -22.906 1 98.62 245 TYR B N 1
ATOM 5447 C CA . TYR B 1 245 ? -1.553 -32.875 -22.75 1 98.62 245 TYR B CA 1
ATOM 5448 C C . TYR B 1 245 ? -1.327 -32 -23.984 1 98.62 245 TYR B C 1
ATOM 5450 O O . TYR B 1 245 ? -1.526 -32.438 -25.109 1 98.62 245 TYR B O 1
ATOM 5458 N N . VAL B 1 246 ? -1.001 -30.766 -23.797 1 98.69 246 VAL B N 1
ATOM 5459 C CA . VAL B 1 246 ? -0.7 -29.844 -24.906 1 98.69 246 VAL B CA 1
ATOM 5460 C C . VAL B 1 246 ? 0.562 -29.047 -24.578 1 98.69 246 VAL B C 1
ATOM 5462 O O . VAL B 1 246 ? 0.853 -28.781 -23.406 1 98.69 246 VAL B O 1
ATOM 5465 N N . TRP B 1 247 ? 1.341 -28.609 -25.609 1 98 247 TRP B N 1
ATOM 5466 C CA . TRP B 1 247 ? 2.533 -27.812 -25.344 1 98 247 TRP B CA 1
ATOM 5467 C C . TRP B 1 247 ? 2.469 -26.469 -26.062 1 98 247 TRP B C 1
ATOM 5469 O O . TRP B 1 247 ? 3.396 -25.672 -25.969 1 98 247 TRP B O 1
ATOM 5479 N N . ASN B 1 248 ? 1.331 -26.172 -26.797 1 98.31 248 ASN B N 1
ATOM 5480 C CA . ASN B 1 248 ? 1.21 -24.891 -27.484 1 98.31 248 ASN B CA 1
ATOM 5481 C C . ASN B 1 248 ? -0.217 -24.344 -27.422 1 98.31 248 ASN B C 1
ATOM 5483 O O . ASN B 1 248 ? -1.14 -25.062 -27.047 1 98.31 248 ASN B O 1
ATOM 5487 N N . ARG B 1 249 ? -0.302 -23.094 -27.859 1 98.38 249 ARG B N 1
ATOM 5488 C CA . ARG B 1 249 ? -1.538 -22.328 -27.75 1 98.38 249 ARG B CA 1
ATOM 5489 C C . ARG B 1 249 ? -2.66 -22.969 -28.547 1 98.38 249 ARG B C 1
ATOM 5491 O O . ARG B 1 249 ? -3.785 -23.109 -28.062 1 98.38 249 ARG B O 1
ATOM 5498 N N . THR B 1 250 ? -2.398 -23.359 -29.766 1 97.94 250 THR B N 1
ATOM 5499 C CA . THR B 1 250 ? -3.41 -23.906 -30.656 1 97.94 250 THR B CA 1
ATOM 5500 C C . THR B 1 250 ? -4.016 -25.188 -30.062 1 97.94 250 THR B C 1
ATOM 5502 O O . THR B 1 250 ? -5.238 -25.344 -30.047 1 97.94 250 THR B O 1
ATOM 5505 N N . GLU B 1 251 ? -3.182 -26.031 -29.625 1 98.19 251 GLU B N 1
ATOM 5506 C CA . GLU B 1 251 ? -3.648 -27.281 -29.031 1 98.19 251 GLU B CA 1
ATOM 5507 C C . GLU B 1 251 ? -4.441 -27.016 -27.75 1 98.19 251 GLU B C 1
ATOM 5509 O O . GLU B 1 251 ? -5.402 -27.734 -27.453 1 98.19 251 GLU B O 1
ATOM 5514 N N . MET B 1 252 ? -4.027 -26.031 -26.953 1 98.75 252 MET B N 1
ATOM 5515 C CA . MET B 1 252 ? -4.754 -25.703 -25.734 1 98.75 252 MET B CA 1
ATOM 5516 C C . MET B 1 252 ? -6.18 -25.266 -26.047 1 98.75 252 MET B C 1
ATOM 5518 O O . MET B 1 252 ? -7.129 -25.734 -25.406 1 98.75 252 MET B O 1
ATOM 5522 N N . LEU B 1 253 ? -6.273 -24.375 -27.031 1 98.38 253 LEU B N 1
ATOM 5523 C CA . LEU B 1 253 ? -7.59 -23.859 -27.406 1 98.38 253 LEU B CA 1
ATOM 5524 C C . LEU B 1 253 ? -8.484 -24.984 -27.922 1 98.38 253 LEU B C 1
ATOM 5526 O O . LEU B 1 253 ? -9.672 -25.031 -27.594 1 98.38 253 LEU B O 1
ATOM 5530 N N . ALA B 1 254 ? -7.91 -25.922 -28.672 1 98.12 254 ALA B N 1
ATOM 5531 C CA . ALA B 1 254 ? -8.664 -27.062 -29.188 1 98.12 254 ALA B CA 1
ATOM 5532 C C . ALA B 1 254 ? -9.117 -27.969 -28.047 1 98.12 254 ALA B C 1
ATOM 5534 O O . ALA B 1 254 ? -10.25 -28.453 -28.047 1 98.12 254 ALA B O 1
ATOM 5535 N N . ALA B 1 255 ? -8.219 -28.219 -27.125 1 98.38 255 ALA B N 1
ATOM 5536 C CA . ALA B 1 255 ? -8.547 -29.062 -25.984 1 98.38 255 ALA B CA 1
ATOM 5537 C C . ALA B 1 255 ? -9.656 -28.422 -25.141 1 98.38 255 ALA B C 1
ATOM 5539 O O . ALA B 1 255 ? -10.562 -29.125 -24.672 1 98.38 255 ALA B O 1
ATOM 5540 N N . ALA B 1 256 ? -9.586 -27.125 -24.922 1 97.75 256 ALA B N 1
ATOM 5541 C CA . ALA B 1 256 ? -10.57 -26.422 -24.109 1 97.75 256 ALA B CA 1
ATOM 5542 C C . ALA B 1 256 ? -11.953 -26.469 -24.766 1 97.75 256 ALA B C 1
ATOM 5544 O O . ALA B 1 256 ? -12.969 -26.5 -24.062 1 97.75 256 ALA B O 1
ATOM 5545 N N . ALA B 1 257 ? -11.984 -26.531 -26.047 1 97.19 257 ALA B N 1
ATOM 5546 C CA . ALA B 1 257 ? -13.234 -26.531 -26.797 1 97.19 257 ALA B CA 1
ATOM 5547 C C . ALA B 1 257 ? -13.836 -27.938 -26.859 1 97.19 257 ALA B C 1
ATOM 5549 O O . ALA B 1 257 ? -15.016 -28.109 -27.188 1 97.19 257 ALA B O 1
ATOM 5550 N N . ASP B 1 258 ? -13.117 -28.953 -26.547 1 97.5 258 ASP B N 1
ATOM 5551 C CA . ASP B 1 258 ? -13.562 -30.344 -26.594 1 97.5 258 ASP B CA 1
ATOM 5552 C C . ASP B 1 258 ? -14.312 -30.719 -25.328 1 97.5 258 ASP B C 1
ATOM 5554 O O . ASP B 1 258 ? -13.719 -30.812 -24.25 1 97.5 258 ASP B O 1
ATOM 5558 N N . PRO B 1 259 ? -15.57 -31 -25.422 1 95.62 259 PRO B N 1
ATOM 5559 C CA . PRO B 1 259 ? -16.359 -31.297 -24.219 1 95.62 259 PRO B CA 1
ATOM 5560 C C . PRO B 1 259 ? -15.93 -32.594 -23.531 1 95.62 259 PRO B C 1
ATOM 5562 O O . PRO B 1 259 ? -16.297 -32.812 -22.375 1 95.62 259 PRO B O 1
ATOM 5565 N N . SER B 1 260 ? -15.148 -33.375 -24.203 1 95.88 260 SER B N 1
ATOM 5566 C CA . SER B 1 260 ? -14.734 -34.625 -23.625 1 95.88 260 SER B CA 1
ATOM 5567 C C . SER B 1 260 ? -13.508 -34.469 -22.734 1 95.88 260 SER B C 1
ATOM 5569 O O . SER B 1 260 ? -13.156 -35.344 -21.969 1 95.88 260 SER B O 1
ATOM 5571 N N . VAL B 1 261 ? -12.906 -33.312 -22.781 1 97.31 261 VAL B N 1
ATOM 5572 C CA . VAL B 1 261 ? -11.703 -33.062 -22 1 97.31 261 VAL B CA 1
ATOM 5573 C C . VAL B 1 261 ? -12.086 -32.562 -20.609 1 97.31 261 VAL B C 1
ATOM 5575 O O . VAL B 1 261 ? -12.664 -31.469 -20.5 1 97.31 261 VAL B O 1
ATOM 5578 N N . ASN B 1 262 ? -11.773 -33.344 -19.625 1 95.62 262 ASN B N 1
ATOM 5579 C CA . ASN B 1 262 ? -12.039 -32.906 -18.25 1 95.62 262 ASN B CA 1
ATOM 5580 C C . ASN B 1 262 ? -10.75 -32.719 -17.469 1 95.62 262 ASN B C 1
ATOM 5582 O O . ASN B 1 262 ? -10.766 -32.219 -16.344 1 95.62 262 ASN B O 1
ATOM 5586 N N . TYR B 1 263 ? -9.641 -33.25 -17.984 1 98.19 263 TYR B N 1
ATOM 5587 C CA . TYR B 1 263 ? -8.297 -33.031 -17.484 1 98.19 263 TYR B CA 1
ATOM 5588 C C . TYR B 1 263 ? -7.395 -32.438 -18.547 1 98.19 263 TYR B C 1
ATOM 5590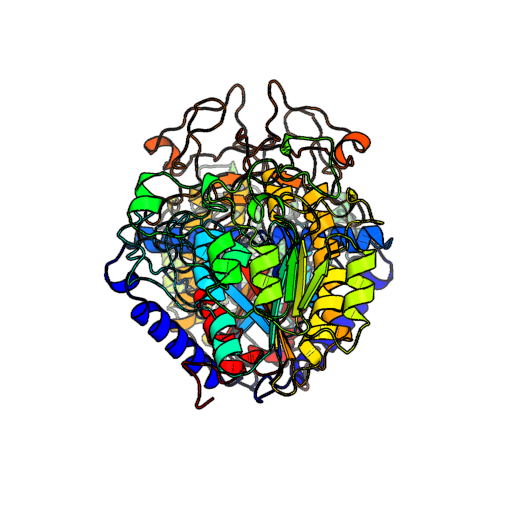 O O . TYR B 1 263 ? -7.332 -32.938 -19.672 1 98.19 263 TYR B O 1
ATOM 5598 N N . LEU B 1 264 ? -6.711 -31.312 -18.219 1 98.88 264 LEU B N 1
ATOM 5599 C CA . LEU B 1 264 ? -5.82 -30.656 -19.172 1 98.88 264 LEU B CA 1
ATOM 5600 C C . LEU B 1 264 ? -4.512 -30.25 -18.5 1 98.88 264 LEU B C 1
ATOM 5602 O O . LEU B 1 264 ? -4.52 -29.547 -17.484 1 98.88 264 LEU B O 1
ATOM 5606 N N . MET B 1 265 ? -3.406 -30.766 -18.969 1 98.88 265 MET B N 1
ATOM 5607 C CA . MET B 1 265 ? -2.086 -30.25 -18.625 1 98.88 265 MET B CA 1
ATOM 5608 C C . MET B 1 265 ? -1.448 -29.531 -19.812 1 98.88 265 MET B C 1
ATOM 5610 O O . MET B 1 265 ? -1.269 -30.125 -20.875 1 98.88 265 MET B O 1
ATOM 5614 N N . GLY B 1 266 ? -1.289 -28.281 -19.703 1 98.88 266 GLY B N 1
ATOM 5615 C CA . GLY B 1 266 ? -0.59 -27.484 -20.703 1 98.88 266 GLY B CA 1
ATOM 5616 C C . GLY B 1 266 ? 0.708 -26.891 -20.203 1 98.88 266 GLY B C 1
ATOM 5617 O O . GLY B 1 266 ? 0.696 -26.031 -19.312 1 98.88 266 GLY B O 1
ATOM 5618 N N . LEU B 1 267 ? 1.899 -27.281 -20.719 1 98.88 267 LEU B N 1
ATOM 5619 C CA . LEU B 1 267 ? 3.215 -26.734 -20.391 1 98.88 267 LEU B CA 1
ATOM 5620 C C . LEU B 1 267 ? 3.861 -26.109 -21.625 1 98.88 267 LEU B C 1
ATOM 5622 O O . LEU B 1 267 ? 4.336 -26.828 -22.516 1 98.88 267 LEU B O 1
ATOM 5626 N N . PHE B 1 268 ? 4.055 -24.781 -21.641 1 98.81 268 PHE B N 1
ATOM 5627 C CA . PHE B 1 268 ? 4.207 -24.062 -22.891 1 98.81 268 PHE B CA 1
ATOM 5628 C C . PHE B 1 268 ? 5.645 -23.578 -23.062 1 98.81 268 PHE B C 1
ATOM 5630 O O . PHE B 1 268 ? 6.02 -23.094 -24.141 1 98.81 268 PHE B O 1
ATOM 5637 N N . GLU B 1 269 ? 6.492 -23.625 -22.031 1 98.56 269 GLU B N 1
ATOM 5638 C CA . GLU B 1 269 ? 7.922 -23.328 -22.047 1 98.56 269 GLU B CA 1
ATOM 5639 C C . GLU B 1 269 ? 8.703 -24.312 -21.188 1 98.56 269 GLU B C 1
ATOM 5641 O O . GLU B 1 269 ? 8.164 -24.891 -20.25 1 98.56 269 GLU B O 1
ATOM 5646 N N . PRO B 1 270 ? 10.023 -24.531 -21.531 1 98.44 270 PRO B N 1
ATOM 5647 C CA . PRO B 1 270 ? 10.812 -25.484 -20.734 1 98.44 270 PRO B CA 1
ATOM 5648 C C . PRO B 1 270 ? 10.945 -25.062 -19.281 1 98.44 270 PRO B C 1
ATOM 5650 O O . PRO B 1 270 ? 10.992 -25.922 -18.391 1 98.44 270 PRO B O 1
ATOM 5653 N N . ALA B 1 271 ? 11.016 -23.734 -19.062 1 98.19 271 ALA B N 1
ATOM 5654 C CA . ALA B 1 271 ? 11.031 -23.172 -17.719 1 98.19 271 ALA B CA 1
ATOM 5655 C C . ALA B 1 271 ? 9.859 -22.203 -17.516 1 98.19 271 ALA B C 1
ATOM 5657 O O . ALA B 1 271 ? 8.703 -22.578 -17.75 1 98.19 271 ALA B O 1
ATOM 5658 N N . ASP B 1 272 ? 10.18 -21.016 -17.203 1 98.44 272 ASP B N 1
ATOM 5659 C CA . ASP B 1 272 ? 9.125 -20.016 -17.078 1 98.44 272 ASP B CA 1
ATOM 5660 C C . ASP B 1 272 ? 8.602 -19.578 -18.453 1 98.44 272 ASP B C 1
ATOM 5662 O O . ASP B 1 272 ? 9.352 -19.609 -19.438 1 98.44 272 ASP B O 1
ATOM 5666 N N . MET B 1 273 ? 7.328 -19.219 -18.516 1 98.56 273 MET B N 1
ATOM 5667 C CA . MET B 1 273 ? 6.812 -18.625 -19.75 1 98.56 273 MET B CA 1
ATOM 5668 C C . MET B 1 273 ? 7.527 -17.312 -20.047 1 98.56 273 MET B C 1
ATOM 5670 O O . MET B 1 273 ? 8.102 -16.688 -19.156 1 98.56 273 MET B O 1
ATOM 5674 N N . LYS B 1 274 ? 7.508 -16.953 -21.359 1 98.12 274 LYS B N 1
ATOM 5675 C CA . LYS B 1 274 ? 8.062 -15.656 -21.75 1 98.12 274 LYS B CA 1
ATOM 5676 C C . LYS B 1 274 ? 7.18 -14.508 -21.266 1 98.12 274 LYS B C 1
ATOM 5678 O O . LYS B 1 274 ? 5.996 -14.703 -21 1 98.12 274 LYS B O 1
ATOM 5683 N N . TYR B 1 275 ? 7.812 -13.344 -21.078 1 98.38 275 TYR B N 1
ATOM 5684 C CA . TYR B 1 275 ? 7 -12.156 -20.828 1 98.38 275 TYR B CA 1
ATOM 5685 C C . TYR B 1 275 ? 5.953 -11.969 -21.922 1 98.38 275 TYR B C 1
ATOM 5687 O O . TYR B 1 275 ? 6.207 -12.273 -23.078 1 98.38 275 TYR B O 1
ATOM 5695 N N . ASN B 1 276 ? 4.867 -11.43 -21.531 1 97.88 276 ASN B N 1
ATOM 5696 C CA . ASN B 1 276 ? 3.717 -11.32 -22.422 1 97.88 276 ASN B CA 1
ATOM 5697 C C . ASN B 1 276 ? 4.078 -10.625 -23.734 1 97.88 276 ASN B C 1
ATOM 5699 O O . ASN B 1 276 ? 3.68 -11.078 -24.812 1 97.88 276 ASN B O 1
ATOM 5703 N N . LEU B 1 277 ? 4.867 -9.57 -23.656 1 97 277 LEU B N 1
ATOM 5704 C CA . LEU B 1 277 ? 5.168 -8.797 -24.859 1 97 277 LEU B CA 1
ATOM 5705 C C . LEU B 1 277 ? 6.277 -9.461 -25.672 1 97 277 LEU B C 1
ATOM 5707 O O . LEU B 1 277 ? 6.508 -9.102 -26.828 1 97 277 LEU B O 1
ATOM 5711 N N . LEU B 1 278 ? 6.902 -10.461 -25.125 1 97.38 278 LEU B N 1
ATOM 5712 C CA . LEU B 1 278 ? 8 -11.133 -25.797 1 97.38 278 LEU B CA 1
ATOM 5713 C C . LEU B 1 278 ? 7.602 -12.539 -26.234 1 97.38 278 LEU B C 1
ATOM 5715 O O . LEU B 1 278 ? 8.359 -13.227 -26.922 1 97.38 278 LEU B O 1
ATOM 5719 N N . ARG B 1 279 ? 6.438 -12.969 -25.828 1 96.94 279 ARG B N 1
ATOM 5720 C CA . ARG B 1 279 ? 6.047 -14.344 -26.094 1 96.94 279 ARG B CA 1
ATOM 5721 C C . ARG B 1 279 ? 5.703 -14.539 -27.562 1 96.94 279 ARG B C 1
ATOM 5723 O O . ARG B 1 279 ? 5.273 -13.602 -28.234 1 96.94 279 ARG B O 1
ATOM 5730 N N . ASN B 1 280 ? 5.949 -15.695 -28.125 1 97.06 280 ASN B N 1
ATOM 5731 C CA . ASN B 1 280 ? 5.41 -16.094 -29.422 1 97.06 280 ASN B CA 1
ATOM 5732 C C . ASN B 1 280 ? 3.91 -16.359 -29.344 1 97.06 280 ASN B C 1
ATOM 5734 O O . ASN B 1 280 ? 3.488 -17.422 -28.875 1 97.06 280 ASN B O 1
ATOM 5738 N N . THR B 1 281 ? 3.152 -15.469 -29.875 1 95 281 THR B N 1
ATOM 5739 C CA . THR B 1 281 ? 1.706 -15.5 -29.672 1 95 281 THR B CA 1
ATOM 5740 C C . THR B 1 281 ? 1.084 -16.656 -30.453 1 95 281 THR B C 1
ATOM 5742 O O . THR B 1 281 ? -0.088 -16.984 -30.25 1 95 281 THR B O 1
ATOM 5745 N N . THR B 1 282 ? 1.835 -17.312 -31.266 1 94.69 282 THR B N 1
ATOM 5746 C CA . THR B 1 282 ? 1.346 -18.484 -31.984 1 94.69 282 THR B CA 1
ATOM 5747 C C . THR B 1 282 ? 1.464 -19.734 -31.125 1 94.69 282 THR B C 1
ATOM 5749 O O . THR B 1 282 ? 0.571 -20.594 -31.141 1 94.69 282 THR B O 1
ATOM 5752 N N . THR B 1 283 ? 2.467 -19.781 -30.344 1 96.94 283 THR B N 1
ATOM 5753 C CA . THR B 1 283 ? 2.721 -21.016 -29.594 1 96.94 283 THR B CA 1
ATOM 5754 C C . THR B 1 283 ? 2.383 -20.828 -28.125 1 96.94 283 THR B C 1
ATOM 5756 O O . THR B 1 283 ? 2.01 -21.797 -27.453 1 96.94 283 THR B O 1
ATOM 5759 N N . ASP B 1 284 ? 2.604 -19.641 -27.609 1 98.25 284 ASP B N 1
ATOM 5760 C CA . ASP B 1 284 ? 2.428 -19.406 -26.188 1 98.25 284 ASP B CA 1
ATOM 5761 C C . ASP B 1 284 ? 1.118 -18.672 -25.906 1 98.25 284 ASP B C 1
ATOM 5763 O O . ASP B 1 284 ? 0.908 -17.562 -26.391 1 98.25 284 ASP B O 1
ATOM 5767 N N . PRO B 1 285 ? 0.238 -19.25 -25.141 1 98.81 285 PRO B N 1
ATOM 5768 C CA . PRO B 1 285 ? -0.973 -18.531 -24.734 1 98.81 285 PRO B CA 1
ATOM 5769 C C . PRO B 1 285 ? -0.692 -17.422 -23.734 1 98.81 285 PRO B C 1
ATOM 5771 O O . PRO B 1 285 ? 0.332 -17.453 -23.047 1 98.81 285 PRO B O 1
ATOM 5774 N N . SER B 1 286 ? -1.538 -16.391 -23.688 1 98.69 286 SER B N 1
ATOM 5775 C CA . SER B 1 286 ? -1.488 -15.359 -22.656 1 98.69 286 SER B CA 1
ATOM 5776 C C . SER B 1 286 ? -2.096 -15.859 -21.344 1 98.69 286 SER B C 1
ATOM 5778 O O . SER B 1 286 ? -2.758 -16.891 -21.328 1 98.69 286 SER B O 1
ATOM 5780 N N . LEU B 1 287 ? -1.83 -15.188 -20.297 1 98.94 287 LEU B N 1
ATOM 5781 C CA . LEU B 1 287 ? -2.473 -15.508 -19.031 1 98.94 287 LEU B CA 1
ATOM 5782 C C . LEU B 1 287 ? -3.99 -15.516 -19.172 1 98.94 287 LEU B C 1
ATOM 5784 O O . LEU B 1 287 ? -4.668 -16.391 -18.625 1 98.94 287 LEU B O 1
ATOM 5788 N N . THR B 1 288 ? -4.531 -14.523 -19.891 1 98.88 288 THR B N 1
ATOM 5789 C CA . THR B 1 288 ? -5.969 -14.391 -20.094 1 98.88 288 THR B CA 1
ATOM 5790 C C . THR B 1 288 ? -6.531 -15.617 -20.797 1 98.88 288 THR B C 1
ATOM 5792 O O . THR B 1 288 ? -7.555 -16.172 -20.391 1 98.88 288 THR B O 1
ATOM 5795 N N . GLU B 1 289 ? -5.855 -16.062 -21.828 1 98.81 289 GLU B N 1
ATOM 5796 C CA . GLU B 1 289 ? -6.301 -17.234 -22.578 1 98.81 289 GLU B CA 1
ATOM 5797 C C . GLU B 1 289 ? -6.238 -18.5 -21.719 1 98.81 289 GLU B C 1
ATOM 5799 O O . GLU B 1 289 ? -7.137 -19.344 -21.781 1 98.81 289 GLU B O 1
ATOM 5804 N N . MET B 1 290 ? -5.18 -18.641 -20.953 1 98.94 290 MET B N 1
ATOM 5805 C CA . MET B 1 290 ? -5.066 -19.797 -20.078 1 98.94 290 MET B CA 1
ATOM 5806 C C . MET B 1 290 ? -6.172 -19.781 -19.031 1 98.94 290 MET B C 1
ATOM 5808 O O . MET B 1 290 ? -6.742 -20.828 -18.719 1 98.94 290 MET B O 1
ATOM 5812 N N . THR B 1 291 ? -6.438 -18.609 -18.484 1 98.94 291 THR B N 1
ATOM 5813 C CA . THR B 1 291 ? -7.496 -18.469 -17.484 1 98.94 291 THR B CA 1
ATOM 5814 C C . THR B 1 291 ? -8.844 -18.875 -18.078 1 98.94 291 THR B C 1
ATOM 5816 O O . THR B 1 291 ? -9.617 -19.609 -17.453 1 98.94 291 THR B O 1
ATOM 5819 N N . GLU B 1 292 ? -9.094 -18.422 -19.266 1 98.88 292 GLU B N 1
ATOM 5820 C CA . GLU B 1 292 ? -10.344 -18.766 -19.938 1 98.88 292 GLU B CA 1
ATOM 5821 C C . GLU B 1 292 ? -10.453 -20.266 -20.188 1 98.88 292 GLU B C 1
ATOM 5823 O O . GLU B 1 292 ? -11.508 -20.859 -19.953 1 98.88 292 GLU B O 1
ATOM 5828 N N . ALA B 1 293 ? -9.383 -20.875 -20.688 1 98.88 293 ALA B N 1
ATOM 5829 C CA . ALA B 1 293 ? -9.375 -22.312 -20.938 1 98.88 293 ALA B CA 1
ATOM 5830 C C . ALA B 1 293 ? -9.641 -23.094 -19.641 1 98.88 293 ALA B C 1
ATOM 5832 O O . ALA B 1 293 ? -10.422 -24.047 -19.641 1 98.88 293 ALA B O 1
ATOM 5833 N N . ALA B 1 294 ? -8.984 -22.641 -18.562 1 98.94 294 ALA B N 1
ATOM 5834 C CA . ALA B 1 294 ? -9.148 -23.312 -17.266 1 98.94 294 ALA B CA 1
ATOM 5835 C C . ALA B 1 294 ? -10.594 -23.234 -16.781 1 98.94 294 ALA B C 1
ATOM 5837 O O . ALA B 1 294 ? -11.18 -24.25 -16.391 1 98.94 294 ALA B O 1
ATOM 5838 N N . ILE B 1 295 ? -11.148 -22.031 -16.812 1 98.94 295 ILE B N 1
ATOM 5839 C CA . ILE B 1 295 ? -12.516 -21.828 -16.328 1 98.94 295 ILE B CA 1
ATOM 5840 C C . ILE B 1 295 ? -13.484 -22.641 -17.172 1 98.94 295 ILE B C 1
ATOM 5842 O O . ILE B 1 295 ? -14.422 -23.25 -16.656 1 98.94 295 ILE B O 1
ATOM 5846 N N . THR B 1 296 ? -13.266 -22.734 -18.516 1 98.69 296 THR B N 1
ATOM 5847 C CA . THR B 1 296 ? -14.125 -23.484 -19.422 1 98.69 296 THR B CA 1
ATOM 5848 C C . THR B 1 296 ? -14.172 -24.969 -19.031 1 98.69 296 THR B C 1
ATOM 5850 O O . THR B 1 296 ? -15.25 -25.562 -18.984 1 98.69 296 THR B O 1
ATOM 5853 N N . ILE B 1 297 ? -13.086 -25.516 -18.734 1 98.56 297 ILE B N 1
ATOM 5854 C CA . ILE B 1 297 ? -13.016 -26.938 -18.406 1 98.56 297 ILE B CA 1
ATOM 5855 C C . ILE B 1 297 ? -13.547 -27.172 -16.984 1 98.56 297 ILE B C 1
ATOM 5857 O O . ILE B 1 297 ? -14.352 -28.078 -16.766 1 98.56 297 ILE B O 1
ATOM 5861 N N . LEU B 1 298 ? -13.156 -26.344 -16.016 1 98.75 298 LEU B N 1
ATOM 5862 C CA . LEU B 1 298 ? -13.492 -26.547 -14.609 1 98.75 298 LEU B CA 1
ATOM 5863 C C . LEU B 1 298 ? -14.984 -26.344 -14.375 1 98.75 298 LEU B C 1
ATOM 5865 O O . LEU B 1 298 ? -15.562 -26.969 -13.492 1 98.75 298 LEU B O 1
ATOM 5869 N N . SER B 1 299 ? -15.578 -25.5 -15.164 1 98.31 299 SER B N 1
ATOM 5870 C CA . SER B 1 299 ? -16.984 -25.156 -14.984 1 98.31 299 SER B CA 1
ATOM 5871 C C . SER B 1 299 ? -17.891 -26.328 -15.312 1 98.31 299 SER B C 1
ATOM 5873 O O . SER B 1 299 ? -19.078 -26.312 -14.984 1 98.31 299 SER B O 1
ATOM 5875 N N . LYS B 1 300 ? -17.375 -27.406 -15.891 1 97.12 300 LYS B N 1
ATOM 5876 C CA . LYS B 1 300 ? -18.156 -28.609 -16.219 1 97.12 300 LYS B CA 1
ATOM 5877 C C . LYS B 1 300 ? -18.516 -29.391 -14.969 1 97.12 300 LYS B C 1
ATOM 5879 O O . LYS B 1 300 ? -19.438 -30.219 -14.992 1 97.12 300 LYS B O 1
ATOM 5884 N N . ASN B 1 301 ? -17.781 -29.188 -13.898 1 98 301 ASN B N 1
ATOM 5885 C CA . ASN B 1 301 ? -18.062 -29.891 -12.656 1 98 301 ASN B CA 1
ATOM 5886 C C . ASN B 1 301 ? -19.266 -29.297 -11.922 1 98 301 ASN B C 1
ATOM 5888 O O . ASN B 1 301 ? -19.25 -28.125 -11.547 1 98 301 ASN B O 1
ATOM 5892 N N . PRO B 1 302 ? -20.266 -30.094 -11.719 1 97.81 302 PRO B N 1
ATOM 5893 C CA . PRO B 1 302 ? -21.484 -29.562 -11.102 1 97.81 302 PRO B CA 1
ATOM 5894 C C . PRO B 1 302 ? -21.266 -29.094 -9.664 1 97.81 302 PRO B C 1
ATOM 5896 O O . PRO B 1 302 ? -22.031 -28.297 -9.141 1 97.81 302 PRO B O 1
ATOM 5899 N N . ASN B 1 303 ? -20.219 -29.531 -9 1 98.25 303 ASN B N 1
ATOM 5900 C CA . ASN B 1 303 ? -19.938 -29.141 -7.621 1 98.25 303 ASN B CA 1
ATOM 5901 C C . ASN B 1 303 ? -19.141 -27.844 -7.562 1 98.25 303 ASN B C 1
ATOM 5903 O O . ASN B 1 303 ? -18.828 -27.344 -6.477 1 98.25 303 ASN B O 1
ATOM 5907 N N . GLY B 1 304 ? -18.75 -27.312 -8.711 1 98.69 304 GLY B N 1
ATOM 5908 C CA . GLY B 1 304 ? -17.969 -26.094 -8.773 1 98.69 304 GLY B CA 1
ATOM 5909 C C . GLY B 1 304 ? -16.469 -26.344 -8.859 1 98.69 304 GLY B C 1
ATOM 5910 O O . GLY B 1 304 ? -16.047 -27.453 -9.195 1 98.69 304 GLY B O 1
ATOM 5911 N N . PHE B 1 305 ? -15.711 -25.219 -8.617 1 98.94 305 PHE B N 1
ATOM 5912 C CA . PHE B 1 305 ? -14.281 -25.391 -8.805 1 98.94 305 PHE B CA 1
ATOM 5913 C C . PHE B 1 305 ? -13.492 -24.438 -7.922 1 98.94 305 PHE B C 1
ATOM 5915 O O . PHE B 1 305 ? -14.07 -23.5 -7.359 1 98.94 305 PHE B O 1
ATOM 5922 N N . TYR B 1 306 ? -12.273 -24.75 -7.676 1 98.94 306 TYR B N 1
ATOM 5923 C CA . TYR B 1 306 ? -11.234 -23.875 -7.148 1 98.94 306 TYR B CA 1
ATOM 5924 C C . TYR B 1 306 ? -10.141 -23.641 -8.18 1 98.94 306 TYR B C 1
ATOM 5926 O O . TYR B 1 306 ? -9.562 -24.594 -8.711 1 98.94 306 TYR B O 1
ATOM 5934 N N . LEU B 1 307 ? -9.852 -22.359 -8.492 1 99 307 LEU B N 1
ATOM 5935 C CA . LEU B 1 307 ? -8.844 -22.016 -9.492 1 99 307 LEU B CA 1
ATOM 5936 C C . LEU B 1 307 ? -7.832 -21.031 -8.922 1 99 307 LEU B C 1
ATOM 5938 O O . LEU B 1 307 ? -8.211 -19.969 -8.43 1 99 307 LEU B O 1
ATOM 5942 N N . PHE B 1 308 ? -6.551 -21.438 -8.914 1 98.94 308 PHE B N 1
ATOM 5943 C CA . PHE B 1 308 ? -5.438 -20.547 -8.602 1 98.94 308 PHE B CA 1
ATOM 5944 C C . PHE B 1 308 ? -4.824 -19.969 -9.875 1 98.94 308 PHE B C 1
ATOM 5946 O O . PHE B 1 308 ? -4.406 -20.719 -10.758 1 98.94 308 PHE B O 1
ATOM 5953 N N . VAL B 1 309 ? -4.773 -18.625 -10.047 1 99 309 VAL B N 1
ATOM 5954 C CA . VAL B 1 309 ? -4.215 -17.953 -11.219 1 99 309 VAL B CA 1
ATOM 5955 C C . VAL B 1 309 ? -3.092 -17.016 -10.789 1 99 309 VAL B C 1
ATOM 5957 O O . VAL B 1 309 ? -3.311 -16.109 -9.984 1 99 309 VAL B O 1
ATOM 5960 N N . GLU B 1 310 ? -1.862 -17.25 -11.375 1 98.88 310 GLU B N 1
ATOM 5961 C CA . GLU B 1 310 ? -0.716 -16.422 -11.016 1 98.88 310 GLU B CA 1
ATOM 5962 C C . GLU B 1 310 ? -0.102 -15.758 -12.242 1 98.88 310 GLU B C 1
ATOM 5964 O O . GLU B 1 310 ? 0.05 -16.391 -13.289 1 98.88 310 GLU B O 1
ATOM 5969 N N . ASP B 1 311 ? 0.22 -14.516 -12.094 1 98.06 311 ASP B N 1
ATOM 5970 C CA . ASP B 1 311 ? 1.101 -13.82 -13.031 1 98.06 311 ASP B CA 1
ATOM 5971 C C . ASP B 1 311 ? 2.461 -13.539 -12.398 1 98.06 311 ASP B C 1
ATOM 5973 O O . ASP B 1 311 ? 2.564 -13.383 -11.18 1 98.06 311 ASP B O 1
ATOM 5977 N N . LYS B 1 312 ? 3.545 -13.344 -13.234 1 96.44 312 LYS B N 1
ATOM 5978 C CA . LYS B 1 312 ? 4.902 -13.203 -12.711 1 96.44 312 LYS B CA 1
ATOM 5979 C C . LYS B 1 312 ? 5.383 -11.758 -12.828 1 96.44 312 LYS B C 1
ATOM 5981 O O . LYS B 1 312 ? 6.469 -11.5 -13.352 1 96.44 312 LYS B O 1
ATOM 5986 N N . ILE B 1 313 ? 4.613 -10.812 -12.352 1 98.75 313 ILE B N 1
ATOM 5987 C CA . ILE B 1 313 ? 5.023 -9.422 -12.211 1 98.75 313 ILE B CA 1
ATOM 5988 C C . ILE B 1 313 ? 6.363 -9.352 -11.477 1 98.75 313 ILE B C 1
ATOM 5990 O O . ILE B 1 313 ? 7.219 -8.531 -11.82 1 98.75 313 ILE B O 1
ATOM 5994 N N . ASP B 1 314 ? 6.527 -10.203 -10.57 1 98.19 314 ASP B N 1
ATOM 5995 C CA . ASP B 1 314 ? 7.676 -10.266 -9.672 1 98.19 314 ASP B CA 1
ATOM 5996 C C . ASP B 1 314 ? 8.977 -10.438 -10.453 1 98.19 314 ASP B C 1
ATOM 5998 O O . ASP B 1 314 ? 10.008 -9.883 -10.086 1 98.19 314 ASP B O 1
ATOM 6002 N N . HIS B 1 315 ? 8.953 -11.242 -11.578 1 98.5 315 HIS B N 1
ATOM 6003 C CA . HIS B 1 315 ? 10.156 -11.461 -12.375 1 98.5 315 HIS B CA 1
ATOM 6004 C C . HIS B 1 315 ? 10.641 -10.164 -13.016 1 98.5 315 HIS B C 1
ATOM 6006 O O . HIS B 1 315 ? 11.844 -9.906 -13.078 1 98.5 315 HIS B O 1
ATOM 6012 N N . GLY B 1 316 ? 9.695 -9.383 -13.523 1 98.75 316 GLY B N 1
ATOM 6013 C CA . GLY B 1 316 ? 10.062 -8.078 -14.047 1 98.75 316 GLY B CA 1
ATOM 6014 C C . GLY B 1 316 ? 10.727 -7.188 -13.016 1 98.75 316 GLY B C 1
ATOM 6015 O O . GLY B 1 316 ? 11.703 -6.496 -13.312 1 98.75 316 GLY B O 1
ATOM 6016 N N . HIS B 1 317 ? 10.195 -7.195 -11.781 1 98.88 317 HIS B N 1
ATOM 6017 C CA . HIS B 1 317 ? 10.773 -6.391 -10.711 1 98.88 317 HIS B CA 1
ATOM 6018 C C . HIS B 1 317 ? 12.148 -6.91 -10.312 1 98.88 317 HIS B C 1
ATOM 6020 O O . HIS B 1 317 ? 13.078 -6.125 -10.117 1 98.88 317 HIS B O 1
ATOM 6026 N N . HIS B 1 318 ? 12.328 -8.211 -10.172 1 98.75 318 HIS B N 1
ATOM 6027 C CA . HIS B 1 318 ? 13.641 -8.773 -9.875 1 98.75 318 HIS B CA 1
ATOM 6028 C C . HIS B 1 318 ? 14.672 -8.344 -10.914 1 98.75 318 HIS B C 1
ATOM 6030 O O . HIS B 1 318 ? 15.836 -8.102 -10.578 1 98.75 318 HIS B O 1
ATOM 6036 N N . ASP B 1 319 ? 14.281 -8.219 -12.148 1 98.44 319 ASP B N 1
ATOM 6037 C CA . ASP B 1 319 ? 15.156 -7.828 -13.242 1 98.44 319 ASP B CA 1
ATOM 6038 C C . ASP B 1 319 ? 15.453 -6.328 -13.203 1 98.44 319 ASP B C 1
ATOM 6040 O O . ASP B 1 319 ? 16.281 -5.836 -13.969 1 98.44 319 ASP B O 1
ATOM 6044 N N . GLY B 1 320 ? 14.789 -5.594 -12.352 1 98.31 320 GLY B N 1
ATOM 6045 C CA . GLY B 1 320 ? 14.922 -4.145 -12.352 1 98.31 320 GLY B CA 1
ATOM 6046 C C . GLY B 1 320 ? 14.328 -3.494 -13.586 1 98.31 320 GLY B C 1
ATOM 6047 O O . GLY B 1 320 ? 14.711 -2.379 -13.945 1 98.31 320 GLY B O 1
ATOM 6048 N N . ALA B 1 321 ? 13.469 -4.254 -14.281 1 98.5 321 ALA B N 1
ATOM 6049 C CA . ALA B 1 321 ? 12.859 -3.789 -15.523 1 98.5 321 ALA B CA 1
ATOM 6050 C C . ALA B 1 321 ? 11.375 -3.479 -15.328 1 98.5 321 ALA B C 1
ATOM 6052 O O . ALA B 1 321 ? 10.523 -4.348 -15.523 1 98.5 321 ALA B O 1
ATOM 6053 N N . ALA B 1 322 ? 11.125 -2.232 -15.102 1 98.56 322 ALA B N 1
ATOM 6054 C CA . ALA B 1 322 ? 9.773 -1.807 -14.75 1 98.56 322 ALA B CA 1
ATOM 6055 C C . ALA B 1 322 ? 8.805 -2.043 -15.906 1 98.56 322 ALA B C 1
ATOM 6057 O O . ALA B 1 322 ? 7.637 -2.369 -15.695 1 98.56 322 ALA B O 1
ATOM 6058 N N . HIS B 1 323 ? 9.266 -1.825 -17.156 1 98.56 323 HIS B N 1
ATOM 6059 C CA . HIS B 1 323 ? 8.398 -2.029 -18.312 1 98.56 323 HIS B CA 1
ATOM 6060 C C . HIS B 1 323 ? 7.891 -3.467 -18.375 1 98.56 323 HIS B C 1
ATOM 6062 O O . HIS B 1 323 ? 6.707 -3.703 -18.625 1 98.56 323 HIS B O 1
ATOM 6068 N N . LYS B 1 324 ? 8.758 -4.414 -18.141 1 98.62 324 LYS B N 1
ATOM 6069 C CA . LYS B 1 324 ? 8.367 -5.82 -18.125 1 98.62 324 LYS B CA 1
ATOM 6070 C C . LYS B 1 324 ? 7.363 -6.098 -17 1 98.62 324 LYS B C 1
ATOM 6072 O O . LYS B 1 324 ? 6.34 -6.742 -17.234 1 98.62 324 LYS B O 1
ATOM 6077 N N . ALA B 1 325 ? 7.645 -5.586 -15.828 1 98.81 325 ALA B N 1
ATOM 6078 C CA . ALA B 1 325 ? 6.777 -5.824 -14.68 1 98.81 325 ALA B CA 1
ATOM 6079 C C . ALA B 1 325 ? 5.379 -5.262 -14.922 1 98.81 325 ALA B C 1
ATOM 6081 O O . ALA B 1 325 ? 4.379 -5.957 -14.719 1 98.81 325 ALA B O 1
ATOM 6082 N N . LEU B 1 326 ? 5.297 -4.023 -15.398 1 98.88 326 LEU B N 1
ATOM 6083 C CA . LEU B 1 326 ? 4.012 -3.34 -15.469 1 98.88 326 LEU B CA 1
ATOM 6084 C C . LEU B 1 326 ? 3.188 -3.857 -16.641 1 98.88 326 LEU B C 1
ATOM 6086 O O . LEU B 1 326 ? 1.958 -3.912 -16.578 1 98.88 326 LEU B O 1
ATOM 6090 N N . THR B 1 327 ? 3.811 -4.273 -17.703 1 98.69 327 THR B N 1
ATOM 6091 C CA . THR B 1 327 ? 3.051 -4.848 -18.812 1 98.69 327 THR B CA 1
ATOM 6092 C C . THR B 1 327 ? 2.51 -6.227 -18.438 1 98.69 327 THR B C 1
ATOM 6094 O O . THR B 1 327 ? 1.424 -6.613 -18.875 1 98.69 327 THR B O 1
ATOM 6097 N N . GLU B 1 328 ? 3.273 -7.027 -17.672 1 98.81 328 GLU B N 1
ATOM 6098 C CA . GLU B 1 328 ? 2.719 -8.25 -17.094 1 98.81 328 GLU B CA 1
ATOM 6099 C C . GLU B 1 328 ? 1.492 -7.957 -16.25 1 98.81 328 GLU B C 1
ATOM 6101 O O . GLU B 1 328 ? 0.509 -8.695 -16.281 1 98.81 328 GLU B O 1
ATOM 6106 N N . ALA B 1 329 ? 1.566 -6.871 -15.5 1 98.88 329 ALA B N 1
ATOM 6107 C CA . ALA B 1 329 ? 0.477 -6.5 -14.602 1 98.88 329 ALA B CA 1
ATOM 6108 C C . ALA B 1 329 ? -0.772 -6.109 -15.383 1 98.88 329 ALA B C 1
ATOM 6110 O O . ALA B 1 329 ? -1.895 -6.367 -14.945 1 98.88 329 ALA B O 1
ATOM 6111 N N . VAL B 1 330 ? -0.616 -5.418 -16.484 1 98.81 330 VAL B N 1
ATOM 6112 C CA . VAL B 1 330 ? -1.756 -5.086 -17.344 1 98.81 330 VAL B CA 1
ATOM 6113 C C . VAL B 1 330 ? -2.424 -6.367 -17.828 1 98.81 330 VAL B C 1
ATOM 6115 O O . VAL B 1 330 ? -3.652 -6.465 -17.844 1 98.81 330 VAL B O 1
ATOM 6118 N N . GLU B 1 331 ? -1.644 -7.348 -18.25 1 98.81 331 GLU B N 1
ATOM 6119 C CA . GLU B 1 331 ? -2.188 -8.641 -18.656 1 98.81 331 GLU B CA 1
ATOM 6120 C C . GLU B 1 331 ? -2.91 -9.32 -17.484 1 98.81 331 GLU B C 1
ATOM 6122 O O . GLU B 1 331 ? -3.963 -9.938 -17.688 1 98.81 331 GLU B O 1
ATOM 6127 N N . PHE B 1 332 ? -2.295 -9.273 -16.328 1 98.88 332 PHE B N 1
ATOM 6128 C CA . PHE B 1 332 ? -2.912 -9.805 -15.117 1 98.88 332 PHE B CA 1
ATOM 6129 C C . PHE B 1 332 ? -4.301 -9.211 -14.914 1 98.88 332 PHE B C 1
ATOM 6131 O O . PHE B 1 332 ? -5.254 -9.938 -14.625 1 98.88 332 PHE B O 1
ATOM 6138 N N . ASP B 1 333 ? -4.391 -7.906 -15.055 1 98.81 333 ASP B N 1
ATOM 6139 C CA . ASP B 1 333 ? -5.664 -7.203 -14.93 1 98.81 333 ASP B CA 1
ATOM 6140 C C . ASP B 1 333 ? -6.66 -7.688 -15.984 1 98.81 333 ASP B C 1
ATOM 6142 O O . ASP B 1 333 ? -7.852 -7.816 -15.703 1 98.81 333 ASP B O 1
ATOM 6146 N N . GLN B 1 334 ? -6.258 -7.918 -17.156 1 98.69 334 GLN B N 1
ATOM 6147 C CA . GLN B 1 334 ? -7.113 -8.422 -18.234 1 98.69 334 GLN B CA 1
ATOM 6148 C C . GLN B 1 334 ? -7.664 -9.805 -17.891 1 98.69 334 GLN B C 1
ATOM 6150 O O . GLN B 1 334 ? -8.82 -10.109 -18.172 1 98.69 334 GLN B O 1
ATOM 6155 N N . ALA B 1 335 ? -6.832 -10.633 -17.312 1 98.94 335 ALA B N 1
ATOM 6156 C CA . ALA B 1 335 ? -7.27 -11.969 -16.906 1 98.94 335 ALA B CA 1
ATOM 6157 C C . ALA B 1 335 ? -8.367 -11.891 -15.852 1 98.94 335 ALA B C 1
ATOM 6159 O O . ALA B 1 335 ? -9.328 -12.656 -15.883 1 98.94 335 ALA B O 1
ATOM 6160 N N . ILE B 1 336 ? -8.211 -10.992 -14.891 1 98.94 336 ILE B N 1
ATOM 6161 C CA . ILE B 1 336 ? -9.203 -10.797 -13.844 1 98.94 336 ILE B CA 1
ATOM 6162 C C . ILE B 1 336 ? -10.531 -10.375 -14.469 1 98.94 336 ILE B C 1
ATOM 6164 O O . ILE B 1 336 ? -11.586 -10.906 -14.117 1 98.94 336 ILE B O 1
ATOM 6168 N N . GLU B 1 337 ? -10.43 -9.445 -15.391 1 98.75 337 GLU B N 1
ATOM 6169 C CA . GLU B 1 337 ? -11.625 -8.977 -16.078 1 98.75 337 GLU B CA 1
ATOM 6170 C C . GLU B 1 337 ? -12.312 -10.117 -16.828 1 98.75 337 GLU B C 1
ATOM 6172 O O . GLU B 1 337 ? -13.531 -10.266 -16.75 1 98.75 337 GLU B O 1
ATOM 6177 N N . ARG B 1 338 ? -11.539 -10.883 -17.547 1 98.88 338 ARG B N 1
ATOM 6178 C CA . ARG B 1 338 ? -12.078 -11.977 -18.344 1 98.88 338 ARG B CA 1
ATOM 6179 C C . ARG B 1 338 ? -12.766 -13.016 -17.469 1 98.88 338 ARG B C 1
ATOM 6181 O O . ARG B 1 338 ? -13.828 -13.531 -17.828 1 98.88 338 ARG B O 1
ATOM 6188 N N . ALA B 1 339 ? -12.172 -13.336 -16.359 1 98.88 339 ALA B N 1
ATOM 6189 C CA . ALA B 1 339 ? -12.781 -14.289 -15.43 1 98.88 339 ALA B CA 1
ATOM 6190 C C . ALA B 1 339 ? -14.125 -13.781 -14.93 1 98.88 339 ALA B C 1
ATOM 6192 O O . ALA B 1 339 ? -15.062 -14.562 -14.75 1 98.88 339 ALA B O 1
ATOM 6193 N N . GLY B 1 340 ? -14.188 -12.469 -14.672 1 98.62 340 GLY B N 1
ATOM 6194 C CA . GLY B 1 340 ? -15.438 -11.875 -14.25 1 98.62 340 GLY B CA 1
ATOM 6195 C C . GLY B 1 340 ? -16.562 -12.039 -15.266 1 98.62 340 GLY B C 1
ATOM 6196 O O . GLY B 1 340 ? -17.719 -12.242 -14.891 1 98.62 340 GLY B O 1
ATOM 6197 N N . VAL B 1 341 ? -16.203 -12.008 -16.516 1 98.38 341 VAL B N 1
ATOM 6198 C CA . VAL B 1 341 ? -17.172 -12.148 -17.609 1 98.38 341 VAL B CA 1
ATOM 6199 C C . VAL B 1 341 ? -17.609 -13.602 -17.719 1 98.38 341 VAL B C 1
ATOM 6201 O O . VAL B 1 341 ? -18.781 -13.883 -18.016 1 98.38 341 VAL B O 1
ATOM 6204 N N . LEU B 1 342 ? -16.734 -14.531 -17.422 1 98.69 342 LEU B N 1
ATOM 6205 C CA . LEU B 1 342 ? -16.953 -15.953 -17.688 1 98.69 342 LEU B CA 1
ATOM 6206 C C . LEU B 1 342 ? -17.703 -16.609 -16.531 1 98.69 342 LEU B C 1
ATOM 6208 O O . LEU B 1 342 ? -18.203 -17.734 -16.672 1 98.69 342 LEU B O 1
ATOM 6212 N N . THR B 1 343 ? -17.797 -15.938 -15.391 1 98.75 343 THR B N 1
ATOM 6213 C CA . THR B 1 343 ? -18.359 -16.594 -14.211 1 98.75 343 THR B CA 1
ATOM 6214 C C . THR B 1 343 ? -19.531 -15.781 -13.648 1 98.75 343 THR B C 1
ATOM 6216 O O . THR B 1 343 ? -19.625 -14.57 -13.898 1 98.75 343 THR B O 1
ATOM 6219 N N . ASP B 1 344 ? -20.406 -16.453 -12.906 1 98.44 344 ASP B N 1
ATOM 6220 C CA . ASP B 1 344 ? -21.5 -15.828 -12.188 1 98.44 344 ASP B CA 1
ATOM 6221 C C . ASP B 1 344 ? -21.031 -15.305 -10.828 1 98.44 344 ASP B C 1
ATOM 6223 O O . ASP B 1 344 ? -20.672 -16.094 -9.945 1 98.44 344 ASP B O 1
ATOM 6227 N N . GLU B 1 345 ? -21.078 -14.023 -10.641 1 97.62 345 GLU B N 1
ATOM 6228 C CA . GLU B 1 345 ? -20.594 -13.406 -9.406 1 97.62 345 GLU B CA 1
ATOM 6229 C C . GLU B 1 345 ? -21.391 -13.875 -8.195 1 97.62 345 GLU B C 1
ATOM 6231 O O . GLU B 1 345 ? -20.891 -13.883 -7.078 1 97.62 345 GLU B O 1
ATOM 6236 N N . ALA B 1 346 ? -22.609 -14.258 -8.375 1 98 346 ALA B N 1
ATOM 6237 C CA . ALA B 1 346 ? -23.453 -14.711 -7.277 1 98 346 ALA B CA 1
ATOM 6238 C C . ALA B 1 346 ? -23 -16.062 -6.746 1 98 346 ALA B C 1
ATOM 6240 O O . ALA B 1 346 ? -23.312 -16.422 -5.609 1 98 346 ALA B O 1
ATOM 6241 N N . GLN B 1 347 ? -22.203 -16.766 -7.582 1 98.44 347 GLN B N 1
ATOM 6242 C CA . GLN B 1 347 ? -21.812 -18.125 -7.199 1 98.44 347 GLN B CA 1
ATOM 6243 C C . GLN B 1 347 ? -20.297 -18.234 -7.039 1 98.44 347 GLN B C 1
ATOM 6245 O O . GLN B 1 347 ? -19.797 -19.281 -6.613 1 98.44 347 GLN B O 1
ATOM 6250 N N . THR B 1 348 ? -19.594 -17.156 -7.441 1 98.88 348 THR B N 1
ATOM 6251 C CA . THR B 1 348 ? -18.141 -17.25 -7.504 1 98.88 348 THR B CA 1
ATOM 6252 C C . THR B 1 348 ? -17.5 -16.234 -6.574 1 98.88 348 THR B C 1
ATOM 6254 O O . THR B 1 348 ? -17.688 -15.023 -6.738 1 98.88 348 THR B O 1
ATOM 6257 N N . LEU B 1 349 ? -16.766 -16.688 -5.562 1 98.94 349 LEU B N 1
ATOM 6258 C CA . LEU B 1 349 ? -15.891 -15.805 -4.812 1 98.94 349 LEU B CA 1
ATOM 6259 C C . LEU B 1 349 ? -14.57 -15.594 -5.547 1 98.94 349 LEU B C 1
ATOM 6261 O O . LEU B 1 349 ? -13.844 -16.547 -5.82 1 98.94 349 LEU B O 1
ATOM 6265 N N . THR B 1 350 ? -14.312 -14.359 -5.957 1 98.94 350 THR B N 1
ATOM 6266 C CA . THR B 1 350 ? -13.039 -13.992 -6.566 1 98.94 350 THR B CA 1
ATOM 6267 C C . THR B 1 350 ? -12.219 -13.117 -5.617 1 98.94 350 THR B C 1
ATOM 6269 O O . THR B 1 350 ? -12.703 -12.086 -5.145 1 98.94 350 THR B O 1
ATOM 6272 N N . VAL B 1 351 ? -11.039 -13.594 -5.301 1 98.94 351 VAL B N 1
ATOM 6273 C CA . VAL B 1 351 ? -10.102 -12.867 -4.453 1 98.94 351 VAL B CA 1
ATOM 6274 C C . VAL B 1 351 ? -8.844 -12.523 -5.25 1 98.94 351 VAL B C 1
ATOM 6276 O O . VAL B 1 351 ? -8.305 -13.375 -5.965 1 98.94 351 VAL B O 1
ATOM 6279 N N . VAL B 1 352 ? -8.461 -11.258 -5.258 1 98.94 352 VAL B N 1
ATOM 6280 C CA . VAL B 1 352 ? -7.219 -10.773 -5.859 1 98.94 352 VAL B CA 1
ATOM 6281 C C . VAL B 1 352 ? -6.258 -10.312 -4.766 1 98.94 352 VAL B C 1
ATOM 6283 O O . VAL B 1 352 ? -6.633 -9.531 -3.891 1 98.94 352 VAL B O 1
ATOM 6286 N N . THR B 1 353 ? -5.027 -10.812 -4.766 1 98.88 353 THR B N 1
ATOM 6287 C CA . THR B 1 353 ? -4.039 -10.352 -3.795 1 98.88 353 THR B CA 1
ATOM 6288 C C . THR B 1 353 ? -2.623 -10.531 -4.34 1 98.88 353 THR B C 1
ATOM 6290 O O . THR B 1 353 ? -2.441 -10.859 -5.516 1 98.88 353 THR B O 1
ATOM 6293 N N . ALA B 1 354 ? -1.638 -10.07 -3.615 1 98.88 354 ALA B N 1
ATOM 6294 C CA . ALA B 1 354 ? -0.216 -10.32 -3.838 1 98.88 354 ALA B CA 1
ATOM 6295 C C . ALA B 1 354 ? 0.381 -11.141 -2.697 1 98.88 354 ALA B C 1
ATOM 6297 O O . ALA B 1 354 ? -0.216 -11.25 -1.622 1 98.88 354 ALA B O 1
ATOM 6298 N N . ASP B 1 355 ? 1.465 -11.734 -2.949 1 98.69 355 ASP B N 1
ATOM 6299 C CA . ASP B 1 355 ? 2.131 -12.5 -1.899 1 98.69 355 ASP B CA 1
ATOM 6300 C C . ASP B 1 355 ? 3.094 -11.617 -1.106 1 98.69 355 ASP B C 1
ATOM 6302 O O . ASP B 1 355 ? 3.334 -11.859 0.078 1 98.69 355 ASP B O 1
ATOM 6306 N N . HIS B 1 356 ? 3.74 -10.727 -1.699 1 98.56 356 HIS B N 1
ATOM 6307 C CA . HIS B 1 356 ? 4.621 -9.688 -1.185 1 98.56 356 HIS B CA 1
ATOM 6308 C C . HIS B 1 356 ? 4.707 -8.508 -2.15 1 98.56 356 HIS B C 1
ATOM 6310 O O . HIS B 1 356 ? 4.023 -8.492 -3.178 1 98.56 356 HIS B O 1
ATOM 6316 N N . SER B 1 357 ? 5.473 -7.516 -1.702 1 98.31 357 SER B N 1
ATOM 6317 C CA . SER B 1 357 ? 5.77 -6.375 -2.562 1 98.31 357 SER B CA 1
ATOM 6318 C C . SER B 1 357 ? 7.219 -6.41 -3.043 1 98.31 357 SER B C 1
ATOM 6320 O O . SER B 1 357 ? 7.84 -7.473 -3.084 1 98.31 357 SER B O 1
ATOM 6322 N N . HIS B 1 358 ? 7.719 -5.285 -3.602 1 98.69 358 HIS B N 1
ATOM 6323 C CA . HIS B 1 358 ? 9.086 -5.062 -4.055 1 98.69 358 HIS B CA 1
ATOM 6324 C C . HIS B 1 358 ? 9.602 -3.693 -3.615 1 98.69 358 HIS B C 1
ATOM 6326 O O . HIS B 1 358 ? 8.812 -2.826 -3.232 1 98.69 358 HIS B O 1
ATOM 6332 N N . VAL B 1 359 ? 10.93 -3.533 -3.641 1 98.69 359 VAL B N 1
ATOM 6333 C CA . VAL B 1 359 ? 11.5 -2.225 -3.332 1 98.69 359 VAL B CA 1
ATOM 6334 C C . VAL B 1 359 ? 11.391 -1.313 -4.551 1 98.69 359 VAL B C 1
ATOM 6336 O O . VAL B 1 359 ? 12.383 -0.717 -4.977 1 98.69 359 VAL B O 1
ATOM 6339 N N . PHE B 1 360 ? 10.195 -1.304 -5.137 1 98.75 360 PHE B N 1
ATOM 6340 C CA . PHE B 1 360 ? 9.742 -0.531 -6.285 1 98.75 360 PHE B CA 1
ATOM 6341 C C . PHE B 1 360 ? 8.969 0.706 -5.836 1 98.75 360 PHE B C 1
ATOM 6343 O O . PHE B 1 360 ? 8.078 0.613 -4.996 1 98.75 360 PHE B O 1
ATOM 6350 N N . SER B 1 361 ? 9.305 1.867 -6.383 1 98.44 361 SER B N 1
ATOM 6351 C CA . SER B 1 361 ? 8.562 3.094 -6.102 1 98.44 361 SER B CA 1
ATOM 6352 C C . SER B 1 361 ? 8.539 4.012 -7.32 1 98.44 361 SER B C 1
ATOM 6354 O O . SER B 1 361 ? 9.312 3.828 -8.258 1 98.44 361 SER B O 1
ATOM 6356 N N . PHE B 1 362 ? 7.574 4.898 -7.426 1 98.25 362 PHE B N 1
ATOM 6357 C CA . PHE B 1 362 ? 7.582 5.969 -8.422 1 98.25 362 PHE B CA 1
ATOM 6358 C C . PHE B 1 362 ? 7.23 7.305 -7.777 1 98.25 362 PHE B C 1
ATOM 6360 O O . PHE B 1 362 ? 6.391 7.367 -6.879 1 98.25 362 PHE B O 1
ATOM 6367 N N . GLY B 1 363 ? 8 8.281 -8.086 1 97.81 363 GLY B N 1
ATOM 6368 C CA . GLY B 1 363 ? 7.898 9.625 -7.535 1 97.81 363 GLY B CA 1
ATOM 6369 C C . GLY B 1 363 ? 8.406 10.695 -8.484 1 97.81 363 GLY B C 1
ATOM 6370 O O . GLY B 1 363 ? 8.266 10.57 -9.703 1 97.81 363 GLY B O 1
ATOM 6371 N N . GLY B 1 364 ? 8.797 11.852 -7.957 1 96.81 364 GLY B N 1
ATOM 6372 C CA . GLY B 1 364 ? 9.383 12.93 -8.734 1 96.81 364 GLY B CA 1
ATOM 6373 C C . GLY B 1 364 ? 8.359 13.938 -9.219 1 96.81 364 GLY B C 1
ATOM 6374 O O . GLY B 1 364 ? 8.641 14.727 -10.125 1 96.81 364 GLY B O 1
ATOM 6375 N N . TYR B 1 365 ? 7.098 13.883 -8.766 1 98.06 365 TYR B N 1
ATOM 6376 C CA . TYR B 1 365 ? 6.039 14.852 -9.039 1 98.06 365 TYR B CA 1
ATOM 6377 C C . TYR B 1 365 ? 5.766 14.953 -10.531 1 98.06 365 TYR B C 1
ATOM 6379 O O . TYR B 1 365 ? 5.684 16.047 -11.086 1 98.06 365 TYR B O 1
ATOM 6387 N N . THR B 1 366 ? 5.699 13.844 -11.133 1 97.75 366 THR B N 1
ATOM 6388 C CA . THR B 1 366 ? 5.484 13.789 -12.578 1 97.75 366 THR B CA 1
ATOM 6389 C C . THR B 1 366 ? 4.125 14.375 -12.945 1 97.75 366 THR B C 1
ATOM 6391 O O . THR B 1 366 ? 3.178 14.297 -12.156 1 97.75 366 THR B O 1
ATOM 6394 N N . LEU B 1 367 ? 4.004 14.938 -14.148 1 97.81 367 LEU B N 1
ATOM 6395 C CA . LEU B 1 367 ? 2.771 15.523 -14.664 1 97.81 367 LEU B CA 1
ATOM 6396 C C . LEU B 1 367 ? 1.773 14.43 -15.047 1 97.81 367 LEU B C 1
ATOM 6398 O O . LEU B 1 367 ? 2.158 13.398 -15.586 1 97.81 367 LEU B O 1
ATOM 6402 N N . ARG B 1 368 ? 0.51 14.703 -14.719 1 97.81 368 ARG B N 1
ATOM 6403 C CA . ARG B 1 368 ? -0.514 13.773 -15.172 1 97.81 368 ARG B CA 1
ATOM 6404 C C . ARG B 1 368 ? -0.548 13.695 -16.703 1 97.81 368 ARG B C 1
ATOM 6406 O O . ARG B 1 368 ? -0.49 14.727 -17.375 1 97.81 368 ARG B O 1
ATOM 6413 N N . GLY B 1 369 ? -0.584 12.492 -17.203 1 97.12 369 GLY B N 1
ATOM 6414 C CA . GLY B 1 369 ? -0.555 12.305 -18.641 1 97.12 369 GLY B CA 1
ATOM 6415 C C . GLY B 1 369 ? 0.822 11.945 -19.172 1 97.12 369 GLY B C 1
ATOM 6416 O O . GLY B 1 369 ? 0.953 11.43 -20.281 1 97.12 369 GLY B O 1
ATOM 6417 N N . SER B 1 370 ? 1.88 12.359 -18.422 1 96.94 370 SER B N 1
ATOM 6418 C CA . SER B 1 370 ? 3.215 11.945 -18.844 1 96.94 370 SER B CA 1
ATOM 6419 C C . SER B 1 370 ? 3.424 10.453 -18.641 1 96.94 370 SER B C 1
ATOM 6421 O O . SER B 1 370 ? 2.762 9.836 -17.797 1 96.94 370 SER B O 1
ATOM 6423 N N . SER B 1 371 ? 4.344 9.914 -19.422 1 97.94 371 SER B N 1
ATOM 6424 C CA . SER B 1 371 ? 4.602 8.477 -19.375 1 97.94 371 SER B CA 1
ATOM 6425 C C . SER B 1 371 ? 5.02 8.031 -17.984 1 97.94 371 SER B C 1
ATOM 6427 O O . SER B 1 371 ? 5.871 8.664 -17.359 1 97.94 371 SER B O 1
ATOM 6429 N N . ILE B 1 372 ? 4.438 6.914 -17.516 1 98.44 372 ILE B N 1
ATOM 6430 C CA . ILE B 1 372 ? 4.801 6.352 -16.219 1 98.44 372 ILE B CA 1
ATOM 6431 C C . ILE B 1 372 ? 6.27 5.934 -16.234 1 98.44 372 ILE B C 1
ATOM 6433 O O . ILE B 1 372 ? 6.918 5.891 -15.18 1 98.44 372 ILE B O 1
ATOM 6437 N N . PHE B 1 373 ? 6.836 5.668 -17.422 1 98.25 373 PHE B N 1
ATOM 6438 C CA . PHE B 1 373 ? 8.227 5.262 -17.562 1 98.25 373 PHE B CA 1
ATOM 6439 C C . PHE B 1 373 ? 9.125 6.477 -17.781 1 98.25 373 PHE B C 1
ATOM 6441 O O . PHE B 1 373 ? 10.352 6.344 -17.844 1 98.25 373 PHE B O 1
ATOM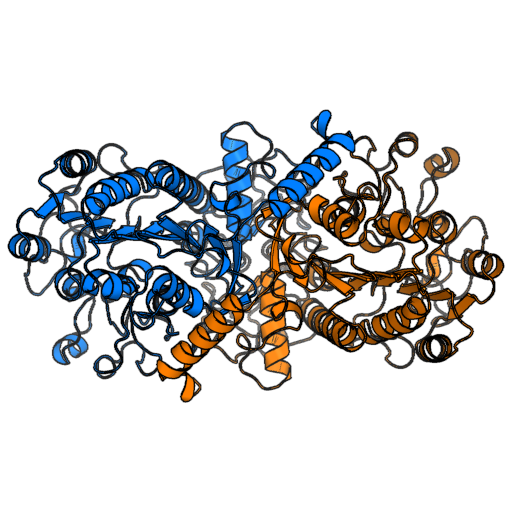 6448 N N . GLY B 1 374 ? 8.555 7.605 -17.875 1 97.12 374 GLY B N 1
ATOM 6449 C CA . GLY B 1 374 ? 9.266 8.797 -18.328 1 97.12 374 GLY B CA 1
ATOM 6450 C C . GLY B 1 374 ? 10.07 9.461 -17.234 1 97.12 374 GLY B C 1
ATOM 6451 O O . GLY B 1 374 ? 10.367 8.844 -16.203 1 97.12 374 GLY B O 1
ATOM 6452 N N . LEU B 1 375 ? 10.477 10.688 -17.5 1 97.62 375 LEU B N 1
ATOM 6453 C CA . LEU B 1 375 ? 11.398 11.438 -16.641 1 97.62 375 LEU B CA 1
ATOM 6454 C C . LEU B 1 375 ? 10.625 12.32 -15.664 1 97.62 375 LEU B C 1
ATOM 6456 O O . LEU B 1 375 ? 9.523 12.781 -15.969 1 97.62 375 LEU B O 1
ATOM 6460 N N . ALA B 1 376 ? 11.203 12.492 -14.422 1 97.25 376 ALA B N 1
ATOM 6461 C CA . ALA B 1 376 ? 10.734 13.555 -13.531 1 97.25 376 ALA B CA 1
ATOM 6462 C C . ALA B 1 376 ? 10.914 14.93 -14.164 1 97.25 376 ALA B C 1
ATOM 6464 O O . ALA B 1 376 ? 11.82 15.125 -14.977 1 97.25 376 ALA B O 1
ATOM 6465 N N . PRO B 1 377 ? 10.078 15.836 -13.789 1 96.62 377 PRO B N 1
ATOM 6466 C CA . PRO B 1 377 ? 10.148 17.156 -14.414 1 96.62 377 PRO B CA 1
ATOM 6467 C C . PRO B 1 377 ? 11.406 17.922 -14.023 1 96.62 377 PRO B C 1
ATOM 6469 O O . PRO B 1 377 ? 11.906 18.734 -14.812 1 96.62 377 PRO B O 1
ATOM 6472 N N . SER B 1 378 ? 11.93 17.75 -12.836 1 96.25 378 SER B N 1
ATOM 6473 C CA . SER B 1 378 ? 13.125 18.453 -12.383 1 96.25 378 SER B CA 1
ATOM 6474 C C . SER B 1 378 ? 14.359 17.562 -12.477 1 96.25 378 SER B C 1
ATOM 6476 O O . SER B 1 378 ? 14.266 16.344 -12.344 1 96.25 378 SER B O 1
ATOM 6478 N N . LYS B 1 379 ? 15.578 18.188 -12.688 1 97.44 379 LYS B N 1
ATOM 6479 C CA . LYS B 1 379 ? 16.844 17.469 -12.672 1 97.44 379 LYS B CA 1
ATOM 6480 C C . LYS B 1 379 ? 17.266 17.125 -11.242 1 97.44 379 LYS B C 1
ATOM 6482 O O . LYS B 1 379 ? 16.812 17.766 -10.289 1 97.44 379 LYS B O 1
ATOM 6487 N N . ALA B 1 380 ? 18.047 16.172 -11.094 1 97.75 380 ALA B N 1
ATOM 6488 C CA . ALA B 1 380 ? 18.641 15.82 -9.797 1 97.75 380 ALA B CA 1
ATOM 6489 C C . ALA B 1 380 ? 19.719 16.812 -9.398 1 97.75 380 ALA B C 1
ATOM 6491 O O . ALA B 1 380 ? 20.047 17.734 -10.148 1 97.75 380 ALA B O 1
ATOM 6492 N N . ALA B 1 381 ? 20.25 16.625 -8.188 1 96.88 381 ALA B N 1
ATOM 6493 C CA . ALA B 1 381 ? 21.25 17.547 -7.629 1 96.88 381 ALA B CA 1
ATOM 6494 C C . ALA B 1 381 ? 22.531 17.531 -8.445 1 96.88 381 ALA B C 1
ATOM 6496 O O . ALA B 1 381 ? 23.312 18.484 -8.422 1 96.88 381 ALA B O 1
ATOM 6497 N N . ASP B 1 382 ? 22.844 16.484 -9.195 1 95.25 382 ASP B N 1
ATOM 6498 C CA . ASP B 1 382 ? 24.047 16.359 -10.016 1 95.25 382 ASP B CA 1
ATOM 6499 C C . ASP B 1 382 ? 23.812 16.906 -11.422 1 95.25 382 ASP B C 1
ATOM 6501 O O . ASP B 1 382 ? 24.641 16.734 -12.312 1 95.25 382 ASP B O 1
ATOM 6505 N N . GLY B 1 383 ? 22.594 17.453 -11.688 1 96.88 383 GLY B N 1
ATOM 6506 C CA . GLY B 1 383 ? 22.266 18.078 -12.961 1 96.88 383 GLY B CA 1
ATOM 6507 C C . GLY B 1 383 ? 21.75 17.094 -13.992 1 96.88 383 GLY B C 1
ATOM 6508 O O . GLY B 1 383 ? 21.438 17.484 -15.125 1 96.88 383 GLY B O 1
ATOM 6509 N N . LYS B 1 384 ? 21.656 15.859 -13.648 1 97 384 LYS B N 1
ATOM 6510 C CA . LYS B 1 384 ? 21.234 14.82 -14.586 1 97 384 LYS B CA 1
ATOM 6511 C C . LYS B 1 384 ? 19.766 14.5 -14.414 1 97 384 LYS B C 1
ATOM 6513 O O . LYS B 1 384 ? 19.188 14.703 -13.336 1 97 384 LYS B O 1
ATOM 6518 N N . THR B 1 385 ? 19.156 14.008 -15.477 1 97.88 385 THR B N 1
ATOM 6519 C CA . THR B 1 385 ? 17.766 13.562 -15.438 1 97.88 385 THR B CA 1
ATOM 6520 C C . THR B 1 385 ? 17.641 12.211 -14.742 1 97.88 385 THR B C 1
ATOM 6522 O O . THR B 1 385 ? 18.641 11.508 -14.57 1 97.88 385 THR B O 1
ATOM 6525 N N . TYR B 1 386 ? 16.469 11.953 -14.297 1 97.5 386 TYR B N 1
ATOM 6526 C CA . TYR B 1 386 ? 16.141 10.648 -13.734 1 97.5 386 TYR B CA 1
ATOM 6527 C C . TYR B 1 386 ? 14.695 10.281 -14.008 1 97.5 386 TYR B C 1
ATOM 6529 O O . TYR B 1 386 ? 13.867 11.156 -14.289 1 97.5 386 TYR B O 1
ATOM 6537 N N . THR B 1 387 ? 14.391 9.016 -13.945 1 98.12 387 THR B N 1
ATOM 6538 C CA . THR B 1 387 ? 13.039 8.547 -14.234 1 98.12 387 THR B CA 1
ATOM 6539 C C . THR B 1 387 ? 12.156 8.641 -12.992 1 98.12 387 THR B C 1
ATOM 6541 O O . THR B 1 387 ? 12.656 8.734 -11.875 1 98.12 387 THR B O 1
ATOM 6544 N N . SER B 1 388 ? 10.812 8.609 -13.219 1 97.25 388 SER B N 1
ATOM 6545 C CA . SER B 1 388 ? 9.828 8.531 -12.148 1 97.25 388 SER B CA 1
ATOM 6546 C C . SER B 1 388 ? 10.016 7.258 -11.32 1 97.25 388 SER B C 1
ATOM 6548 O O . SER B 1 388 ? 9.953 7.297 -10.094 1 97.25 388 SER B O 1
ATOM 6550 N N . ILE B 1 389 ? 10.234 6.207 -11.984 1 98.62 389 ILE B N 1
ATOM 6551 C CA . ILE B 1 389 ? 10.359 4.906 -11.336 1 98.62 389 ILE B CA 1
ATOM 6552 C C . ILE B 1 389 ? 11.805 4.676 -10.914 1 98.62 389 ILE B C 1
ATOM 6554 O O . ILE B 1 389 ? 12.727 4.879 -11.703 1 98.62 389 ILE B O 1
ATOM 6558 N N . LEU B 1 390 ? 12.008 4.289 -9.695 1 98.5 390 LEU B N 1
ATOM 6559 C CA . LEU B 1 390 ? 13.297 3.9 -9.141 1 98.5 390 LEU B CA 1
ATOM 6560 C C . LEU B 1 390 ? 13.156 2.674 -8.242 1 98.5 390 LEU B C 1
ATOM 6562 O O . LEU B 1 390 ? 12.055 2.359 -7.781 1 98.5 390 LEU B O 1
ATOM 6566 N N . TYR B 1 391 ? 14.266 1.927 -8.047 1 98.75 391 TYR B N 1
ATOM 6567 C CA . TYR B 1 391 ? 14.289 0.759 -7.176 1 98.75 391 TYR B CA 1
ATOM 6568 C C . TYR B 1 391 ? 15.219 0.98 -5.988 1 98.75 391 TYR B C 1
ATOM 6570 O O . TYR B 1 391 ? 16.25 1.649 -6.117 1 98.75 391 TYR B O 1
ATOM 6578 N N . GLY B 1 392 ? 14.867 0.388 -4.844 1 98.5 392 GLY B N 1
ATOM 6579 C CA . GLY B 1 392 ? 15.75 0.428 -3.688 1 98.5 392 GLY B CA 1
ATOM 6580 C C . GLY B 1 392 ? 17.047 -0.33 -3.9 1 98.5 392 GLY B C 1
ATOM 6581 O O . GLY B 1 392 ? 18.094 0.045 -3.357 1 98.5 392 GLY B O 1
ATOM 6582 N N . ASN B 1 393 ? 17.016 -1.428 -4.578 1 98.56 393 ASN B N 1
ATOM 6583 C CA . ASN B 1 393 ? 18.188 -2.219 -4.949 1 98.56 393 ASN B CA 1
ATOM 6584 C C . ASN B 1 393 ? 17.953 -2.994 -6.242 1 98.56 393 ASN B C 1
ATOM 6586 O O . ASN B 1 393 ? 16.844 -2.975 -6.793 1 98.56 393 ASN B O 1
ATOM 6590 N N . GLY B 1 394 ? 19.047 -3.537 -6.832 1 98.38 394 GLY B N 1
ATOM 6591 C CA . GLY B 1 394 ? 18.828 -4.352 -8.016 1 98.38 394 GLY B CA 1
ATOM 6592 C C . GLY B 1 394 ? 19.844 -4.074 -9.117 1 98.38 394 GLY B C 1
ATOM 6593 O O . GLY B 1 394 ? 20.828 -3.371 -8.898 1 98.38 394 GLY B O 1
ATOM 6594 N N . PRO B 1 395 ? 19.562 -4.633 -10.281 1 98.06 395 PRO B N 1
ATOM 6595 C CA . PRO B 1 395 ? 20.516 -4.617 -11.383 1 98.06 395 PRO B CA 1
ATOM 6596 C C . PRO B 1 395 ? 20.656 -3.24 -12.031 1 98.06 395 PRO B C 1
ATOM 6598 O O . PRO B 1 395 ? 21.594 -3.006 -12.797 1 98.06 395 PRO B O 1
ATOM 6601 N N . GLY B 1 396 ? 19.766 -2.336 -11.719 1 97.5 396 GLY B N 1
ATOM 6602 C CA . GLY B 1 396 ? 19.781 -1.035 -12.367 1 97.5 396 GLY B CA 1
ATOM 6603 C C . GLY B 1 396 ? 20.781 -0.074 -11.75 1 97.5 396 GLY B C 1
ATOM 6604 O O . GLY B 1 396 ? 20.828 1.1 -12.117 1 97.5 396 GLY B O 1
ATOM 6605 N N . TYR B 1 397 ? 21.578 -0.535 -10.789 1 96.19 397 TYR B N 1
ATOM 6606 C CA . TYR B 1 397 ? 22.625 0.31 -10.203 1 96.19 397 TYR B CA 1
ATOM 6607 C C . TYR B 1 397 ? 23.656 0.701 -11.242 1 96.19 397 TYR B C 1
ATOM 6609 O O . TYR B 1 397 ? 24.203 -0.158 -11.938 1 96.19 397 TYR B O 1
ATOM 6617 N N . PRO B 1 398 ? 23.891 2.01 -11.25 1 89 398 PRO B N 1
ATOM 6618 C CA . PRO B 1 398 ? 24.906 2.41 -12.234 1 89 398 PRO B CA 1
ATOM 6619 C C . PRO B 1 398 ? 26.312 1.951 -11.859 1 89 398 PRO B C 1
ATOM 6621 O O . PRO B 1 398 ? 26.703 2.068 -10.703 1 89 398 PRO B O 1
ATOM 6624 N N . ALA B 1 399 ? 27.109 1.446 -12.727 1 77 399 ALA B N 1
ATOM 6625 C CA . ALA B 1 399 ? 28.453 0.896 -12.516 1 77 399 ALA B CA 1
ATOM 6626 C C . ALA B 1 399 ? 29.453 1.998 -12.188 1 77 399 ALA B C 1
ATOM 6628 O O . ALA B 1 399 ? 30.25 1.861 -11.258 1 77 399 ALA B O 1
ATOM 6629 N N . THR B 1 400 ? 29.531 2.994 -12.945 1 79.31 400 THR B N 1
ATOM 6630 C CA . THR B 1 400 ? 30.531 4.031 -12.734 1 79.31 400 THR B CA 1
ATOM 6631 C C . THR B 1 400 ? 29.875 5.332 -12.281 1 79.31 400 THR B C 1
ATOM 6633 O O . THR B 1 400 ? 30.031 5.746 -11.133 1 79.31 400 THR B O 1
ATOM 6636 N N . SER B 1 401 ? 29.094 6 -13.195 1 84 401 SER B N 1
ATOM 6637 C CA . SER B 1 401 ? 28.375 7.238 -12.891 1 84 401 SER B CA 1
ATOM 6638 C C . SER B 1 401 ? 26.922 7.164 -13.359 1 84 401 SER B C 1
ATOM 6640 O O . SER B 1 401 ? 26.609 6.453 -14.312 1 84 401 SER B O 1
ATOM 6642 N N . ARG B 1 402 ? 26.141 7.871 -12.602 1 90.44 402 ARG B N 1
ATOM 6643 C CA . ARG B 1 402 ? 24.734 7.93 -13 1 90.44 402 ARG B CA 1
ATOM 6644 C C . ARG B 1 402 ? 24.594 8.5 -14.406 1 90.44 402 ARG B C 1
ATOM 6646 O O . ARG B 1 402 ? 25.188 9.523 -14.727 1 90.44 402 ARG B O 1
ATOM 6653 N N . PRO B 1 403 ? 23.844 7.867 -15.203 1 91.94 403 PRO B N 1
ATOM 6654 C CA . PRO B 1 403 ? 23.641 8.391 -16.562 1 91.94 403 PRO B CA 1
ATOM 6655 C C . PRO B 1 403 ? 22.656 9.555 -16.594 1 91.94 403 PRO B C 1
ATOM 6657 O O . PRO B 1 403 ? 21.797 9.672 -15.719 1 91.94 403 PRO B O 1
ATOM 6660 N N . ASN B 1 404 ? 22.828 10.477 -17.594 1 95.06 404 ASN B N 1
ATOM 6661 C CA . ASN B 1 404 ? 21.812 11.445 -17.969 1 95.06 404 ASN B CA 1
ATOM 6662 C C . ASN B 1 404 ? 20.797 10.852 -18.953 1 95.06 404 ASN B C 1
ATOM 6664 O O . ASN B 1 404 ? 20.875 11.102 -20.156 1 95.06 404 ASN B O 1
ATOM 6668 N N . VAL B 1 405 ? 19.812 10.242 -18.469 1 95.31 405 VAL B N 1
ATOM 6669 C CA . VAL B 1 405 ? 18.922 9.398 -19.266 1 95.31 405 VAL B CA 1
ATOM 6670 C C . VAL B 1 405 ? 17.953 10.273 -20.062 1 95.31 405 VAL B C 1
ATOM 6672 O O . VAL B 1 405 ? 17.406 11.234 -19.516 1 95.31 405 VAL B O 1
ATOM 6675 N N . ASP B 1 406 ? 17.719 10.008 -21.328 1 95.81 406 ASP B N 1
ATOM 6676 C CA . ASP B 1 406 ? 16.703 10.711 -22.109 1 95.81 406 ASP B CA 1
ATOM 6677 C C . ASP B 1 406 ? 15.414 9.906 -22.188 1 95.81 406 ASP B C 1
ATOM 6679 O O . ASP B 1 406 ? 15.383 8.734 -21.812 1 95.81 406 ASP B O 1
ATOM 6683 N N . ASN B 1 407 ? 14.406 10.531 -22.672 1 94.31 407 ASN B N 1
ATOM 6684 C CA . ASN B 1 407 ? 13.078 9.938 -22.703 1 94.31 407 ASN B CA 1
ATOM 6685 C C . ASN B 1 407 ? 13.055 8.672 -23.562 1 94.31 407 ASN B C 1
ATOM 6687 O O . ASN B 1 407 ? 12.375 7.699 -23.219 1 94.31 407 ASN B O 1
ATOM 6691 N N . HIS B 1 408 ? 13.672 8.719 -24.656 1 96.12 408 HIS B N 1
ATOM 6692 C CA . HIS B 1 408 ? 13.68 7.57 -25.547 1 96.12 408 HIS B CA 1
ATOM 6693 C C . HIS B 1 408 ? 14.273 6.344 -24.859 1 96.12 408 HIS B C 1
ATOM 6695 O O . HIS B 1 408 ? 13.719 5.246 -24.938 1 96.12 408 HIS B O 1
ATOM 6701 N N . THR B 1 409 ? 15.406 6.523 -24.203 1 96.62 409 THR B N 1
ATOM 6702 C CA . THR B 1 409 ? 16.062 5.441 -23.484 1 96.62 409 THR B CA 1
ATOM 6703 C C . THR B 1 409 ? 15.188 4.93 -22.344 1 96.62 409 THR B C 1
ATOM 6705 O O . THR B 1 409 ? 15.016 3.723 -22.172 1 96.62 409 THR B O 1
ATOM 6708 N N . ALA B 1 410 ? 14.648 5.824 -21.594 1 96.75 410 ALA B N 1
ATOM 6709 C CA . ALA B 1 410 ? 13.836 5.492 -20.422 1 96.75 410 ALA B CA 1
ATOM 6710 C C . ALA B 1 410 ? 12.625 4.656 -20.812 1 96.75 410 ALA B C 1
ATOM 6712 O O . ALA B 1 410 ? 12.141 3.836 -20.031 1 96.75 410 ALA B O 1
ATOM 6713 N N . GLU B 1 411 ? 12.195 4.793 -22.031 1 96.38 411 GLU B N 1
ATOM 6714 C CA . GLU B 1 411 ? 10.953 4.164 -22.484 1 96.38 411 GLU B CA 1
ATOM 6715 C C . GLU B 1 411 ? 11.211 2.775 -23.062 1 96.38 411 GLU B C 1
ATOM 6717 O O . GLU B 1 411 ? 10.273 2.031 -23.344 1 96.38 411 GLU B O 1
ATOM 6722 N N . GLN B 1 412 ? 12.414 2.434 -23.219 1 96.88 412 GLN B N 1
ATOM 6723 C CA . GLN B 1 412 ? 12.742 1.139 -23.797 1 96.88 412 GLN B CA 1
ATOM 6724 C C . GLN B 1 412 ? 12.273 -0.004 -22.906 1 96.88 412 GLN B C 1
ATOM 6726 O O . GLN B 1 412 ? 12.344 0.093 -21.672 1 96.88 412 GLN B O 1
ATOM 6731 N N . TYR B 1 413 ? 11.883 -1.067 -23.547 1 97.19 413 TYR B N 1
ATOM 6732 C CA . TYR B 1 413 ? 11.328 -2.23 -22.859 1 97.19 413 TYR B CA 1
ATOM 6733 C C . TYR B 1 413 ? 12.359 -2.863 -21.938 1 97.19 413 TYR B C 1
ATOM 6735 O O . TYR B 1 413 ? 12.016 -3.383 -20.875 1 97.19 413 TYR B O 1
ATOM 6743 N N . ASP B 1 414 ? 13.664 -2.764 -22.281 1 96.31 414 ASP B N 1
ATOM 6744 C CA . ASP B 1 414 ? 14.727 -3.439 -21.547 1 96.31 414 ASP B CA 1
ATOM 6745 C C . ASP B 1 414 ? 15.453 -2.469 -20.625 1 96.31 414 ASP B C 1
ATOM 6747 O O . ASP B 1 414 ? 16.484 -2.812 -20.031 1 96.31 414 ASP B O 1
ATOM 6751 N N . TYR B 1 415 ? 14.953 -1.243 -20.547 1 97.5 415 TYR B N 1
ATOM 6752 C CA . TYR B 1 415 ? 15.586 -0.271 -19.672 1 97.5 415 TYR B CA 1
ATOM 6753 C C . TYR B 1 415 ? 15.547 -0.74 -18.219 1 97.5 415 TYR B C 1
ATOM 6755 O O . TYR B 1 415 ? 14.508 -1.194 -17.734 1 97.5 415 TYR B O 1
ATOM 6763 N N . LEU B 1 416 ? 16.688 -0.709 -17.578 1 97.88 416 LEU B N 1
ATOM 6764 C CA . LEU B 1 416 ? 16.781 -1.012 -16.141 1 97.88 416 LEU B CA 1
ATOM 6765 C C . LEU B 1 416 ? 16.734 0.268 -15.32 1 97.88 416 LEU B C 1
ATOM 6767 O O . LEU B 1 416 ? 17.672 1.072 -15.367 1 97.88 416 LEU B O 1
ATOM 6771 N N . GLN B 1 417 ? 15.719 0.486 -14.586 1 98.12 417 GLN B N 1
ATOM 6772 C CA . GLN B 1 417 ? 15.602 1.671 -13.742 1 98.12 417 GLN B CA 1
ATOM 6773 C C . GLN B 1 417 ? 16.719 1.716 -12.703 1 98.12 417 GLN B C 1
ATOM 6775 O O . GLN B 1 417 ? 17.125 0.677 -12.172 1 98.12 417 GLN B O 1
ATOM 6780 N N . GLN B 1 418 ? 17.094 2.908 -12.367 1 97.5 418 GLN B N 1
ATOM 6781 C CA . GLN B 1 418 ? 18.219 3.086 -11.438 1 97.5 418 GLN B CA 1
ATOM 6782 C C . GLN B 1 418 ? 17.859 2.576 -10.047 1 97.5 418 GLN B C 1
ATOM 6784 O O . GLN B 1 418 ? 16.719 2.686 -9.609 1 97.5 418 GLN B O 1
ATOM 6789 N N . ALA B 1 419 ? 18.906 1.99 -9.383 1 98 419 ALA B N 1
ATOM 6790 C CA . ALA B 1 419 ? 18.766 1.42 -8.047 1 98 419 ALA B CA 1
ATOM 6791 C C . ALA B 1 419 ? 19.781 2.006 -7.082 1 98 419 ALA B C 1
ATOM 6793 O O . ALA B 1 419 ? 20.859 2.467 -7.504 1 98 419 ALA B O 1
ATOM 6794 N N . ALA B 1 420 ? 19.469 1.979 -5.797 1 97.38 420 ALA B N 1
ATOM 6795 C CA . ALA B 1 420 ? 20.344 2.559 -4.777 1 97.38 420 ALA B CA 1
ATOM 6796 C C . ALA B 1 420 ? 21.5 1.625 -4.461 1 97.38 420 ALA B C 1
ATOM 6798 O O . ALA B 1 420 ? 22.594 2.08 -4.117 1 97.38 420 ALA B O 1
ATOM 6799 N N . VAL B 1 421 ? 21.281 0.318 -4.5 1 97.75 421 VAL B N 1
ATOM 6800 C CA . VAL B 1 421 ? 22.266 -0.693 -4.125 1 97.75 421 VAL B CA 1
ATOM 6801 C C . VAL B 1 421 ? 22.375 -1.744 -5.227 1 97.75 421 VAL B C 1
ATOM 6803 O O . VAL B 1 421 ? 21.359 -2.232 -5.73 1 97.75 421 VAL B O 1
ATOM 6806 N N . PRO B 1 422 ? 23.641 -2.092 -5.613 1 97.31 422 PRO B N 1
ATOM 6807 C CA . PRO B 1 422 ? 23.812 -3.068 -6.691 1 97.31 422 PRO B CA 1
ATOM 6808 C C . PRO B 1 422 ? 23.531 -4.5 -6.238 1 97.31 422 PRO B C 1
ATOM 6810 O O . PRO B 1 422 ? 24.219 -5.008 -5.344 1 97.31 422 PRO B O 1
ATOM 6813 N N . LEU B 1 423 ? 22.594 -5.133 -6.773 1 98.19 423 LEU B N 1
ATOM 6814 C CA . LEU B 1 423 ? 22.297 -6.555 -6.629 1 98.19 423 LEU B CA 1
ATOM 6815 C C . LEU B 1 423 ? 22.047 -7.199 -7.988 1 98.19 423 LEU B C 1
ATOM 6817 O O . LEU B 1 423 ? 21.516 -6.551 -8.891 1 98.19 423 LEU B O 1
ATOM 6821 N N . PRO B 1 424 ? 22.453 -8.453 -8.133 1 97.94 424 PRO B N 1
ATOM 6822 C CA . PRO B 1 424 ? 22.141 -9.125 -9.398 1 97.94 424 PRO B CA 1
ATOM 6823 C C . PRO B 1 424 ? 20.641 -9.312 -9.609 1 97.94 424 PRO B C 1
ATOM 6825 O O . PRO B 1 424 ? 20.188 -9.438 -10.75 1 97.94 424 PRO B O 1
ATOM 6828 N N . SER B 1 425 ? 19.875 -9.367 -8.523 1 98.44 425 SER B N 1
ATOM 6829 C CA . SER B 1 425 ? 18.422 -9.508 -8.5 1 98.44 425 SER B CA 1
ATOM 6830 C C . SER B 1 425 ? 17.797 -8.617 -7.438 1 98.44 425 SER B C 1
ATOM 6832 O O . SER B 1 425 ? 18.188 -8.672 -6.266 1 98.44 425 SER B O 1
ATOM 6834 N N . GLU B 1 426 ? 16.875 -7.762 -7.871 1 98.5 426 GLU B N 1
ATOM 6835 C CA . GLU B 1 426 ? 16.156 -6.91 -6.93 1 98.5 426 GLU B CA 1
ATOM 6836 C C . GLU B 1 426 ? 15.43 -7.742 -5.875 1 98.5 426 GLU B C 1
ATOM 6838 O O . GLU B 1 426 ? 15.094 -8.906 -6.113 1 98.5 426 GLU B O 1
ATOM 6843 N N . THR B 1 427 ? 15.125 -7.203 -4.695 1 98.75 427 THR B N 1
ATOM 6844 C CA . THR B 1 427 ? 14.578 -7.988 -3.592 1 98.75 427 THR B CA 1
ATOM 6845 C C . THR B 1 427 ? 13.109 -7.66 -3.365 1 98.75 427 THR B C 1
ATOM 6847 O O . THR B 1 427 ? 12.625 -6.617 -3.811 1 98.75 427 THR B O 1
ATOM 6850 N N . HIS B 1 428 ? 12.43 -8.547 -2.615 1 98.75 428 HIS B N 1
ATOM 6851 C CA . HIS B 1 428 ? 11.055 -8.328 -2.186 1 98.75 428 HIS B CA 1
ATOM 6852 C C . HIS B 1 428 ? 10.961 -7.16 -1.211 1 98.75 428 HIS B C 1
ATOM 6854 O O . HIS B 1 428 ? 11.953 -6.797 -0.57 1 98.75 428 HIS B O 1
ATOM 6860 N N . GLY B 1 429 ? 9.82 -6.531 -1.229 1 98.44 429 GLY B N 1
ATOM 6861 C CA . GLY B 1 429 ? 9.422 -5.652 -0.14 1 98.44 429 GLY B CA 1
ATOM 6862 C C . GLY B 1 429 ? 8.656 -6.371 0.958 1 98.44 429 GLY B C 1
ATOM 6863 O O . GLY B 1 429 ? 8.117 -7.453 0.738 1 98.44 429 GLY B O 1
ATOM 6864 N N . GLY B 1 430 ? 8.625 -5.746 2.141 1 97.94 430 GLY B N 1
ATOM 6865 C CA . GLY B 1 430 ? 8.047 -6.426 3.287 1 97.94 430 GLY B CA 1
ATOM 6866 C C . GLY B 1 430 ? 6.711 -5.848 3.715 1 97.94 430 GLY B C 1
ATOM 6867 O O . GLY B 1 430 ? 6.09 -6.332 4.664 1 97.94 430 GLY B O 1
ATOM 6868 N N . GLU B 1 431 ? 6.191 -4.855 3.004 1 98.5 431 GLU B N 1
ATOM 6869 C CA . GLU B 1 431 ? 4.992 -4.152 3.449 1 98.5 431 GLU B CA 1
ATOM 6870 C C . GLU B 1 431 ? 3.736 -4.973 3.162 1 98.5 431 GLU B C 1
ATOM 6872 O O . GLU B 1 431 ? 3.768 -5.906 2.357 1 98.5 431 GLU B O 1
ATOM 6877 N N . ASP B 1 432 ? 2.65 -4.609 3.859 1 98.75 432 ASP B N 1
ATOM 6878 C CA . ASP B 1 432 ? 1.343 -5.211 3.619 1 98.75 432 ASP B CA 1
ATOM 6879 C C . ASP B 1 432 ? 0.938 -5.078 2.154 1 98.75 432 ASP B C 1
ATOM 6881 O O . ASP B 1 432 ? 1.329 -4.125 1.479 1 98.75 432 ASP B O 1
ATOM 6885 N N . VAL B 1 433 ? 0.195 -6.062 1.704 1 98.88 433 VAL B N 1
ATOM 6886 C CA . VAL B 1 433 ? -0.364 -6.023 0.357 1 98.88 433 VAL B CA 1
ATOM 6887 C C . VAL B 1 433 ? -1.889 -6.012 0.43 1 98.88 433 VAL B C 1
ATOM 6889 O O . VAL B 1 433 ? -2.469 -6.285 1.484 1 98.88 433 VAL B O 1
ATOM 6892 N N . ALA B 1 434 ? -2.527 -5.68 -0.661 1 98.88 434 ALA B N 1
ATOM 6893 C CA . ALA B 1 434 ? -3.982 -5.566 -0.688 1 98.88 434 ALA B CA 1
ATOM 6894 C C . ALA B 1 434 ? -4.633 -6.926 -0.939 1 98.88 434 ALA B C 1
ATOM 6896 O O . ALA B 1 434 ? -4.066 -7.773 -1.631 1 98.88 434 ALA B O 1
ATOM 6897 N N . ILE B 1 435 ? -5.77 -7.16 -0.332 1 98.94 435 ILE B N 1
ATOM 6898 C CA . ILE B 1 435 ? -6.727 -8.195 -0.702 1 98.94 435 ILE B CA 1
ATOM 6899 C C . ILE B 1 435 ? -8.016 -7.555 -1.213 1 98.94 435 ILE B C 1
ATOM 6901 O O . ILE B 1 435 ? -8.625 -6.738 -0.52 1 98.94 435 ILE B O 1
ATOM 6905 N N . LEU B 1 436 ? -8.398 -7.863 -2.398 1 98.88 436 LEU B N 1
ATOM 6906 C CA . LEU B 1 436 ? -9.672 -7.418 -2.947 1 98.88 436 LEU B CA 1
ATOM 6907 C C . LEU B 1 436 ? -10.578 -8.609 -3.246 1 98.88 436 LEU B C 1
ATOM 6909 O O . LEU B 1 436 ? -10.117 -9.641 -3.734 1 98.88 436 LEU B O 1
ATOM 6913 N N . ALA B 1 437 ? -11.836 -8.438 -2.916 1 98.88 437 ALA B N 1
ATOM 6914 C CA . ALA B 1 437 ? -12.719 -9.594 -3.051 1 98.88 437 ALA B CA 1
ATOM 6915 C C . ALA B 1 437 ? -14.109 -9.172 -3.521 1 98.88 437 ALA B C 1
ATOM 6917 O O . ALA B 1 437 ? -14.57 -8.07 -3.207 1 98.88 437 ALA B O 1
ATOM 6918 N N . LYS B 1 438 ? -14.758 -10.016 -4.277 1 98.62 438 LYS B N 1
ATOM 6919 C CA . LYS B 1 438 ? -16.156 -9.898 -4.672 1 98.62 438 LYS B CA 1
ATOM 6920 C C . LYS B 1 438 ? -16.828 -11.266 -4.73 1 98.62 438 LYS B C 1
ATOM 6922 O O . LYS B 1 438 ? -16.156 -12.289 -4.863 1 98.62 438 LYS B O 1
ATOM 6927 N N . GLY B 1 439 ? -18.156 -11.297 -4.617 1 98.62 439 GLY B N 1
ATOM 6928 C CA . GLY B 1 439 ? -18.906 -12.539 -4.648 1 98.62 439 GLY B CA 1
ATOM 6929 C C . GLY B 1 439 ? -19.359 -13 -3.273 1 98.62 439 GLY B C 1
ATOM 6930 O O . GLY B 1 439 ? -19.422 -12.203 -2.334 1 98.62 439 GLY B O 1
ATOM 6931 N N . PRO B 1 440 ? -19.766 -14.281 -3.15 1 98.38 440 PRO B N 1
ATOM 6932 C CA . PRO B 1 440 ? -20.25 -14.812 -1.873 1 98.38 440 PRO B CA 1
ATOM 6933 C C . PRO B 1 440 ? -19.219 -14.703 -0.757 1 98.38 440 PRO B C 1
ATOM 6935 O O . PRO B 1 440 ? -18.062 -15.078 -0.947 1 98.38 440 PRO B O 1
ATOM 6938 N N . MET B 1 441 ? -19.688 -14.148 0.349 1 97.75 441 MET B N 1
ATOM 6939 C CA . MET B 1 441 ? -18.922 -14.086 1.591 1 97.75 441 MET B CA 1
ATOM 6940 C C . MET B 1 441 ? -17.734 -13.125 1.456 1 97.75 441 MET B C 1
ATOM 6942 O O . MET B 1 441 ? -16.875 -13.086 2.326 1 97.75 441 MET B O 1
ATOM 6946 N N . ALA B 1 442 ? -17.719 -12.367 0.381 1 98.38 442 ALA B N 1
ATOM 6947 C CA . ALA B 1 442 ? -16.594 -11.469 0.137 1 98.38 442 ALA B CA 1
ATOM 6948 C C . ALA B 1 442 ? -16.453 -10.438 1.257 1 98.38 442 ALA B C 1
ATOM 6950 O O . ALA B 1 442 ? -15.367 -9.906 1.496 1 98.38 442 ALA B O 1
ATOM 6951 N N . HIS B 1 443 ? -17.516 -10.172 2.027 1 97.06 443 HIS B N 1
ATOM 6952 C CA . HIS B 1 443 ? -17.531 -9.188 3.105 1 97.06 443 HIS B CA 1
ATOM 6953 C C . HIS B 1 443 ? -16.625 -9.625 4.258 1 97.06 443 HIS B C 1
ATOM 6955 O O . HIS B 1 443 ? -16.297 -8.82 5.129 1 97.06 443 HIS B O 1
ATOM 6961 N N . LEU B 1 444 ? -16.219 -10.898 4.27 1 97.56 444 LEU B N 1
ATOM 6962 C CA . LEU B 1 444 ? -15.305 -11.375 5.297 1 97.56 444 LEU B CA 1
ATOM 6963 C C . LEU B 1 444 ? -13.938 -10.711 5.152 1 97.56 444 LEU B C 1
ATOM 6965 O O . LEU B 1 444 ? -13.164 -10.656 6.109 1 97.56 444 LEU B O 1
ATOM 6969 N N . PHE B 1 445 ? -13.633 -10.281 3.93 1 98.44 445 PHE B N 1
ATOM 6970 C CA . PHE B 1 445 ? -12.344 -9.641 3.688 1 98.44 445 PHE B CA 1
ATOM 6971 C C . PHE B 1 445 ? -12.406 -8.164 4.051 1 98.44 445 PHE B C 1
ATOM 6973 O O . PHE B 1 445 ? -12.914 -7.348 3.279 1 98.44 445 PHE B O 1
ATOM 6980 N N . HIS B 1 446 ? -11.852 -7.793 5.168 1 97.81 446 HIS B N 1
ATOM 6981 C CA . HIS B 1 446 ? -11.82 -6.441 5.711 1 97.81 446 HIS B CA 1
ATOM 6982 C C . HIS B 1 446 ? -10.648 -6.262 6.672 1 97.81 446 HIS B C 1
ATOM 6984 O O . HIS B 1 446 ? -9.984 -7.234 7.035 1 97.81 446 HIS B O 1
ATOM 6990 N N . GLY B 1 447 ? -10.367 -4.988 7.016 1 98.12 447 GLY B N 1
ATOM 6991 C CA . GLY B 1 447 ? -9.367 -4.688 8.023 1 98.12 447 GLY B CA 1
ATOM 6992 C C . GLY B 1 447 ? -7.977 -5.156 7.648 1 98.12 447 GLY B C 1
ATOM 6993 O O . GLY B 1 447 ? -7.66 -5.277 6.461 1 98.12 447 GLY B O 1
ATOM 6994 N N . VAL B 1 448 ? -7.148 -5.258 8.609 1 98.44 448 VAL B N 1
ATOM 6995 C CA . VAL B 1 448 ? -5.785 -5.762 8.477 1 98.44 448 VAL B CA 1
ATOM 6996 C C . VAL B 1 448 ? -5.711 -7.195 8.992 1 98.44 448 VAL B C 1
ATOM 6998 O O . VAL B 1 448 ? -6.086 -7.473 10.133 1 98.44 448 VAL B O 1
ATOM 7001 N N . GLN B 1 449 ? -5.234 -8.109 8.109 1 98.5 449 GLN B N 1
ATOM 7002 C CA . GLN B 1 449 ? -5.262 -9.539 8.422 1 98.5 449 GLN B CA 1
ATOM 7003 C C . GLN B 1 449 ? -3.879 -10.164 8.281 1 98.5 449 GLN B C 1
ATOM 7005 O O . GLN B 1 449 ? -3.037 -9.656 7.535 1 98.5 449 GLN B O 1
ATOM 7010 N N . GLU B 1 450 ? -3.693 -11.25 9.055 1 98.5 450 GLU B N 1
ATOM 7011 C CA . GLU B 1 450 ? -2.568 -12.117 8.727 1 98.5 450 GLU B CA 1
ATOM 7012 C C . GLU B 1 450 ? -2.76 -12.773 7.359 1 98.5 450 GLU B C 1
ATOM 7014 O O . GLU B 1 450 ? -3.889 -13.055 6.949 1 98.5 450 GLU B O 1
ATOM 7019 N N . GLN B 1 451 ? -1.688 -13.008 6.691 1 98.75 451 GLN B N 1
ATOM 7020 C CA . GLN B 1 451 ? -1.754 -13.539 5.332 1 98.75 451 GLN B CA 1
ATOM 7021 C C . GLN B 1 451 ? -2.461 -14.891 5.305 1 98.75 451 GLN B C 1
ATOM 7023 O O . GLN B 1 451 ? -3.102 -15.242 4.312 1 98.75 451 GLN B O 1
ATOM 7028 N N . THR B 1 452 ? -2.41 -15.641 6.449 1 98.88 452 THR B N 1
ATOM 7029 C CA . THR B 1 452 ? -3.053 -16.953 6.555 1 98.88 452 THR B CA 1
ATOM 7030 C C . THR B 1 452 ? -4.562 -16.828 6.395 1 98.88 452 THR B C 1
ATOM 7032 O O . THR B 1 452 ? -5.234 -17.766 5.984 1 98.88 452 THR B O 1
ATOM 7035 N N . TYR B 1 453 ? -5.051 -15.672 6.664 1 98.81 453 TYR B N 1
ATOM 7036 C CA . TYR B 1 453 ? -6.484 -15.406 6.652 1 98.81 453 TYR B CA 1
ATOM 7037 C C . TYR B 1 453 ? -7.074 -15.672 5.27 1 98.81 453 TYR B C 1
ATOM 7039 O O . TYR B 1 453 ? -8.211 -16.141 5.152 1 98.81 453 TYR B O 1
ATOM 7047 N N . VAL B 1 454 ? -6.34 -15.453 4.211 1 98.94 454 VAL B N 1
ATOM 7048 C CA . VAL B 1 454 ? -6.82 -15.617 2.842 1 98.94 454 VAL B CA 1
ATOM 7049 C C . VAL B 1 454 ? -7.32 -17.047 2.633 1 98.94 454 VAL B C 1
ATOM 7051 O O . VAL B 1 454 ? -8.445 -17.25 2.168 1 98.94 454 VAL B O 1
ATOM 7054 N N . ALA B 1 455 ? -6.492 -17.984 3.035 1 98.94 455 ALA B N 1
ATOM 7055 C CA . ALA B 1 455 ? -6.836 -19.391 2.875 1 98.94 455 ALA B CA 1
ATOM 7056 C C . ALA B 1 455 ? -8.086 -19.75 3.684 1 98.94 455 ALA B C 1
ATOM 7058 O O . ALA B 1 455 ? -8.977 -20.438 3.188 1 98.94 455 ALA B O 1
ATOM 7059 N N . HIS B 1 456 ? -8.148 -19.281 4.895 1 98.81 456 HIS B N 1
ATOM 7060 C CA . HIS B 1 456 ? -9.227 -19.641 5.809 1 98.81 456 HIS B CA 1
ATOM 7061 C C . HIS B 1 456 ? -10.555 -19.031 5.367 1 98.81 456 HIS B C 1
ATOM 7063 O O . HIS B 1 456 ? -11.594 -19.688 5.41 1 98.81 456 HIS B O 1
ATOM 7069 N N . ALA B 1 457 ? -10.516 -17.781 4.988 1 98.62 457 ALA B N 1
ATOM 7070 C CA . ALA B 1 457 ? -11.742 -17.125 4.547 1 98.62 457 ALA B CA 1
ATOM 7071 C C . ALA B 1 457 ? -12.289 -17.781 3.281 1 98.62 457 ALA B C 1
ATOM 7073 O O . ALA B 1 457 ? -13.5 -17.906 3.121 1 98.62 457 ALA B O 1
ATOM 7074 N N . MET B 1 458 ? -11.414 -18.188 2.363 1 98.81 458 MET B N 1
ATOM 7075 C CA . MET B 1 458 ? -11.859 -18.859 1.151 1 98.81 458 MET B CA 1
ATOM 7076 C C . MET B 1 458 ? -12.461 -20.234 1.483 1 98.81 458 MET B C 1
ATOM 7078 O O . MET B 1 458 ? -13.5 -20.594 0.945 1 98.81 458 MET B O 1
ATOM 7082 N N . ALA B 1 459 ? -11.758 -20.953 2.365 1 98.75 459 ALA B N 1
ATOM 7083 C CA . ALA B 1 459 ? -12.305 -22.234 2.787 1 98.75 459 ALA B CA 1
ATOM 7084 C C . ALA B 1 459 ? -13.672 -22.062 3.443 1 98.75 459 ALA B C 1
ATOM 7086 O O . ALA B 1 459 ? -14.594 -22.844 3.172 1 98.75 459 ALA B O 1
ATOM 7087 N N . TYR B 1 460 ? -13.805 -21.078 4.285 1 98.19 460 TYR B N 1
ATOM 7088 C CA . TYR B 1 460 ? -15.055 -20.812 4.973 1 98.19 460 TYR B CA 1
ATOM 7089 C C . TYR B 1 460 ? -16.172 -20.5 3.977 1 98.19 460 TYR B C 1
ATOM 7091 O O . TYR B 1 460 ? -17.281 -21 4.098 1 98.19 460 TYR B O 1
ATOM 7099 N N . ALA B 1 461 ? -15.852 -19.719 2.998 1 98.19 461 ALA B N 1
ATOM 7100 C CA . ALA B 1 461 ? -16.828 -19.25 2.021 1 98.19 461 ALA B CA 1
ATOM 7101 C C . ALA B 1 461 ? -17.422 -20.422 1.233 1 98.19 461 ALA B C 1
ATOM 7103 O O . ALA B 1 461 ? -18.562 -20.375 0.795 1 98.19 461 ALA B O 1
ATOM 7104 N N . ALA B 1 462 ? -16.703 -21.516 1.075 1 98.38 462 ALA B N 1
ATOM 7105 C CA . ALA B 1 462 ? -17.125 -22.641 0.242 1 98.38 462 ALA B CA 1
ATOM 7106 C C . ALA B 1 462 ? -17.469 -23.859 1.097 1 98.38 462 ALA B C 1
ATOM 7108 O O . ALA B 1 462 ? -17.688 -24.953 0.57 1 98.38 462 ALA B O 1
ATOM 7109 N N . CYS B 1 463 ? -17.453 -23.719 2.439 1 97.62 463 CYS B N 1
ATOM 7110 C CA . CYS B 1 463 ? -17.781 -24.781 3.377 1 97.62 463 CYS B CA 1
ATOM 7111 C C . CYS B 1 463 ? -16.812 -25.953 3.221 1 97.62 463 CYS B C 1
ATOM 7113 O O . CYS B 1 463 ? -17.234 -27.109 3.148 1 97.62 463 CYS B O 1
ATOM 7115 N N . LEU B 1 464 ? -15.578 -25.562 3.088 1 98.44 464 LEU B N 1
ATOM 7116 C CA . LEU B 1 464 ? -14.523 -26.562 3.025 1 98.44 464 LEU B CA 1
ATOM 7117 C C . LEU B 1 464 ? -13.93 -26.812 4.406 1 98.44 464 LEU B C 1
ATOM 7119 O O . LEU B 1 464 ? -14.047 -25.969 5.301 1 98.44 464 LEU B O 1
ATOM 7123 N N . GLU B 1 465 ? -13.289 -27.922 4.551 1 96.56 465 GLU B N 1
ATOM 7124 C CA . GLU B 1 465 ? -12.578 -28.188 5.801 1 96.56 465 GLU B CA 1
ATOM 7125 C C . GLU B 1 465 ? -11.594 -27.062 6.117 1 96.56 465 GLU B C 1
ATOM 7127 O O . GLU B 1 465 ? -10.898 -26.562 5.23 1 96.56 465 GLU B O 1
ATOM 7132 N N . PRO B 1 466 ? -11.539 -26.594 7.414 1 95.69 466 PRO B N 1
ATOM 7133 C CA . PRO B 1 466 ? -12.219 -27.156 8.586 1 95.69 466 PRO B CA 1
ATOM 7134 C C . PRO B 1 466 ? -13.57 -26.484 8.852 1 95.69 466 PRO B C 1
ATOM 7136 O O . PRO B 1 466 ? -14.164 -26.688 9.914 1 95.69 466 PRO B O 1
ATOM 7139 N N . TYR B 1 467 ? -14.039 -25.781 7.863 1 96.25 467 TYR B N 1
ATOM 7140 C CA . TYR B 1 467 ? -15.273 -25.016 8.055 1 96.25 467 TYR B CA 1
ATOM 7141 C C . TYR B 1 467 ? -16.453 -25.688 7.359 1 96.25 467 TYR B C 1
ATOM 7143 O O . TYR B 1 467 ? -17.141 -25.062 6.551 1 96.25 467 TYR B O 1
ATOM 7151 N N . THR B 1 468 ? -16.812 -26.859 7.715 1 90.75 468 THR B N 1
ATOM 7152 C CA . THR B 1 468 ? -17.844 -27.594 6.988 1 90.75 468 THR B CA 1
ATOM 7153 C C . THR B 1 468 ? -19.234 -27.203 7.461 1 90.75 468 THR B C 1
ATOM 7155 O O . THR B 1 468 ? -20.234 -27.469 6.781 1 90.75 468 THR B O 1
ATOM 7158 N N . ALA B 1 469 ? -19.469 -26.578 8.656 1 77.69 469 ALA B N 1
ATOM 7159 C CA . ALA B 1 469 ? -20.734 -26.062 9.148 1 77.69 469 ALA B CA 1
ATOM 7160 C C . ALA B 1 469 ? -21 -24.641 8.656 1 77.69 469 ALA B C 1
ATOM 7162 O O . ALA B 1 469 ? -21.953 -24 9.07 1 77.69 469 ALA B O 1
ATOM 7163 N N . CYS B 1 470 ? -20.484 -24.281 7.617 1 75.81 470 CYS B N 1
ATOM 7164 C CA . CYS B 1 470 ? -20.484 -22.906 7.129 1 75.81 470 CYS B CA 1
ATOM 7165 C C . CYS B 1 470 ? -21.875 -22.297 7.184 1 75.81 470 CYS B C 1
ATOM 7167 O O . CYS B 1 470 ? -22.875 -23.016 7.129 1 75.81 470 CYS B O 1
#

Solvent-accessible surface area (backbone atoms only — not comparable to full-atom values): 43451 Å² total; per-residue (Å²): 111,65,73,62,60,30,38,56,64,51,41,44,53,52,38,51,52,52,50,54,51,42,70,67,62,70,77,40,89,48,69,20,45,25,40,36,41,39,34,37,29,38,44,14,51,45,52,49,38,52,24,22,23,45,54,17,43,75,70,74,43,54,10,79,84,38,76,48,54,68,47,70,25,61,22,20,22,35,27,44,29,48,25,62,49,18,44,15,35,47,59,16,7,26,18,9,8,41,32,37,21,25,51,5,28,61,41,18,18,12,32,26,37,68,29,41,67,74,36,52,88,33,43,78,90,26,66,53,63,16,47,51,48,40,36,39,76,72,60,22,31,25,33,41,36,34,46,34,25,54,43,36,37,57,61,25,12,46,52,28,62,37,33,41,49,69,25,31,18,63,63,54,44,59,70,68,36,51,74,72,65,51,66,28,35,38,61,27,59,63,65,64,43,92,65,28,29,40,35,22,12,31,43,16,42,34,23,21,56,72,41,63,24,90,89,44,61,88,41,75,90,39,19,13,46,17,71,85,63,51,47,47,62,58,54,43,45,73,72,31,90,48,43,45,78,33,54,34,29,61,53,43,54,53,48,44,69,34,88,71,37,66,27,39,41,34,36,50,24,46,41,53,39,64,57,74,93,70,40,53,76,71,41,36,65,53,70,39,55,50,51,50,39,46,51,58,38,33,64,70,36,90,62,18,26,35,37,43,37,37,40,56,25,35,59,19,46,25,58,21,16,57,53,48,17,38,53,40,41,45,45,47,36,49,26,53,42,50,50,58,72,75,46,58,51,80,37,25,22,42,38,40,33,32,53,32,17,42,24,58,33,38,25,48,54,24,49,47,51,54,61,73,52,24,60,24,78,58,61,36,70,86,68,31,42,47,52,20,42,21,18,28,36,4,51,17,28,62,88,85,62,82,66,68,62,49,62,70,58,46,59,37,65,80,33,51,38,43,12,39,37,46,25,88,53,23,46,37,9,35,23,49,21,54,36,32,18,36,32,16,41,20,68,62,44,39,16,59,36,58,34,25,38,54,20,48,53,53,24,38,26,46,38,23,72,95,29,62,83,92,113,64,75,62,60,30,38,55,65,51,41,45,52,53,38,50,52,52,50,54,50,45,71,65,61,70,76,39,89,48,69,20,44,25,41,36,42,38,35,37,32,37,44,14,54,46,51,50,38,53,24,22,24,44,52,18,42,76,70,74,43,55,11,78,84,39,78,47,53,68,47,72,25,59,21,20,22,35,26,44,32,47,24,62,51,17,44,16,34,46,57,16,8,28,19,10,8,41,31,37,21,25,48,4,27,64,42,18,18,11,32,26,36,70,30,41,68,75,36,53,89,32,43,77,92,26,66,53,65,17,47,51,48,39,36,39,74,70,60,21,32,26,35,41,36,35,44,35,25,54,43,35,37,57,60,25,12,45,52,29,63,36,34,40,49,70,24,32,18,64,63,53,43,59,69,68,37,52,74,71,64,51,66,26,35,39,61,27,60,64,66,63,44,92,64,27,28,41,36,21,12,30,43,17,43,33,24,22,54,70,40,62,25,89,92,43,61,87,42,74,92,39,19,13,45,17,71,86,63,52,46,48,64,58,55,45,45,72,74,31,89,49,43,47,76,31,54,34,27,62,53,44,55,53,48,44,69,34,87,70,38,65,27,38,41,35,37,51,24,45,42,53,38,63,55,76,93,70,39,54,76,70,40,36,64,51,69,39,54,49,50,50,39,44,50,58,38,32,64,70,35,91,61,18,26,35,36,44,38,36,40,54,25,35,57,19,46,25,58,20,16,57,52,48,15,38,54,40,42,44,46,46,36,49,28,54,42,52,50,56,73,75,46,58,52,82,37,26,23,41,36,41,31,33,54,32,18,42,24,59,31,38,23,48,54,23,49,48,52,54,62,73,53,24,59,24,80,62,61,35,70,85,69,31,42,46,52,20,41,22,17,27,37,4,50,17,29,62,87,84,63,81,64,67,60,50,61,73,58,45,59,37,65,82,33,48,36,43,13,38,37,45,23,88,54,25,45,38,9,35,25,50,20,53,35,30,19,36,31,16,41,20,67,60,44,39,16,59,35,57,32,25,34,55,19,48,54,53,23,39,26,47,38,22,74,94,30,62,81,94

Organism: Aptenodytes forsteri (NCBI:txid9233)

InterPro domains:
  IPR001952 Alkaline phosphatase [PF00245] (32-464)
  IPR001952 Alkaline phosphatase [PR00113] (32-52)
  IPR001952 Alkaline phosphatase [PR00113] (88-103)
  IPR001952 Alkaline phosphatase [PR00113] (135-155)
  IPR001952 Alkaline phosphatase [PR00113] (194-204)
  IPR001952 Alkaline phosphatase [PR00113] (286-315)
  IPR001952 Alkaline phosphatase [PTHR11596] (3-468)
  IPR001952 Alkaline phosphatase [SM00098] (33-465)
  IPR001952 Alkaline phosphatase [cd16012] (33-463)
  IPR017850 Alkaline-phosphatase-like, core domain superfamily [G3DSA:3.40.720.10] (1-470)
  IPR017850 Alkaline-phosphatase-like, core domain superfamily [SSF53649] (4-468)
  IPR018299 Alkaline phosphatase, active site [PS00123] (88-96)

Foldseek 3Di:
DDPLVVDPVSVVVVVVVVVVVVVPDDAQADFFLAEEEEAAAQCFPQLQQLLQQQVQLVVVHLRRVGDFLLNPFDFKEWAFQAAPPGLFADLQQLLLQQFQLEGDDHQWAQFHPQQAALDLLSQPPGGTAGLQQLCVVVQAAEEEAEQWACLARNNLNHFDGGSHSQQQAPLSHDPVSVVVPHGGSLLRVQPGGLHAYYAWAAQQRQADQQAADPVGRPDNVLHRHHPVGDRSVVVSPVVDPLEDEEQFDVVLVVLLPDLSHLHYHYHHGNGGHDQPVPHDVGGHPALLSSLLSVCSNRVPRPSYYYYYGYYPLVQCVQQLFSLSSSSSVNSSSNNSVSVVVSDDQQNYKYKYKYSFHFQKHFAQPADRNDNQLFWRPDADPVRAIFGRIEGQEHQQADDPDDDRDHGVLSPDRSHRHHHDYYDPTGGTDRGIMMMGIGGHQRNVRYYYYYSSVNRVSSCCSNCTPPRVVD/DDPLVVDPVSVVVVVVVVVVVVVPDDAQADFFLAEEEEAAAQCFPQLVQLLQQQLQLVVVHLGRVGDFLLNPFDFKAWAFQAAPPGLFADLQQLLLQQFQLEGDDHQWAQFHPQQAALDLLSQPPGGTAGLQQLCVVVQAAEEEAEQWACLARNNLNHFDGGSHSQQQAPLSHDPVSVVSPHGGSLLRVQPGGLHAYYAWAAQQRQADQQAADPVGRPDNVLHRHHPVGDRSVVVSPVVDPLEDEEQFDVVLVVLLVDLSHLHYHYHHGNGGHDQPVPHDVGGHPALLSSLVSVCSNSVPRPSYYYYYGYYPLVQCVQQLQSLSSSSSVNSSSNNSVSVVVSDDQQNYKYKYKYSFHFQKHFAQPADRNDNQLFWRPDADPVRAIFGRIEGQEHQQADDPDDDRDHGVLSPDRSHRHHHPYYDPTGGTDRGIMMMGIGGHQRNVRYYYYYSSVNRVSSCCSNCTPPRVVD

pLDDT: mean 97.65, std 2.57, range [75.56, 99.0]